Protein AF-0000000087532939 (afdb_homodimer)

Nearest PDB structures (foldseek):
  4hn3-assembly2_D  TM=9.299E-01  e=3.411E-38  Listeria monocytogenes EGD-e
  4hn3-assembly1_A  TM=9.143E-01  e=2.265E-38  Listeria monocytogenes EGD-e
  4hn3-assembly2_C  TM=9.295E-01  e=1.098E-37  Listeria monocytogenes EGD-e
  3ib5-assembly1_A-2  TM=9.154E-01  e=7.821E-36  Ligilactobacillus salivarius UCC118
  3n2q-assembly1_A-2  TM=5.661E-01  e=9.769E-23  Bacillus cereus ATCC 14579

Solvent-accessible surface area (backbone atoms only — not comparable to full-atom values): 43647 Å² total; per-residue (Å²): 137,83,70,84,78,73,74,86,64,87,72,84,77,80,85,82,80,79,78,76,78,77,78,73,79,73,79,71,76,72,69,75,69,73,69,70,73,77,78,79,47,64,45,65,48,60,88,48,82,86,50,70,91,50,61,39,29,50,18,52,68,70,15,67,59,77,30,56,42,65,70,48,58,68,72,59,42,82,36,60,52,31,54,48,46,49,56,54,46,52,53,63,60,38,42,83,79,48,43,61,90,64,29,29,32,38,49,24,72,85,61,40,47,70,52,48,57,42,31,56,29,48,27,29,75,60,49,101,88,38,82,52,33,81,64,18,65,18,54,44,79,32,70,62,93,43,72,66,45,13,45,63,66,30,55,53,41,54,56,47,77,44,50,39,30,29,28,25,80,50,89,83,44,71,43,81,56,30,35,39,37,37,39,33,25,34,34,53,31,74,46,63,48,76,41,94,85,68,48,69,53,71,82,42,76,39,80,45,57,67,68,59,44,51,54,49,48,55,53,46,49,41,54,51,49,54,58,56,34,28,58,87,43,77,70,22,70,44,32,73,24,35,38,35,36,39,35,30,36,40,42,57,74,87,49,93,48,42,40,30,50,46,31,35,33,36,15,47,55,77,48,68,65,39,82,69,41,80,43,59,45,45,58,35,49,37,83,42,70,68,29,41,72,76,37,48,70,63,39,51,38,50,51,51,47,48,51,54,59,28,53,30,72,77,44,90,49,80,54,36,32,44,35,38,26,50,77,88,39,72,52,35,38,40,34,41,37,55,45,73,87,68,53,65,66,52,51,51,45,48,50,39,44,49,53,53,47,48,62,73,58,42,66,63,66,40,23,35,38,38,38,32,29,37,92,88,40,72,46,32,41,37,39,24,50,60,70,48,76,57,47,70,44,74,107,137,91,75,84,75,76,72,83,74,82,79,79,82,75,83,77,83,79,88,78,76,87,77,76,77,78,79,75,78,77,73,78,71,76,71,73,73,77,78,81,46,65,47,65,48,60,87,47,82,86,50,72,93,52,60,37,31,49,20,52,69,70,15,65,59,77,29,55,43,65,70,48,58,68,72,58,42,82,36,62,54,32,54,47,46,48,56,54,46,52,53,62,60,39,41,82,80,47,44,60,90,63,28,29,33,39,50,23,72,85,63,42,47,70,52,48,57,43,31,54,29,49,27,28,75,60,48,100,87,37,82,51,31,80,62,18,65,18,54,44,79,33,70,62,93,44,72,67,44,13,45,62,67,29,54,53,40,55,56,46,78,46,51,40,32,30,26,25,80,51,88,85,44,71,41,79,56,28,35,38,38,38,40,33,24,34,34,52,31,74,46,63,49,77,42,95,84,68,46,69,53,70,80,42,77,39,80,45,56,67,66,59,45,50,53,50,48,54,54,46,49,40,53,50,51,54,57,56,35,28,59,89,43,77,72,21,69,43,35,74,25,36,39,34,36,38,36,30,36,40,43,57,75,87,50,93,49,40,38,30,49,48,32,34,33,37,15,47,55,76,48,68,64,37,82,69,42,80,42,58,44,46,59,35,47,36,83,42,72,67,28,40,72,74,36,47,69,63,40,51,38,49,52,51,47,47,50,53,57,29,52,30,68,81,44,88,48,81,57,37,34,42,35,38,25,50,77,89,38,72,52,36,37,40,35,40,38,54,45,77,82,72,51,66,67,53,51,51,46,50,51,39,45,49,54,53,46,49,61,74,56,43,66,61,67,41,24,36,37,37,38,32,29,33,91,88,39,73,47,32,40,38,37,24,48,60,73,47,76,57,46,71,45,72,107

Sequence (790 aa):
MWRKTGLFGISAVLLLSGCLPGMSSDEEESSEENQEEEETTVEVSPDIPGLDEYYRSILVDGQYVHGQSRGFSTQMTYNRLDLERLETGMQEIAVDEFSQDDYFFREGRFITRNELNSWLSREEEATDDEEGNPEGLNPVLGSGDDFEARESSAPRTLSNIIEHNYMVEDGSDYEPGGVMIGLSMNSTYYFREELDDGSYGPWLQENIDEETSLEDAKRIAQEITDRLRSEDRRNGVLEEVPIMFSVFREAPRDSSVPGDFIATGIAQPGNDVGNWTEINENHYLFPSTTASDAQRADSEAFDSFQSDINNFFENFTGVVGEGYYQNGEMRELHIEIPIRFYSKTEVIAFTQFVVDRMEARFPSEMEIEIEINSTQGQEALIVRESGEDPYTHIYMWRKTGLFGISAVLLLSGCLPGMSSDEEESSEENQEEEETTVEVSPDIPGLDEYYRSILVDGQYVHGQSRGFSTQMTYNRLDLERLETGMQEIAVDEFSQDDYFFREGRFITRNELNSWLSREEEATDDEEGNPEGLNPVLGSGDDFEARESSAPRTLSNIIEHNYMVEDGSDYEPGGVMIGLSMNSTYYFREELDDGSYGPWLQENIDEETSLEDAKRIAQEITDRLRSEDRRNGVLEEVPIMFSVFREAPRDSSVPGDFIATGIAQPGNDVGNWTEINENHYLFPSTTASDAQRADSEAFDSFQSDINNFFENFTGVVGEGYYQNGEMRELHIEIPIRFYSKTEVIAFTQFVVDRMEARFPSEMEIEIEINSTQGQEALIVRESGEDPYTHIY

Organism: NCBI:txid342944

Secondary structure (DSSP, 8-state):
-----------------------------------------EEE----TT-TTS--BEEETTEEPPPTTTTHHHHH-S-HHHHHHHHHHHHHHHTTTS-TTT-EEEE--SS-HHHHHHHHSBPB---SS---BTT--BPPP---SSHHHHHHHS---EEEEEEEEEEEEETTEEEEEEEEEEEEE-SEEEE-PBPTTS-B---EEEE--HHHHHHHHHHHHHHHHHHHT-TTTGGGTTTTS-EEEEEEEPPPTT-SS--EEEEEEEE-TTS-EEEEEE--EEEEEES-HHHHHH-HHHHHHHHHHHHHHHHHHTS----EEEEEEETTEEEEEEEEEE-----HHHHHHHHHHHHHHHHHHS-TTSEEEEEEEETTEEEEEEEE-TTSPPEEEE-/-----------------------------------------EEE----TT-TTS--BEEETTEEPPPTTTTHHHHH-S-HHHHHHHHHHHHHHHTTTS-TTT-EEEE--SS-HHHHHHHHSBPB---SS---BTT--BPPP---SSHHHHHHHS---EEEEEEEEEEEEETTEEEEEEEEEEEEE-SEEEE-PBPTTS-B---EEEE--HHHHHHHHHHHHHHHHHHHT-TTTGGGTTTTS-EEEEEEEPPPTT-SS--EEEEEEEE-TTS-EEEEEE--EEEEEES-HHHHHH-HHHHHHHHHHHHHHHHHHSS----EEEEEEETTEEEEEEEEEE-----HHHHHHHHHHHHHHHHHHS-TTSEEEEEEEETTEEEEEEEE-TTSPPEEEE-

Structure (mmCIF, N/CA/C/O backbone):
data_AF-0000000087532939-model_v1
#
loop_
_entity.id
_entity.type
_entity.pdbx_description
1 polymer 'Protein involved in sex pheromone biosynthesis'
#
loop_
_atom_site.group_PDB
_atom_site.id
_atom_site.type_symbol
_atom_site.label_atom_id
_atom_site.label_alt_id
_atom_site.label_comp_id
_atom_site.label_asym_id
_atom_site.label_entity_id
_atom_site.label_seq_id
_atom_site.pdbx_PDB_ins_code
_atom_site.Cartn_x
_atom_site.Cartn_y
_atom_site.Cartn_z
_atom_site.occupancy
_atom_site.B_iso_or_equiv
_atom_site.auth_seq_id
_atom_site.auth_comp_id
_atom_site.auth_asym_id
_atom_site.auth_atom_id
_atom_site.pdbx_PDB_model_num
ATOM 1 N N . MET A 1 1 ? 18.828 27.891 -78.25 1 18.42 1 MET A N 1
ATOM 2 C CA . MET A 1 1 ? 20.109 28.344 -77.75 1 18.42 1 MET A CA 1
ATOM 3 C C . MET A 1 1 ? 20.453 27.641 -76.438 1 18.42 1 MET A C 1
ATOM 5 O O . MET A 1 1 ? 19.594 27.516 -75.562 1 18.42 1 MET A O 1
ATOM 9 N N . TRP A 1 2 ? 21.625 26.797 -76.25 1 21.09 2 TRP A N 1
ATOM 10 C CA . TRP A 1 2 ? 22.25 25.609 -75.75 1 21.09 2 TRP A CA 1
ATOM 11 C C . TRP A 1 2 ? 22.781 25.859 -74.312 1 21.09 2 TRP A C 1
ATOM 13 O O . TRP A 1 2 ? 23.891 26.359 -74.125 1 21.09 2 TRP A O 1
ATOM 23 N N . ARG A 1 3 ? 21.859 26.641 -73.562 1 22.75 3 ARG A N 1
ATOM 24 C CA . ARG A 1 3 ? 22.641 27.344 -72.562 1 22.75 3 ARG A CA 1
ATOM 25 C C . ARG A 1 3 ? 23.516 26.359 -71.812 1 22.75 3 ARG A C 1
ATOM 27 O O . ARG A 1 3 ? 23.219 25.172 -71.75 1 22.75 3 ARG A O 1
ATOM 34 N N . LYS A 1 4 ? 24.312 26.828 -70.812 1 24.23 4 LYS A N 1
ATOM 35 C CA . LYS A 1 4 ? 25.688 26.719 -70.375 1 24.23 4 LYS A CA 1
ATOM 36 C C . LYS A 1 4 ? 25.828 25.578 -69.312 1 24.23 4 LYS A C 1
ATOM 38 O O . LYS A 1 4 ? 25.422 25.719 -68.188 1 24.23 4 LYS A O 1
ATOM 43 N N . THR A 1 5 ? 25.406 24.344 -69.562 1 27.36 5 THR A N 1
ATOM 44 C CA . THR A 1 5 ? 25.25 23.109 -68.812 1 27.36 5 THR A CA 1
ATOM 45 C C . THR A 1 5 ? 26.562 22.75 -68.125 1 27.36 5 THR A C 1
ATOM 47 O O . THR A 1 5 ? 27.453 22.141 -68.688 1 27.36 5 THR A O 1
ATOM 50 N N . GLY A 1 6 ? 27.156 23.891 -67.438 1 26.47 6 GLY A N 1
ATOM 51 C CA . GLY A 1 6 ? 28.562 23.734 -67.125 1 26.47 6 GLY A CA 1
ATOM 52 C C . GLY A 1 6 ? 28.859 22.469 -66.375 1 26.47 6 GLY A C 1
ATOM 53 O O . GLY A 1 6 ? 27.969 21.891 -65.75 1 26.47 6 GLY A O 1
ATOM 54 N N . LEU A 1 7 ? 30.094 21.906 -66.438 1 27.41 7 LEU A N 1
ATOM 55 C CA . LEU A 1 7 ? 30.969 20.734 -66.438 1 27.41 7 LEU A CA 1
ATOM 56 C C . LEU A 1 7 ? 31.344 20.375 -65 1 27.41 7 LEU A C 1
ATOM 58 O O . LEU A 1 7 ? 32.531 20.141 -64.688 1 27.41 7 LEU A O 1
ATOM 62 N N . PHE A 1 8 ? 30.453 20.688 -63.906 1 28.77 8 PHE A N 1
ATOM 63 C CA . PHE A 1 8 ? 31.172 20.672 -62.656 1 28.77 8 PHE A CA 1
ATOM 64 C C . PHE A 1 8 ? 31.766 19.297 -62.406 1 28.77 8 PHE A C 1
ATOM 66 O O . PHE A 1 8 ? 31.047 18.312 -62.25 1 28.77 8 PHE A O 1
ATOM 73 N N . GLY A 1 9 ? 33.062 19 -62.812 1 25.91 9 GLY A N 1
ATOM 74 C CA . GLY A 1 9 ? 33.969 17.859 -62.938 1 25.91 9 GLY A CA 1
ATOM 75 C C . GLY A 1 9 ? 34.375 17.266 -61.594 1 25.91 9 GLY A C 1
ATOM 76 O O . GLY A 1 9 ? 35.312 16.5 -61.531 1 25.91 9 GLY A O 1
ATOM 77 N N . ILE A 1 10 ? 33.812 17.578 -60.375 1 29.58 10 ILE A N 1
ATOM 78 C CA . ILE A 1 10 ? 34.75 17.375 -59.281 1 29.58 10 ILE A CA 1
ATOM 79 C C . ILE A 1 10 ? 35.094 15.898 -59.156 1 29.58 10 ILE A C 1
ATOM 81 O O . ILE A 1 10 ? 34.25 15.047 -58.906 1 29.58 10 ILE A O 1
ATOM 85 N N . SER A 1 11 ? 36.188 15.352 -59.812 1 23.58 11 SER A N 1
ATOM 86 C CA . SER A 1 11 ? 36.812 14.047 -60.031 1 23.58 11 SER A CA 1
ATOM 87 C C . SER A 1 11 ? 37.406 13.523 -58.719 1 23.58 11 SER A C 1
ATOM 89 O O . SER A 1 11 ? 38.469 13.992 -58.312 1 23.58 11 SER A O 1
ATOM 91 N N . ALA A 1 12 ? 36.719 13.547 -57.562 1 27.89 12 ALA A N 1
ATOM 92 C CA . ALA A 1 12 ? 37.406 13.117 -56.344 1 27.89 12 ALA A CA 1
ATOM 93 C C . ALA A 1 12 ? 38.156 11.812 -56.594 1 27.89 12 ALA A C 1
ATOM 95 O O . ALA A 1 12 ? 37.562 10.805 -57 1 27.89 12 ALA A O 1
ATOM 96 N N . VAL A 1 13 ? 39.562 11.844 -56.594 1 24.95 13 VAL A N 1
ATOM 97 C CA . VAL A 1 13 ? 40.719 11.039 -56.969 1 24.95 13 VAL A CA 1
ATOM 98 C C . VAL A 1 13 ? 40.781 9.781 -56.094 1 24.95 13 VAL A C 1
ATOM 100 O O . VAL A 1 13 ? 40.656 9.859 -54.875 1 24.95 13 VAL A O 1
ATOM 103 N N . LEU A 1 14 ? 40.812 8.516 -56.719 1 25.94 14 LEU A N 1
ATOM 104 C CA . LEU A 1 14 ? 40.938 7.078 -56.5 1 25.94 14 LEU A CA 1
ATOM 105 C C . LEU A 1 14 ? 42.281 6.727 -55.875 1 25.94 14 LEU A C 1
ATOM 107 O O . LEU A 1 14 ? 42.969 5.832 -56.344 1 25.94 14 LEU A O 1
ATOM 111 N N . LEU A 1 15 ? 42.906 7.668 -54.969 1 25.69 15 LEU A N 1
ATOM 112 C CA . LEU A 1 15 ? 44.312 7.305 -54.812 1 25.69 15 LEU A CA 1
ATOM 113 C C . LEU A 1 15 ? 44.438 5.816 -54.5 1 25.69 15 LEU A C 1
ATOM 115 O O . LEU A 1 15 ? 43.625 5.238 -53.812 1 25.69 15 LEU A O 1
ATOM 119 N N . LEU A 1 16 ? 45.562 5.137 -55.094 1 23.95 16 LEU A N 1
ATOM 120 C CA . LEU A 1 16 ? 46.344 3.967 -55.5 1 23.95 16 LEU A CA 1
ATOM 121 C C . LEU A 1 16 ? 46.875 3.221 -54.281 1 23.95 16 LEU A C 1
ATOM 123 O O . LEU A 1 16 ? 47.094 3.824 -53.219 1 23.95 16 LEU A O 1
ATOM 127 N N . SER A 1 17 ? 47.125 1.768 -54.312 1 27.97 17 SER A N 1
ATOM 128 C CA . SER A 1 17 ? 47.25 0.435 -53.75 1 27.97 17 SER A CA 1
ATOM 129 C C . SER A 1 17 ? 48.656 0.226 -53.188 1 27.97 17 SER A C 1
ATOM 131 O O . SER A 1 17 ? 49.031 -0.902 -52.875 1 27.97 17 SER A O 1
ATOM 133 N N . GLY A 1 18 ? 49.469 1.316 -52.75 1 26.44 18 GLY A N 1
ATOM 134 C CA . GLY A 1 18 ? 50.875 0.975 -52.75 1 26.44 18 GLY A CA 1
ATOM 135 C C . GLY A 1 18 ? 51.188 -0.229 -51.875 1 26.44 18 GLY A C 1
ATOM 136 O O . GLY A 1 18 ? 50.531 -0.461 -50.875 1 26.44 18 GLY A O 1
ATOM 137 N N . CYS A 1 19 ? 51.938 -1.264 -52.5 1 29.05 19 CYS A N 1
ATOM 138 C CA . CYS A 1 19 ? 52.438 -2.588 -52.125 1 29.05 19 CYS A CA 1
ATOM 139 C C . CYS A 1 19 ? 53.406 -2.504 -50.969 1 29.05 19 CYS A C 1
ATOM 141 O O . CYS A 1 19 ? 54.562 -2.111 -51.156 1 29.05 19 CYS A O 1
ATOM 143 N N . LEU A 1 20 ? 53.281 -1.685 -49.906 1 25.28 20 LEU A N 1
ATOM 144 C CA . LEU A 1 20 ? 54.438 -1.53 -49.031 1 25.28 20 LEU A CA 1
ATOM 145 C C . LEU A 1 20 ? 55 -2.889 -48.625 1 25.28 20 LEU A C 1
ATOM 147 O O . LEU A 1 20 ? 54.25 -3.785 -48.25 1 25.28 20 LEU A O 1
ATOM 151 N N . PRO A 1 21 ? 56.312 -3.176 -48.812 1 26.14 21 PRO A N 1
ATOM 152 C CA . PRO A 1 21 ? 57.156 -4.379 -48.812 1 26.14 21 PRO A CA 1
ATOM 153 C C . PRO A 1 21 ? 56.938 -5.262 -47.594 1 26.14 21 PRO A C 1
ATOM 155 O O . PRO A 1 21 ? 56.219 -4.879 -46.688 1 26.14 21 PRO A O 1
ATOM 158 N N . GLY A 1 22 ? 58.125 -5.664 -46.875 1 25.83 22 GLY A N 1
ATOM 159 C CA . GLY A 1 22 ? 58.75 -6.859 -46.312 1 25.83 22 GLY A CA 1
ATOM 160 C C . GLY A 1 22 ? 58.312 -7.152 -44.906 1 25.83 22 GLY A C 1
ATOM 161 O O . GLY A 1 22 ? 59.031 -7.754 -44.125 1 25.83 22 GLY A O 1
ATOM 162 N N . MET A 1 23 ? 57.312 -6.523 -44.375 1 24.91 23 MET A N 1
ATOM 163 C CA . MET A 1 23 ? 57.25 -6.508 -42.906 1 24.91 23 MET A CA 1
ATOM 164 C C . MET A 1 23 ? 57.25 -7.93 -42.344 1 24.91 23 MET A C 1
ATOM 166 O O . MET A 1 23 ? 56.344 -8.727 -42.656 1 24.91 23 MET A O 1
ATOM 170 N N . SER A 1 24 ? 58.5 -8.375 -41.969 1 26.72 24 SER A N 1
ATOM 171 C CA . SER A 1 24 ? 58.812 -9.672 -41.375 1 26.72 24 SER A CA 1
ATOM 172 C C . SER A 1 24 ? 57.75 -10.078 -40.344 1 26.72 24 SER A C 1
ATOM 174 O O . SER A 1 24 ? 57.125 -9.227 -39.719 1 26.72 24 SER A O 1
ATOM 176 N N . SER A 1 25 ? 57.219 -11.305 -40.5 1 27.98 25 SER A N 1
ATOM 177 C CA . SER A 1 25 ? 56.156 -12.047 -39.781 1 27.98 25 SER A CA 1
ATOM 178 C C . SER A 1 25 ? 56.5 -12.203 -38.312 1 27.98 25 SER A C 1
ATOM 180 O O . SER A 1 25 ? 57.344 -13.039 -37.938 1 27.98 25 SER A O 1
ATOM 182 N N . ASP A 1 26 ? 56.938 -11.109 -37.625 1 28.53 26 ASP A N 1
ATOM 183 C CA . ASP A 1 26 ? 57.219 -11.5 -36.25 1 28.53 26 ASP A CA 1
ATOM 184 C C . ASP A 1 26 ? 56.062 -12.32 -35.656 1 28.53 26 ASP A C 1
ATOM 186 O O . ASP A 1 26 ? 54.906 -12 -35.906 1 28.53 26 ASP A O 1
ATOM 190 N N . GLU A 1 27 ? 56.375 -13.625 -35.312 1 29.42 27 GLU A N 1
ATOM 191 C CA . GLU A 1 27 ? 55.562 -14.602 -34.594 1 29.42 27 GLU A CA 1
ATOM 192 C C . GLU A 1 27 ? 54.875 -13.984 -33.375 1 29.42 27 GLU A C 1
ATOM 194 O O . GLU A 1 27 ? 55.562 -13.555 -32.438 1 29.42 27 GLU A O 1
ATOM 199 N N . GLU A 1 28 ? 53.938 -13.172 -33.531 1 29.53 28 GLU A N 1
ATOM 200 C CA . GLU A 1 28 ? 53.219 -12.672 -32.375 1 29.53 28 GLU A CA 1
ATOM 201 C C . GLU A 1 28 ? 52.812 -13.812 -31.438 1 29.53 28 GLU A C 1
ATOM 203 O O . GLU A 1 28 ? 52.125 -14.75 -31.859 1 29.53 28 GLU A O 1
ATOM 208 N N . GLU A 1 29 ? 53.719 -14.094 -30.453 1 29.16 29 GLU A N 1
ATOM 209 C CA . GLU A 1 29 ? 53.312 -14.938 -29.328 1 29.16 29 GLU A CA 1
ATOM 210 C C . GLU A 1 29 ? 51.938 -14.57 -28.844 1 29.16 29 GLU A C 1
ATOM 212 O O . GLU A 1 29 ? 51.688 -13.422 -28.453 1 29.16 29 GLU A O 1
ATOM 217 N N . SER A 1 30 ? 50.969 -15.172 -29.484 1 28.84 30 SER A N 1
ATOM 218 C CA . SER A 1 30 ? 49.594 -15.117 -28.969 1 28.84 30 SER A CA 1
ATOM 219 C C . SER A 1 30 ? 49.562 -15.359 -27.453 1 28.84 30 SER A C 1
ATOM 221 O O . SER A 1 30 ? 49.969 -16.438 -26.984 1 28.84 30 SER A O 1
ATOM 223 N N . SER A 1 31 ? 50.125 -14.422 -26.719 1 30.88 31 SER A N 1
ATOM 224 C CA . SER A 1 31 ? 49.781 -14.602 -25.312 1 30.88 31 SER A CA 1
ATOM 225 C C . SER A 1 31 ? 48.312 -14.992 -25.125 1 30.88 31 SER A C 1
ATOM 227 O O . SER A 1 31 ? 47.438 -14.258 -25.562 1 30.88 31 SER A O 1
ATOM 229 N N . GLU A 1 32 ? 48.031 -16.25 -25.188 1 30.34 32 GLU A N 1
ATOM 230 C CA . GLU A 1 32 ? 46.781 -16.75 -24.609 1 30.34 32 GLU A CA 1
ATOM 231 C C . GLU A 1 32 ? 46.438 -16 -23.328 1 30.34 32 GLU A C 1
ATOM 233 O O . GLU A 1 32 ? 47.125 -16.141 -22.312 1 30.34 32 GLU A O 1
ATOM 238 N N . GLU A 1 33 ? 46.188 -14.766 -23.375 1 33.12 33 GLU A N 1
ATOM 239 C CA . GLU A 1 33 ? 45.562 -14.219 -22.172 1 33.12 33 GLU A CA 1
ATOM 240 C C . GLU A 1 33 ? 44.531 -15.188 -21.594 1 33.12 33 GLU A C 1
ATOM 242 O O . GLU A 1 33 ? 43.625 -15.617 -22.297 1 33.12 33 GLU A O 1
ATOM 247 N N . ASN A 1 34 ? 44.938 -16 -20.719 1 30.28 34 ASN A N 1
ATOM 248 C CA . ASN A 1 34 ? 44.031 -16.703 -19.828 1 30.28 34 ASN A CA 1
ATOM 249 C C . ASN A 1 34 ? 42.812 -15.844 -19.469 1 30.28 34 ASN A C 1
ATOM 251 O O . ASN A 1 34 ? 42.969 -14.859 -18.734 1 30.28 34 ASN A O 1
ATOM 255 N N . GLN A 1 35 ? 42 -15.547 -20.312 1 33.62 35 GLN A N 1
ATOM 256 C CA . GLN A 1 35 ? 40.688 -15.086 -19.828 1 33.62 35 GLN A CA 1
ATOM 257 C C . GLN A 1 35 ? 40.312 -15.797 -18.547 1 33.62 35 GLN A C 1
ATOM 259 O O . GLN A 1 35 ? 40.062 -17 -18.547 1 33.62 35 GLN A O 1
ATOM 264 N N . GLU A 1 36 ? 40.812 -15.43 -17.5 1 36.28 36 GLU A N 1
ATOM 265 C CA . GLU A 1 36 ? 40.25 -15.922 -16.25 1 36.28 36 GLU A CA 1
ATOM 266 C C . GLU A 1 36 ? 38.75 -16.172 -16.391 1 36.28 36 GLU A C 1
ATOM 268 O O . GLU A 1 36 ? 38 -15.281 -16.766 1 36.28 36 GLU A O 1
ATOM 273 N N . GLU A 1 37 ? 38.281 -17.219 -16.859 1 40.81 37 GLU A N 1
ATOM 274 C CA . GLU A 1 37 ? 36.875 -17.609 -16.703 1 40.81 37 GLU A CA 1
ATOM 275 C C . GLU A 1 37 ? 36.281 -17.016 -15.422 1 40.81 37 GLU A C 1
ATOM 277 O O . GLU A 1 37 ? 36.75 -17.328 -14.32 1 40.81 37 GLU A O 1
ATOM 282 N N . GLU A 1 38 ? 36.031 -15.852 -15.305 1 48.09 38 GLU A N 1
ATOM 283 C CA . GLU A 1 38 ? 35.375 -15.281 -14.148 1 48.09 38 GLU A CA 1
ATOM 284 C C . GLU A 1 38 ? 34.344 -16.25 -13.57 1 48.09 38 GLU A C 1
ATOM 286 O O . GLU A 1 38 ? 33.406 -16.672 -14.266 1 48.09 38 GLU A O 1
ATOM 291 N N . GLU A 1 39 ? 34.719 -17.188 -12.695 1 61.59 39 GLU A N 1
ATOM 292 C CA . GLU A 1 39 ? 33.906 -18.188 -12.008 1 61.59 39 GLU A CA 1
ATOM 293 C C . GLU A 1 39 ? 32.594 -17.609 -11.508 1 61.59 39 GLU A C 1
ATOM 295 O O . GLU A 1 39 ? 32.594 -16.594 -10.789 1 61.59 39 GLU A O 1
ATOM 300 N N . THR A 1 40 ? 31.422 -17.891 -12.172 1 78 40 THR A N 1
ATOM 301 C CA . THR A 1 40 ? 30.078 -17.562 -11.742 1 78 40 THR A CA 1
ATOM 302 C C . THR A 1 40 ? 29.797 -18.094 -10.344 1 78 40 THR A C 1
ATOM 304 O O . THR A 1 40 ? 30.141 -19.25 -10.031 1 78 40 THR A O 1
ATOM 307 N N . THR A 1 41 ? 29.594 -17.172 -9.414 1 87.44 41 THR A N 1
ATOM 308 C CA . THR A 1 41 ? 29.297 -17.578 -8.039 1 87.44 41 THR A CA 1
ATOM 309 C C . THR A 1 41 ? 27.812 -17.828 -7.863 1 87.44 41 THR A C 1
ATOM 311 O O . THR A 1 41 ? 26.984 -17.016 -8.305 1 87.44 41 THR A O 1
ATOM 314 N N . VAL A 1 42 ? 27.469 -19.031 -7.477 1 90.88 42 VAL A N 1
ATOM 315 C CA . VAL A 1 42 ? 26.094 -19.375 -7.156 1 90.88 42 VAL A CA 1
ATOM 316 C C . VAL A 1 42 ? 25.859 -19.266 -5.648 1 90.88 42 VAL A C 1
ATOM 318 O O . VAL A 1 42 ? 26.625 -19.828 -4.863 1 90.88 42 VAL A O 1
ATOM 321 N N . GLU A 1 43 ? 24.906 -18.453 -5.254 1 91.19 43 GLU A N 1
ATOM 322 C CA . GLU A 1 43 ? 24.578 -18.266 -3.846 1 91.19 43 GLU A CA 1
ATOM 323 C C . GLU A 1 43 ? 23.062 -18.234 -3.643 1 91.19 43 GLU A C 1
ATOM 325 O O . GLU A 1 43 ? 22.297 -18.391 -4.598 1 91.19 43 GLU A O 1
ATOM 330 N N . VAL A 1 44 ? 22.656 -18.219 -2.381 1 91.88 44 VAL A N 1
ATOM 331 C CA . VAL A 1 44 ? 21.234 -18.141 -2.07 1 91.88 44 VAL A CA 1
ATOM 332 C C . VAL A 1 44 ? 20.906 -16.781 -1.456 1 91.88 44 VAL A C 1
ATOM 334 O O . VAL A 1 44 ? 21.766 -16.141 -0.854 1 91.88 44 VAL A O 1
ATOM 337 N N . SER A 1 45 ? 19.719 -16.391 -1.685 1 89.5 45 SER A N 1
ATOM 338 C CA . SER A 1 45 ? 19.266 -15.125 -1.096 1 89.5 45 SER A CA 1
ATOM 339 C C . SER A 1 45 ? 19.359 -15.164 0.427 1 89.5 45 SER A C 1
ATOM 341 O O . SER A 1 45 ? 19.359 -16.25 1.024 1 89.5 45 SER A O 1
ATOM 343 N N . PRO A 1 46 ? 19.422 -14.008 1.026 1 87.94 46 PRO A N 1
ATOM 344 C CA . PRO A 1 46 ? 19.609 -13.977 2.479 1 87.94 46 PRO A CA 1
ATOM 345 C C . PRO A 1 46 ? 18.422 -14.562 3.24 1 87.94 46 PRO A C 1
ATOM 347 O O . PRO A 1 46 ? 17.297 -14.492 2.764 1 87.94 46 PRO A O 1
ATOM 350 N N . ASP A 1 47 ? 18.812 -15.086 4.371 1 86.56 47 ASP A N 1
ATOM 351 C CA . ASP A 1 47 ? 17.797 -15.539 5.312 1 86.56 47 ASP A CA 1
ATOM 352 C C . ASP A 1 47 ? 17.297 -14.383 6.176 1 86.56 47 ASP A C 1
ATOM 354 O O . ASP A 1 47 ? 18.062 -13.805 6.957 1 86.56 47 ASP A O 1
ATOM 358 N N . ILE A 1 48 ? 16.062 -14.047 6.004 1 87.81 48 ILE A N 1
ATOM 359 C CA . ILE A 1 48 ? 15.508 -12.898 6.711 1 87.81 48 ILE A CA 1
ATOM 360 C C . ILE A 1 48 ? 14.484 -13.375 7.746 1 87.81 48 ILE A C 1
ATOM 362 O O . ILE A 1 48 ? 13.477 -13.984 7.395 1 87.81 48 ILE A O 1
ATOM 366 N N . PRO A 1 49 ? 14.719 -12.969 8.953 1 81.75 49 PRO A N 1
ATOM 367 C CA . PRO A 1 49 ? 13.711 -13.305 9.953 1 81.75 49 PRO A CA 1
ATOM 368 C C . PRO A 1 49 ? 12.336 -12.711 9.633 1 81.75 49 PRO A C 1
ATOM 370 O O . PRO A 1 49 ? 12.242 -11.578 9.164 1 81.75 49 PRO A O 1
ATOM 373 N N . GLY A 1 50 ? 11.281 -13.508 9.75 1 79.75 50 GLY A N 1
ATOM 374 C CA . GLY A 1 50 ? 9.93 -13.047 9.461 1 79.75 50 GLY A CA 1
ATOM 375 C C . GLY A 1 50 ? 9.461 -13.406 8.07 1 79.75 50 GLY A C 1
ATOM 376 O O . GLY A 1 50 ? 8.289 -13.227 7.734 1 79.75 50 GLY A O 1
ATOM 377 N N . LEU A 1 51 ? 10.422 -13.812 7.277 1 85.25 51 LEU A N 1
ATOM 378 C CA . LEU A 1 51 ? 10.062 -14.234 5.93 1 85.25 51 LEU A CA 1
ATOM 379 C C . LEU A 1 51 ? 10.391 -15.711 5.719 1 85.25 51 LEU A C 1
ATOM 381 O O . LEU A 1 51 ? 10.656 -16.141 4.59 1 85.25 51 LEU A O 1
ATOM 385 N N . ASP A 1 52 ? 10.352 -16.453 6.805 1 85.19 52 ASP A N 1
ATOM 386 C CA . ASP A 1 52 ? 10.75 -17.859 6.797 1 85.19 52 ASP A CA 1
ATOM 387 C C . ASP A 1 52 ? 9.734 -18.719 6.043 1 85.19 52 ASP A C 1
ATOM 389 O O . ASP A 1 52 ? 10.031 -19.844 5.656 1 85.19 52 ASP A O 1
ATOM 393 N N . GLU A 1 53 ? 8.586 -18.188 5.855 1 86.25 53 GLU A N 1
ATOM 394 C CA . GLU A 1 53 ? 7.551 -18.938 5.152 1 86.25 53 GLU A CA 1
ATOM 395 C C . GLU A 1 53 ? 7.84 -19.016 3.656 1 86.25 53 GLU A C 1
ATOM 397 O O . GLU A 1 53 ? 7.25 -19.828 2.941 1 86.25 53 GLU A O 1
ATOM 402 N N . TYR A 1 54 ? 8.773 -18.234 3.193 1 90.88 54 TYR A N 1
ATOM 403 C CA . TYR A 1 54 ? 9.102 -18.219 1.771 1 90.88 54 TYR A CA 1
ATOM 404 C C . TYR A 1 54 ? 10.414 -18.938 1.505 1 90.88 54 TYR A C 1
ATOM 406 O O . TYR A 1 54 ? 11.297 -18.969 2.369 1 90.88 54 TYR A O 1
ATOM 414 N N . TYR A 1 55 ? 10.562 -19.469 0.347 1 94.75 55 TYR A N 1
ATOM 415 C CA . TYR A 1 55 ? 11.82 -20.078 -0.075 1 94.75 55 TYR A CA 1
ATOM 416 C C . TYR A 1 55 ? 12.883 -19.016 -0.342 1 94.75 55 TYR A C 1
ATOM 418 O O . TYR A 1 55 ? 12.578 -17.953 -0.886 1 94.75 55 TYR A O 1
ATOM 426 N N . ARG A 1 56 ? 14.102 -19.328 0.092 1 93.56 56 ARG A N 1
ATOM 427 C CA . ARG A 1 56 ? 15.227 -18.547 -0.42 1 93.56 56 ARG A CA 1
ATOM 428 C C . ARG A 1 56 ? 15.5 -18.891 -1.881 1 93.56 56 ARG A C 1
ATOM 430 O O . ARG A 1 56 ? 15.273 -20.016 -2.318 1 93.56 56 ARG A O 1
ATOM 437 N N . SER A 1 57 ? 15.984 -17.938 -2.602 1 93.25 57 SER A N 1
ATOM 438 C CA . SER A 1 57 ? 16.141 -18.125 -4.039 1 93.25 57 SER A CA 1
ATOM 439 C C . SER A 1 57 ? 17.609 -18.281 -4.422 1 93.25 57 SER A C 1
ATOM 441 O O . SER A 1 57 ? 18.484 -17.719 -3.766 1 93.25 57 SER A O 1
ATOM 443 N N . ILE A 1 58 ? 17.844 -18.984 -5.473 1 93.56 58 ILE A N 1
ATOM 444 C CA . ILE A 1 58 ? 19.172 -19.109 -6.051 1 93.56 58 ILE A CA 1
ATOM 445 C C . ILE A 1 58 ? 19.547 -17.812 -6.758 1 93.56 58 ILE A C 1
ATOM 447 O O . ILE A 1 58 ? 18.75 -17.25 -7.504 1 93.56 58 ILE A O 1
ATOM 451 N N . LEU A 1 59 ? 20.719 -17.359 -6.438 1 90.81 59 LEU A N 1
ATOM 452 C CA . LEU A 1 59 ? 21.297 -16.188 -7.102 1 90.81 59 LEU A CA 1
ATOM 453 C C . LEU A 1 59 ? 22.562 -16.578 -7.855 1 90.81 59 LEU A C 1
ATOM 455 O O . LEU A 1 59 ? 23.344 -17.406 -7.395 1 90.81 59 LEU A O 1
ATOM 459 N N . VAL A 1 60 ? 22.734 -15.977 -9 1 90.12 60 VAL A N 1
ATOM 460 C CA . VAL A 1 60 ? 23.969 -16.141 -9.773 1 90.12 60 VAL A CA 1
ATOM 461 C C . VAL A 1 60 ? 24.688 -14.805 -9.906 1 90.12 60 VAL A C 1
ATOM 463 O O . VAL A 1 60 ? 24.125 -13.844 -10.445 1 90.12 60 VAL A O 1
ATOM 466 N N . ASP A 1 61 ? 25.828 -14.734 -9.398 1 88.94 61 ASP A N 1
ATOM 467 C CA . ASP A 1 61 ? 26.609 -13.5 -9.352 1 88.94 61 ASP A CA 1
ATOM 468 C C . ASP A 1 61 ? 25.812 -12.383 -8.672 1 88.94 61 ASP A C 1
ATOM 470 O O . ASP A 1 61 ? 25.781 -11.25 -9.164 1 88.94 61 ASP A O 1
ATOM 474 N N . GLY A 1 62 ? 25.062 -12.836 -7.715 1 86.38 62 GLY A N 1
ATOM 475 C CA . GLY A 1 62 ? 24.328 -11.891 -6.891 1 86.38 62 GLY A CA 1
ATOM 476 C C . GLY A 1 62 ? 23.047 -11.422 -7.527 1 86.38 62 GLY A C 1
ATOM 477 O O . GLY A 1 62 ? 22.359 -10.539 -6.996 1 86.38 62 GLY A O 1
ATOM 478 N N . GLN A 1 63 ? 22.656 -12.016 -8.602 1 88.5 63 GLN A N 1
ATOM 479 C CA . GLN A 1 63 ? 21.484 -11.578 -9.352 1 88.5 63 GLN A CA 1
ATOM 480 C C . GLN A 1 63 ? 20.422 -12.672 -9.391 1 88.5 63 GLN A C 1
ATOM 482 O O . GLN A 1 63 ? 20.75 -13.859 -9.445 1 88.5 63 GLN A O 1
ATOM 487 N N . TYR A 1 64 ? 19.25 -12.188 -9.336 1 87.62 64 TYR A N 1
ATOM 488 C CA . TYR A 1 64 ? 18.125 -13.117 -9.5 1 87.62 64 TYR A CA 1
ATOM 489 C C . TYR A 1 64 ? 18.125 -13.711 -10.898 1 87.62 64 TYR A C 1
ATOM 491 O O . TYR A 1 64 ? 18.359 -13.008 -11.883 1 87.62 64 TYR A O 1
ATOM 499 N N . VAL A 1 65 ? 17.859 -14.977 -10.922 1 86.88 65 VAL A N 1
ATOM 500 C CA . VAL A 1 65 ? 17.844 -15.68 -12.195 1 86.88 65 VAL A CA 1
ATOM 501 C C . VAL A 1 65 ? 16.406 -15.891 -12.648 1 86.88 65 VAL A C 1
ATOM 503 O O . VAL A 1 65 ? 15.656 -16.672 -12.039 1 86.88 65 VAL A O 1
ATOM 506 N N . HIS A 1 66 ? 16.078 -15.305 -13.75 1 85.25 66 HIS A N 1
ATOM 507 C CA . HIS A 1 66 ? 14.727 -15.422 -14.281 1 85.25 66 HIS A CA 1
ATOM 508 C C . HIS A 1 66 ? 14.531 -16.75 -15 1 85.25 66 HIS A C 1
ATOM 510 O O . HIS A 1 66 ? 15.492 -17.328 -15.516 1 85.25 66 HIS A O 1
ATOM 516 N N . GLY A 1 67 ? 13.312 -17.141 -15.039 1 85.06 67 GLY A N 1
ATOM 517 C CA . GLY A 1 67 ? 12.977 -18.359 -15.773 1 85.06 67 GLY A CA 1
ATOM 518 C C . GLY A 1 67 ? 12.984 -18.156 -17.281 1 85.06 67 GLY A C 1
ATOM 519 O O . GLY A 1 67 ? 12.969 -17.031 -17.766 1 85.06 67 GLY A O 1
ATOM 520 N N . GLN A 1 68 ? 12.984 -19.266 -17.938 1 82.69 68 GLN A N 1
ATOM 521 C CA . GLN A 1 68 ? 13.031 -19.25 -19.391 1 82.69 68 GLN A CA 1
ATOM 522 C C . GLN A 1 68 ? 11.719 -18.734 -19.984 1 82.69 68 GLN A C 1
ATOM 524 O O . GLN A 1 68 ? 11.672 -18.312 -21.141 1 82.69 68 GLN A O 1
ATOM 529 N N . SER A 1 69 ? 10.773 -18.766 -19.156 1 78.75 69 SER A N 1
ATOM 530 C CA . SER A 1 69 ? 9.453 -18.359 -19.641 1 78.75 69 SER A CA 1
ATOM 531 C C . SER A 1 69 ? 9 -17.062 -18.984 1 78.75 69 SER A C 1
ATOM 533 O O . SER A 1 69 ? 7.797 -16.812 -18.844 1 78.75 69 SER A O 1
ATOM 535 N N . ARG A 1 70 ? 9.859 -16.344 -18.641 1 74.69 70 ARG A N 1
ATOM 536 C CA . ARG A 1 70 ? 9.516 -15.094 -17.953 1 74.69 70 ARG A CA 1
ATOM 537 C C . ARG A 1 70 ? 8.5 -14.289 -18.75 1 74.69 70 ARG A C 1
ATOM 539 O O . ARG A 1 70 ? 8.641 -14.125 -19.953 1 74.69 70 ARG A O 1
ATOM 546 N N . GLY A 1 71 ? 7.535 -13.789 -18.109 1 74.75 71 GLY A N 1
ATOM 547 C CA . GLY A 1 71 ? 6.555 -12.93 -18.75 1 74.75 71 GLY A CA 1
ATOM 548 C C . GLY A 1 71 ? 5.469 -13.695 -19.484 1 74.75 71 GLY A C 1
ATOM 549 O O . GLY A 1 71 ? 4.422 -13.141 -19.812 1 74.75 71 GLY A O 1
ATOM 550 N N . PHE A 1 72 ? 5.715 -14.938 -19.75 1 77.25 72 PHE A N 1
ATOM 551 C CA . PHE A 1 72 ? 4.781 -15.75 -20.531 1 77.25 72 PHE A CA 1
ATOM 552 C C . PHE A 1 72 ? 3.443 -15.867 -19.797 1 77.25 72 PHE A C 1
ATOM 554 O O . PHE A 1 72 ? 2.385 -15.758 -20.422 1 77.25 72 PHE A O 1
ATOM 561 N N . SER A 1 73 ? 3.48 -16.031 -18.609 1 73.75 73 SER A N 1
ATOM 562 C CA . SER A 1 73 ? 2.271 -16.25 -17.812 1 73.75 73 SER A CA 1
ATOM 563 C C . SER A 1 73 ? 1.368 -15.023 -17.828 1 73.75 73 SER A C 1
ATOM 565 O O . SER A 1 73 ? 0.142 -15.148 -17.812 1 73.75 73 SER A O 1
ATOM 567 N N . THR A 1 74 ? 1.973 -13.906 -17.812 1 72.25 74 THR A N 1
ATOM 568 C CA . THR A 1 74 ? 1.192 -12.672 -17.828 1 72.25 74 THR A CA 1
ATOM 569 C C . THR A 1 74 ? 0.463 -12.508 -19.156 1 72.25 74 THR A C 1
ATOM 571 O O . THR A 1 74 ? -0.581 -11.859 -19.219 1 72.25 74 THR A O 1
ATOM 574 N N . GLN A 1 75 ? 1.016 -13.141 -20.062 1 67.81 75 GLN A N 1
ATOM 575 C CA . GLN A 1 75 ? 0.404 -13.078 -21.391 1 67.81 75 GLN A CA 1
ATOM 576 C C . GLN A 1 75 ? -0.731 -14.086 -21.516 1 67.81 75 GLN A C 1
ATOM 578 O O . GLN A 1 75 ? -1.688 -13.867 -22.266 1 67.81 75 GLN A O 1
ATOM 583 N N . MET A 1 76 ? -0.584 -15.102 -20.766 1 73.75 76 MET A N 1
ATOM 584 C CA . MET A 1 76 ? -1.503 -16.219 -20.953 1 73.75 76 MET A CA 1
ATOM 585 C C . MET A 1 76 ? -2.68 -16.125 -19.984 1 73.75 76 MET A C 1
ATOM 587 O O . MET A 1 76 ? -3.797 -16.531 -20.328 1 73.75 76 MET A O 1
ATOM 591 N N . THR A 1 77 ? -2.359 -15.641 -18.875 1 75.5 77 THR A N 1
ATOM 592 C CA . THR A 1 77 ? -3.393 -15.594 -17.844 1 75.5 77 THR A CA 1
ATOM 593 C C . THR A 1 77 ? -3.953 -14.18 -17.703 1 75.5 77 THR A C 1
ATOM 595 O O . THR A 1 77 ? -3.25 -13.266 -17.266 1 75.5 77 THR A O 1
ATOM 598 N N . TYR A 1 78 ? -5.195 -14.109 -18 1 72.56 78 TYR A N 1
ATOM 599 C CA . TYR A 1 78 ? -5.855 -12.812 -18.078 1 72.56 78 TYR A CA 1
ATOM 600 C C . TYR A 1 78 ? -6.039 -12.195 -16.703 1 72.56 78 TYR A C 1
ATOM 602 O O . TYR A 1 78 ? -5.852 -10.992 -16.516 1 72.56 78 TYR A O 1
ATOM 610 N N . ASN A 1 79 ? -6.324 -13.031 -15.82 1 82.5 79 ASN A N 1
ATOM 611 C CA . ASN A 1 79 ? -6.629 -12.555 -14.469 1 82.5 79 ASN A CA 1
ATOM 612 C C . ASN A 1 79 ? -5.383 -12.539 -13.586 1 82.5 79 ASN A C 1
ATOM 614 O O . ASN A 1 79 ? -4.855 -13.594 -13.234 1 82.5 79 ASN A O 1
ATOM 618 N N . ARG A 1 80 ? -4.926 -11.422 -13.227 1 84.44 80 ARG A N 1
ATOM 619 C CA . ARG A 1 80 ? -3.732 -11.266 -12.406 1 84.44 80 ARG A CA 1
ATOM 620 C C . ARG A 1 80 ? -3.891 -11.977 -11.07 1 84.44 80 ARG A C 1
ATOM 622 O O . ARG A 1 80 ? -2.926 -12.531 -10.531 1 84.44 80 ARG A O 1
ATOM 629 N N . LEU A 1 81 ? -5.059 -11.992 -10.562 1 90.12 81 LEU A N 1
ATOM 630 C CA . LEU A 1 81 ? -5.316 -12.656 -9.289 1 90.12 81 LEU A CA 1
ATOM 631 C C . LEU A 1 81 ? -5.031 -14.148 -9.383 1 90.12 81 LEU A C 1
ATOM 633 O O . LEU A 1 81 ? -4.492 -14.75 -8.445 1 90.12 81 LEU A O 1
ATOM 637 N N . ASP A 1 82 ? -5.324 -14.695 -10.492 1 94 82 ASP A N 1
ATOM 638 C CA . ASP A 1 82 ? -5.039 -16.109 -10.727 1 94 82 ASP A CA 1
ATOM 639 C C . ASP A 1 82 ? -3.535 -16.375 -10.703 1 94 82 ASP A C 1
ATOM 641 O O . ASP A 1 82 ? -3.078 -17.328 -10.055 1 94 82 ASP A O 1
ATOM 645 N N . LEU A 1 83 ? -2.9 -15.578 -11.453 1 90.31 83 LEU A N 1
ATOM 646 C CA . LEU A 1 83 ? -1.458 -15.773 -11.555 1 90.31 83 LEU A CA 1
ATOM 647 C C . LEU A 1 83 ? -0.795 -15.656 -10.188 1 90.31 83 LEU A C 1
ATOM 649 O O . LEU A 1 83 ? 0.07 -16.469 -9.836 1 90.31 83 LEU A O 1
ATOM 653 N N . GLU A 1 84 ? -1.167 -14.727 -9.445 1 89.94 84 GLU A N 1
ATOM 654 C CA . GLU A 1 84 ? -0.6 -14.539 -8.117 1 89.94 84 GLU A CA 1
ATOM 655 C C . GLU A 1 84 ? -0.908 -15.727 -7.211 1 89.94 84 GLU A C 1
ATOM 657 O O . GLU A 1 84 ? -0.023 -16.234 -6.512 1 89.94 84 GLU A O 1
ATOM 662 N N . ARG A 1 85 ? -2.115 -16.125 -7.227 1 94.56 85 ARG A N 1
ATOM 663 C CA . ARG A 1 85 ? -2.496 -17.266 -6.422 1 94.56 85 ARG A CA 1
ATOM 664 C C . ARG A 1 85 ? -1.743 -18.516 -6.867 1 94.56 85 ARG A C 1
ATOM 666 O O . ARG A 1 85 ? -1.256 -19.297 -6.031 1 94.56 85 ARG A O 1
ATOM 673 N N . LEU A 1 86 ? -1.688 -18.656 -8.133 1 94.44 86 LEU A N 1
ATOM 674 C CA . LEU A 1 86 ? -0.993 -19.812 -8.688 1 94.44 86 LEU A CA 1
ATOM 675 C C . LEU A 1 86 ? 0.462 -19.844 -8.234 1 94.44 86 LEU A C 1
ATOM 677 O O . LEU A 1 86 ? 0.93 -20.859 -7.703 1 94.44 86 LEU A O 1
ATOM 681 N N . GLU A 1 87 ? 1.116 -18.812 -8.328 1 91.25 87 GLU A N 1
ATOM 682 C CA . GLU A 1 87 ? 2.541 -18.75 -8.016 1 91.25 87 GLU A CA 1
ATOM 683 C C . GLU A 1 87 ? 2.783 -18.969 -6.52 1 91.25 87 GLU A C 1
ATOM 685 O O . GLU A 1 87 ? 3.646 -19.766 -6.133 1 91.25 87 GLU A O 1
ATOM 690 N N . THR A 1 88 ? 2.039 -18.297 -5.695 1 92.81 88 THR A N 1
ATOM 691 C CA . THR A 1 88 ? 2.227 -18.453 -4.258 1 92.81 88 THR A CA 1
ATOM 692 C C . THR A 1 88 ? 1.717 -19.812 -3.789 1 92.81 88 THR A C 1
ATOM 694 O O . THR A 1 88 ? 2.346 -20.469 -2.951 1 92.81 88 THR A O 1
ATOM 697 N N . GLY A 1 89 ? 0.595 -20.203 -4.375 1 95.94 89 GLY A N 1
ATOM 698 C CA . GLY A 1 89 ? 0.018 -21.484 -3.994 1 95.94 89 GLY A CA 1
ATOM 699 C C . GLY A 1 89 ? 0.906 -22.656 -4.34 1 95.94 89 GLY A C 1
ATOM 700 O O . GLY A 1 89 ? 0.966 -23.641 -3.592 1 95.94 89 GLY A O 1
ATOM 701 N N . MET A 1 90 ? 1.587 -22.594 -5.465 1 96.94 90 MET A N 1
ATOM 702 C CA . MET A 1 90 ? 2.512 -23.656 -5.855 1 96.94 90 MET A CA 1
ATOM 703 C C . MET A 1 90 ? 3.613 -23.828 -4.816 1 96.94 90 MET A C 1
ATOM 705 O O . MET A 1 90 ? 3.988 -24.953 -4.484 1 96.94 90 MET A O 1
ATOM 709 N N . GLN A 1 91 ? 4.082 -22.75 -4.273 1 95.69 91 GLN A N 1
ATOM 710 C CA . GLN A 1 91 ? 5.113 -22.828 -3.246 1 95.69 91 GLN A CA 1
ATOM 711 C C . GLN A 1 91 ? 4.551 -23.406 -1.949 1 95.69 91 GLN A C 1
ATOM 713 O O . GLN A 1 91 ? 5.203 -24.219 -1.288 1 95.69 91 GLN A O 1
ATOM 718 N N . GLU A 1 92 ? 3.344 -22.984 -1.592 1 94.62 92 GLU A N 1
ATOM 719 C CA . GLU A 1 92 ? 2.693 -23.5 -0.392 1 94.62 92 GLU A CA 1
ATOM 720 C C . GLU A 1 92 ? 2.518 -25.016 -0.469 1 94.62 92 GLU A C 1
ATOM 722 O O . GLU A 1 92 ? 2.734 -25.719 0.518 1 94.62 92 GLU A O 1
ATOM 727 N N . ILE A 1 93 ? 2.127 -25.438 -1.624 1 96.69 93 ILE A N 1
ATOM 728 C CA . ILE A 1 93 ? 1.884 -26.859 -1.834 1 96.69 93 ILE A CA 1
ATOM 729 C C . ILE A 1 93 ? 3.211 -27.609 -1.835 1 96.69 93 ILE A C 1
ATOM 731 O O . ILE A 1 93 ? 3.299 -28.734 -1.316 1 96.69 93 ILE A O 1
ATOM 735 N N . ALA A 1 94 ? 4.246 -27.062 -2.336 1 97.19 94 ALA A N 1
ATOM 736 C CA . ALA A 1 94 ? 5.551 -27.703 -2.494 1 97.19 94 ALA A CA 1
ATOM 737 C C . ALA A 1 94 ? 6.184 -28 -1.139 1 97.19 94 ALA A C 1
ATOM 739 O O . ALA A 1 94 ? 6.973 -28.938 -1.009 1 97.19 94 ALA A O 1
ATOM 740 N N . VAL A 1 95 ? 5.844 -27.25 -0.132 1 95.19 95 VAL A N 1
ATOM 741 C CA . VAL A 1 95 ? 6.473 -27.344 1.182 1 95.19 95 VAL A CA 1
ATOM 742 C C . VAL A 1 95 ? 6.297 -28.75 1.74 1 95.19 95 VAL A C 1
ATOM 744 O O . VAL A 1 95 ? 7.164 -29.266 2.453 1 95.19 95 VAL A O 1
ATOM 747 N N . ASP A 1 96 ? 5.23 -29.359 1.391 1 90 96 ASP A N 1
ATOM 748 C CA . ASP A 1 96 ? 4.934 -30.688 1.895 1 90 96 ASP A CA 1
ATOM 749 C C . ASP A 1 96 ? 5.977 -31.703 1.422 1 90 96 ASP A C 1
ATOM 751 O O . ASP A 1 96 ? 6.25 -32.688 2.109 1 90 96 ASP A O 1
ATOM 755 N N . GLU A 1 97 ? 6.586 -31.469 0.29 1 94.62 97 GLU A N 1
ATOM 756 C CA . GLU A 1 97 ? 7.551 -32.375 -0.311 1 94.62 97 GLU A CA 1
ATOM 757 C C . GLU A 1 97 ? 8.961 -31.797 -0.28 1 94.62 97 GLU A C 1
ATOM 759 O O . GLU A 1 97 ? 9.945 -32.531 -0.209 1 94.62 97 GLU A O 1
ATOM 764 N N . PHE A 1 98 ? 9.039 -30.531 -0.402 1 97.06 98 PHE A N 1
ATOM 765 C CA . PHE A 1 98 ? 10.305 -29.828 -0.483 1 97.06 98 PHE A CA 1
ATOM 766 C C . PHE A 1 98 ? 10.414 -28.781 0.63 1 97.06 98 PHE A C 1
ATOM 768 O O . PHE A 1 98 ? 9.984 -27.641 0.467 1 97.06 98 PHE A O 1
ATOM 775 N N . SER A 1 99 ? 11.156 -29.125 1.634 1 95.44 99 SER A N 1
ATOM 776 C CA . SER A 1 99 ? 11.242 -28.266 2.809 1 95.44 99 SER A CA 1
ATOM 777 C C . SER A 1 99 ? 12.047 -27 2.514 1 95.44 99 SER A C 1
ATOM 779 O O . SER A 1 99 ? 13.062 -27.062 1.828 1 95.44 99 SER A O 1
ATOM 781 N N . GLN A 1 100 ? 11.656 -25.891 3.039 1 93 100 GLN A N 1
ATOM 782 C CA . GLN A 1 100 ? 12.328 -24.609 2.84 1 93 100 GLN A CA 1
ATOM 783 C C . GLN A 1 100 ? 13.695 -24.594 3.51 1 93 100 GLN A C 1
ATOM 785 O O . GLN A 1 100 ? 14.523 -23.719 3.221 1 93 100 GLN A O 1
ATOM 790 N N . ASP A 1 101 ? 13.969 -25.5 4.426 1 91.94 101 ASP A N 1
ATOM 791 C CA . ASP A 1 101 ? 15.242 -25.578 5.129 1 91.94 101 ASP A CA 1
ATOM 792 C C . ASP A 1 101 ? 16.328 -26.188 4.234 1 91.94 101 ASP A C 1
ATOM 794 O O . ASP A 1 101 ? 17.5 -25.844 4.367 1 91.94 101 ASP A O 1
ATOM 798 N N . ASP A 1 102 ? 15.859 -27.031 3.35 1 94.12 102 ASP A N 1
ATOM 799 C CA . ASP A 1 102 ? 16.844 -27.812 2.602 1 94.12 102 ASP A CA 1
ATOM 800 C C . ASP A 1 102 ? 16.797 -27.484 1.114 1 94.12 102 ASP A C 1
ATOM 802 O O . ASP A 1 102 ? 17.719 -27.797 0.372 1 94.12 102 ASP A O 1
ATOM 806 N N . TYR A 1 103 ? 15.688 -26.953 0.739 1 97.06 103 TYR A N 1
ATOM 807 C CA . TYR A 1 103 ? 15.508 -26.688 -0.683 1 97.06 103 TYR A CA 1
ATOM 808 C C . TYR A 1 103 ? 15.477 -25.188 -0.958 1 97.06 103 TYR A C 1
ATOM 810 O O . TYR A 1 103 ? 14.93 -24.406 -0.168 1 97.06 103 TYR A O 1
ATOM 818 N N . PHE A 1 104 ? 16.031 -24.797 -2.104 1 96.62 104 PHE A N 1
ATOM 819 C CA . PHE A 1 104 ? 16.078 -23.406 -2.539 1 96.62 104 PHE A CA 1
ATOM 820 C C . PHE A 1 104 ? 15.375 -23.234 -3.877 1 96.62 104 PHE A C 1
ATOM 822 O O . PHE A 1 104 ? 15.422 -24.109 -4.73 1 96.62 104 PHE A O 1
ATOM 829 N N . PHE A 1 105 ? 14.797 -22.109 -4.008 1 96.25 105 PHE A N 1
ATOM 830 C CA . PHE A 1 105 ? 13.898 -21.891 -5.133 1 96.25 105 PHE A CA 1
ATOM 831 C C . PHE A 1 105 ? 14.664 -21.391 -6.352 1 96.25 105 PHE A C 1
ATOM 833 O O . PHE A 1 105 ? 15.578 -20.578 -6.227 1 96.25 105 PHE A O 1
ATOM 840 N N . ARG A 1 106 ? 14.219 -21.859 -7.477 1 94.69 106 ARG A N 1
ATOM 841 C CA . ARG A 1 106 ? 14.656 -21.359 -8.773 1 94.69 106 ARG A CA 1
ATOM 842 C C . ARG A 1 106 ? 13.531 -21.453 -9.805 1 94.69 106 ARG A C 1
ATOM 844 O O . ARG A 1 106 ? 12.797 -22.438 -9.844 1 94.69 106 ARG A O 1
ATOM 851 N N . GLU A 1 107 ? 13.43 -20.406 -10.625 1 91.88 107 GLU A N 1
ATOM 852 C CA . GLU A 1 107 ? 12.406 -20.406 -11.672 1 91.88 107 GLU A CA 1
ATOM 853 C C . GLU A 1 107 ? 12.703 -21.469 -12.734 1 91.88 107 GLU A C 1
ATOM 855 O O . GLU A 1 107 ? 13.812 -22 -12.789 1 91.88 107 GLU A O 1
ATOM 860 N N . GLY A 1 108 ? 11.703 -21.656 -13.562 1 92.88 108 GLY A N 1
ATOM 861 C CA . GLY A 1 108 ? 11.727 -22.719 -14.547 1 92.88 108 GLY A CA 1
ATOM 862 C C . GLY A 1 108 ? 12.875 -22.594 -15.531 1 92.88 108 GLY A C 1
ATOM 863 O O . GLY A 1 108 ? 13.156 -21.5 -16.031 1 92.88 108 GLY A O 1
ATOM 864 N N . ARG A 1 109 ? 13.508 -23.734 -15.773 1 91.25 109 ARG A N 1
ATOM 865 C CA . ARG A 1 109 ? 14.633 -23.766 -16.703 1 91.25 109 ARG A CA 1
ATOM 866 C C . ARG A 1 109 ? 14.508 -24.922 -17.688 1 91.25 109 ARG A C 1
ATOM 868 O O . ARG A 1 109 ? 15.141 -24.938 -18.734 1 91.25 109 ARG A O 1
ATOM 875 N N . PHE A 1 110 ? 13.703 -25.859 -17.422 1 94.12 110 PHE A N 1
ATOM 876 C CA . PHE A 1 110 ? 13.641 -27.094 -18.188 1 94.12 110 PHE A CA 1
ATOM 877 C C . PHE A 1 110 ? 12.641 -26.969 -19.328 1 94.12 110 PHE A C 1
ATOM 879 O O . PHE A 1 110 ? 12.797 -27.609 -20.375 1 94.12 110 PHE A O 1
ATOM 886 N N . ILE A 1 111 ? 11.594 -26.266 -19.094 1 95.12 111 ILE A N 1
ATOM 887 C CA . ILE A 1 111 ? 10.617 -26.016 -20.141 1 95.12 111 ILE A CA 1
ATOM 888 C C . ILE A 1 111 ? 10.875 -24.656 -20.781 1 95.12 111 ILE A C 1
ATOM 890 O O . ILE A 1 111 ? 10.711 -23.625 -20.141 1 95.12 111 ILE A O 1
ATOM 894 N N . THR A 1 112 ? 11.172 -24.641 -22.016 1 93.06 112 THR A N 1
ATOM 895 C CA . THR A 1 112 ? 11.492 -23.391 -22.719 1 93.06 112 THR A CA 1
ATOM 896 C C . THR A 1 112 ? 10.219 -22.688 -23.188 1 93.06 112 THR A C 1
ATOM 898 O O . THR A 1 112 ? 9.148 -23.297 -23.219 1 93.06 112 THR A O 1
ATOM 90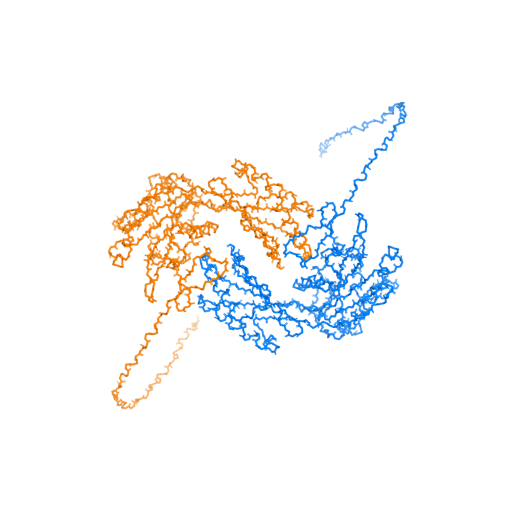1 N N . ARG A 1 113 ? 10.375 -21.438 -23.531 1 92 113 ARG A N 1
ATOM 902 C CA . ARG A 1 113 ? 9.25 -20.641 -24.031 1 92 113 ARG A CA 1
ATOM 903 C C . ARG A 1 113 ? 8.648 -21.281 -25.281 1 92 113 ARG A C 1
ATOM 905 O O . ARG A 1 113 ? 7.43 -21.359 -25.422 1 92 113 ARG A O 1
ATOM 912 N N . ASN A 1 114 ? 9.531 -21.703 -26.203 1 93.31 114 ASN A N 1
ATOM 913 C CA . ASN A 1 114 ? 9.07 -22.344 -27.438 1 93.31 114 ASN A CA 1
ATOM 914 C C . ASN A 1 114 ? 8.289 -23.625 -27.141 1 93.31 114 ASN A C 1
ATOM 916 O O . ASN A 1 114 ? 7.266 -23.891 -27.766 1 93.31 114 ASN A O 1
ATOM 920 N N . GLU A 1 115 ? 8.781 -24.406 -26.203 1 94.25 115 GLU A N 1
ATOM 921 C CA . GLU A 1 115 ? 8.062 -25.609 -25.797 1 94.25 115 GLU A CA 1
ATOM 922 C C . GLU A 1 115 ? 6.703 -25.266 -25.203 1 94.25 115 GLU A C 1
ATOM 924 O O . GLU A 1 115 ? 5.707 -25.938 -25.5 1 94.25 115 GLU A O 1
ATOM 929 N N . LEU A 1 116 ? 6.68 -24.297 -24.391 1 94.5 116 LEU A N 1
ATOM 930 C CA . LEU A 1 116 ? 5.426 -23.891 -23.766 1 94.5 116 LEU A CA 1
ATOM 931 C C . LEU A 1 116 ? 4.391 -23.516 -24.812 1 94.5 116 LEU A C 1
ATOM 933 O O . LEU A 1 116 ? 3.23 -23.922 -24.719 1 94.5 116 LEU A O 1
ATOM 937 N N . ASN A 1 117 ? 4.816 -22.719 -25.797 1 93.62 117 ASN A N 1
ATOM 938 C CA . ASN A 1 117 ? 3.912 -22.328 -26.875 1 93.62 117 ASN A CA 1
ATOM 939 C C . ASN A 1 117 ? 3.363 -23.547 -27.609 1 93.62 117 ASN A C 1
ATOM 941 O O . ASN A 1 117 ? 2.166 -23.625 -27.891 1 93.62 117 ASN A O 1
ATOM 945 N N . SER A 1 118 ? 4.258 -24.406 -27.844 1 94.94 118 SER A N 1
ATOM 946 C CA . SER A 1 118 ? 3.865 -25.625 -28.531 1 94.94 118 SER A CA 1
ATOM 947 C C . SER A 1 118 ? 2.941 -26.484 -27.672 1 94.94 118 SER A C 1
ATOM 949 O O . SER A 1 118 ? 1.896 -26.938 -28.141 1 94.94 118 SER A O 1
ATOM 951 N N . TRP A 1 119 ? 3.318 -26.703 -26.422 1 96.81 119 TRP A N 1
ATOM 952 C CA . TRP A 1 119 ? 2.58 -27.578 -25.516 1 96.81 119 TRP A CA 1
ATOM 953 C C . TRP A 1 119 ? 1.187 -27.016 -25.234 1 96.81 119 TRP A C 1
ATOM 955 O O . TRP A 1 119 ? 0.221 -27.781 -25.125 1 96.81 119 TRP A O 1
ATOM 965 N N . LEU A 1 120 ? 0.992 -25.703 -25.172 1 96.06 120 LEU A N 1
ATOM 966 C CA . LEU A 1 120 ? -0.271 -25.094 -24.781 1 96.06 120 LEU A CA 1
ATOM 967 C C . LEU A 1 120 ? -1.235 -25.047 -25.969 1 96.06 120 LEU A C 1
ATOM 969 O O . LEU A 1 120 ? -2.432 -24.797 -25.781 1 96.06 120 LEU A O 1
ATOM 973 N N . SER A 1 121 ? -0.71 -25.312 -27.125 1 94.81 121 SER A N 1
ATOM 974 C CA . SER A 1 121 ? -1.531 -25.312 -28.344 1 94.81 121 SER A CA 1
ATOM 975 C C . SER A 1 121 ? -2.248 -26.641 -28.516 1 94.81 121 SER A C 1
ATOM 977 O O . SER A 1 121 ? -2.078 -27.562 -27.703 1 94.81 121 SER A O 1
ATOM 979 N N . ARG A 1 122 ? -3.135 -26.688 -29.453 1 95.94 122 ARG A N 1
ATOM 980 C CA . ARG A 1 122 ? -3.822 -27.922 -29.797 1 95.94 122 ARG A CA 1
ATOM 981 C C . ARG A 1 122 ? -2.875 -28.906 -30.469 1 95.94 122 ARG A C 1
ATOM 983 O O . ARG A 1 122 ? -1.962 -28.516 -31.188 1 95.94 122 ARG A O 1
ATOM 990 N N . GLU A 1 123 ? -3.191 -30.125 -30.109 1 94.38 123 GLU A N 1
ATOM 991 C CA . GLU A 1 123 ? -2.537 -31.156 -30.906 1 94.38 123 GLU A CA 1
ATOM 992 C C . GLU A 1 123 ? -3.01 -31.141 -32.344 1 94.38 123 GLU A C 1
ATOM 994 O O . GLU A 1 123 ? -4.207 -31 -32.625 1 94.38 123 GLU A O 1
ATOM 999 N N . GLU A 1 124 ? -2.066 -31.156 -33.25 1 91.44 124 GLU A N 1
ATOM 1000 C CA . GLU A 1 124 ? -2.346 -31.156 -34.656 1 91.44 124 GLU A CA 1
ATOM 1001 C C . GLU A 1 124 ? -1.466 -32.188 -35.406 1 91.44 124 GLU A C 1
ATOM 1003 O O . GLU A 1 124 ? -0.245 -32.188 -35.219 1 91.44 124 GLU A O 1
ATOM 1008 N N . GLU A 1 125 ? -2.143 -33 -36.062 1 86.31 125 GLU A N 1
ATOM 1009 C CA . GLU A 1 125 ? -1.385 -33.938 -36.875 1 86.31 125 GLU A CA 1
ATOM 1010 C C . GLU A 1 125 ? -0.778 -33.25 -38.094 1 86.31 125 GLU A C 1
ATOM 1012 O O . GLU A 1 125 ? -1.37 -32.312 -38.656 1 86.31 125 GLU A O 1
ATOM 1017 N N . ALA A 1 126 ? 0.431 -33.656 -38.406 1 85.81 126 ALA A N 1
ATOM 1018 C CA . ALA A 1 126 ? 1.068 -33.094 -39.594 1 85.81 126 ALA A CA 1
ATOM 1019 C C . ALA A 1 126 ? 0.31 -33.5 -40.875 1 85.81 126 ALA A C 1
ATOM 1021 O O . ALA A 1 126 ? -0.2 -34.594 -40.969 1 85.81 126 ALA A O 1
ATOM 1022 N N . THR A 1 127 ? 0.081 -32.562 -41.656 1 83.56 127 THR A N 1
ATOM 1023 C CA . THR A 1 127 ? -0.406 -32.812 -43.031 1 83.56 127 THR A CA 1
ATOM 1024 C C . THR A 1 127 ? 0.676 -32.5 -44.031 1 83.56 127 THR A C 1
ATOM 1026 O O . THR A 1 127 ? 1.777 -32.062 -43.688 1 83.56 127 THR A O 1
ATOM 1029 N N . ASP A 1 128 ? 0.431 -32.969 -45.312 1 78.81 128 ASP A N 1
ATOM 1030 C CA . ASP A 1 128 ? 1.383 -32.75 -46.406 1 78.81 128 ASP A CA 1
ATOM 1031 C C . ASP A 1 128 ? 1.769 -31.281 -46.5 1 78.81 128 ASP A C 1
ATOM 1033 O O . ASP A 1 128 ? 2.896 -30.953 -46.875 1 78.81 128 ASP A O 1
ATOM 1037 N N . ASP A 1 129 ? 0.963 -30.438 -46.125 1 77.62 129 ASP A N 1
ATOM 1038 C CA . ASP A 1 129 ? 1.16 -29 -46.344 1 77.62 129 ASP A CA 1
ATOM 1039 C C . ASP A 1 129 ? 1.526 -28.297 -45.031 1 77.62 129 ASP A C 1
ATOM 1041 O O . ASP A 1 129 ? 2.002 -27.156 -45.062 1 77.62 129 ASP A O 1
ATOM 1045 N N . GLU A 1 130 ? 1.282 -29 -43.906 1 78.5 130 GLU A N 1
ATOM 1046 C CA . GLU A 1 130 ? 1.509 -28.312 -42.625 1 78.5 130 GLU A CA 1
ATOM 1047 C C . GLU A 1 130 ? 2.213 -29.234 -41.625 1 78.5 130 GLU A C 1
ATOM 1049 O O . GLU A 1 130 ? 1.86 -30.406 -41.5 1 78.5 130 GLU A O 1
ATOM 1054 N N . GLU A 1 131 ? 3.275 -28.797 -41.031 1 85.31 131 GLU A N 1
ATOM 1055 C CA . GLU A 1 131 ? 4.082 -29.578 -40.094 1 85.31 131 GLU A CA 1
ATOM 1056 C C . GLU A 1 131 ? 3.262 -30 -38.875 1 85.31 131 GLU A C 1
ATOM 1058 O O . GLU A 1 131 ? 3.605 -30.984 -38.219 1 85.31 131 GLU A O 1
ATOM 1063 N N . GLY A 1 132 ? 2.098 -29.484 -38.625 1 90.06 132 GLY A N 1
ATOM 1064 C CA . GLY A 1 132 ? 1.263 -29.781 -37.5 1 90.06 132 GLY A CA 1
ATOM 1065 C C . GLY A 1 132 ? 1.923 -29.438 -36.156 1 90.06 132 GLY A C 1
ATOM 1066 O O . GLY A 1 132 ? 2.85 -28.625 -36.125 1 90.06 132 GLY A O 1
ATOM 1067 N N . ASN A 1 133 ? 1.363 -29.906 -35.031 1 94.31 133 ASN A N 1
ATOM 1068 C CA . ASN A 1 133 ? 1.884 -29.734 -33.656 1 94.31 133 ASN A CA 1
ATOM 1069 C C . ASN A 1 133 ? 1.646 -30.984 -32.812 1 94.31 133 ASN A C 1
ATOM 1071 O O . ASN A 1 133 ? 0.766 -31 -31.953 1 94.31 133 ASN A O 1
ATOM 1075 N N . PRO A 1 134 ? 2.459 -31.984 -33.031 1 93.06 134 PRO A N 1
ATOM 1076 C CA . PRO A 1 134 ? 2.256 -33.25 -32.312 1 93.06 134 PRO A CA 1
ATOM 1077 C C . PRO A 1 134 ? 2.496 -33.094 -30.797 1 93.06 134 PRO A C 1
ATOM 1079 O O . PRO A 1 134 ? 2.117 -33.969 -30.016 1 93.06 134 PRO A O 1
ATOM 1082 N N . GLU A 1 135 ? 3.043 -32.031 -30.406 1 95 135 GLU A N 1
ATOM 1083 C CA . GLU A 1 135 ? 3.4 -31.844 -29 1 95 135 GLU A CA 1
ATOM 1084 C C . GLU A 1 135 ? 2.303 -31.094 -28.25 1 95 135 GLU A C 1
ATOM 1086 O O . GLU A 1 135 ? 2.418 -30.875 -27.031 1 95 135 GLU A O 1
ATOM 1091 N N . GLY A 1 136 ? 1.265 -30.703 -28.969 1 97.56 136 GLY A N 1
ATOM 1092 C CA . GLY A 1 136 ? 0.173 -30.016 -28.312 1 97.56 136 GLY A CA 1
ATOM 1093 C C . GLY A 1 136 ? -0.489 -30.828 -27.234 1 97.56 136 GLY A C 1
ATOM 1094 O O . GLY A 1 136 ? -0.724 -32.031 -27.406 1 97.56 136 GLY A O 1
ATOM 1095 N N . LEU A 1 137 ? -0.762 -30.172 -26.094 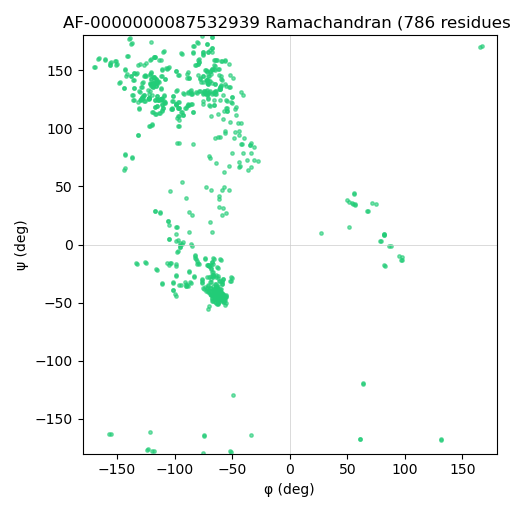1 98.06 137 LEU A N 1
ATOM 1096 C CA . LEU A 1 137 ? -1.341 -30.906 -24.969 1 98.06 137 LEU A CA 1
ATOM 1097 C C . LEU A 1 137 ? -2.852 -30.703 -24.906 1 98.06 137 LEU A C 1
ATOM 1099 O O . LEU A 1 137 ? -3.553 -31.422 -24.203 1 98.06 137 LEU A O 1
ATOM 1103 N N . ASN A 1 138 ? -3.328 -29.672 -25.609 1 97.62 138 ASN A N 1
ATOM 1104 C CA . ASN A 1 138 ? -4.773 -29.5 -25.734 1 97.62 138 ASN A CA 1
ATOM 1105 C C . ASN A 1 138 ? -5.336 -30.391 -26.859 1 97.62 138 ASN A C 1
ATOM 1107 O O . ASN A 1 138 ? -4.617 -30.75 -27.781 1 97.62 138 ASN A O 1
ATOM 1111 N N . PRO A 1 139 ? -6.578 -30.734 -26.766 1 94.19 139 PRO A N 1
ATOM 1112 C CA . PRO A 1 139 ? -7.145 -31.672 -27.734 1 94.19 139 PRO A CA 1
ATOM 1113 C C . PRO A 1 139 ? -7.191 -31.109 -29.141 1 94.19 139 PRO A C 1
ATOM 1115 O O . PRO A 1 139 ? -7.27 -29.891 -29.312 1 94.19 139 PRO A O 1
ATOM 1118 N N . VAL A 1 140 ? -7.262 -31.984 -30.031 1 93.5 140 VAL A N 1
ATOM 1119 C CA . VAL A 1 140 ? -7.473 -31.625 -31.438 1 93.5 140 VAL A CA 1
ATOM 1120 C C . VAL A 1 140 ? -8.82 -30.922 -31.578 1 93.5 140 VAL A C 1
ATOM 1122 O O . VAL A 1 140 ? -9.734 -31.141 -30.797 1 93.5 140 VAL A O 1
ATOM 1125 N N . LEU A 1 141 ? -8.781 -30.109 -32.562 1 92.5 141 LEU A N 1
ATOM 1126 C CA . LEU A 1 141 ? -10.039 -29.422 -32.812 1 92.5 141 LEU A CA 1
ATOM 1127 C C . LEU A 1 141 ? -11.172 -30.422 -33.031 1 92.5 141 LEU A C 1
ATOM 1129 O O . LEU A 1 141 ? -11 -31.422 -33.719 1 92.5 141 LEU A O 1
ATOM 1133 N N . GLY A 1 142 ? -12.289 -30.047 -32.406 1 91.38 142 GLY A N 1
ATOM 1134 C CA . GLY A 1 142 ? -13.422 -30.953 -32.438 1 91.38 142 GLY A CA 1
ATOM 1135 C C . GLY A 1 142 ? -14.148 -30.953 -33.781 1 91.38 142 GLY A C 1
ATOM 1136 O O . GLY A 1 142 ? -13.727 -30.281 -34.719 1 91.38 142 GLY A O 1
ATOM 1137 N N . SER A 1 143 ? -15.188 -31.812 -33.781 1 90.06 143 SER A N 1
ATOM 1138 C CA . SER A 1 143 ? -16.031 -31.891 -34.969 1 90.06 143 SER A CA 1
ATOM 1139 C C . SER A 1 143 ? -17.172 -30.875 -34.906 1 90.06 143 SER A C 1
ATOM 1141 O O . SER A 1 143 ? -17.578 -30.453 -33.844 1 90.06 143 SER A O 1
ATOM 1143 N N . GLY A 1 144 ? -17.562 -30.406 -36.094 1 89.44 144 GLY A N 1
ATOM 1144 C CA . GLY A 1 144 ? -18.688 -29.484 -36.156 1 89.44 144 GLY A CA 1
ATOM 1145 C C . GLY A 1 144 ? -18.781 -28.781 -37.5 1 89.44 144 GLY A C 1
ATOM 1146 O O . GLY A 1 144 ? -17.828 -28.797 -38.281 1 89.44 144 GLY A O 1
ATOM 1147 N N . ASP A 1 145 ? -20 -28.062 -37.656 1 92.31 145 ASP A N 1
ATOM 1148 C CA . ASP A 1 145 ? -20.312 -27.469 -38.969 1 92.31 145 ASP A CA 1
ATOM 1149 C C . ASP A 1 145 ? -19.719 -26.078 -39.094 1 92.31 145 ASP A C 1
ATOM 1151 O O . ASP A 1 145 ? -19.594 -25.547 -40.188 1 92.31 145 ASP A O 1
ATOM 1155 N N . ASP A 1 146 ? -19.516 -25.531 -37.969 1 92.62 146 ASP A N 1
ATOM 1156 C CA . ASP A 1 146 ? -18.938 -24.188 -38 1 92.62 146 ASP A CA 1
ATOM 1157 C C . ASP A 1 146 ? -17.875 -24.016 -36.906 1 92.62 146 ASP A C 1
ATOM 1159 O O . ASP A 1 146 ? -17.594 -24.953 -36.156 1 92.62 146 ASP A O 1
ATOM 1163 N N . PHE A 1 147 ? -17.312 -22.859 -36.938 1 93.56 147 PHE A N 1
ATOM 1164 C CA . PHE A 1 147 ? -16.203 -22.547 -36.031 1 93.56 147 PHE A CA 1
ATOM 1165 C C . PHE A 1 147 ? -16.594 -22.766 -34.594 1 93.56 147 PHE A C 1
ATOM 1167 O O . PHE A 1 147 ? -15.867 -23.422 -33.844 1 93.56 147 PHE A O 1
ATOM 1174 N N . GLU A 1 148 ? -17.719 -22.219 -34.156 1 95 148 GLU A N 1
ATOM 1175 C CA . GLU A 1 148 ? -18.172 -22.297 -32.781 1 95 148 GLU A CA 1
ATOM 1176 C C . GLU A 1 148 ? -18.391 -23.734 -32.344 1 95 148 GLU A C 1
ATOM 1178 O O . GLU A 1 148 ? -17.984 -24.125 -31.25 1 95 148 GLU A O 1
ATOM 1183 N N . ALA A 1 149 ? -18.984 -24.469 -33.219 1 95.31 149 ALA A N 1
ATOM 1184 C CA . ALA A 1 149 ? -19.281 -25.859 -32.875 1 95.31 149 ALA A CA 1
ATOM 1185 C C . ALA A 1 149 ? -18 -26.672 -32.719 1 95.31 149 ALA A C 1
ATOM 1187 O O . ALA A 1 149 ? -17.891 -27.5 -31.828 1 95.31 149 ALA A O 1
ATOM 1188 N N . ARG A 1 150 ? -17.047 -26.453 -33.531 1 95.06 150 ARG A N 1
ATOM 1189 C CA . ARG A 1 150 ? -15.789 -27.188 -33.469 1 95.06 150 ARG A CA 1
ATOM 1190 C C . ARG A 1 150 ? -15.023 -26.859 -32.188 1 95.06 150 ARG A C 1
ATOM 1192 O O . ARG A 1 150 ? -14.531 -27.766 -31.516 1 95.06 150 ARG A O 1
ATOM 1199 N N . GLU A 1 151 ? -14.977 -25.641 -31.891 1 95.81 151 GLU A N 1
ATOM 1200 C CA . GLU A 1 151 ? -14.273 -25.203 -30.688 1 95.81 151 GLU A CA 1
ATOM 1201 C C . GLU A 1 151 ? -14.992 -25.672 -29.438 1 95.81 151 GLU A C 1
ATOM 1203 O O . GLU A 1 151 ? -14.352 -26.141 -28.484 1 95.81 151 GLU A O 1
ATOM 1208 N N . SER A 1 152 ? -16.281 -25.594 -29.391 1 95.69 152 SER A N 1
ATOM 1209 C CA . SER A 1 152 ? -17.078 -25.906 -28.203 1 95.69 152 SER A CA 1
ATOM 1210 C C . SER A 1 152 ? -17.062 -27.406 -27.922 1 95.69 152 SER A C 1
ATOM 1212 O O . SER A 1 152 ? -17.172 -27.828 -26.766 1 95.69 152 SER A O 1
ATOM 1214 N N . SER A 1 153 ? -16.891 -28.188 -28.969 1 94.88 153 SER A N 1
ATOM 1215 C CA . SER A 1 153 ? -16.922 -29.641 -28.781 1 94.88 153 SER A CA 1
ATOM 1216 C C . SER A 1 153 ? -15.594 -30.172 -28.266 1 94.88 153 SER A C 1
ATOM 1218 O O . SER A 1 153 ? -15.508 -31.312 -27.812 1 94.88 153 SER A O 1
ATOM 1220 N N . ALA A 1 154 ? -14.578 -29.344 -28.344 1 95.38 154 ALA A N 1
ATOM 1221 C CA . ALA A 1 154 ? -13.266 -29.703 -27.812 1 95.38 154 ALA A CA 1
ATOM 1222 C C . ALA A 1 154 ? -12.57 -28.5 -27.203 1 95.38 154 ALA A C 1
ATOM 1224 O O . ALA A 1 154 ? -11.484 -28.109 -27.656 1 95.38 154 ALA A O 1
ATOM 1225 N N . PRO A 1 155 ? -13.125 -27.969 -26.188 1 96.69 155 PRO A N 1
ATOM 1226 C CA . PRO A 1 155 ? -12.508 -26.781 -25.578 1 96.69 155 PRO A CA 1
ATOM 1227 C C . PRO A 1 155 ? -11.094 -27.047 -25.078 1 96.69 155 PRO A C 1
ATOM 1229 O O . PRO A 1 155 ? -10.797 -28.141 -24.594 1 96.69 155 PRO A O 1
ATOM 1232 N N . ARG A 1 156 ? -10.25 -26.078 -25.188 1 96.38 156 ARG A N 1
ATOM 1233 C CA . ARG A 1 156 ? -8.93 -26.156 -24.578 1 96.38 156 ARG A CA 1
ATOM 1234 C C . ARG A 1 156 ? -9.031 -26.094 -23.047 1 96.38 156 ARG A C 1
ATOM 1236 O O . ARG A 1 156 ? -9.445 -25.078 -22.5 1 96.38 156 ARG A O 1
ATOM 1243 N N . THR A 1 157 ? -8.562 -27.141 -22.438 1 97.06 157 THR A N 1
ATOM 1244 C CA . THR A 1 157 ? -8.664 -27.188 -20.984 1 97.06 157 THR A CA 1
ATOM 1245 C C . THR A 1 157 ? -7.426 -26.594 -20.328 1 97.06 157 THR A C 1
ATOM 1247 O O . THR A 1 157 ? -7.508 -26 -19.25 1 97.06 157 THR A O 1
ATOM 1250 N N . LEU A 1 158 ? -6.297 -26.75 -20.969 1 97.56 158 LEU A N 1
ATOM 1251 C CA . LEU A 1 158 ? -5.027 -26.266 -20.438 1 97.56 158 LEU A CA 1
ATOM 1252 C C . LEU A 1 158 ? -4.77 -24.828 -20.859 1 97.56 158 LEU A C 1
ATOM 1254 O O . LEU A 1 158 ? -4.742 -24.531 -22.062 1 97.56 158 LEU A O 1
ATOM 1258 N N . SER A 1 159 ? -4.625 -23.969 -19.922 1 95.12 159 SER A N 1
ATOM 1259 C CA . SER A 1 159 ? -4.438 -22.547 -20.188 1 95.12 159 SER A CA 1
ATOM 1260 C C . SER A 1 159 ? -2.965 -22.156 -20.094 1 95.12 159 SER A C 1
ATOM 1262 O O . SER A 1 159 ? -2.471 -21.375 -20.906 1 95.12 159 SER A O 1
ATOM 1264 N N . ASN A 1 160 ? -2.285 -22.656 -19.109 1 94.75 160 ASN A N 1
ATOM 1265 C CA . ASN A 1 160 ? -0.905 -22.266 -18.844 1 94.75 160 ASN A CA 1
ATOM 1266 C C . ASN A 1 160 ? -0.164 -23.344 -18.062 1 94.75 160 ASN A C 1
ATOM 1268 O O . ASN A 1 160 ? -0.789 -24.219 -17.453 1 94.75 160 ASN A O 1
ATOM 1272 N N . ILE A 1 161 ? 1.156 -23.328 -18.203 1 96.31 161 ILE A N 1
ATOM 1273 C CA . ILE A 1 161 ? 2.051 -24.188 -17.438 1 96.31 161 ILE A CA 1
ATOM 1274 C C . ILE A 1 161 ? 3.131 -23.359 -16.766 1 96.31 161 ILE A C 1
ATOM 1276 O O . ILE A 1 161 ? 3.754 -22.5 -17.406 1 96.31 161 ILE A O 1
ATOM 1280 N N . ILE A 1 162 ? 3.264 -23.547 -15.492 1 95.31 162 ILE A N 1
ATOM 1281 C CA . ILE A 1 162 ? 4.32 -22.859 -14.766 1 95.31 162 ILE A CA 1
ATOM 1282 C C . ILE A 1 162 ? 5.27 -23.875 -14.133 1 95.31 162 ILE A C 1
ATOM 1284 O O . ILE A 1 162 ? 4.824 -24.859 -13.547 1 95.31 162 ILE A O 1
ATOM 1288 N N . GLU A 1 163 ? 6.527 -23.609 -14.258 1 96.75 163 GLU A N 1
ATOM 1289 C CA . GLU A 1 163 ? 7.562 -24.5 -13.719 1 96.75 163 GLU A CA 1
ATOM 1290 C C . GLU A 1 163 ? 8.305 -23.828 -12.562 1 96.75 163 GLU A C 1
ATOM 1292 O O . GLU A 1 163 ? 8.727 -22.672 -12.672 1 96.75 163 GLU A O 1
ATOM 1297 N N . HIS A 1 164 ? 8.328 -24.484 -11.477 1 96.44 164 HIS A N 1
ATOM 1298 C CA . HIS A 1 164 ? 9.172 -24.141 -10.344 1 96.44 164 HIS A CA 1
ATOM 129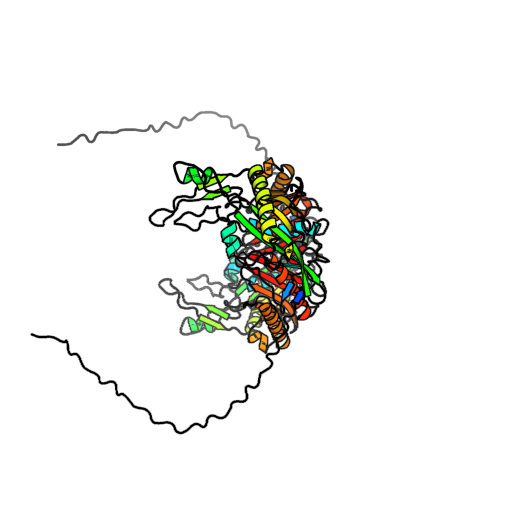9 C C . HIS A 1 164 ? 10.203 -25.219 -10.062 1 96.44 164 HIS A C 1
ATOM 1301 O O . HIS A 1 164 ? 9.883 -26.406 -10.109 1 96.44 164 HIS A O 1
ATOM 1307 N N . ASN A 1 165 ? 11.414 -24.797 -9.766 1 97.25 165 ASN A N 1
ATOM 1308 C CA . ASN A 1 165 ? 12.461 -25.75 -9.414 1 97.25 165 ASN A CA 1
ATOM 1309 C C . ASN A 1 165 ? 12.938 -25.562 -7.98 1 97.25 165 ASN A C 1
ATOM 1311 O O . ASN A 1 165 ? 13.094 -24.422 -7.52 1 97.25 165 ASN A O 1
ATOM 1315 N N . TYR A 1 166 ? 13.094 -26.625 -7.34 1 97.94 166 TYR A N 1
ATOM 1316 C CA . TYR A 1 166 ? 13.609 -26.656 -5.977 1 97.94 166 TYR A CA 1
ATOM 1317 C C . TYR A 1 166 ? 14.977 -27.328 -5.926 1 97.94 166 TYR A C 1
ATOM 1319 O O . TYR A 1 166 ? 15.078 -28.547 -6.117 1 97.94 166 TYR A O 1
ATOM 1327 N N . MET A 1 167 ? 15.977 -26.516 -5.602 1 97.56 167 MET A N 1
ATOM 1328 C CA . MET A 1 167 ? 17.375 -26.938 -5.703 1 97.56 167 MET A CA 1
ATOM 1329 C C . MET A 1 167 ? 17.906 -27.359 -4.344 1 97.56 167 MET A C 1
ATOM 1331 O O . MET A 1 167 ? 17.484 -26.844 -3.309 1 97.56 167 MET A O 1
ATOM 1335 N N . VAL A 1 168 ? 18.859 -28.312 -4.375 1 97.06 168 VAL A N 1
ATOM 1336 C CA . VAL A 1 168 ? 19.547 -28.75 -3.16 1 97.06 168 VAL A CA 1
ATOM 1337 C C . VAL A 1 168 ? 21.047 -28.516 -3.293 1 97.06 168 VAL A C 1
ATOM 1339 O O . VAL A 1 168 ? 21.594 -28.547 -4.398 1 97.06 168 VAL A O 1
ATOM 1342 N N . GLU A 1 169 ? 21.594 -28.25 -2.162 1 94.44 169 GLU A N 1
ATOM 1343 C CA . GLU A 1 169 ? 23.031 -28.016 -2.145 1 94.44 169 GLU A CA 1
ATOM 1344 C C . GLU A 1 169 ? 23.812 -29.266 -2.533 1 94.44 169 GLU A C 1
ATOM 1346 O O . GLU A 1 169 ? 23.469 -30.375 -2.09 1 94.44 169 GLU A O 1
ATOM 1351 N N . ASP A 1 170 ? 24.719 -29.109 -3.469 1 92.19 170 ASP A N 1
ATOM 1352 C CA . ASP A 1 170 ? 25.656 -30.156 -3.887 1 92.19 170 ASP A CA 1
ATOM 1353 C C . ASP A 1 170 ? 27.094 -29.609 -3.945 1 92.19 170 ASP A C 1
ATOM 1355 O O . ASP A 1 170 ? 27.547 -29.188 -5.008 1 92.19 170 ASP A O 1
ATOM 1359 N N . GLY A 1 171 ? 27.812 -29.781 -2.883 1 88.69 171 GLY A N 1
ATOM 1360 C CA . GLY A 1 171 ? 29.109 -29.141 -2.785 1 88.69 171 GLY A CA 1
ATOM 1361 C C . GLY A 1 171 ? 29.031 -27.625 -2.789 1 88.69 171 GLY A C 1
ATOM 1362 O O . GLY A 1 171 ? 28.359 -27.031 -1.945 1 88.69 171 GLY A O 1
ATOM 1363 N N . SER A 1 172 ? 29.703 -27.047 -3.826 1 85.12 172 SER A N 1
ATOM 1364 C CA . SER A 1 172 ? 29.703 -25.594 -3.939 1 85.12 172 SER A CA 1
ATOM 1365 C C . SER A 1 172 ? 28.641 -25.109 -4.922 1 85.12 172 SER A C 1
ATOM 1367 O O . SER A 1 172 ? 28.5 -23.906 -5.16 1 85.12 172 SER A O 1
ATOM 1369 N N . ASP A 1 173 ? 27.938 -26.109 -5.371 1 90.81 173 ASP A N 1
ATOM 1370 C CA . ASP A 1 173 ? 26.922 -25.797 -6.367 1 90.81 173 ASP A CA 1
ATOM 1371 C C . ASP A 1 173 ? 25.547 -26.281 -5.922 1 90.81 173 ASP A C 1
ATOM 1373 O O . ASP A 1 173 ? 25.359 -26.641 -4.758 1 90.81 173 ASP A O 1
ATOM 1377 N N . TYR A 1 174 ? 24.562 -26.109 -6.785 1 94.56 174 TYR A N 1
ATOM 1378 C CA . TYR A 1 174 ? 23.188 -26.547 -6.527 1 94.56 174 TYR A CA 1
ATOM 1379 C C . TYR A 1 174 ? 22.656 -27.391 -7.68 1 94.56 174 TYR A C 1
ATOM 1381 O O . TYR A 1 174 ? 22.938 -27.109 -8.844 1 94.56 174 TYR A O 1
ATOM 1389 N N . GLU A 1 175 ? 22.031 -28.453 -7.336 1 94.25 175 GLU A N 1
ATOM 1390 C CA . GLU A 1 175 ? 21.422 -29.328 -8.328 1 94.25 175 GLU A CA 1
ATOM 1391 C C . GLU A 1 175 ? 19.922 -29.469 -8.109 1 94.25 175 GLU A C 1
ATOM 1393 O O . GLU A 1 175 ? 19.422 -29.203 -7.008 1 94.25 175 GLU A O 1
ATOM 1398 N N . PRO A 1 176 ? 19.141 -29.891 -9.156 1 95.81 176 PRO A N 1
ATOM 1399 C CA . PRO A 1 176 ? 17.703 -30.047 -8.992 1 95.81 176 PRO A CA 1
ATOM 1400 C C . PRO A 1 176 ? 17.344 -31.172 -8.016 1 95.81 176 PRO A C 1
ATOM 1402 O O . PRO A 1 176 ? 17.75 -32.312 -8.211 1 95.81 176 PRO A O 1
ATOM 1405 N N . GLY A 1 177 ? 16.641 -30.75 -6.957 1 97.19 177 GLY A N 1
ATOM 1406 C CA . GLY A 1 177 ? 16.156 -31.719 -5.996 1 97.19 177 GLY A CA 1
ATOM 1407 C C . GLY A 1 177 ? 14.672 -32 -6.141 1 97.19 177 GLY A C 1
ATOM 1408 O O . GLY A 1 177 ? 14.164 -33 -5.617 1 97.19 177 GLY A O 1
ATOM 1409 N N . GLY A 1 178 ? 14 -31.156 -6.832 1 97.94 178 GLY A N 1
ATOM 1410 C CA . GLY A 1 178 ? 12.57 -31.281 -7.078 1 97.94 178 GLY A CA 1
ATOM 1411 C C . GLY A 1 178 ? 12.07 -30.297 -8.125 1 97.94 178 GLY A C 1
ATOM 1412 O O . GLY A 1 178 ? 12.656 -29.234 -8.32 1 97.94 178 GLY A O 1
ATOM 1413 N N . VAL A 1 179 ? 11.008 -30.734 -8.758 1 98.06 179 VAL A N 1
ATOM 1414 C CA . VAL A 1 179 ? 10.367 -29.875 -9.75 1 98.06 179 VAL A CA 1
ATOM 1415 C C . VAL A 1 179 ? 8.859 -29.812 -9.484 1 98.06 179 VAL A C 1
ATOM 1417 O O . VAL A 1 179 ? 8.234 -30.828 -9.172 1 98.06 179 VAL A O 1
ATOM 1420 N N . MET A 1 180 ? 8.352 -28.609 -9.484 1 98.12 180 MET A N 1
ATOM 1421 C CA . MET A 1 180 ? 6.91 -28.406 -9.398 1 98.12 180 MET A CA 1
ATOM 1422 C C . MET A 1 180 ? 6.363 -27.844 -10.711 1 98.12 180 MET A C 1
ATOM 1424 O O . MET A 1 180 ? 6.879 -26.859 -11.227 1 98.12 180 MET A O 1
ATOM 1428 N N . ILE A 1 181 ? 5.395 -28.531 -11.25 1 98.31 181 ILE A N 1
ATOM 1429 C CA . ILE A 1 181 ? 4.707 -28.062 -12.445 1 98.31 181 ILE A CA 1
ATOM 1430 C C . ILE A 1 181 ? 3.273 -27.656 -12.094 1 98.31 181 ILE A C 1
ATOM 1432 O O . ILE A 1 181 ? 2.475 -28.5 -11.672 1 98.31 181 ILE A O 1
ATOM 1436 N N . GLY A 1 182 ? 3.027 -26.375 -12.258 1 97.81 182 GLY A N 1
ATOM 1437 C CA . GLY A 1 182 ? 1.658 -25.906 -12.125 1 97.81 182 GLY A CA 1
ATOM 1438 C C . GLY A 1 182 ? 0.877 -25.953 -13.422 1 97.81 182 GLY A C 1
ATOM 1439 O O . GLY A 1 182 ? 1.279 -25.344 -14.414 1 97.81 182 GLY A O 1
ATOM 1440 N N . LEU A 1 183 ? -0.208 -26.719 -13.375 1 98.31 183 LEU A N 1
ATOM 1441 C CA . LEU A 1 183 ? -1.13 -26.75 -14.5 1 98.31 183 LEU A CA 1
ATOM 1442 C C . LEU A 1 183 ? -2.305 -25.797 -14.266 1 98.31 183 LEU A C 1
ATOM 1444 O O . LEU A 1 183 ? -3.117 -26.016 -13.367 1 98.31 183 LEU A O 1
ATOM 1448 N N . SER A 1 184 ? -2.322 -24.797 -15.008 1 97.06 184 SER A N 1
ATOM 1449 C CA . SER A 1 184 ? -3.439 -23.859 -14.977 1 97.06 184 SER A CA 1
ATOM 1450 C C . SER A 1 184 ? -4.516 -24.234 -15.984 1 97.06 184 SER A C 1
ATOM 1452 O O . SER A 1 184 ? -4.273 -24.219 -17.188 1 97.06 184 SER A O 1
ATOM 1454 N N . MET A 1 185 ? -5.723 -24.547 -15.461 1 97.81 185 MET A N 1
ATOM 1455 C CA . MET A 1 185 ? -6.797 -25.062 -16.297 1 97.81 185 MET A CA 1
ATOM 1456 C C . MET A 1 185 ? -7.898 -24.031 -16.484 1 97.81 185 MET A C 1
ATOM 1458 O O . MET A 1 185 ? -8.258 -23.328 -15.531 1 97.81 185 MET A O 1
ATOM 1462 N N . ASN A 1 186 ? -8.438 -24.016 -17.656 1 96.44 186 ASN A N 1
ATOM 1463 C CA . ASN A 1 186 ? -9.586 -23.141 -17.906 1 96.44 186 ASN A CA 1
ATOM 1464 C C . ASN A 1 186 ? -10.844 -23.672 -17.234 1 96.44 186 ASN A C 1
ATOM 1466 O O . ASN A 1 186 ? -11.164 -24.859 -17.344 1 96.44 186 ASN A O 1
ATOM 1470 N N . SER A 1 187 ? -11.469 -22.781 -16.516 1 96.5 187 SER A N 1
ATOM 1471 C CA . SER A 1 187 ? -12.836 -23.094 -16.125 1 96.5 187 SER A CA 1
ATOM 1472 C C . SER A 1 187 ? -13.828 -22.672 -17.203 1 96.5 187 SER A C 1
ATOM 1474 O O . SER A 1 187 ? -14.906 -23.266 -17.328 1 96.5 187 SER A O 1
ATOM 1476 N N . THR A 1 188 ? -13.469 -21.672 -17.812 1 95.88 188 THR A N 1
ATOM 1477 C CA . THR A 1 188 ? -14.188 -21.172 -18.984 1 95.88 188 THR A CA 1
ATOM 1478 C C . THR A 1 188 ? -13.234 -20.969 -20.156 1 95.88 188 THR A C 1
ATOM 1480 O O . THR A 1 188 ? -12.219 -20.281 -20.016 1 95.88 188 THR A O 1
ATOM 1483 N N . TYR A 1 189 ? -13.555 -21.547 -21.25 1 96.25 189 TYR A N 1
ATOM 1484 C CA . TYR A 1 189 ? -12.773 -21.422 -22.469 1 96.25 189 TYR A CA 1
ATOM 1485 C C . TYR A 1 189 ? -13.32 -20.297 -23.359 1 96.25 189 TYR A C 1
ATOM 1487 O O . TYR A 1 189 ? -14.453 -20.375 -23.828 1 96.25 189 TYR A O 1
ATOM 1495 N N . TYR A 1 190 ? -12.469 -19.266 -23.484 1 94.75 190 TYR A N 1
ATOM 1496 C CA . TYR A 1 190 ? -12.836 -18.141 -24.344 1 94.75 190 TYR A CA 1
ATOM 1497 C C . TYR A 1 190 ? -12.195 -18.281 -25.719 1 94.75 190 TYR A C 1
ATOM 1499 O O . TYR A 1 190 ? -11 -18.547 -25.828 1 94.75 190 TYR A O 1
ATOM 1507 N N . PHE A 1 191 ? -12.969 -18.094 -26.719 1 94.44 191 PHE A N 1
ATOM 1508 C CA . PHE A 1 191 ? -12.453 -18.234 -28.078 1 94.44 191 PHE A CA 1
ATOM 1509 C C . PHE A 1 191 ? -13.219 -17.328 -29.031 1 94.44 191 PHE A C 1
ATOM 1511 O O . PHE A 1 191 ? -14.305 -16.844 -28.703 1 94.44 191 PHE A O 1
ATOM 1518 N N . ARG A 1 192 ? -12.508 -17.016 -30.078 1 94.69 192 ARG A N 1
ATOM 1519 C CA . ARG A 1 192 ? -13.141 -16.188 -31.109 1 94.69 192 ARG A CA 1
ATOM 1520 C C . ARG A 1 192 ? -12.555 -16.484 -32.5 1 94.69 192 ARG A C 1
ATOM 1522 O O . ARG A 1 192 ? -11.43 -16.969 -32.594 1 94.69 192 ARG A O 1
ATOM 1529 N N . GLU A 1 193 ? -13.312 -16.156 -33.5 1 93.12 193 GLU A N 1
ATOM 1530 C CA . GLU A 1 193 ? -12.945 -16.484 -34.875 1 93.12 193 GLU A CA 1
ATOM 1531 C C . GLU A 1 193 ? -12.18 -15.328 -35.5 1 93.12 193 GLU A C 1
ATOM 1533 O O . GLU A 1 193 ? -12.547 -14.164 -35.344 1 93.12 193 GLU A O 1
ATOM 1538 N N . GLU A 1 194 ? -11.07 -15.781 -36.062 1 91.88 194 GLU A N 1
ATOM 1539 C CA . GLU A 1 194 ? -10.406 -14.797 -36.938 1 91.88 194 GLU A CA 1
ATOM 1540 C C . GLU A 1 194 ? -11.055 -14.742 -38.312 1 91.88 194 GLU A C 1
ATOM 1542 O O . GLU A 1 194 ? -11.148 -15.758 -39 1 91.88 194 GLU A O 1
ATOM 1547 N N . LEU A 1 195 ? -11.344 -13.547 -38.719 1 91.44 195 LEU A N 1
ATOM 1548 C CA . LEU A 1 195 ? -12.031 -13.383 -39.969 1 91.44 195 LEU A CA 1
ATOM 1549 C C . LEU A 1 195 ? -11.039 -13.164 -41.125 1 91.44 195 LEU A C 1
ATOM 1551 O O . LEU A 1 195 ? -9.859 -12.898 -40.875 1 91.44 195 LEU A O 1
ATOM 1555 N N . ASP A 1 196 ? -11.531 -13.328 -42.312 1 90.69 196 ASP A N 1
ATOM 1556 C CA . ASP A 1 196 ? -10.688 -13.281 -43.5 1 90.69 196 ASP A CA 1
ATOM 1557 C C . ASP A 1 196 ? -9.961 -11.945 -43.594 1 90.69 196 ASP A C 1
ATOM 1559 O O . ASP A 1 196 ? -8.844 -11.875 -44.125 1 90.69 196 ASP A O 1
ATOM 1563 N N . ASP A 1 197 ? -10.578 -11.031 -43.094 1 93 197 ASP A N 1
ATOM 1564 C CA . ASP A 1 197 ? -9.992 -9.703 -43.219 1 93 197 ASP A CA 1
ATOM 1565 C C . ASP A 1 197 ? -8.984 -9.422 -42.125 1 93 197 ASP A C 1
ATOM 1567 O O . ASP A 1 197 ? -8.445 -8.32 -42 1 93 197 ASP A O 1
ATOM 1571 N N . GLY A 1 198 ? -8.867 -10.367 -41.312 1 92.19 198 GLY A N 1
ATOM 1572 C CA . GLY A 1 198 ? -7.906 -10.242 -40.25 1 92.19 198 GLY A CA 1
ATOM 1573 C C . GLY A 1 198 ? -8.539 -9.781 -38.938 1 92.19 198 GLY A C 1
ATOM 1574 O O . GLY A 1 198 ? -7.895 -9.797 -37.875 1 92.19 198 GLY A O 1
ATOM 1575 N N . SER A 1 199 ? -9.727 -9.383 -39.031 1 92.25 199 SER A N 1
ATOM 1576 C CA . SER A 1 199 ? -10.43 -8.977 -37.812 1 92.25 199 SER A CA 1
ATOM 1577 C C . SER A 1 199 ? -10.938 -10.195 -37.062 1 92.25 199 SER A C 1
ATOM 1579 O O . SER A 1 199 ? -10.758 -11.328 -37.469 1 92.25 199 SER A O 1
ATOM 1581 N N . TYR A 1 200 ? -11.492 -9.859 -35.812 1 92.94 200 TYR A N 1
ATOM 1582 C CA . TYR A 1 200 ? -11.953 -10.961 -35 1 92.94 200 TYR A CA 1
ATOM 1583 C C . TYR A 1 200 ? -13.453 -10.859 -34.719 1 92.94 200 TYR A C 1
ATOM 1585 O O . TYR A 1 200 ? -13.977 -9.758 -34.531 1 92.94 200 TYR A O 1
ATOM 1593 N N . GLY A 1 201 ? -14.125 -11.969 -34.781 1 94.19 201 GLY A N 1
ATOM 1594 C CA . GLY A 1 201 ? -15.516 -12.023 -34.375 1 94.19 201 GLY A CA 1
ATOM 1595 C C . GLY A 1 201 ? -15.695 -11.82 -32.875 1 94.19 201 GLY A C 1
ATOM 1596 O O . GLY A 1 201 ? -14.727 -11.578 -32.156 1 94.19 201 GLY A O 1
ATOM 1597 N N . PRO A 1 202 ? -16.922 -11.82 -32.406 1 94.5 202 PRO A N 1
ATOM 1598 C CA . PRO A 1 202 ? -17.172 -11.672 -30.969 1 94.5 202 PRO A CA 1
ATOM 1599 C C . PRO A 1 202 ? -16.594 -12.812 -30.141 1 94.5 202 PRO A C 1
ATOM 1601 O O . PRO A 1 202 ? -16.375 -13.914 -30.656 1 94.5 202 PRO A O 1
ATOM 1604 N N . TRP A 1 203 ? -16.391 -12.57 -28.906 1 93.88 203 TRP A N 1
ATOM 1605 C CA . TRP A 1 203 ? -15.922 -13.609 -27.984 1 93.88 203 TRP A CA 1
ATOM 1606 C C . TRP A 1 203 ? -17.031 -14.617 -27.703 1 93.88 203 TRP A C 1
ATOM 1608 O O . TRP A 1 203 ? -18.172 -14.234 -27.469 1 93.88 203 TRP A O 1
ATOM 1618 N N . LEU A 1 204 ? -16.609 -15.773 -27.797 1 96.12 204 LEU A N 1
ATOM 1619 C CA . LEU A 1 204 ? -17.453 -16.906 -27.406 1 96.12 204 LEU A CA 1
ATOM 1620 C C . LEU A 1 204 ? -16.859 -17.609 -26.172 1 96.12 204 LEU A C 1
ATOM 1622 O O . LEU A 1 204 ? -15.703 -17.391 -25.828 1 96.12 204 LEU A O 1
ATOM 1626 N N . GLN A 1 205 ? -17.75 -18.344 -25.469 1 96.12 205 GLN A N 1
ATOM 1627 C CA . GLN A 1 205 ? -17.25 -19.016 -24.281 1 96.12 205 GLN A CA 1
ATOM 1628 C C . GLN A 1 205 ? -17.875 -20.406 -24.109 1 96.12 205 GLN A C 1
ATOM 1630 O O . GLN A 1 205 ? -19 -20.641 -24.578 1 96.12 205 GLN A O 1
ATOM 1635 N N . GLU A 1 206 ? -17.109 -21.328 -23.609 1 96.38 206 GLU A N 1
ATOM 1636 C CA . GLU A 1 206 ? -17.547 -22.672 -23.234 1 96.38 206 GLU A CA 1
ATOM 1637 C C . GLU A 1 206 ? -17.094 -23.031 -21.828 1 96.38 206 GLU A C 1
ATOM 1639 O O . GLU A 1 206 ? -15.898 -22.984 -21.531 1 96.38 206 GLU A O 1
ATOM 1644 N N . ASN A 1 207 ? -18.078 -23.406 -20.953 1 96.94 207 ASN A N 1
ATOM 1645 C CA . ASN A 1 207 ? -17.719 -23.812 -19.594 1 96.94 207 ASN A CA 1
ATOM 1646 C C . ASN A 1 207 ? -17.156 -25.234 -19.562 1 96.94 207 ASN A C 1
ATOM 1648 O O . ASN A 1 207 ? -17.641 -26.109 -20.281 1 96.94 207 ASN A O 1
ATOM 1652 N N . ILE A 1 208 ? -16.156 -25.422 -18.781 1 97.12 208 ILE A N 1
ATOM 1653 C CA . ILE A 1 208 ? -15.539 -26.734 -18.594 1 97.12 208 ILE A CA 1
ATOM 1654 C C . ILE A 1 208 ? -15.766 -27.203 -17.156 1 97.12 208 ILE A C 1
ATOM 1656 O O . ILE A 1 208 ? -15.383 -26.516 -16.203 1 97.12 208 ILE A O 1
ATOM 1660 N N . ASP A 1 209 ? -16.328 -28.328 -16.922 1 96.25 209 ASP A N 1
ATOM 1661 C CA . ASP A 1 209 ? -16.594 -28.781 -15.562 1 96.25 209 ASP A CA 1
ATOM 1662 C C . ASP A 1 209 ? -15.312 -29.266 -14.883 1 96.25 209 ASP A C 1
ATOM 1664 O O . ASP A 1 209 ? -14.328 -29.578 -15.547 1 96.25 209 ASP A O 1
ATOM 1668 N N . GLU A 1 210 ? -15.367 -29.375 -13.625 1 96.31 210 GLU A N 1
ATOM 1669 C CA . GLU A 1 210 ? -14.188 -29.688 -12.82 1 96.31 210 GLU A CA 1
ATOM 1670 C C . GLU A 1 210 ? -13.68 -31.094 -13.109 1 96.31 210 GLU A C 1
ATOM 1672 O O . GLU A 1 210 ? -12.469 -31.328 -13.125 1 96.31 210 GLU A O 1
ATOM 1677 N N . GLU A 1 211 ? -14.578 -31.984 -13.281 1 96.56 211 GLU A N 1
ATOM 1678 C CA . GLU A 1 211 ? -14.203 -33.375 -13.555 1 96.56 211 GLU A CA 1
ATOM 1679 C C . GLU A 1 211 ? -13.391 -33.469 -14.836 1 96.56 211 GLU A C 1
ATOM 1681 O O . GLU A 1 211 ? -12.352 -34.156 -14.867 1 96.56 211 GLU A O 1
ATOM 1686 N N . THR A 1 212 ? -13.859 -32.812 -15.875 1 96.25 212 THR A N 1
ATOM 1687 C CA . THR A 1 212 ? -13.148 -32.781 -17.141 1 96.25 212 THR A CA 1
ATOM 1688 C C . THR A 1 212 ? -11.766 -32.156 -16.984 1 96.25 212 THR A C 1
ATOM 1690 O O . THR A 1 212 ? -10.773 -32.656 -17.516 1 96.25 212 THR A O 1
ATOM 1693 N N . SER A 1 213 ? -11.742 -31.109 -16.266 1 96.75 213 SER A N 1
ATOM 1694 C CA . SER A 1 213 ? -10.477 -30.438 -15.977 1 96.75 213 SER A CA 1
ATOM 1695 C C . SER A 1 213 ? -9.492 -31.391 -15.305 1 96.75 213 SER A C 1
ATOM 1697 O O . SER A 1 213 ? -8.328 -31.453 -15.703 1 96.75 213 SER A O 1
ATOM 1699 N N . LEU A 1 214 ? -9.953 -32.094 -14.328 1 97.62 214 LEU A N 1
ATOM 1700 C CA . LEU A 1 214 ? -9.094 -33 -13.547 1 97.62 214 LEU A CA 1
ATOM 1701 C C . LEU A 1 214 ? -8.602 -34.156 -14.406 1 97.62 214 LEU A C 1
ATOM 1703 O O . LEU A 1 214 ? -7.43 -34.531 -14.328 1 97.62 214 LEU A O 1
ATOM 1707 N N . GLU A 1 215 ? -9.477 -34.688 -15.18 1 97.38 215 GLU A N 1
ATOM 1708 C CA . GLU A 1 215 ? -9.102 -35.812 -16.047 1 97.38 215 GLU A CA 1
ATOM 1709 C C . GLU A 1 215 ? -8.023 -35.375 -17.047 1 97.38 215 GLU A C 1
ATOM 1711 O O . GLU A 1 215 ? -7.027 -36.094 -17.234 1 97.38 215 GLU A O 1
ATOM 1716 N N . ASP A 1 216 ? -8.289 -34.312 -17.672 1 97.88 216 ASP A N 1
ATOM 1717 C CA . ASP A 1 216 ? -7.316 -33.812 -18.625 1 97.88 216 ASP A CA 1
ATOM 1718 C C . ASP A 1 216 ? -5.996 -33.469 -17.938 1 97.88 216 ASP A C 1
ATOM 1720 O O . ASP A 1 216 ? -4.922 -33.719 -18.484 1 97.88 216 ASP A O 1
ATOM 1724 N N . ALA A 1 217 ? -6.059 -32.844 -16.812 1 98.62 217 ALA A N 1
ATOM 1725 C CA . ALA A 1 217 ? -4.855 -32.5 -16.078 1 98.62 217 ALA A CA 1
ATOM 1726 C C . ALA A 1 217 ? -4.004 -33.719 -15.773 1 98.62 217 ALA A C 1
ATOM 1728 O O . ALA A 1 217 ? -2.777 -33.688 -15.891 1 98.62 217 ALA A O 1
ATOM 1729 N N . LYS A 1 218 ? -4.617 -34.781 -15.359 1 98.31 218 LYS A N 1
ATOM 1730 C CA . LYS A 1 218 ? -3.893 -36 -15.039 1 98.31 218 LYS A CA 1
ATOM 1731 C C . LYS A 1 218 ? -3.211 -36.594 -16.281 1 98.31 218 LYS A C 1
ATOM 1733 O O . LYS A 1 218 ? -2.049 -37 -16.219 1 98.31 218 LYS A O 1
ATOM 1738 N N . ARG A 1 219 ? -3.932 -36.562 -17.328 1 98.12 219 ARG A N 1
ATOM 1739 C CA . ARG A 1 219 ? -3.354 -37.031 -18.594 1 98.12 219 ARG A CA 1
ATOM 1740 C C . ARG A 1 219 ? -2.158 -36.156 -18.984 1 98.12 219 ARG A C 1
ATOM 1742 O O . ARG A 1 219 ? -1.098 -36.688 -19.344 1 98.12 219 ARG A O 1
ATOM 1749 N N . ILE A 1 220 ? -2.357 -34.906 -18.969 1 98.62 220 ILE A N 1
ATOM 1750 C CA . ILE A 1 220 ? -1.334 -33.938 -19.359 1 98.62 220 ILE A CA 1
ATOM 1751 C C . ILE A 1 220 ? -0.113 -34.094 -18.453 1 98.62 220 ILE A C 1
ATOM 1753 O O . ILE A 1 220 ? 1.025 -34.062 -18.922 1 98.62 220 ILE A O 1
ATOM 1757 N N . ALA A 1 221 ? -0.325 -34.25 -17.156 1 98.81 221 ALA A N 1
ATOM 1758 C CA . ALA A 1 221 ? 0.761 -34.438 -16.203 1 98.81 221 ALA A CA 1
ATOM 1759 C C . ALA A 1 221 ? 1.644 -35.625 -16.578 1 98.81 221 ALA A C 1
ATOM 1761 O O . ALA A 1 221 ? 2.873 -35.531 -16.531 1 98.81 221 ALA A O 1
ATOM 1762 N N . GLN A 1 222 ? 1.041 -36.688 -16.922 1 98.38 222 GLN A N 1
ATOM 1763 C CA . GLN A 1 222 ? 1.798 -37.875 -17.297 1 98.38 222 GLN A CA 1
ATOM 1764 C C . GLN A 1 222 ? 2.625 -37.625 -18.562 1 98.38 222 GLN A C 1
ATOM 1766 O O . GLN A 1 222 ? 3.797 -38 -18.625 1 98.38 222 GLN A O 1
ATOM 1771 N N . GLU A 1 223 ? 1.995 -36.969 -19.5 1 97.81 223 GLU A N 1
ATOM 1772 C CA . GLU A 1 223 ? 2.711 -36.656 -20.734 1 97.81 223 GLU A CA 1
ATOM 1773 C C . GLU A 1 223 ? 3.908 -35.75 -20.469 1 97.81 223 GLU A C 1
ATOM 1775 O O . GLU A 1 223 ? 4.992 -35.969 -21.016 1 97.81 223 GLU A O 1
ATOM 1780 N N . ILE A 1 224 ? 3.676 -34.75 -19.672 1 98.19 224 ILE A N 1
ATOM 1781 C CA . ILE A 1 224 ? 4.75 -33.812 -19.312 1 98.19 224 ILE A CA 1
ATOM 1782 C C . ILE A 1 224 ? 5.871 -34.562 -18.609 1 98.19 224 ILE A C 1
ATOM 1784 O O . ILE A 1 224 ? 7.051 -34.344 -18.875 1 98.19 224 ILE A O 1
ATOM 1788 N N . THR A 1 225 ? 5.547 -35.469 -17.703 1 98 225 THR A N 1
ATOM 1789 C CA . THR A 1 225 ? 6.535 -36.281 -16.984 1 98 225 THR A CA 1
ATOM 1790 C C . THR A 1 225 ? 7.391 -37.094 -17.953 1 98 225 THR A C 1
ATOM 1792 O O . THR A 1 225 ? 8.617 -37.094 -17.844 1 98 225 THR A O 1
ATOM 1795 N N . ASP A 1 226 ? 6.766 -37.719 -18.906 1 96.44 226 ASP A N 1
ATOM 1796 C CA . ASP A 1 226 ? 7.484 -38.531 -19.891 1 96.44 226 ASP A CA 1
ATOM 1797 C C . ASP A 1 226 ? 8.445 -37.656 -20.703 1 96.44 226 ASP A C 1
ATOM 1799 O O . ASP A 1 226 ? 9.586 -38.062 -20.953 1 96.44 226 ASP A O 1
ATOM 1803 N N . ARG A 1 227 ? 7.953 -36.5 -21.047 1 96.31 227 ARG A N 1
ATOM 1804 C CA . ARG A 1 227 ? 8.773 -35.594 -21.844 1 96.31 227 ARG A CA 1
ATOM 1805 C C . ARG A 1 227 ? 9.961 -35.062 -21.047 1 96.31 227 ARG A C 1
ATOM 1807 O O . ARG A 1 227 ? 11.094 -35.062 -21.531 1 96.31 227 ARG A O 1
ATOM 1814 N N . LEU A 1 228 ? 9.75 -34.688 -19.828 1 96.88 228 LEU A N 1
ATOM 1815 C CA . LEU A 1 228 ? 10.789 -34.062 -19 1 96.88 228 LEU A CA 1
ATOM 1816 C C . LEU A 1 228 ? 11.844 -35.125 -18.609 1 96.88 228 LEU A C 1
ATOM 1818 O O . LEU A 1 228 ? 13.008 -34.781 -18.422 1 96.88 228 LEU A O 1
ATOM 1822 N N . ARG A 1 229 ? 11.484 -36.375 -18.516 1 95.94 229 ARG A N 1
ATOM 1823 C CA . ARG A 1 229 ? 12.398 -37.438 -18.078 1 95.94 229 ARG A CA 1
ATOM 1824 C C . ARG A 1 229 ? 13.07 -38.094 -19.281 1 95.94 229 ARG A C 1
ATOM 1826 O O . ARG A 1 229 ? 13.852 -39.031 -19.125 1 95.94 229 ARG A O 1
ATOM 1833 N N . SER A 1 230 ? 12.75 -37.625 -20.422 1 92.81 230 SER A N 1
ATOM 1834 C CA . SER A 1 230 ? 13.344 -38.219 -21.625 1 92.81 230 SER A CA 1
ATOM 1835 C C . SER A 1 230 ? 14.859 -38.125 -21.594 1 92.81 230 SER A C 1
ATOM 1837 O O . SER A 1 230 ? 15.422 -37.125 -21.156 1 92.81 230 SER A O 1
ATOM 1839 N N . GLU A 1 231 ? 15.586 -39.125 -22.047 1 88.06 231 GLU A N 1
ATOM 1840 C CA . GLU A 1 231 ? 17.047 -39.156 -22.109 1 88.06 231 GLU A CA 1
ATOM 1841 C C . GLU A 1 231 ? 17.594 -38.062 -23.031 1 88.06 231 GLU A C 1
ATOM 1843 O O . GLU A 1 231 ? 18.688 -37.562 -22.812 1 88.06 231 GLU A O 1
ATOM 1848 N N . ASP A 1 232 ? 16.844 -37.688 -23.953 1 86.44 232 ASP A N 1
ATOM 1849 C CA . ASP A 1 232 ? 17.25 -36.688 -24.953 1 86.44 232 ASP A CA 1
ATOM 1850 C C . ASP A 1 232 ? 17.328 -35.312 -24.344 1 86.44 232 ASP A C 1
ATOM 1852 O O . ASP A 1 232 ? 17.922 -34.406 -24.922 1 86.44 232 ASP A O 1
ATOM 1856 N N . ARG A 1 233 ? 16.656 -35.219 -23.156 1 88.25 233 ARG A N 1
ATOM 1857 C CA . ARG A 1 233 ? 16.641 -33.938 -22.484 1 88.25 233 ARG A CA 1
ATOM 1858 C C . ARG A 1 233 ? 17.719 -33.875 -21.406 1 88.25 233 ARG A C 1
ATOM 1860 O O . ARG A 1 233 ? 17.531 -34.406 -20.312 1 88.25 233 ARG A O 1
ATOM 1867 N N . ARG A 1 234 ? 18.781 -33.219 -21.719 1 85.44 234 ARG A N 1
ATOM 1868 C CA . ARG A 1 234 ? 19.875 -32.969 -20.797 1 85.44 234 ARG A CA 1
ATOM 1869 C C . ARG A 1 234 ? 20.312 -34.25 -20.109 1 85.44 234 ARG A C 1
ATOM 1871 O O . ARG A 1 234 ? 20.438 -34.312 -18.891 1 85.44 234 ARG A O 1
ATOM 1878 N N . ASN A 1 235 ? 20.328 -35.312 -20.766 1 81.94 235 ASN A N 1
ATOM 1879 C CA . ASN A 1 235 ? 20.828 -36.594 -20.312 1 81.94 235 ASN A CA 1
ATOM 1880 C C . ASN A 1 235 ? 19.953 -37.188 -19.203 1 81.94 235 ASN A C 1
ATOM 1882 O O . ASN A 1 235 ? 20.453 -37.812 -18.266 1 81.94 235 ASN A O 1
ATOM 1886 N N . GLY A 1 236 ? 18.734 -36.875 -19.219 1 85.06 236 GLY A N 1
ATOM 1887 C CA . GLY A 1 236 ? 17.781 -37.438 -18.281 1 85.06 236 GLY A CA 1
ATOM 1888 C C . GLY A 1 236 ? 17.953 -36.906 -16.859 1 85.06 236 GLY A C 1
ATOM 1889 O O . GLY A 1 236 ? 17.766 -37.625 -15.891 1 85.06 236 GLY A O 1
ATOM 1890 N N . VAL A 1 237 ? 18.297 -35.719 -16.719 1 88 237 VAL A N 1
ATOM 1891 C CA . VAL A 1 237 ? 18.672 -35.125 -15.43 1 88 237 VAL A CA 1
ATOM 1892 C C . VAL A 1 237 ? 17.484 -35.156 -14.469 1 88 237 VAL A C 1
ATOM 1894 O O . VAL A 1 237 ? 17.672 -35.219 -13.25 1 88 237 VAL A O 1
ATOM 1897 N N . LEU A 1 238 ? 16.234 -35.312 -15.016 1 95.25 238 LEU A N 1
ATOM 1898 C CA . LEU A 1 238 ? 15.062 -35.25 -14.148 1 95.25 238 LEU A CA 1
ATOM 1899 C C . LEU A 1 238 ? 14.492 -36.656 -13.914 1 95.25 238 LEU A C 1
ATOM 1901 O O . LEU A 1 238 ? 13.445 -36.781 -13.273 1 95.25 238 LEU A O 1
ATOM 1905 N N . GLU A 1 239 ? 15.18 -37.688 -14.422 1 93.75 239 GLU A N 1
ATOM 1906 C CA . GLU A 1 239 ? 14.688 -39.062 -14.25 1 93.75 239 GLU A CA 1
ATOM 1907 C C . GLU A 1 239 ? 14.578 -39.438 -12.773 1 93.75 239 GLU A C 1
ATOM 1909 O O . GLU A 1 239 ? 13.625 -40.094 -12.367 1 93.75 239 GLU A O 1
ATOM 1914 N N . GLU A 1 240 ? 15.562 -39 -11.992 1 93.88 240 GLU A N 1
ATOM 1915 C CA . GLU A 1 240 ? 15.594 -39.375 -10.586 1 93.88 240 GLU A CA 1
ATOM 1916 C C . GLU A 1 240 ? 15.188 -38.219 -9.688 1 93.88 240 GLU A C 1
ATOM 1918 O O . GLU A 1 240 ? 15.547 -38.156 -8.516 1 93.88 240 GLU A O 1
ATOM 1923 N N . VAL A 1 241 ? 14.539 -37.281 -10.195 1 96.81 241 VAL A N 1
ATOM 1924 C CA . VAL A 1 241 ? 14.07 -36.125 -9.461 1 96.81 241 VAL A CA 1
ATOM 1925 C C . VAL A 1 241 ? 12.555 -36.188 -9.305 1 96.81 241 VAL A C 1
ATOM 1927 O O . VAL A 1 241 ? 11.836 -36.438 -10.266 1 96.81 241 VAL A O 1
ATOM 1930 N N . PRO A 1 242 ? 12.062 -36.031 -8.062 1 98.06 242 PRO A N 1
ATOM 1931 C CA . PRO A 1 242 ? 10.609 -35.969 -7.926 1 98.06 242 PRO A CA 1
ATOM 1932 C C . PRO A 1 242 ? 9.984 -34.812 -8.688 1 98.06 242 PRO A C 1
ATOM 1934 O O . PRO A 1 242 ? 10.523 -33.688 -8.656 1 98.06 242 PRO A O 1
ATOM 1937 N N . ILE A 1 243 ? 8.938 -35.094 -9.391 1 98.38 243 ILE A N 1
ATOM 1938 C CA . ILE A 1 243 ? 8.188 -34.062 -10.109 1 98.38 243 ILE A CA 1
ATOM 1939 C C . ILE A 1 243 ? 6.77 -33.969 -9.547 1 98.38 243 ILE A C 1
ATOM 1941 O O . ILE A 1 243 ? 5.977 -34.906 -9.695 1 98.38 243 ILE A O 1
ATOM 1945 N N . MET A 1 244 ? 6.504 -32.844 -8.906 1 98.38 244 MET A N 1
ATOM 1946 C CA . MET A 1 244 ? 5.184 -32.625 -8.328 1 98.38 244 MET A CA 1
ATOM 1947 C C . MET A 1 244 ? 4.32 -31.781 -9.281 1 98.38 244 MET A C 1
ATOM 1949 O O . MET A 1 244 ? 4.836 -30.969 -10.039 1 98.38 244 MET A O 1
ATOM 1953 N N . PHE A 1 245 ? 3.039 -32.094 -9.25 1 98.69 245 PHE A N 1
ATOM 1954 C CA . PHE A 1 245 ? 2.084 -31.344 -10.062 1 98.69 245 PHE A CA 1
ATOM 1955 C C . PHE A 1 245 ? 1.011 -30.719 -9.195 1 98.69 245 PHE A C 1
ATOM 1957 O O . PHE A 1 245 ? 0.55 -31.312 -8.227 1 98.69 245 PHE A O 1
ATOM 1964 N N . SER A 1 246 ? 0.641 -29.531 -9.469 1 98.56 246 SER A N 1
ATOM 1965 C CA . SER A 1 246 ? -0.553 -28.891 -8.93 1 98.56 246 SER A CA 1
ATOM 1966 C C . SER A 1 246 ? -1.523 -28.5 -10.039 1 98.56 246 SER A C 1
ATOM 1968 O O . SER A 1 246 ? -1.104 -28.094 -11.125 1 98.56 246 SER A O 1
ATOM 1970 N N . VAL A 1 247 ? -2.791 -28.719 -9.758 1 98.81 247 VAL A N 1
ATOM 1971 C CA . VAL A 1 247 ? -3.836 -28.391 -10.719 1 98.81 247 VAL A CA 1
ATOM 1972 C C . VAL A 1 247 ? -4.648 -27.203 -10.219 1 98.81 247 VAL A C 1
ATOM 1974 O O . VAL A 1 247 ? -5.27 -27.266 -9.156 1 98.81 247 VAL A O 1
ATOM 1977 N N . PHE A 1 248 ? -4.602 -26.156 -10.945 1 98.19 248 PHE A N 1
ATOM 1978 C CA . PHE A 1 248 ? -5.277 -24.906 -10.625 1 98.19 248 PHE A CA 1
ATOM 1979 C C . PHE A 1 248 ? -6.375 -24.594 -11.641 1 98.19 248 PHE A C 1
ATOM 1981 O O . PHE A 1 248 ? -6.141 -24.656 -12.844 1 98.19 248 PHE A O 1
ATOM 1988 N N . ARG A 1 249 ? -7.551 -24.406 -11.195 1 97.5 249 ARG A N 1
ATOM 1989 C CA . ARG A 1 249 ? -8.648 -24.016 -12.07 1 97.5 249 ARG A CA 1
ATOM 1990 C C . ARG A 1 249 ? -8.852 -22.5 -12.047 1 97.5 249 ARG A C 1
ATOM 1992 O O . ARG A 1 249 ? -9.227 -21.938 -11.016 1 97.5 249 ARG A O 1
ATOM 1999 N N . GLU A 1 250 ? -8.672 -21.875 -13.148 1 96.5 250 GLU A N 1
ATOM 2000 C CA . GLU A 1 250 ? -8.734 -20.422 -13.25 1 96.5 250 GLU A CA 1
ATOM 2001 C C . GLU A 1 250 ? -10.148 -19.906 -13.016 1 96.5 250 GLU A C 1
ATOM 2003 O O . GLU A 1 250 ? -11.125 -20.609 -13.32 1 96.5 250 GLU A O 1
ATOM 2008 N N . ALA A 1 251 ? -10.234 -18.672 -12.492 1 95.81 251 ALA A N 1
ATOM 2009 C CA . ALA A 1 251 ? -11.516 -17.984 -12.43 1 95.81 251 ALA A CA 1
ATOM 2010 C C . ALA A 1 251 ? -11.875 -17.375 -13.781 1 95.81 251 ALA A C 1
ATOM 2012 O O . ALA A 1 251 ? -11.008 -17.188 -14.641 1 95.81 251 ALA A O 1
ATOM 2013 N N . PRO A 1 252 ? -13.164 -17.141 -13.906 1 92.81 252 PRO A N 1
ATOM 2014 C CA . PRO A 1 252 ? -13.516 -16.406 -15.117 1 92.81 252 PRO A CA 1
ATOM 2015 C C . PRO A 1 252 ? -12.781 -15.07 -15.227 1 92.81 252 PRO A C 1
ATOM 2017 O O . PRO A 1 252 ? -12.336 -14.516 -14.219 1 92.81 252 PRO A O 1
ATOM 2020 N N . ARG A 1 253 ? -12.68 -14.547 -16.406 1 89.12 253 ARG A N 1
ATOM 2021 C CA . ARG A 1 253 ? -11.852 -13.383 -16.703 1 89.12 253 ARG A CA 1
ATOM 2022 C C . ARG A 1 253 ? -12.312 -12.164 -15.906 1 89.12 253 ARG A C 1
ATOM 2024 O O . ARG A 1 253 ? -11.508 -11.32 -15.523 1 89.12 253 ARG A O 1
ATOM 2031 N N . ASP A 1 254 ? -13.555 -12.023 -15.609 1 88.44 254 ASP A N 1
ATOM 2032 C CA . ASP A 1 254 ? -14.109 -10.852 -14.945 1 88.44 254 ASP A CA 1
ATOM 2033 C C . ASP A 1 254 ? -14.273 -11.094 -13.445 1 88.44 254 ASP A C 1
ATOM 2035 O O . ASP A 1 254 ? -14.898 -10.297 -12.75 1 88.44 254 ASP A O 1
ATOM 2039 N N . SER A 1 255 ? -13.609 -12.125 -13.047 1 91.94 255 SER A N 1
ATOM 2040 C CA . SER A 1 255 ? -13.758 -12.461 -11.633 1 91.94 255 SER A CA 1
ATOM 2041 C C . SER A 1 255 ? -12.961 -11.5 -10.75 1 91.94 255 SER A C 1
ATOM 2043 O O . SER A 1 255 ? -11.859 -11.094 -11.109 1 91.94 255 SER A O 1
ATOM 2045 N N . SER A 1 256 ? -13.57 -11.234 -9.547 1 92.44 256 SER A N 1
ATOM 2046 C CA . SER A 1 256 ? -12.914 -10.375 -8.57 1 92.44 256 SER A CA 1
ATOM 2047 C C . SER A 1 256 ? -12.133 -11.188 -7.543 1 92.44 256 SER A C 1
ATOM 2049 O O . SER A 1 256 ? -11.555 -10.633 -6.605 1 92.44 256 SER A O 1
ATOM 2051 N N . VAL A 1 257 ? -12.156 -12.453 -7.648 1 96 257 VAL A N 1
ATOM 2052 C CA . VAL A 1 257 ? -11.359 -13.352 -6.824 1 96 257 VAL A CA 1
ATOM 2053 C C . VAL A 1 257 ? -10.625 -14.352 -7.711 1 96 257 VAL A C 1
ATOM 2055 O O . VAL A 1 257 ? -11.031 -14.594 -8.852 1 96 257 VAL A O 1
ATOM 2058 N N . PRO A 1 258 ? -9.531 -14.891 -7.27 1 96.5 258 PRO A N 1
ATOM 2059 C CA . PRO A 1 258 ? -8.797 -15.875 -8.078 1 96.5 258 PRO A CA 1
ATOM 2060 C C . PRO A 1 258 ? -9.508 -17.219 -8.156 1 96.5 258 PRO A C 1
ATOM 2062 O O . PRO A 1 258 ? -10.523 -17.422 -7.484 1 96.5 258 PRO A O 1
ATOM 2065 N N . GLY A 1 259 ? -8.961 -18.109 -9.016 1 97 259 GLY A N 1
ATOM 2066 C CA . GLY A 1 259 ? -9.383 -19.5 -9.062 1 97 259 GLY A CA 1
ATOM 2067 C C . GLY A 1 259 ? -8.875 -20.312 -7.891 1 97 259 GLY A C 1
ATOM 2068 O O . GLY A 1 259 ? -8.469 -19.75 -6.867 1 97 259 GLY A O 1
ATOM 2069 N N . ASP A 1 260 ? -8.961 -21.656 -8.055 1 97.75 260 ASP A N 1
ATOM 2070 C CA . ASP A 1 260 ? -8.695 -22.547 -6.93 1 97.75 260 ASP A CA 1
ATOM 2071 C C . ASP A 1 260 ? -7.816 -23.719 -7.352 1 97.75 260 ASP A C 1
ATOM 2073 O O . ASP A 1 260 ? -7.965 -24.234 -8.461 1 97.75 260 ASP A O 1
ATOM 2077 N N . PHE A 1 261 ? -6.941 -24.047 -6.445 1 98.44 261 PHE A N 1
ATOM 2078 C CA . PHE A 1 261 ? -6.297 -25.344 -6.613 1 98.44 261 PHE A CA 1
ATOM 2079 C C . PHE A 1 261 ? -7.285 -26.484 -6.379 1 98.44 261 PHE A C 1
ATOM 2081 O O . PHE A 1 261 ? -8.109 -26.422 -5.457 1 98.44 261 PHE A O 1
ATOM 2088 N N . ILE A 1 262 ? -7.188 -27.594 -7.227 1 98.25 262 ILE A N 1
ATOM 2089 C CA . ILE A 1 262 ? -8.203 -28.625 -7.07 1 98.25 262 ILE A CA 1
ATOM 2090 C C . ILE A 1 262 ? -7.527 -29.969 -6.836 1 98.25 262 ILE A C 1
ATOM 2092 O O . ILE A 1 262 ? -8.172 -30.922 -6.383 1 98.25 262 ILE A O 1
ATOM 2096 N N . ALA A 1 263 ? -6.199 -30.062 -7.121 1 98.5 263 ALA A N 1
ATOM 2097 C CA . ALA A 1 263 ? -5.539 -31.344 -6.895 1 98.5 263 ALA A CA 1
ATOM 2098 C C . ALA A 1 263 ? -4.023 -31.188 -6.938 1 98.5 263 ALA A C 1
ATOM 2100 O O . ALA A 1 263 ? -3.504 -30.203 -7.453 1 98.5 263 ALA A O 1
ATOM 2101 N N . THR A 1 264 ? -3.367 -32.125 -6.367 1 98.31 264 THR A N 1
ATOM 2102 C CA . THR A 1 264 ? -1.925 -32.312 -6.5 1 98.31 264 THR A CA 1
ATOM 2103 C C . THR A 1 264 ? -1.574 -33.75 -6.793 1 98.31 264 THR A C 1
ATOM 2105 O O . THR A 1 264 ? -2.326 -34.656 -6.438 1 98.31 264 THR A O 1
ATOM 2108 N N . GLY A 1 265 ? -0.536 -33.969 -7.539 1 98.25 265 GLY A N 1
ATOM 2109 C CA . GLY A 1 265 ? 0.042 -35.281 -7.832 1 98.25 265 GLY A CA 1
ATOM 2110 C C . GLY A 1 265 ? 1.559 -35.25 -7.859 1 98.25 265 GLY A C 1
ATOM 2111 O O . GLY A 1 265 ? 2.176 -34.188 -7.91 1 98.25 265 GLY A O 1
ATOM 2112 N N . ILE A 1 266 ? 2.105 -36.469 -7.738 1 98.31 266 ILE A N 1
ATOM 2113 C CA . ILE A 1 266 ? 3.564 -36.469 -7.719 1 98.31 266 ILE A CA 1
ATOM 2114 C C . ILE A 1 266 ? 4.078 -37.719 -8.461 1 98.31 266 ILE A C 1
ATOM 2116 O O . ILE A 1 266 ? 3.502 -38.812 -8.352 1 98.31 266 ILE A O 1
ATOM 2120 N N . ALA A 1 267 ? 5.066 -37.5 -9.305 1 98.19 267 ALA A N 1
ATOM 2121 C CA . ALA A 1 267 ? 5.879 -38.594 -9.875 1 98.19 267 ALA A CA 1
ATOM 2122 C C . ALA A 1 267 ? 7.176 -38.75 -9.094 1 98.19 267 ALA A C 1
ATOM 2124 O O . ALA A 1 267 ? 8.109 -37.969 -9.227 1 98.19 267 ALA A O 1
ATOM 2125 N N . GLN A 1 268 ? 7.238 -39.844 -8.344 1 96.75 268 GLN A N 1
ATOM 2126 C CA . GLN A 1 268 ? 8.477 -40.125 -7.629 1 96.75 268 GLN A CA 1
ATOM 2127 C C . GLN A 1 268 ? 9.594 -40.5 -8.602 1 96.75 268 GLN A C 1
ATOM 2129 O O . GLN A 1 268 ? 9.336 -40.812 -9.766 1 96.75 268 GLN A O 1
ATOM 2134 N N . PRO A 1 269 ? 10.797 -40.5 -8.031 1 95.44 269 PRO A N 1
ATOM 2135 C CA . PRO A 1 269 ? 11.906 -40.844 -8.914 1 95.44 269 PRO A CA 1
ATOM 2136 C C . PRO A 1 269 ? 11.672 -42.125 -9.688 1 95.44 269 PRO A C 1
ATOM 2138 O O . PRO A 1 269 ? 11.391 -43.156 -9.094 1 95.44 269 PRO A O 1
ATOM 2141 N N . GLY A 1 270 ? 11.734 -42 -10.914 1 92.94 270 GLY A N 1
ATOM 2142 C CA . GLY A 1 270 ? 11.641 -43.188 -11.773 1 92.94 270 GLY A CA 1
ATOM 2143 C C . GLY A 1 270 ? 10.219 -43.688 -11.938 1 92.94 270 GLY A C 1
ATOM 2144 O O . GLY A 1 270 ? 9.984 -44.719 -12.586 1 92.94 270 GLY A O 1
ATOM 2145 N N . ASN A 1 271 ? 9.25 -43.031 -11.391 1 95.06 271 ASN A N 1
ATOM 2146 C CA . ASN A 1 271 ? 7.875 -43.531 -11.406 1 95.06 271 ASN A CA 1
ATOM 2147 C C . ASN A 1 271 ? 6.957 -42.562 -12.172 1 95.06 271 ASN A C 1
ATOM 2149 O O . ASN A 1 271 ? 7.324 -41.438 -12.453 1 95.06 271 ASN A O 1
ATOM 2153 N N . ASP A 1 272 ? 5.809 -43.125 -12.555 1 96.31 272 ASP A N 1
ATOM 2154 C CA . ASP A 1 272 ? 4.754 -42.344 -13.172 1 96.31 272 ASP A CA 1
ATOM 2155 C C . ASP A 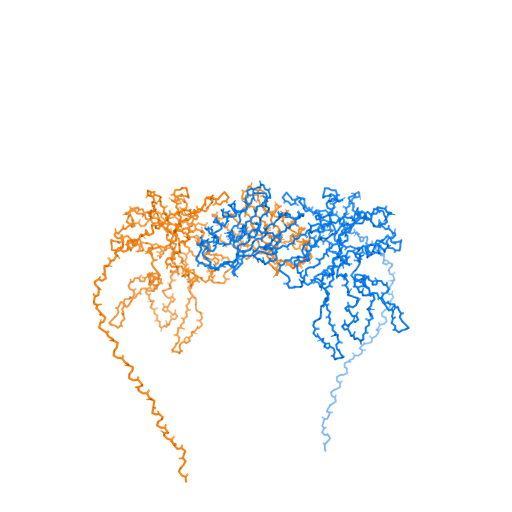1 272 ? 4.09 -41.406 -12.148 1 96.31 272 ASP A C 1
ATOM 2157 O O . ASP A 1 272 ? 4.297 -41.562 -10.938 1 96.31 272 ASP A O 1
ATOM 2161 N N . VAL A 1 273 ? 3.35 -40.469 -12.75 1 97.62 273 VAL A N 1
ATOM 2162 C CA . VAL A 1 273 ? 2.633 -39.562 -11.852 1 97.62 273 VAL A CA 1
ATOM 2163 C C . VAL A 1 273 ? 1.51 -40.312 -11.148 1 97.62 273 VAL A C 1
ATOM 2165 O O . VAL A 1 273 ? 0.776 -41.062 -11.773 1 97.62 273 VAL A O 1
ATOM 2168 N N . GLY A 1 274 ? 1.418 -40.188 -9.891 1 96.31 274 GLY A N 1
ATOM 2169 C CA . GLY A 1 274 ? 0.377 -40.781 -9.07 1 96.31 274 GLY A CA 1
ATOM 2170 C C . GLY A 1 274 ? 0.151 -40.031 -7.766 1 96.31 274 GLY A C 1
ATOM 2171 O O . GLY A 1 274 ? 0.29 -38.812 -7.703 1 96.31 274 GLY A O 1
ATOM 2172 N N . ASN A 1 275 ? -0.558 -40.719 -6.734 1 94.94 275 ASN A N 1
ATOM 2173 C CA . ASN A 1 275 ? -0.833 -40.188 -5.406 1 94.94 275 ASN A CA 1
ATOM 2174 C C . ASN A 1 275 ? -1.573 -38.844 -5.488 1 94.94 275 ASN A C 1
ATOM 2176 O O . ASN A 1 275 ? -1.178 -37.875 -4.844 1 94.94 275 ASN A O 1
ATOM 2180 N N . TRP A 1 276 ? -2.516 -38.875 -6.352 1 97.56 276 TRP A N 1
ATOM 2181 C CA . TRP A 1 276 ? -3.318 -37.656 -6.523 1 97.56 276 TRP A CA 1
ATOM 2182 C C . TRP A 1 276 ? -4.148 -37.375 -5.273 1 97.56 276 TRP A C 1
ATOM 2184 O O . TRP A 1 276 ? -4.789 -38.281 -4.73 1 97.56 276 TRP A O 1
ATOM 2194 N N . THR A 1 277 ? -4.07 -36.219 -4.797 1 96.81 277 THR A N 1
ATOM 2195 C CA . THR A 1 277 ? -4.859 -35.719 -3.674 1 96.81 277 THR A CA 1
ATOM 2196 C C . THR A 1 277 ? -5.707 -34.531 -4.086 1 96.81 277 THR A C 1
ATOM 2198 O O . THR A 1 277 ? -5.195 -33.562 -4.672 1 96.81 277 THR A O 1
ATOM 2201 N N . GLU A 1 278 ? -6.953 -34.625 -3.783 1 96.31 278 GLU A N 1
ATOM 2202 C CA . GLU A 1 278 ? -7.828 -33.5 -4.09 1 96.31 278 GLU A CA 1
ATOM 2203 C C . GLU A 1 278 ? -7.664 -32.375 -3.068 1 96.31 278 GLU A C 1
ATOM 2205 O O . GLU A 1 278 ? -7.41 -32.625 -1.891 1 96.31 278 GLU A O 1
ATOM 2210 N N . ILE A 1 279 ? -7.73 -31.188 -3.531 1 96.94 279 ILE A N 1
ATOM 2211 C CA . ILE A 1 279 ? -7.652 -30 -2.684 1 96.94 279 ILE A CA 1
ATOM 2212 C C . ILE A 1 279 ? -9.008 -29.297 -2.662 1 96.94 279 ILE A C 1
ATOM 2214 O O . ILE A 1 279 ? -9.594 -29.031 -3.715 1 96.94 279 ILE A O 1
ATOM 2218 N N . ASN A 1 280 ? -9.547 -29.062 -1.474 1 96.62 280 ASN A N 1
ATOM 2219 C CA . ASN A 1 280 ? -10.766 -28.281 -1.295 1 96.62 280 ASN A CA 1
ATOM 2220 C C . ASN A 1 280 ? -10.453 -26.844 -0.925 1 96.62 280 ASN A C 1
ATOM 2222 O O . ASN A 1 280 ? -10.375 -26.5 0.257 1 96.62 280 ASN A O 1
ATOM 2226 N N . GLU A 1 281 ? -10.281 -26.078 -1.921 1 96.88 281 GLU A N 1
ATOM 2227 C CA . GLU A 1 281 ? -9.977 -24.656 -1.798 1 96.88 281 GLU A CA 1
ATOM 2228 C C . GLU A 1 281 ? -11.039 -23.797 -2.482 1 96.88 281 GLU A C 1
ATOM 2230 O O . GLU A 1 281 ? -11.547 -24.172 -3.549 1 96.88 281 GLU A O 1
ATOM 2235 N N . ASN A 1 282 ? -11.414 -22.703 -1.82 1 97.31 282 ASN A N 1
ATOM 2236 C CA . ASN A 1 282 ? -12.367 -21.766 -2.412 1 97.31 282 ASN A CA 1
ATOM 2237 C C . ASN A 1 282 ? -12.016 -20.328 -2.059 1 97.31 282 ASN A C 1
ATOM 2239 O O . ASN A 1 282 ? -11.43 -20.062 -1.01 1 97.31 282 ASN A O 1
ATOM 2243 N N . HIS A 1 283 ? -12.391 -19.484 -2.959 1 98.06 283 HIS A N 1
ATOM 2244 C CA . HIS A 1 283 ? -12.328 -18.047 -2.729 1 98.06 283 HIS A CA 1
ATOM 2245 C C . HIS A 1 283 ? -13.703 -17.406 -2.912 1 98.06 283 HIS A C 1
ATOM 2247 O O . HIS A 1 283 ? -14.391 -17.672 -3.896 1 98.06 283 HIS A O 1
ATOM 2253 N N . TYR A 1 284 ? -14.047 -16.578 -1.962 1 98 284 TYR A N 1
ATOM 2254 C CA . TYR A 1 284 ? -15.336 -15.898 -2.064 1 98 284 TYR A CA 1
ATOM 2255 C C . TYR A 1 284 ? -15.172 -14.391 -1.898 1 98 284 TYR A C 1
ATOM 2257 O O . TYR A 1 284 ? -14.375 -13.938 -1.071 1 98 284 TYR A O 1
ATOM 2265 N N . LEU A 1 285 ? -15.898 -13.672 -2.709 1 97.81 285 LEU A N 1
ATOM 2266 C CA . LEU A 1 285 ? -15.992 -12.227 -2.578 1 97.81 285 LEU A CA 1
ATOM 2267 C C . LEU A 1 285 ? -17.078 -11.836 -1.585 1 97.81 285 LEU A C 1
ATOM 2269 O O . LEU A 1 285 ? -18.172 -12.406 -1.603 1 97.81 285 LEU A O 1
ATOM 2273 N N . PHE A 1 286 ? -16.75 -10.93 -0.681 1 97.75 286 PHE A N 1
ATOM 2274 C CA . PHE A 1 286 ? -17.734 -10.367 0.241 1 97.75 286 PHE A CA 1
ATOM 2275 C C . PHE A 1 286 ? -17.938 -8.883 -0.024 1 97.75 286 PHE A C 1
ATOM 2277 O O . PHE A 1 286 ? -16.969 -8.141 -0.187 1 97.75 286 PHE A O 1
ATOM 2284 N N . PRO A 1 287 ? -19.094 -8.422 0.051 1 96.44 287 PRO A N 1
ATOM 2285 C CA . PRO A 1 287 ? -20.312 -9.234 0.023 1 96.44 287 PRO A CA 1
ATOM 2286 C C . PRO A 1 287 ? -20.609 -9.789 -1.366 1 96.44 287 PRO A C 1
ATOM 2288 O O . PRO A 1 287 ? -20.203 -9.219 -2.373 1 96.44 287 PRO A O 1
ATOM 2291 N N . SER A 1 288 ? -21.219 -10.891 -1.471 1 96.06 288 SER A N 1
ATOM 2292 C CA . SER A 1 288 ? -21.719 -11.469 -2.709 1 96.06 288 SER A CA 1
ATOM 2293 C C . SER A 1 288 ? -22.797 -12.523 -2.43 1 96.06 288 SER A C 1
ATOM 2295 O O . SER A 1 288 ? -22.859 -13.07 -1.329 1 96.06 288 SER A O 1
ATOM 2297 N N . THR A 1 289 ? -23.594 -12.805 -3.441 1 96.12 289 THR A N 1
ATOM 2298 C CA . THR A 1 289 ? -24.609 -13.836 -3.316 1 96.12 289 THR A CA 1
ATOM 2299 C C . THR A 1 289 ? -23.969 -15.211 -3.137 1 96.12 289 THR A C 1
ATOM 2301 O O . THR A 1 289 ? -24.422 -16.016 -2.328 1 96.12 289 THR A O 1
ATOM 2304 N N . THR A 1 290 ? -22.891 -15.438 -3.865 1 95.56 290 THR A N 1
ATOM 2305 C CA . THR A 1 290 ? -22.188 -16.703 -3.771 1 95.56 290 THR A CA 1
ATOM 2306 C C . THR A 1 290 ? -21.672 -16.938 -2.355 1 95.56 290 THR A C 1
ATOM 2308 O O . THR A 1 290 ? -21.828 -18.031 -1.803 1 95.56 290 THR A O 1
ATOM 2311 N N . ALA A 1 291 ? -21.094 -15.93 -1.79 1 97.25 291 ALA A N 1
ATOM 2312 C CA . ALA A 1 291 ? -20.578 -16.047 -0.428 1 97.25 291 ALA A CA 1
ATOM 2313 C C . ALA A 1 291 ? -21.703 -16.25 0.572 1 97.25 291 ALA A C 1
ATOM 2315 O O . ALA A 1 291 ? -21.578 -17.062 1.498 1 97.25 291 ALA A O 1
ATOM 2316 N N . SER A 1 292 ? -22.812 -15.539 0.413 1 97.25 292 SER A N 1
ATOM 2317 C CA . SER A 1 292 ? -23.953 -15.648 1.326 1 97.25 292 SER A CA 1
ATOM 2318 C C . SER A 1 292 ? -24.547 -17.047 1.291 1 97.25 292 SER A C 1
ATOM 2320 O O . SER A 1 292 ? -24.969 -17.578 2.326 1 97.25 292 SER A O 1
ATOM 2322 N N . ASP A 1 293 ? -24.609 -17.688 0.171 1 97.19 293 ASP A N 1
ATOM 2323 C CA . ASP A 1 293 ? -25.172 -19.016 0.005 1 97.19 293 ASP A CA 1
ATOM 2324 C C . ASP A 1 293 ? -24.234 -20.078 0.554 1 97.19 293 ASP A C 1
ATOM 2326 O O . ASP A 1 293 ? -24.672 -21.031 1.206 1 97.19 293 ASP A O 1
ATOM 2330 N N . ALA A 1 294 ? -23 -19.906 0.366 1 96.62 294 ALA A N 1
ATOM 2331 C CA . ALA A 1 294 ? -22.016 -20.938 0.7 1 96.62 294 ALA A CA 1
ATOM 2332 C C . ALA A 1 294 ? -21.547 -20.797 2.148 1 96.62 294 ALA A C 1
ATOM 2334 O O . ALA A 1 294 ? -21.219 -21.797 2.791 1 96.62 294 ALA A O 1
ATOM 2335 N N . GLN A 1 295 ? -21.453 -19.594 2.584 1 97.12 295 GLN A N 1
ATOM 2336 C CA . GLN A 1 295 ? -20.875 -19.281 3.887 1 97.12 295 GLN A CA 1
ATOM 2337 C C . GLN A 1 295 ? -21.703 -18.219 4.617 1 97.12 295 GLN A C 1
ATOM 2339 O O . GLN A 1 295 ? -21.234 -17.109 4.848 1 97.12 295 GLN A O 1
ATOM 2344 N N . ARG A 1 296 ? -22.844 -18.578 5.152 1 96.69 296 ARG A N 1
ATOM 2345 C CA . ARG A 1 296 ? -23.828 -17.656 5.695 1 96.69 296 ARG A CA 1
ATOM 2346 C C . ARG A 1 296 ? -23.281 -16.922 6.914 1 96.69 296 ARG A C 1
ATOM 2348 O O . ARG A 1 296 ? -23.391 -15.688 7.004 1 96.69 296 ARG A O 1
ATOM 2355 N N . ALA A 1 297 ? -22.672 -17.656 7.832 1 96.38 297 ALA A N 1
ATOM 2356 C CA . ALA A 1 297 ? -22.188 -17.047 9.07 1 96.38 297 ALA A CA 1
ATOM 2357 C C . ALA A 1 297 ? -21.094 -16.016 8.789 1 96.38 297 ALA A C 1
ATOM 2359 O O . ALA A 1 297 ? -21.109 -14.93 9.359 1 96.38 297 ALA A O 1
ATOM 2360 N N . ASP A 1 298 ? -20.156 -16.391 7.918 1 97.12 298 ASP A N 1
ATOM 2361 C CA . ASP A 1 298 ? -19.078 -15.477 7.562 1 97.12 298 ASP A CA 1
ATOM 2362 C C . ASP A 1 298 ? -19.609 -14.242 6.844 1 97.12 298 ASP A C 1
ATOM 2364 O O . ASP A 1 298 ? -19.125 -13.133 7.055 1 97.12 298 ASP A O 1
ATOM 2368 N N . SER A 1 299 ? -20.641 -14.43 6.008 1 97.81 299 SER A N 1
ATOM 2369 C CA . SER A 1 299 ? -21.25 -13.32 5.297 1 97.81 299 SER A CA 1
ATOM 2370 C C . SER A 1 299 ? -21.922 -12.352 6.262 1 97.81 299 SER A C 1
ATOM 2372 O O . SER A 1 299 ? -21.812 -11.133 6.102 1 97.81 299 SER A O 1
ATOM 2374 N N . GLU A 1 300 ? -22.562 -12.867 7.238 1 97.31 300 GLU A N 1
ATOM 2375 C CA . GLU A 1 300 ? -23.219 -12.031 8.234 1 97.31 300 GLU A CA 1
ATOM 2376 C C . GLU A 1 300 ? -22.203 -11.242 9.055 1 97.31 300 GLU A C 1
ATOM 2378 O O . GLU A 1 300 ? -22.406 -10.062 9.344 1 97.31 300 GLU A O 1
ATOM 2383 N N . ALA A 1 301 ? -21.156 -11.898 9.406 1 96.94 301 ALA A N 1
ATOM 2384 C CA . ALA A 1 301 ? -20.094 -11.219 10.141 1 96.94 301 ALA A CA 1
ATOM 2385 C C . ALA A 1 301 ? -19.516 -10.078 9.32 1 96.94 301 ALA A C 1
ATOM 2387 O O . ALA A 1 301 ? -19.281 -8.984 9.844 1 96.94 301 ALA A O 1
ATOM 2388 N N . PHE A 1 302 ? -19.266 -10.312 8.078 1 97.75 302 PHE A N 1
ATOM 2389 C CA . PHE A 1 302 ? -18.719 -9.297 7.191 1 97.75 302 PHE A CA 1
ATOM 2390 C C . PHE A 1 302 ? -19.688 -8.133 7.031 1 97.75 302 PHE A C 1
ATOM 2392 O O . PHE A 1 302 ? -19.281 -6.973 7.055 1 97.75 302 PHE A O 1
ATOM 2399 N N . ASP A 1 303 ? -20.938 -8.406 6.863 1 96.31 303 ASP A N 1
ATOM 2400 C CA . ASP A 1 303 ? -21.953 -7.363 6.742 1 96.31 303 ASP A CA 1
ATOM 2401 C C . ASP A 1 303 ? -22 -6.48 7.984 1 96.31 303 ASP A C 1
ATOM 2403 O O . ASP A 1 303 ? -22.125 -5.262 7.883 1 96.31 303 ASP A O 1
ATOM 2407 N N . SER A 1 304 ? -21.875 -7.125 9.086 1 96.12 304 SER A N 1
ATOM 2408 C CA . SER A 1 304 ? -21.844 -6.379 10.344 1 96.12 304 SER A CA 1
ATOM 2409 C C . SER A 1 304 ? -20.609 -5.469 10.406 1 96.12 304 SER A C 1
ATOM 2411 O O . SER A 1 304 ? -20.719 -4.316 10.836 1 96.12 304 SER A O 1
ATOM 2413 N N . PHE A 1 305 ? -19.484 -6.004 10.047 1 96.81 305 PHE A N 1
ATOM 2414 C CA . PHE A 1 305 ? -18.266 -5.215 9.992 1 96.81 305 PHE A CA 1
ATOM 2415 C C . PHE A 1 305 ? -18.422 -4.027 9.055 1 96.81 305 PHE A C 1
ATOM 2417 O O . PHE A 1 305 ? -18.078 -2.898 9.406 1 96.81 305 PHE A O 1
ATOM 2424 N N . GLN A 1 306 ? -18.906 -4.262 7.879 1 94.44 306 GLN A N 1
ATOM 2425 C CA . GLN A 1 306 ? -19.141 -3.201 6.906 1 94.44 306 GLN A CA 1
ATOM 2426 C C . GLN A 1 306 ? -20.047 -2.125 7.477 1 94.44 306 GLN A C 1
ATOM 2428 O O . GLN A 1 306 ? -19.812 -0.931 7.289 1 94.44 306 GLN A O 1
ATOM 2433 N N . SER A 1 307 ? -21.109 -2.541 8.117 1 92.62 307 SER A N 1
ATOM 2434 C CA . SER A 1 307 ? -22.047 -1.609 8.742 1 92.62 307 SER A CA 1
ATOM 2435 C C . SER A 1 307 ? -21.359 -0.749 9.789 1 92.62 307 SER A C 1
ATOM 2437 O O . SER A 1 307 ? -21.594 0.46 9.867 1 92.62 307 SER A O 1
ATOM 2439 N N . ASP A 1 308 ? -20.547 -1.421 10.602 1 91.88 308 ASP A N 1
ATOM 2440 C CA . ASP A 1 308 ? -19.781 -0.68 11.602 1 91.88 308 ASP A CA 1
ATOM 2441 C C . ASP A 1 308 ? -18.922 0.409 10.945 1 91.88 308 ASP A C 1
ATOM 2443 O O . ASP A 1 308 ? -18.938 1.56 11.391 1 91.88 308 ASP A O 1
ATOM 2447 N N . ILE A 1 309 ? -18.203 0.071 9.914 1 91.88 309 ILE A N 1
ATOM 2448 C CA . ILE A 1 309 ? -17.312 0.979 9.211 1 91.88 309 ILE A CA 1
ATOM 2449 C C . ILE A 1 309 ? -18.109 2.141 8.617 1 91.88 309 ILE A C 1
ATOM 2451 O O . ILE A 1 309 ? -17.703 3.301 8.742 1 91.88 309 ILE A O 1
ATOM 2455 N N . ASN A 1 310 ? -19.219 1.838 8.047 1 89.94 310 ASN A N 1
ATOM 2456 C CA . ASN A 1 310 ? -20.047 2.859 7.406 1 89.94 310 ASN A CA 1
ATOM 2457 C C . ASN A 1 310 ? -20.609 3.84 8.43 1 89.94 310 ASN A C 1
ATOM 2459 O O . ASN A 1 310 ? -20.844 5.008 8.109 1 89.94 310 ASN A O 1
ATOM 2463 N N . ASN A 1 311 ? -20.781 3.391 9.594 1 87.75 311 ASN A N 1
ATOM 2464 C CA . ASN A 1 311 ? -21.359 4.23 10.641 1 87.75 311 ASN A CA 1
ATOM 2465 C C . ASN A 1 311 ? -20.328 5.199 11.219 1 87.75 311 ASN A C 1
ATOM 2467 O O . ASN A 1 311 ? -20.688 6.195 11.844 1 87.75 311 ASN A O 1
ATOM 2471 N N . PHE A 1 312 ? -19.094 4.969 11.008 1 87.62 312 PHE A N 1
ATOM 2472 C CA . PHE A 1 312 ? -18.047 5.801 11.602 1 87.62 312 PHE A CA 1
ATOM 2473 C C . PHE A 1 312 ? -18.031 7.184 10.961 1 87.62 312 PHE A C 1
ATOM 2475 O O . PHE A 1 312 ? -17.875 8.188 11.656 1 87.62 312 PHE A O 1
ATOM 2482 N N . PHE A 1 313 ? -17.953 7.406 9.562 1 77.88 313 PHE A N 1
ATOM 2483 C CA . PHE A 1 313 ? -17.875 8.711 8.898 1 77.88 313 PHE A CA 1
ATOM 2484 C C . PHE A 1 313 ? -19.219 9.07 8.266 1 77.88 313 PHE A C 1
ATOM 2486 O O . PHE A 1 313 ? -19.359 10.141 7.68 1 77.88 313 PHE A O 1
ATOM 2493 N N . GLU A 1 314 ? -20.234 8.602 8.492 1 68.31 314 GLU A N 1
ATOM 2494 C CA . GLU A 1 314 ? -21.531 8.859 7.859 1 68.31 314 GLU A CA 1
ATOM 2495 C C . GLU A 1 314 ? -21.438 8.75 6.344 1 68.31 314 GLU A C 1
ATOM 2497 O O . GLU A 1 314 ? -22.094 9.508 5.617 1 68.31 314 GLU A O 1
ATOM 2502 N N . ASN A 1 315 ? -20.484 8.234 5.832 1 65.38 315 ASN A N 1
ATOM 2503 C CA . ASN A 1 315 ? -20.359 8.031 4.395 1 65.38 315 ASN A CA 1
ATOM 2504 C C . ASN A 1 315 ? -20.281 6.547 4.043 1 65.38 315 ASN A C 1
ATOM 2506 O O . ASN A 1 315 ? -19.719 5.754 4.809 1 65.38 315 ASN A O 1
ATOM 2510 N N . PHE A 1 316 ? -20.953 6.336 2.934 1 67.56 316 PHE A N 1
ATOM 2511 C CA . PHE A 1 316 ? -20.953 4.953 2.475 1 67.56 316 PHE A CA 1
ATOM 2512 C C . PHE A 1 316 ? -19.609 4.598 1.842 1 67.56 316 PHE A C 1
ATOM 2514 O O . PHE A 1 316 ? -19.094 5.34 1.004 1 67.56 316 PHE A O 1
ATOM 2521 N N . THR A 1 317 ? -19.016 3.578 2.453 1 73.56 317 THR A N 1
ATOM 2522 C CA . THR A 1 317 ? -17.781 3.035 1.907 1 73.56 317 THR A CA 1
ATOM 2523 C C . THR A 1 317 ? -18 1.633 1.348 1 73.56 317 THR A C 1
ATOM 2525 O O . THR A 1 317 ? -18.672 0.809 1.977 1 73.56 317 THR A O 1
ATOM 2528 N N . GLY A 1 318 ? -17.766 1.414 0.128 1 88.12 318 GLY A N 1
ATOM 2529 C CA . GLY A 1 318 ? -17.828 0.099 -0.49 1 88.12 318 GLY A CA 1
ATOM 2530 C C . GLY A 1 318 ? -16.719 -0.827 -0.045 1 88.12 318 GLY A C 1
ATOM 2531 O O . GLY A 1 318 ? -15.789 -1.103 -0.81 1 88.12 318 GLY A O 1
ATOM 2532 N N . VAL A 1 319 ? -16.891 -1.332 1.248 1 94.12 319 VAL A N 1
ATOM 2533 C CA . VAL A 1 319 ? -15.906 -2.279 1.772 1 94.12 319 VAL A CA 1
ATOM 2534 C C . VAL A 1 319 ? -16.047 -3.615 1.042 1 94.12 319 VAL A C 1
ATOM 2536 O O . VAL A 1 319 ? -17.141 -4.141 0.89 1 94.12 319 VAL A O 1
ATOM 2539 N N . VAL A 1 320 ? -14.914 -4.109 0.574 1 96.06 320 VAL A N 1
ATOM 2540 C CA . VAL A 1 320 ? -14.914 -5.395 -0.114 1 96.06 320 VAL A CA 1
ATOM 2541 C C . VAL A 1 320 ? -13.906 -6.336 0.55 1 96.06 320 VAL A C 1
ATOM 2543 O O . VAL A 1 320 ? -12.875 -5.895 1.06 1 96.06 320 VAL A O 1
ATOM 2546 N N . GLY A 1 321 ? -14.266 -7.602 0.56 1 97.5 321 GLY A N 1
ATOM 2547 C CA . GLY A 1 321 ? -13.391 -8.609 1.142 1 97.5 321 GLY A CA 1
ATOM 2548 C C . GLY A 1 321 ? -13.258 -9.852 0.279 1 97.5 321 GLY A C 1
ATOM 2549 O O . GLY A 1 321 ? -14.188 -10.219 -0.444 1 97.5 321 GLY A O 1
ATOM 2550 N N . GLU A 1 322 ? -12.094 -10.445 0.343 1 97.69 322 GLU A N 1
ATOM 2551 C CA . GLU A 1 322 ? -11.828 -11.742 -0.27 1 97.69 322 GLU A CA 1
ATOM 2552 C C . GLU A 1 322 ? -11.516 -12.797 0.788 1 97.69 322 GLU A C 1
ATOM 2554 O O . GLU A 1 322 ? -10.555 -12.656 1.548 1 97.69 322 GLU A O 1
ATOM 2559 N N . GLY A 1 323 ? -12.352 -13.836 0.815 1 98 323 GLY A N 1
ATOM 2560 C CA . GLY A 1 323 ? -12.117 -14.93 1.746 1 98 323 GLY A CA 1
ATOM 2561 C C . GLY A 1 323 ? -11.484 -16.141 1.094 1 98 323 GLY A C 1
ATOM 2562 O O . GLY A 1 323 ? -11.938 -16.609 0.046 1 98 323 GLY A O 1
ATOM 2563 N N . TYR A 1 324 ? -10.391 -16.609 1.681 1 97.19 324 TYR A N 1
ATOM 2564 C CA . TYR A 1 324 ? -9.719 -17.844 1.278 1 97.19 324 TYR A CA 1
ATOM 2565 C C . TYR A 1 324 ? -10.125 -19 2.182 1 97.19 324 TYR A C 1
ATOM 2567 O O . TYR A 1 324 ? -9.953 -18.938 3.4 1 97.19 324 TYR A O 1
ATOM 2575 N N . TYR A 1 325 ? -10.695 -20.016 1.597 1 97.31 325 TYR A N 1
ATOM 2576 C CA . TYR A 1 325 ? -11.211 -21.156 2.354 1 97.31 325 TYR A CA 1
ATOM 2577 C C . TYR A 1 325 ? -10.438 -22.422 2.027 1 97.31 325 TYR A C 1
ATOM 2579 O O . TYR A 1 325 ? -10.094 -22.672 0.87 1 97.31 325 TYR A O 1
ATOM 2587 N N . GLN A 1 326 ? -10.188 -23.203 3.037 1 95.31 326 GLN A N 1
ATOM 2588 C CA . GLN A 1 326 ? -9.711 -24.578 2.924 1 95.31 326 GLN A CA 1
ATOM 2589 C C . GLN A 1 326 ? -10.609 -25.531 3.703 1 95.31 326 GLN A C 1
ATOM 2591 O O . GLN A 1 326 ? -10.859 -25.328 4.895 1 95.31 326 GLN A O 1
ATOM 2596 N N . ASN A 1 327 ? -11.125 -26.5 3.037 1 95.56 327 ASN A N 1
ATOM 2597 C CA . ASN A 1 327 ? -12.008 -27.484 3.643 1 95.56 327 ASN A CA 1
ATOM 2598 C C . ASN A 1 327 ? -13.219 -26.844 4.305 1 95.56 327 ASN A C 1
ATOM 2600 O O . ASN A 1 327 ? -13.586 -27.188 5.426 1 95.56 327 ASN A O 1
ATOM 2604 N N . GLY A 1 328 ? -13.648 -25.781 3.664 1 94.12 328 GLY A N 1
ATOM 2605 C CA . GLY A 1 328 ? -14.891 -25.141 4.082 1 94.12 328 GLY A CA 1
ATOM 2606 C C . GLY A 1 328 ? -14.695 -24.125 5.188 1 94.12 328 GLY A C 1
ATOM 2607 O O . GLY A 1 328 ? -15.648 -23.469 5.609 1 94.12 328 GLY A O 1
ATOM 2608 N N . GLU A 1 329 ? -13.453 -24.016 5.598 1 94.56 329 GLU A N 1
ATOM 2609 C CA . GLU A 1 329 ? -13.156 -23.062 6.672 1 94.56 329 GLU A CA 1
ATOM 2610 C C . GLU A 1 329 ? -12.328 -21.891 6.164 1 94.56 329 GLU A C 1
ATOM 2612 O O . GLU A 1 329 ? -11.359 -22.078 5.426 1 94.56 329 GLU A O 1
ATOM 2617 N N . MET A 1 330 ? -12.727 -20.719 6.562 1 95.94 330 MET A N 1
ATOM 2618 C CA . MET A 1 330 ? -11.992 -19.531 6.133 1 95.94 330 MET A CA 1
ATOM 2619 C C . MET A 1 330 ? -10.633 -19.469 6.816 1 95.94 330 MET A C 1
ATOM 2621 O O . MET A 1 330 ? -10.547 -19.5 8.047 1 95.94 330 MET A O 1
ATOM 2625 N N . ARG A 1 331 ? -9.641 -19.359 6.074 1 94.25 331 ARG A N 1
ATOM 2626 C CA . ARG A 1 331 ? -8.273 -19.281 6.598 1 94.25 331 ARG A CA 1
ATOM 2627 C C . ARG A 1 331 ? -7.762 -17.844 6.594 1 94.25 331 ARG A C 1
ATOM 2629 O O . ARG A 1 331 ? -7.043 -17.438 7.508 1 94.25 331 ARG A O 1
ATOM 2636 N N . GLU A 1 332 ? -8.102 -17.156 5.578 1 96.19 332 GLU A N 1
ATOM 2637 C CA . GLU A 1 332 ? -7.633 -15.781 5.41 1 96.19 332 GLU A CA 1
ATOM 2638 C C . GLU A 1 332 ? -8.75 -14.875 4.91 1 96.19 332 GLU A C 1
ATOM 2640 O O . GLU A 1 332 ? -9.594 -15.297 4.121 1 96.19 332 GLU A O 1
ATOM 2645 N N . LEU A 1 333 ? -8.75 -13.641 5.355 1 98 333 LEU A N 1
ATOM 2646 C CA . LEU A 1 333 ? -9.664 -12.609 4.895 1 98 333 LEU A CA 1
ATOM 2647 C C . LEU A 1 333 ? -8.906 -11.328 4.535 1 98 333 LEU A C 1
ATOM 2649 O O . LEU A 1 333 ? -8.195 -10.773 5.367 1 98 333 LEU A O 1
ATOM 2653 N N . HIS A 1 334 ? -8.977 -10.969 3.311 1 97.56 334 HIS A N 1
ATOM 2654 C CA . HIS A 1 334 ? -8.406 -9.719 2.834 1 97.56 334 HIS A CA 1
ATOM 2655 C C . HIS A 1 334 ? -9.492 -8.664 2.627 1 97.56 334 HIS A C 1
ATOM 2657 O O . HIS A 1 334 ? -10.422 -8.875 1.851 1 97.56 334 HIS A O 1
ATOM 2663 N N . ILE A 1 335 ? -9.383 -7.527 3.256 1 97.75 335 ILE A N 1
ATOM 2664 C CA . ILE A 1 335 ? -10.414 -6.492 3.191 1 97.75 335 ILE A CA 1
ATOM 2665 C C . ILE A 1 335 ? -9.82 -5.211 2.607 1 97.75 335 ILE A C 1
ATOM 2667 O O . ILE A 1 335 ? -8.711 -4.809 2.975 1 97.75 335 ILE A O 1
ATOM 2671 N N . GLU A 1 336 ? -10.508 -4.605 1.752 1 96.06 336 GLU A N 1
ATOM 2672 C CA . GLU A 1 336 ? -10.18 -3.287 1.216 1 96.06 336 GLU A CA 1
ATOM 2673 C C . GLU A 1 336 ? -11.234 -2.256 1.602 1 96.06 336 GLU A C 1
ATOM 2675 O O . GLU A 1 336 ? -12.43 -2.455 1.353 1 96.06 336 GLU A O 1
ATOM 2680 N N . ILE A 1 337 ? -10.773 -1.219 2.139 1 95.31 337 ILE A N 1
ATOM 2681 C CA . ILE A 1 337 ? -11.656 -0.134 2.545 1 95.31 337 ILE A CA 1
ATOM 2682 C C . ILE A 1 337 ? -11.281 1.146 1.805 1 95.31 337 ILE A C 1
ATOM 2684 O O . ILE A 1 337 ? -10.289 1.794 2.137 1 95.31 337 ILE A O 1
ATOM 2688 N N . PRO A 1 338 ? -11.992 1.523 0.843 1 93.12 338 PRO A N 1
ATOM 2689 C CA . PRO A 1 338 ? -11.758 2.814 0.193 1 93.12 338 PRO A CA 1
ATOM 2690 C C . PRO A 1 338 ? -12.32 3.99 0.989 1 93.12 338 PRO A C 1
ATOM 2692 O O . PRO A 1 338 ? -13.453 3.924 1.479 1 93.12 338 PRO A O 1
ATOM 2695 N N . ILE A 1 339 ? -11.516 4.949 1.137 1 89 339 ILE A N 1
ATOM 2696 C CA . ILE A 1 339 ? -11.984 6.137 1.839 1 89 339 ILE A CA 1
ATOM 2697 C C . ILE A 1 339 ? -11.773 7.371 0.968 1 89 339 ILE A C 1
ATOM 2699 O O . ILE A 1 339 ? -11.008 7.332 0.002 1 89 339 ILE A O 1
ATOM 2703 N N . ARG A 1 340 ? -12.508 8.305 1.241 1 82.44 340 ARG A N 1
ATOM 2704 C CA . ARG A 1 340 ? -12.266 9.609 0.619 1 82.44 340 ARG A CA 1
ATOM 2705 C C . ARG A 1 340 ? -11.312 10.453 1.462 1 82.44 340 ARG A C 1
ATOM 2707 O O . ARG A 1 340 ? -11.297 10.336 2.689 1 82.44 340 ARG A O 1
ATOM 2714 N N . PHE A 1 341 ? -10.508 11.172 0.65 1 64.31 341 PHE A N 1
ATOM 2715 C CA . PHE A 1 341 ? -9.383 11.922 1.201 1 64.31 341 PHE A CA 1
ATOM 2716 C C . PHE A 1 341 ? -9.805 12.711 2.432 1 64.31 341 PHE A C 1
ATOM 2718 O O . PHE A 1 341 ? -10.703 13.547 2.357 1 64.31 341 PHE A O 1
ATOM 2725 N N . TYR A 1 342 ? -9.086 12.266 3.5 1 71.69 342 TYR A N 1
ATOM 2726 C CA . TYR A 1 342 ? -9.281 12.836 4.828 1 71.69 342 TYR A CA 1
ATOM 2727 C C . TYR A 1 342 ? -7.984 13.445 5.352 1 71.69 342 TYR A C 1
ATOM 2729 O O . TYR A 1 342 ? -6.961 13.43 4.664 1 71.69 342 TYR A O 1
ATOM 2737 N N . SER A 1 343 ? -7.996 14.109 6.477 1 81.75 343 SER A N 1
ATOM 2738 C CA . SER A 1 343 ? -6.816 14.508 7.242 1 81.75 343 SER A CA 1
ATOM 2739 C C . SER A 1 343 ? -6.113 13.289 7.836 1 81.75 343 SER A C 1
ATOM 2741 O O . SER A 1 343 ? -6.727 12.234 8.016 1 81.75 343 SER A O 1
ATOM 2743 N N . LYS A 1 344 ? -4.859 13.391 7.926 1 87.06 344 LYS A N 1
ATOM 2744 C CA . LYS A 1 344 ? -4.102 12.305 8.531 1 87.06 344 LYS A CA 1
ATOM 2745 C C . LYS A 1 344 ? -4.676 11.93 9.898 1 87.06 344 LYS A C 1
ATOM 2747 O O . LYS A 1 344 ? -4.68 10.75 10.273 1 87.06 344 LYS A O 1
ATOM 2752 N N . THR A 1 345 ? -5.215 12.875 10.57 1 88.12 345 THR A N 1
ATOM 2753 C CA . THR A 1 345 ? -5.797 12.609 11.883 1 88.12 345 THR A CA 1
ATOM 2754 C C . THR A 1 345 ? -7.055 11.75 11.758 1 88.12 345 THR A C 1
ATOM 2756 O O . THR A 1 345 ? -7.301 10.875 12.586 1 88.12 345 THR A O 1
ATOM 2759 N N . GLU A 1 346 ? -7.797 12.016 10.734 1 87.75 346 GLU A N 1
ATOM 2760 C CA . GLU A 1 346 ? -8.977 11.195 10.477 1 87.75 346 GLU A CA 1
ATOM 2761 C C . GLU A 1 346 ? -8.578 9.758 10.148 1 87.75 346 GLU A C 1
ATOM 2763 O O . GLU A 1 346 ? -9.227 8.812 10.609 1 87.75 346 GLU A O 1
ATOM 2768 N N . VAL A 1 347 ? -7.555 9.656 9.344 1 90.06 347 VAL A N 1
ATOM 2769 C CA . VAL A 1 347 ? -7.074 8.336 8.938 1 90.06 347 VAL A CA 1
ATOM 2770 C C . VAL A 1 347 ? -6.637 7.547 10.172 1 90.06 347 VAL A C 1
ATOM 2772 O O . VAL A 1 347 ? -6.938 6.359 10.289 1 90.06 347 VAL A O 1
ATOM 2775 N N . ILE A 1 348 ? -5.965 8.211 11.078 1 90.5 348 ILE A N 1
ATOM 2776 C CA . ILE A 1 348 ? -5.488 7.574 12.305 1 90.5 348 ILE A CA 1
ATOM 2777 C C . ILE A 1 348 ? -6.676 7.082 13.125 1 90.5 348 ILE A C 1
ATOM 2779 O O . ILE A 1 348 ? -6.73 5.91 13.508 1 90.5 348 ILE A O 1
ATOM 2783 N N . ALA A 1 349 ? -7.625 7.965 13.352 1 90.5 349 ALA A N 1
ATOM 2784 C CA . ALA A 1 349 ? -8.805 7.609 14.133 1 90.5 349 ALA A CA 1
ATOM 2785 C C . ALA A 1 349 ? -9.578 6.469 13.477 1 90.5 349 ALA A C 1
ATOM 2787 O O . ALA A 1 349 ? -10.023 5.543 14.164 1 90.5 349 ALA A O 1
ATOM 2788 N N . PHE A 1 350 ? -9.734 6.605 12.211 1 92.5 350 PHE A N 1
ATOM 2789 C CA . PHE A 1 350 ? -10.453 5.582 11.461 1 92.5 350 PHE A CA 1
ATOM 2790 C C . PHE A 1 350 ? -9.742 4.238 11.555 1 92.5 350 PHE A C 1
ATOM 2792 O O . PHE A 1 350 ? -10.383 3.203 11.742 1 92.5 350 PHE A O 1
ATOM 2799 N N . THR A 1 351 ? -8.43 4.23 11.367 1 94.12 351 THR A N 1
ATOM 2800 C CA . THR A 1 351 ? -7.633 3.012 11.438 1 94.12 351 THR A CA 1
ATOM 2801 C C . THR A 1 351 ? -7.785 2.35 12.805 1 94.12 351 THR A C 1
ATOM 2803 O O . THR A 1 351 ? -7.953 1.131 12.891 1 94.12 351 THR A O 1
ATOM 2806 N N . GLN A 1 352 ? -7.777 3.141 13.898 1 92.62 352 GLN A N 1
ATOM 2807 C CA . GLN A 1 352 ? -8 2.623 15.242 1 92.62 352 GLN A CA 1
ATOM 2808 C C . GLN A 1 352 ? -9.367 1.952 15.352 1 92.62 352 GLN A C 1
ATOM 2810 O O . GLN A 1 352 ? -9.492 0.862 15.914 1 92.62 352 GLN A O 1
ATOM 2815 N N . PHE A 1 353 ? -10.305 2.619 14.812 1 93.06 353 PHE A N 1
ATOM 2816 C CA . PHE A 1 353 ? -11.664 2.104 14.844 1 93.06 353 PHE A CA 1
ATOM 2817 C C . PHE A 1 353 ? -11.766 0.787 14.078 1 93.06 353 PHE A C 1
ATOM 2819 O O . PHE A 1 353 ? -12.398 -0.161 14.547 1 93.06 353 PHE A O 1
ATOM 2826 N N . VAL A 1 354 ? -11.125 0.718 12.922 1 95.25 354 VAL A N 1
ATOM 2827 C CA . VAL A 1 354 ? -11.164 -0.472 12.078 1 95.25 354 VAL A CA 1
ATOM 2828 C C . VAL A 1 354 ? -10.562 -1.656 12.828 1 95.25 354 VAL A C 1
ATOM 2830 O O . VAL A 1 354 ? -11.109 -2.76 12.805 1 95.25 354 VAL A O 1
ATOM 2833 N N . VAL A 1 355 ? -9.43 -1.483 13.461 1 96.19 355 VAL A N 1
ATOM 2834 C CA . VAL A 1 355 ? -8.789 -2.543 14.234 1 96.19 355 VAL A CA 1
ATOM 2835 C C . VAL A 1 355 ? -9.742 -3.053 15.312 1 96.19 355 VAL A C 1
ATOM 2837 O O . VAL A 1 355 ? -9.906 -4.262 15.484 1 96.19 355 VAL A O 1
ATOM 2840 N N . ASP A 1 356 ? -10.352 -2.135 16 1 95.06 356 ASP A N 1
ATOM 2841 C CA . ASP A 1 356 ? -11.281 -2.477 17.078 1 95.06 356 ASP A CA 1
ATOM 2842 C C . ASP A 1 356 ? -12.438 -3.324 16.562 1 95.06 356 ASP A C 1
ATOM 2844 O O . ASP A 1 356 ? -12.789 -4.34 17.156 1 95.06 356 ASP A O 1
ATOM 2848 N N . ARG A 1 357 ? -13.008 -2.895 15.43 1 95 357 ARG A N 1
ATOM 2849 C CA . ARG A 1 357 ? -14.148 -3.611 14.875 1 95 357 ARG A CA 1
ATOM 2850 C C . ARG A 1 357 ? -13.719 -4.965 14.32 1 95 357 ARG A C 1
ATOM 2852 O O . ARG A 1 357 ? -14.469 -5.941 14.406 1 95 357 ARG A O 1
ATOM 2859 N N . MET A 1 358 ? -12.57 -5.031 13.68 1 96.44 358 MET A N 1
ATOM 2860 C CA . MET A 1 358 ? -12.047 -6.305 13.195 1 96.44 358 MET A CA 1
ATOM 2861 C C . MET A 1 358 ? -11.945 -7.32 14.336 1 96.44 358 MET A C 1
ATOM 2863 O O . MET A 1 358 ? -12.391 -8.461 14.188 1 96.44 358 MET A O 1
ATOM 2867 N N . GLU A 1 359 ? -11.438 -6.898 15.492 1 94.44 359 GLU A N 1
ATOM 2868 C CA . GLU A 1 359 ? -11.266 -7.793 16.641 1 94.44 359 GLU A CA 1
ATOM 2869 C C . GLU A 1 359 ? -12.617 -8.211 17.219 1 94.44 359 GLU A C 1
ATOM 2871 O O . GLU A 1 359 ? -12.758 -9.328 17.719 1 94.44 359 GLU A O 1
ATOM 2876 N N . ALA A 1 360 ? -13.57 -7.375 17.141 1 93.31 360 ALA A N 1
ATOM 2877 C CA . ALA A 1 360 ? -14.891 -7.652 17.688 1 93.31 360 ALA A CA 1
ATOM 2878 C C . ALA A 1 360 ? -15.672 -8.609 16.797 1 93.31 360 ALA A C 1
ATOM 2880 O O . ALA A 1 360 ? -16.484 -9.398 17.281 1 93.31 360 ALA A O 1
ATOM 2881 N N . ARG A 1 361 ? -15.43 -8.508 15.5 1 94.69 361 ARG A N 1
ATOM 2882 C CA . ARG A 1 361 ? -16.312 -9.18 14.562 1 94.69 361 ARG A CA 1
ATOM 2883 C C . ARG A 1 361 ? -15.719 -10.5 14.094 1 94.69 361 ARG A C 1
ATOM 2885 O O . ARG A 1 361 ? -16.453 -11.406 13.672 1 94.69 361 ARG A O 1
ATOM 2892 N N . PHE A 1 362 ? -14.391 -10.68 14.094 1 94.88 362 PHE A N 1
ATOM 2893 C CA . PHE A 1 362 ? -13.742 -11.859 13.539 1 94.88 362 PHE A CA 1
ATOM 2894 C C . PHE A 1 362 ? -12.93 -12.586 14.602 1 94.88 362 PHE A C 1
ATOM 2896 O O . PHE A 1 362 ? -12.281 -11.945 15.438 1 94.88 362 PHE A O 1
ATOM 2903 N N . PRO A 1 363 ? -12.945 -13.867 14.547 1 92.69 363 PRO A N 1
ATOM 2904 C CA . PRO A 1 363 ? -12.211 -14.625 15.555 1 92.69 363 PRO A CA 1
ATOM 2905 C C . PRO A 1 363 ? -10.695 -14.414 15.469 1 92.69 363 PRO A C 1
ATOM 2907 O O . PRO A 1 363 ? -10.172 -14.141 14.383 1 92.69 363 PRO A O 1
ATOM 2910 N N . SER A 1 364 ? -9.945 -14.578 16.547 1 90.94 364 SER A N 1
ATOM 2911 C CA . SER A 1 364 ? -8.523 -14.273 16.672 1 90.94 364 SER A CA 1
ATOM 2912 C C . SER A 1 364 ? -7.688 -15.234 15.828 1 90.94 364 SER A C 1
ATOM 2914 O O . SER A 1 364 ? -6.555 -14.922 15.461 1 90.94 364 SER A O 1
ATOM 2916 N N . GLU A 1 365 ? -8.258 -16.391 15.492 1 90.44 365 GLU A N 1
ATOM 2917 C CA . GLU A 1 365 ? -7.516 -17.406 14.75 1 90.44 365 GLU A CA 1
ATOM 2918 C C . GLU A 1 365 ? -7.508 -17.109 13.258 1 90.44 365 GLU A C 1
ATOM 2920 O O . GLU A 1 365 ? -6.738 -17.719 12.5 1 90.44 365 GLU A O 1
ATOM 2925 N N . MET A 1 366 ? -8.266 -16.203 12.867 1 92.75 366 MET A N 1
ATOM 2926 C CA . MET A 1 366 ? -8.367 -15.883 11.445 1 92.75 366 MET A CA 1
ATOM 2927 C C . MET A 1 366 ? -7.277 -14.898 11.039 1 92.75 366 MET A C 1
ATOM 2929 O O . MET A 1 366 ? -7.051 -13.898 11.719 1 92.75 366 MET A O 1
ATOM 2933 N N . GLU A 1 367 ? -6.598 -15.281 9.977 1 96 367 GLU A N 1
ATOM 2934 C CA . GLU A 1 367 ? -5.668 -14.32 9.406 1 96 367 GLU A CA 1
ATOM 2935 C C . GLU A 1 367 ? -6.406 -13.227 8.633 1 96 367 GLU A C 1
ATOM 2937 O O . GLU A 1 367 ? -7.27 -13.523 7.805 1 96 367 GLU A O 1
ATOM 2942 N N . ILE A 1 368 ? -6.082 -11.953 8.922 1 97.62 368 ILE A N 1
ATOM 2943 C CA . ILE A 1 368 ? -6.805 -10.859 8.281 1 97.62 368 ILE A CA 1
ATOM 2944 C C . ILE A 1 368 ? -5.812 -9.797 7.801 1 97.62 368 ILE A C 1
ATOM 2946 O O . ILE A 1 368 ? -4.852 -9.477 8.5 1 97.62 368 ILE A O 1
ATOM 2950 N N . GLU A 1 369 ? -6.027 -9.383 6.629 1 97.75 369 GLU A N 1
ATOM 2951 C CA . GLU A 1 369 ? -5.328 -8.227 6.074 1 97.75 369 GLU A CA 1
ATOM 2952 C C . GLU A 1 369 ? -6.312 -7.145 5.629 1 97.75 369 GLU A C 1
ATOM 2954 O O . GLU A 1 369 ? -7.223 -7.41 4.84 1 97.75 369 GLU A O 1
ATOM 2959 N N . ILE A 1 370 ? -6.141 -5.922 6.117 1 97.94 370 ILE A N 1
ATOM 2960 C CA . ILE A 1 370 ? -7.023 -4.816 5.754 1 97.94 370 ILE A CA 1
ATOM 2961 C C . ILE A 1 370 ? -6.203 -3.68 5.148 1 97.94 370 ILE A C 1
ATOM 2963 O O . ILE A 1 370 ? -5.23 -3.221 5.75 1 97.94 370 ILE A O 1
ATOM 2967 N N . GLU A 1 371 ? -6.566 -3.316 4.039 1 96.88 371 GLU A N 1
ATOM 2968 C CA . GLU A 1 371 ? -5.977 -2.15 3.387 1 96.88 371 GLU A CA 1
ATOM 2969 C C . GLU A 1 371 ? -6.957 -0.982 3.352 1 96.88 371 GLU A C 1
ATOM 2971 O O . GLU A 1 371 ? -8.07 -1.111 2.83 1 96.88 371 GLU A O 1
ATOM 2976 N N . ILE A 1 372 ? -6.562 0.088 3.906 1 95.38 372 ILE A N 1
ATOM 2977 C CA . ILE A 1 372 ? -7.312 1.334 3.799 1 95.38 372 ILE A CA 1
ATOM 2978 C C . ILE A 1 372 ? -6.699 2.213 2.711 1 95.38 372 ILE A C 1
ATOM 2980 O O . ILE A 1 372 ? -5.535 2.605 2.805 1 95.38 372 ILE A O 1
ATOM 2984 N N . ASN A 1 373 ? -7.523 2.514 1.743 1 93.12 373 ASN A N 1
ATOM 2985 C CA . ASN A 1 373 ? -7 3.211 0.573 1 93.12 373 ASN A CA 1
ATOM 2986 C C . ASN A 1 373 ? -7.785 4.484 0.282 1 93.12 373 ASN A C 1
ATOM 2988 O O . ASN A 1 373 ? -9 4.527 0.474 1 93.12 373 ASN A O 1
ATOM 2992 N N . SER A 1 374 ? -7.047 5.473 -0.184 1 89.31 374 SER A N 1
ATOM 2993 C CA . SER A 1 374 ? -7.652 6.668 -0.758 1 89.31 374 SER A CA 1
ATOM 2994 C C . SER A 1 374 ? -7.262 6.84 -2.223 1 89.31 374 SER A C 1
ATOM 2996 O O . SER A 1 374 ? -6.594 5.977 -2.797 1 89.31 374 SER A O 1
ATOM 2998 N N . THR A 1 375 ? -7.707 7.891 -2.797 1 84 375 THR A N 1
ATOM 2999 C CA . THR A 1 375 ? -7.359 8.164 -4.188 1 84 375 THR A CA 1
ATOM 3000 C C . THR A 1 375 ? -5.875 8.477 -4.32 1 84 375 THR A C 1
ATOM 3002 O O . THR A 1 375 ? -5.32 8.43 -5.422 1 84 375 THR A O 1
ATOM 3005 N N . GLN A 1 376 ? -5.227 8.75 -3.246 1 79.81 376 GLN A N 1
ATOM 3006 C CA . GLN A 1 376 ? -3.816 9.117 -3.27 1 79.81 376 GLN A CA 1
ATOM 3007 C C . GLN A 1 376 ? -2.928 7.918 -2.967 1 79.81 376 GLN A C 1
ATOM 3009 O O . GLN A 1 376 ? -1.699 8.023 -3.006 1 79.81 376 GLN A O 1
ATOM 3014 N N . GLY A 1 377 ? -3.584 6.797 -2.617 1 85.94 377 GLY A N 1
ATOM 3015 C CA . GLY A 1 377 ? -2.832 5.59 -2.311 1 85.94 377 GLY A CA 1
ATOM 3016 C C . GLY A 1 377 ? -3.264 4.934 -1.014 1 85.94 377 GLY A C 1
ATOM 3017 O O . GLY A 1 377 ? -4.328 5.246 -0.477 1 85.94 377 GLY A O 1
ATOM 3018 N N . GLN A 1 378 ? -2.434 4.012 -0.622 1 92.19 378 GLN A N 1
ATOM 3019 C CA . GLN A 1 378 ? -2.742 3.312 0.621 1 92.19 378 GLN A CA 1
ATOM 3020 C C . GLN A 1 378 ? -2.471 4.199 1.833 1 92.19 378 GLN A C 1
ATOM 3022 O O . GLN A 1 378 ? -1.422 4.84 1.918 1 92.19 378 GLN A O 1
ATOM 3027 N N . GLU A 1 379 ? -3.41 4.242 2.725 1 92.81 379 GLU A N 1
ATOM 3028 C CA . GLU A 1 379 ? -3.318 5.102 3.9 1 92.81 379 GLU A CA 1
ATOM 3029 C C . GLU A 1 379 ? -2.906 4.309 5.137 1 92.81 379 GLU A C 1
ATOM 3031 O O . GLU A 1 379 ? -2.256 4.84 6.035 1 92.81 379 GLU A O 1
ATOM 3036 N N . ALA A 1 380 ? -3.363 3.076 5.117 1 95.25 380 ALA A N 1
ATOM 3037 C CA . ALA A 1 380 ? -3.027 2.238 6.262 1 95.25 380 ALA A CA 1
ATOM 3038 C C . ALA A 1 380 ? -3.07 0.758 5.895 1 95.25 380 ALA A C 1
ATOM 3040 O O . ALA A 1 380 ? -3.713 0.375 4.914 1 95.25 380 ALA A O 1
ATOM 3041 N N . LEU A 1 381 ? -2.33 -0.026 6.605 1 97.12 381 LEU A N 1
ATOM 3042 C CA . LEU A 1 381 ? -2.297 -1.481 6.508 1 97.12 381 LEU A CA 1
ATOM 3043 C C . LEU A 1 381 ? -2.469 -2.123 7.883 1 97.12 381 LEU A C 1
ATOM 3045 O O . LEU A 1 381 ? -1.798 -1.735 8.844 1 97.12 381 LEU A O 1
ATOM 3049 N N . ILE A 1 382 ? -3.408 -2.967 8.016 1 97.12 382 ILE A N 1
ATOM 3050 C CA . ILE A 1 382 ? -3.617 -3.764 9.219 1 97.12 382 ILE A CA 1
ATOM 3051 C C . ILE A 1 382 ? -3.455 -5.246 8.891 1 97.12 382 ILE A C 1
ATOM 3053 O O . ILE A 1 382 ? -4.113 -5.766 7.988 1 97.12 382 ILE A O 1
ATOM 3057 N N . VAL A 1 383 ? -2.564 -5.941 9.594 1 96.62 383 VAL A N 1
ATOM 3058 C CA . VAL A 1 383 ? -2.346 -7.367 9.383 1 96.62 383 VAL A CA 1
ATOM 3059 C C . VAL A 1 383 ? -2.441 -8.109 10.711 1 96.62 383 VAL A C 1
ATOM 3061 O O . VAL A 1 383 ? -1.796 -7.727 11.688 1 96.62 383 VAL A O 1
ATOM 3064 N N . ARG A 1 384 ? -3.207 -9.039 10.766 1 95.38 384 ARG A N 1
ATOM 3065 C CA . ARG A 1 384 ? -3.273 -9.938 11.914 1 95.38 384 ARG A CA 1
ATOM 3066 C C . ARG A 1 384 ? -2.957 -11.375 11.508 1 95.38 384 ARG A C 1
ATOM 3068 O O . ARG A 1 384 ? -3.676 -11.969 10.703 1 95.38 384 ARG A O 1
ATOM 3075 N N . GLU A 1 385 ? -1.901 -11.875 11.977 1 91.56 385 GLU A N 1
ATOM 3076 C CA . GLU A 1 385 ? -1.586 -13.289 11.812 1 91.56 385 GLU A CA 1
ATOM 3077 C C . GLU A 1 385 ? -2.371 -14.148 12.797 1 91.56 385 GLU A C 1
ATOM 3079 O O . GLU A 1 385 ? -2.812 -13.656 13.844 1 91.56 385 GLU A O 1
ATOM 3084 N N . SER A 1 386 ? -2.525 -15.359 12.453 1 90.25 386 SER A N 1
ATOM 3085 C CA . SER A 1 386 ? -3.303 -16.266 13.281 1 90.25 386 SER A CA 1
ATOM 3086 C C . SER A 1 386 ? -2.771 -16.297 14.711 1 90.25 386 SER A C 1
ATOM 3088 O O . SER A 1 386 ? -1.596 -16.609 14.938 1 90.25 386 SER A O 1
ATOM 3090 N N . GLY A 1 387 ? -3.582 -15.891 15.625 1 89.12 387 GLY A N 1
ATOM 3091 C CA . GLY A 1 387 ? -3.262 -15.992 17.047 1 89.12 387 GLY A CA 1
ATOM 3092 C C . GLY A 1 387 ? -2.385 -14.852 17.531 1 89.12 387 GLY A C 1
ATOM 3093 O O . GLY A 1 387 ? -1.901 -14.883 18.672 1 89.12 387 GLY A O 1
ATOM 3094 N N . GLU A 1 388 ? -2.146 -13.875 16.75 1 89.69 388 GLU A N 1
ATOM 3095 C CA . GLU A 1 388 ? -1.274 -12.766 17.125 1 89.69 388 GLU A CA 1
ATOM 3096 C C . GLU A 1 388 ? -2.043 -11.453 17.172 1 89.69 388 GLU A C 1
ATOM 3098 O O . GLU A 1 388 ? -3.156 -11.359 16.641 1 89.69 388 GLU A O 1
ATOM 3103 N N . ASP A 1 389 ? -1.462 -10.523 17.844 1 90.44 389 ASP A N 1
ATOM 3104 C CA . ASP A 1 389 ? -1.999 -9.164 17.812 1 90.44 389 ASP A CA 1
ATOM 3105 C C . ASP A 1 389 ? -1.799 -8.531 16.438 1 90.44 389 ASP A C 1
ATOM 3107 O O . ASP A 1 389 ? -0.812 -8.812 15.758 1 90.44 389 ASP A O 1
ATOM 3111 N N . PRO A 1 390 ? -2.689 -7.676 16.062 1 93.5 390 PRO A N 1
ATOM 3112 C CA . PRO A 1 390 ? -2.566 -7.074 14.734 1 93.5 390 PRO A CA 1
ATOM 3113 C C . PRO A 1 390 ? -1.405 -6.09 14.641 1 93.5 390 PRO A C 1
ATOM 3115 O O . PRO A 1 390 ? -1.11 -5.379 15.609 1 93.5 390 PRO A O 1
ATOM 3118 N N . TYR A 1 391 ? -0.721 -6.164 13.578 1 92.88 391 TYR A N 1
ATOM 3119 C CA . TYR A 1 391 ? 0.228 -5.125 13.188 1 92.88 391 TYR A CA 1
ATOM 3120 C C . TYR A 1 391 ? -0.456 -4.043 12.359 1 92.88 391 TYR A C 1
ATOM 3122 O O . TYR A 1 391 ? -1.216 -4.348 11.438 1 92.88 391 TYR A O 1
ATOM 3130 N N . THR A 1 392 ? -0.226 -2.797 12.75 1 94.44 392 THR A N 1
ATOM 3131 C CA . THR A 1 392 ? -0.849 -1.682 12.047 1 94.44 392 THR A CA 1
ATOM 3132 C C . THR A 1 392 ? 0.202 -0.67 11.602 1 94.44 392 THR A C 1
ATOM 3134 O O . THR A 1 392 ? 1.07 -0.281 12.383 1 94.44 392 THR A O 1
ATOM 3137 N N . HIS A 1 393 ? 0.123 -0.366 10.359 1 93.62 393 HIS A N 1
ATOM 3138 C CA . HIS A 1 393 ? 0.99 0.662 9.797 1 93.62 393 HIS A CA 1
ATOM 3139 C C . HIS A 1 393 ? 0.174 1.782 9.156 1 93.62 393 HIS A C 1
ATOM 3141 O O . HIS A 1 393 ? -0.689 1.526 8.32 1 93.62 393 HIS A O 1
ATOM 3147 N N . ILE A 1 394 ? 0.421 2.93 9.539 1 92.19 394 ILE A N 1
ATOM 3148 C CA . ILE A 1 394 ? -0.193 4.105 8.922 1 92.19 394 ILE A CA 1
ATOM 3149 C C . ILE A 1 394 ? 0.85 4.871 8.117 1 92.19 394 ILE A C 1
ATOM 3151 O O . ILE A 1 394 ? 1.884 5.277 8.656 1 92.19 394 ILE A O 1
ATOM 3155 N N . TYR A 1 395 ? 0.598 5.047 6.934 1 90.12 395 TYR A N 1
ATOM 3156 C CA . TYR A 1 395 ? 1.543 5.676 6.02 1 90.12 395 TYR A CA 1
ATOM 3157 C C . TYR A 1 395 ? 1.608 7.18 6.254 1 90.12 395 TYR A C 1
ATOM 3159 O O . TYR A 1 395 ? 0.614 7.797 6.645 1 90.12 395 TYR A O 1
ATOM 3167 N N . MET B 1 1 ? -51.719 35.781 -49.719 1 21.08 1 MET B N 1
ATOM 3168 C CA . MET B 1 1 ? -52.875 34.938 -49.406 1 21.08 1 MET B CA 1
ATOM 3169 C C . MET B 1 1 ? -52.688 34.281 -48.031 1 21.08 1 MET B C 1
ATOM 3171 O O . MET B 1 1 ? -51.656 33.688 -47.75 1 21.08 1 MET B O 1
ATOM 3175 N N . TRP B 1 2 ? -53.375 34.688 -46.906 1 23.14 2 TRP B N 1
ATOM 3176 C CA . TRP B 1 2 ? -53.25 35 -45.469 1 23.14 2 TRP B CA 1
ATOM 3177 C C . TRP B 1 2 ? -53.344 33.75 -44.625 1 23.14 2 TRP B C 1
ATOM 3179 O O . TRP B 1 2 ? -54.344 33.031 -44.656 1 23.14 2 TRP B O 1
ATOM 3189 N N . ARG B 1 3 ? -52.125 33.062 -44.438 1 22.08 3 ARG B N 1
ATOM 3190 C CA . ARG B 1 3 ? -51.531 31.953 -43.688 1 22.08 3 ARG B CA 1
ATOM 3191 C C . ARG B 1 3 ? -52.156 31.812 -42.312 1 22.08 3 ARG B C 1
ATOM 3193 O O . ARG B 1 3 ? -52.719 32.75 -41.781 1 22.08 3 ARG B O 1
ATOM 3200 N N . LYS B 1 4 ? -51.531 31.094 -41.438 1 24.78 4 LYS B N 1
ATOM 3201 C CA . LYS B 1 4 ? -51.75 29.891 -40.656 1 24.78 4 LYS B CA 1
ATOM 3202 C C . LYS B 1 4 ? -52.188 30.25 -39.219 1 24.78 4 LYS B C 1
ATOM 3204 O O . LYS B 1 4 ? -52.156 29.391 -38.344 1 24.78 4 LYS B O 1
ATOM 3209 N N . THR B 1 5 ? -52.5 31.5 -38.844 1 25.48 5 THR B N 1
ATOM 3210 C CA . THR B 1 5 ? -52.312 31.953 -37.469 1 25.48 5 THR B CA 1
ATOM 3211 C C . THR B 1 5 ? -53.312 31.266 -36.562 1 25.48 5 THR B C 1
ATOM 3213 O O . THR B 1 5 ? -53.438 31.656 -35.375 1 25.48 5 THR B O 1
ATOM 3216 N N . GLY B 1 6 ? -53.906 30.141 -36.969 1 26.33 6 GLY B N 1
ATOM 3217 C CA . GLY B 1 6 ? -55.219 29.984 -36.312 1 26.33 6 GLY B CA 1
ATOM 3218 C C . GLY B 1 6 ? -55.094 29.719 -34.844 1 26.33 6 GLY B C 1
ATOM 3219 O O . GLY B 1 6 ? -54.25 28.922 -34.406 1 26.33 6 GLY B O 1
ATOM 3220 N N . LEU B 1 7 ? -55.469 30.625 -33.875 1 28.78 7 LEU B N 1
ATOM 3221 C CA . LEU B 1 7 ? -55.562 30.984 -32.469 1 28.78 7 LEU B CA 1
ATOM 3222 C C . LEU B 1 7 ? -56.312 29.922 -31.672 1 28.78 7 LEU B C 1
ATOM 3224 O O . LEU B 1 7 ? -56.75 30.172 -30.531 1 28.78 7 LEU B O 1
ATOM 3228 N N . PHE B 1 8 ? -56.312 28.594 -32.094 1 27.44 8 PHE B N 1
ATOM 3229 C CA . PHE B 1 8 ? -57.438 27.891 -31.547 1 27.44 8 PHE B CA 1
ATOM 3230 C C . PHE B 1 8 ? -57.406 27.875 -30.031 1 27.44 8 PHE B C 1
ATOM 3232 O O . PHE B 1 8 ? -56.312 27.719 -29.438 1 27.44 8 PHE B O 1
ATOM 3239 N N . GLY B 1 9 ? -58.5 28.359 -29.219 1 26.53 9 GLY B N 1
ATOM 3240 C CA . GLY B 1 9 ? -59.156 28.703 -27.984 1 26.53 9 GLY B CA 1
ATOM 3241 C C . GLY B 1 9 ? -59.281 27.531 -27.016 1 26.53 9 GLY B C 1
ATOM 3242 O O . GLY B 1 9 ? -60.344 26.906 -26.922 1 26.53 9 GLY B O 1
ATOM 3243 N N . ILE B 1 10 ? -58.469 26.484 -27.016 1 28.59 10 ILE B N 1
ATOM 3244 C CA . ILE B 1 10 ? -59.094 25.328 -26.391 1 28.59 10 ILE B CA 1
ATOM 3245 C C . ILE B 1 10 ? -59.406 25.656 -24.922 1 28.59 10 ILE B C 1
ATOM 3247 O O . ILE B 1 10 ? -58.531 26.109 -24.188 1 28.59 10 ILE B O 1
ATOM 3251 N N . SER B 1 11 ? -60.688 25.781 -24.469 1 23.69 11 SER B N 1
ATOM 3252 C CA . SER B 1 11 ? -61.625 26.047 -23.375 1 23.69 11 SER B CA 1
ATOM 3253 C C . SER B 1 11 ? -61.406 25.078 -22.219 1 23.69 11 SER B C 1
ATOM 3255 O O . SER B 1 11 ? -61.688 23.875 -22.328 1 23.69 11 SER B O 1
ATOM 3257 N N . ALA B 1 12 ? -60.25 25.109 -21.625 1 27.02 12 ALA B N 1
ATOM 3258 C CA . ALA B 1 12 ? -59.938 24.219 -20.5 1 27.02 12 ALA B CA 1
ATOM 3259 C C . ALA B 1 12 ? -61.031 24.312 -19.422 1 27.02 12 ALA B C 1
ATOM 3261 O O . ALA B 1 12 ? -61.312 25.406 -18.938 1 27.02 12 ALA B O 1
ATOM 3262 N N . VAL B 1 13 ? -61.906 23.312 -19.297 1 25.27 13 VAL B N 1
ATOM 3263 C CA . VAL B 1 13 ? -63.125 23.031 -18.5 1 25.27 13 VAL B CA 1
ATOM 3264 C C . VAL B 1 13 ? -62.781 23.141 -17.016 1 25.27 13 VAL B C 1
ATOM 3266 O O . VAL B 1 13 ? -61.844 22.516 -16.531 1 25.27 13 VAL B O 1
ATOM 3269 N N . LEU B 1 14 ? -63.344 24.125 -16.234 1 26.33 14 LEU B N 1
ATOM 3270 C CA . LEU B 1 14 ? -63.5 24.703 -14.914 1 26.33 14 LEU B CA 1
ATOM 3271 C C . LEU B 1 14 ? -64.062 23.688 -13.938 1 26.33 14 LEU B C 1
ATOM 3273 O O . LEU B 1 14 ? -65.125 23.906 -13.328 1 26.33 14 LEU B O 1
ATOM 3277 N N . LEU B 1 15 ? -63.812 22.344 -14.016 1 25.75 15 LEU B N 1
ATOM 3278 C CA . LEU B 1 15 ? -64.75 21.594 -13.195 1 25.75 15 LEU B CA 1
ATOM 3279 C C . LEU B 1 15 ? -64.688 22.031 -11.742 1 25.75 15 LEU B C 1
ATOM 3281 O O . LEU B 1 15 ? -63.625 22.062 -11.141 1 25.75 15 LEU B O 1
ATOM 3285 N N . LEU B 1 16 ? -65.688 22.766 -11.109 1 27.25 16 LEU B N 1
ATOM 3286 C CA . LEU B 1 16 ? -66.25 23.391 -9.898 1 27.25 16 LEU B CA 1
ATOM 3287 C C . LEU B 1 16 ? -66.438 22.375 -8.789 1 27.25 16 LEU B C 1
ATOM 3289 O O . LEU B 1 16 ? -67.375 21.562 -8.836 1 27.25 16 LEU B O 1
ATOM 3293 N N . SER B 1 17 ? -65.438 21.516 -8.406 1 27.25 17 SER B N 1
ATOM 3294 C CA . SER B 1 17 ? -65.75 20.453 -7.449 1 27.25 17 SER B CA 1
ATOM 3295 C C . SER B 1 17 ? -66.438 21.016 -6.211 1 27.25 17 SER B C 1
ATOM 3297 O O . SER B 1 17 ? -66.25 22.188 -5.883 1 27.25 17 SER B O 1
ATOM 3299 N N . GLY B 1 18 ? -67.375 20.25 -5.598 1 27.48 18 GLY B N 1
ATOM 3300 C CA . GLY B 1 18 ? -68.5 20.078 -4.719 1 27.48 18 GLY B CA 1
ATOM 3301 C C . GLY B 1 18 ? -68.188 20.344 -3.262 1 27.48 18 GLY B C 1
ATOM 3302 O O . GLY B 1 18 ? -67.062 20.281 -2.852 1 27.48 18 GLY B O 1
ATOM 3303 N N . CYS B 1 19 ? -69.062 21 -2.52 1 29.58 19 CYS B N 1
ATOM 3304 C CA . CYS B 1 19 ? -69.312 21.656 -1.246 1 29.58 19 CYS B CA 1
ATOM 3305 C C . CYS B 1 19 ? -69.25 20.672 -0.087 1 29.58 19 CYS B C 1
ATOM 3307 O O . CYS B 1 19 ? -70.062 19.781 0.053 1 29.58 19 CYS B O 1
ATOM 3309 N N . LEU B 1 20 ? -68 20.125 0.29 1 25 20 LEU B N 1
ATOM 3310 C CA . LEU B 1 20 ? -67.812 19.141 1.35 1 25 20 LEU B CA 1
ATOM 3311 C C . LEU B 1 20 ? -68.375 19.625 2.666 1 25 20 LEU B C 1
ATOM 3313 O O . LEU B 1 20 ? -68.188 20.781 3.055 1 25 20 LEU B O 1
ATOM 3317 N N . PRO B 1 21 ? -69.25 18.938 3.311 1 27.27 21 PRO B N 1
ATOM 3318 C CA . PRO B 1 21 ? -70.062 19.172 4.496 1 27.27 21 PRO B CA 1
ATOM 3319 C C . PRO B 1 21 ? -69.25 19.625 5.703 1 27.27 21 PRO B C 1
ATOM 3321 O O . PRO B 1 21 ? -68.062 19.5 5.703 1 27.27 21 PRO B O 1
ATOM 3324 N N . GLY B 1 22 ? -69.875 19.844 6.938 1 27.48 22 GLY B N 1
ATOM 3325 C CA . GLY B 1 22 ? -69.812 20.547 8.203 1 27.48 22 GLY B CA 1
AT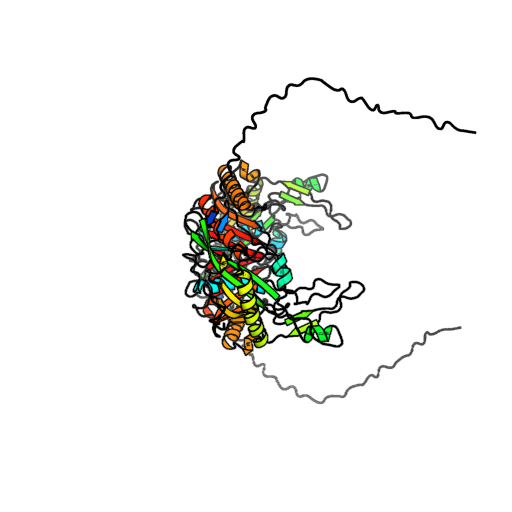OM 3326 C C . GLY B 1 22 ? -68.75 20.016 9.148 1 27.48 22 GLY B C 1
ATOM 3327 O O . GLY B 1 22 ? -69 19.094 9.922 1 27.48 22 GLY B O 1
ATOM 3328 N N . MET B 1 23 ? -67.5 19.797 8.805 1 25.14 23 MET B N 1
ATOM 3329 C CA . MET B 1 23 ? -66.562 19.062 9.602 1 25.14 23 MET B CA 1
ATOM 3330 C C . MET B 1 23 ? -66.312 19.75 10.945 1 25.14 23 MET B C 1
ATOM 3332 O O . MET B 1 23 ? -65.875 20.891 10.992 1 25.14 23 MET B O 1
ATOM 3336 N N . SER B 1 24 ? -67.125 19.328 11.984 1 27.27 24 SER B N 1
ATOM 3337 C CA . SER B 1 24 ? -67.062 19.734 13.383 1 27.27 24 SER B CA 1
ATOM 3338 C C . SER B 1 24 ? -65.625 19.797 13.906 1 27.27 24 SER B C 1
ATOM 3340 O O . SER B 1 24 ? -64.75 19.047 13.445 1 27.27 24 SER B O 1
ATOM 3342 N N . SER B 1 25 ? -65.188 20.891 14.586 1 29.14 25 SER B N 1
ATOM 3343 C CA . SER B 1 25 ? -63.969 21.422 15.188 1 29.14 25 SER B CA 1
ATOM 3344 C C . SER B 1 25 ? -63.438 20.516 16.312 1 29.14 25 SER B C 1
ATOM 3346 O O . SER B 1 25 ? -62.812 20.984 17.25 1 29.14 25 SER B O 1
ATOM 3348 N N . ASP B 1 26 ? -63.438 19.203 16.172 1 29.44 26 ASP B N 1
ATOM 3349 C CA . ASP B 1 26 ? -63 18.516 17.391 1 29.44 26 ASP B CA 1
ATOM 3350 C C . ASP B 1 26 ? -61.625 19.031 17.844 1 29.44 26 ASP B C 1
ATOM 3352 O O . ASP B 1 26 ? -60.75 19.297 17.031 1 29.44 26 ASP B O 1
ATOM 3356 N N . GLU B 1 27 ? -61.531 19.531 19.125 1 30.16 27 GLU B N 1
ATOM 3357 C CA . GLU B 1 27 ? -60.406 20.016 19.953 1 30.16 27 GLU B CA 1
ATOM 3358 C C . GLU B 1 27 ? -59.25 19.031 19.984 1 30.16 27 GLU B C 1
ATOM 3360 O O . GLU B 1 27 ? -59.406 17.891 20.438 1 30.16 27 GLU B O 1
ATOM 3365 N N . GLU B 1 28 ? -58.438 18.938 19.031 1 29.84 28 GLU B N 1
ATOM 3366 C CA . GLU B 1 28 ? -57.312 18.016 19 1 29.84 28 GLU B CA 1
ATOM 3367 C C . GLU B 1 28 ? -56.406 18.234 20.219 1 29.84 28 GLU B C 1
ATOM 3369 O O . GLU B 1 28 ? -55.938 19.344 20.469 1 29.84 28 GLU B O 1
ATOM 3374 N N . GLU B 1 29 ? -56.594 17.391 21.281 1 30.69 29 GLU B N 1
ATOM 3375 C CA . GLU B 1 29 ? -55.656 17.234 22.391 1 30.69 29 GLU B CA 1
ATOM 3376 C C . GLU B 1 29 ? -54.219 17.141 21.875 1 30.69 29 GLU B C 1
ATOM 3378 O O . GLU B 1 29 ? -53.875 16.266 21.062 1 30.69 29 GLU B O 1
ATOM 3383 N N . SER B 1 30 ? -53.469 18.219 21.875 1 28.36 30 SER B N 1
ATOM 3384 C CA . SER B 1 30 ? -52.031 18.328 21.594 1 28.36 30 SER B CA 1
ATOM 3385 C C . SER B 1 30 ? -51.219 17.359 22.453 1 28.36 30 SER B C 1
ATOM 3387 O O . SER B 1 30 ? -51.219 17.484 23.688 1 28.36 30 SER B O 1
ATOM 3389 N N . SER B 1 31 ? -51.312 16.078 22.281 1 31.8 31 SER B N 1
ATOM 3390 C CA . SER B 1 31 ? -50.344 15.242 22.969 1 31.8 31 SER B CA 1
ATOM 3391 C C . SER B 1 31 ? -48.938 15.773 22.766 1 31.8 31 SER B C 1
ATOM 3393 O O . SER B 1 31 ? -48.469 15.93 21.641 1 31.8 31 SER B O 1
ATOM 3395 N N . GLU B 1 32 ? -48.375 16.547 23.688 1 31.17 32 GLU B N 1
ATOM 3396 C CA . GLU B 1 32 ? -46.938 16.828 23.844 1 31.17 32 GLU B CA 1
ATOM 3397 C C . GLU B 1 32 ? -46.125 15.57 23.688 1 31.17 32 GLU B C 1
ATOM 3399 O O . GLU B 1 32 ? -46.156 14.68 24.547 1 31.17 32 GLU B O 1
ATOM 3404 N N . GLU B 1 33 ? -46 14.953 22.656 1 33.78 33 GLU B N 1
ATOM 3405 C CA . GLU B 1 33 ? -44.969 13.914 22.5 1 33.78 33 GLU B CA 1
ATOM 3406 C C . GLU B 1 33 ? -43.656 14.375 23.062 1 33.78 33 GLU B C 1
ATOM 3408 O O . GLU B 1 33 ? -43.125 15.414 22.672 1 33.78 33 GLU B O 1
ATOM 3413 N N . ASN B 1 34 ? -43.344 14.078 24.266 1 33.19 34 ASN B N 1
ATOM 3414 C CA . ASN B 1 34 ? -42 14.133 24.844 1 33.19 34 ASN B CA 1
ATOM 3415 C C . ASN B 1 34 ? -40.938 13.688 23.828 1 33.19 34 ASN B C 1
ATOM 3417 O O . ASN B 1 34 ? -40.875 12.516 23.469 1 33.19 34 ASN B O 1
ATOM 3421 N N . GLN B 1 35 ? -40.625 14.422 22.875 1 35.16 35 GLN B N 1
ATOM 3422 C CA . GLN B 1 35 ? -39.406 14.156 22.141 1 35.16 35 GLN B CA 1
ATOM 3423 C C . GLN B 1 35 ? -38.281 13.758 23.094 1 35.16 35 GLN B C 1
ATOM 3425 O O . GLN B 1 35 ? -37.812 14.57 23.891 1 35.16 35 GLN B O 1
ATOM 3430 N N . GLU B 1 36 ? -38.188 12.609 23.578 1 36.44 36 GLU B N 1
ATOM 3431 C CA . GLU B 1 36 ? -36.969 12.148 24.25 1 36.44 36 GLU B CA 1
ATOM 3432 C C . GLU B 1 36 ? -35.719 12.734 23.594 1 36.44 36 GLU B C 1
ATOM 3434 O O . GLU B 1 36 ? -35.531 12.57 22.375 1 36.44 36 GLU B O 1
ATOM 3439 N N . GLU B 1 37 ? -35.219 13.867 23.875 1 40.31 37 GLU B N 1
ATOM 3440 C CA . GLU B 1 37 ? -33.906 14.359 23.5 1 40.31 37 GLU B CA 1
ATOM 3441 C C . GLU B 1 37 ? -32.906 13.219 23.406 1 40.31 37 GLU B C 1
ATOM 3443 O O . GLU B 1 37 ? -32.594 12.555 24.406 1 40.31 37 GLU B O 1
ATOM 3448 N N . GLU B 1 38 ? -32.844 12.391 22.562 1 48.03 38 GLU B N 1
ATOM 3449 C CA . GLU B 1 38 ? -31.812 11.352 22.375 1 48.03 38 GLU B CA 1
ATOM 3450 C C . GLU B 1 38 ? -30.438 11.852 22.812 1 48.03 38 GLU B C 1
ATOM 3452 O O . GLU B 1 38 ? -29.938 12.836 22.266 1 48.03 38 GLU B O 1
ATOM 3457 N N . GLU B 1 39 ? -30.031 11.734 24.078 1 62 39 GLU B N 1
ATOM 3458 C CA . GLU B 1 39 ? -28.766 12.109 24.703 1 62 39 GLU B CA 1
ATOM 3459 C C . GLU B 1 39 ? -27.578 11.68 23.844 1 62 39 GLU B C 1
ATOM 3461 O O . GLU B 1 39 ? -27.453 10.508 23.484 1 62 39 GLU B O 1
ATOM 3466 N N . THR B 1 40 ? -26.891 12.625 23.125 1 78.38 40 THR B N 1
ATOM 3467 C CA . THR B 1 40 ? -25.641 12.422 22.391 1 78.38 40 THR B CA 1
ATOM 3468 C C . THR B 1 40 ? -24.562 11.836 23.297 1 78.38 40 THR B C 1
ATOM 3470 O O . THR B 1 40 ? -24.406 12.281 24.438 1 78.38 40 THR B O 1
ATOM 3473 N N . THR B 1 41 ? -24.156 10.602 22.984 1 87.56 41 THR B N 1
ATOM 3474 C CA . THR B 1 41 ? -23.109 9.953 23.766 1 87.56 41 THR B CA 1
ATOM 3475 C C . THR B 1 41 ? -21.734 10.367 23.25 1 87.56 41 THR B C 1
ATOM 3477 O O . THR B 1 41 ? -21.484 10.367 22.047 1 87.56 41 THR B O 1
ATOM 3480 N N . VAL B 1 42 ? -20.938 10.961 24.109 1 90.94 42 VAL B N 1
ATOM 3481 C CA . VAL B 1 42 ? -19.562 11.305 23.797 1 90.94 42 VAL B CA 1
ATOM 3482 C C . VAL B 1 42 ? -18.625 10.219 24.328 1 90.94 42 VAL B C 1
ATOM 3484 O O . VAL B 1 42 ? -18.703 9.836 25.5 1 90.94 42 VAL B O 1
ATOM 3487 N N . GLU B 1 43 ? -17.844 9.641 23.438 1 91.31 43 GLU B N 1
ATOM 3488 C CA . GLU B 1 43 ? -16.875 8.609 23.797 1 91.31 43 GLU B CA 1
ATOM 3489 C C . GLU B 1 43 ? -15.547 8.828 23.078 1 91.31 43 GLU B C 1
ATOM 3491 O O . GLU B 1 43 ? -15.375 9.812 22.359 1 91.31 43 GLU B O 1
ATOM 3496 N N . VAL B 1 44 ? -14.578 8.016 23.453 1 91.94 44 VAL B N 1
ATOM 3497 C CA . VAL B 1 44 ? -13.266 8.109 22.812 1 91.94 44 VAL B CA 1
ATOM 3498 C C . VAL B 1 44 ? -13.016 6.867 21.969 1 91.94 44 VAL B C 1
ATOM 3500 O O . VAL B 1 44 ? -13.57 5.797 22.234 1 91.94 44 VAL B O 1
ATOM 3503 N N . SER B 1 45 ? -12.266 7.059 20.953 1 89.56 45 SER B N 1
ATOM 3504 C CA . SER B 1 45 ? -11.906 5.926 20.109 1 89.56 45 SER B CA 1
ATOM 3505 C C . SER B 1 45 ? -11.18 4.848 20.891 1 89.56 45 SER B C 1
ATOM 3507 O O . SER B 1 45 ? -10.602 5.125 21.953 1 89.56 45 SER B O 1
ATOM 3509 N N . PRO B 1 46 ? -11.203 3.648 20.391 1 88.06 46 PRO B N 1
ATOM 3510 C CA . PRO B 1 46 ? -10.617 2.539 21.141 1 88.06 46 PRO B CA 1
ATOM 3511 C C . PRO B 1 46 ? -9.102 2.678 21.312 1 88.06 46 PRO B C 1
ATOM 3513 O O . PRO B 1 46 ? -8.438 3.26 20.453 1 88.06 46 PRO B O 1
ATOM 3516 N N . ASP B 1 47 ? -8.711 2.117 22.422 1 86.56 47 ASP B N 1
ATOM 3517 C CA . ASP B 1 47 ? -7.273 1.995 22.656 1 86.56 47 ASP B CA 1
ATOM 3518 C C . ASP B 1 47 ? -6.707 0.751 21.984 1 86.56 47 ASP B C 1
ATOM 3520 O O . ASP B 1 47 ? -7.059 -0.374 22.344 1 86.56 47 ASP B O 1
ATOM 3524 N N . ILE B 1 48 ? -5.875 0.961 21.016 1 87.94 48 ILE B N 1
ATOM 3525 C CA . ILE B 1 48 ? -5.344 -0.154 20.234 1 87.94 48 ILE B CA 1
ATOM 3526 C C . ILE B 1 48 ? -3.855 -0.328 20.531 1 87.94 48 ILE B C 1
ATOM 3528 O O . ILE B 1 48 ? -3.057 0.577 20.297 1 87.94 48 ILE B O 1
ATOM 3532 N N . PRO B 1 49 ? -3.52 -1.508 20.922 1 81.75 49 PRO B N 1
ATOM 3533 C CA . PRO B 1 49 ? -2.088 -1.755 21.109 1 81.75 49 PRO B CA 1
ATOM 3534 C C . PRO B 1 49 ? -1.282 -1.56 19.828 1 81.75 49 PRO B C 1
ATOM 3536 O O . PRO B 1 49 ? -1.735 -1.939 18.75 1 81.75 49 PRO B O 1
ATOM 3539 N N . GLY B 1 50 ? -0.154 -0.862 19.906 1 79.75 50 GLY B N 1
ATOM 3540 C CA . GLY B 1 50 ? 0.688 -0.612 18.75 1 79.75 50 GLY B CA 1
ATOM 3541 C C . GLY B 1 50 ? 0.439 0.742 18.109 1 79.75 50 GLY B C 1
ATOM 3542 O O . GLY B 1 50 ? 1.179 1.158 17.219 1 79.75 50 GLY B O 1
ATOM 3543 N N . LEU B 1 51 ? -0.655 1.335 18.516 1 85.56 51 LEU B N 1
ATOM 3544 C CA . LEU B 1 51 ? -0.955 2.666 18 1 85.56 51 LEU B CA 1
ATOM 3545 C C . LEU B 1 51 ? -0.962 3.695 19.125 1 85.56 51 LEU B C 1
ATOM 3547 O O . LEU B 1 51 ? -1.656 4.711 19.047 1 85.56 51 LEU B O 1
ATOM 3551 N N . ASP B 1 52 ? -0.17 3.408 20.156 1 85.44 52 ASP B N 1
ATOM 3552 C CA . ASP B 1 52 ? -0.14 4.23 21.359 1 85.44 52 ASP B CA 1
ATOM 3553 C C . ASP B 1 52 ? 0.507 5.586 21.078 1 85.44 52 ASP B C 1
ATOM 3555 O O . ASP B 1 52 ? 0.349 6.523 21.859 1 85.44 52 ASP B O 1
ATOM 3559 N N . GLU B 1 53 ? 1.215 5.668 20.031 1 86.31 53 GLU B N 1
ATOM 3560 C CA . GLU B 1 53 ? 1.886 6.926 19.703 1 86.31 53 GLU B CA 1
ATOM 3561 C C . GLU B 1 53 ? 0.892 7.965 19.203 1 86.31 53 GLU B C 1
ATOM 3563 O O . GLU B 1 53 ? 1.208 9.156 19.141 1 86.31 53 GLU B O 1
ATOM 3568 N N . TYR B 1 54 ? -0.324 7.543 18.906 1 90.94 54 TYR B N 1
ATOM 3569 C CA . TYR B 1 54 ? -1.329 8.469 18.391 1 90.94 54 TYR B CA 1
ATOM 3570 C C . TYR B 1 54 ? -2.365 8.797 19.469 1 90.94 54 TYR B C 1
ATOM 3572 O O . TYR B 1 54 ? -2.627 7.984 20.359 1 90.94 54 TYR B O 1
ATOM 3580 N N . TYR B 1 55 ? -2.953 9.945 19.391 1 94.88 55 TYR B N 1
ATOM 3581 C CA . TYR B 1 55 ? -4.047 10.328 20.266 1 94.88 55 TYR B CA 1
ATOM 3582 C C . TYR B 1 55 ? -5.316 9.555 19.938 1 94.88 55 TYR B C 1
ATOM 3584 O O . TYR B 1 55 ? -5.617 9.328 18.75 1 94.88 55 TYR B O 1
ATOM 3592 N N . ARG B 1 56 ? -6.016 9.141 20.984 1 93.62 56 ARG B N 1
ATOM 3593 C CA . ARG B 1 56 ? -7.395 8.711 20.766 1 93.62 56 ARG B CA 1
ATOM 3594 C C . ARG B 1 56 ? -8.297 9.898 20.469 1 93.62 56 ARG B C 1
ATOM 3596 O O . ARG B 1 56 ? -8.047 11.008 20.938 1 93.62 56 ARG B O 1
ATOM 3603 N N . SER B 1 57 ? -9.297 9.68 19.688 1 93.38 57 SER B N 1
ATOM 3604 C CA . SER B 1 57 ? -10.133 10.789 19.219 1 93.38 57 SER B CA 1
ATOM 3605 C C . SER B 1 57 ? -11.484 10.789 19.922 1 93.38 57 SER B C 1
ATOM 3607 O O . SER B 1 57 ? -12.008 9.734 20.281 1 93.38 57 SER B O 1
ATOM 3609 N N . ILE B 1 58 ? -12.039 11.938 20.047 1 93.62 58 ILE B N 1
ATOM 3610 C CA . ILE B 1 58 ? -13.391 12.094 20.547 1 93.62 58 ILE B CA 1
ATOM 3611 C C . ILE B 1 58 ? -14.398 11.656 19.484 1 93.62 58 ILE B C 1
ATOM 3613 O O . ILE B 1 58 ? -14.273 12.023 18.312 1 93.62 58 ILE B O 1
ATOM 3617 N N . LEU B 1 59 ? -15.312 10.828 19.906 1 91.06 59 LEU B N 1
ATOM 3618 C CA . LEU B 1 59 ? -16.422 10.391 19.062 1 91.06 59 LEU B CA 1
ATOM 3619 C C . LEU B 1 59 ? -17.75 10.859 19.641 1 91.06 59 LEU B C 1
ATOM 3621 O O . LEU B 1 59 ? -17.938 10.891 20.859 1 91.06 59 LEU B O 1
ATOM 3625 N N . VAL B 1 60 ? -18.641 11.234 18.766 1 90.31 60 VAL B N 1
ATOM 3626 C CA . VAL B 1 60 ? -20 11.586 19.156 1 90.31 60 VAL B CA 1
ATOM 3627 C C . VAL B 1 60 ? -20.984 10.625 18.516 1 90.31 60 VAL B C 1
ATOM 3629 O O . VAL B 1 60 ? -21.062 10.523 17.281 1 90.31 60 VAL B O 1
ATOM 3632 N N . ASP B 1 61 ? -21.688 9.93 19.297 1 89.19 61 ASP B N 1
ATOM 3633 C CA . ASP B 1 61 ? -22.609 8.891 18.844 1 89.19 61 ASP B CA 1
ATOM 3634 C C . ASP B 1 61 ? -21.891 7.879 17.953 1 89.19 61 ASP B C 1
ATOM 3636 O O . ASP B 1 61 ? -22.406 7.5 16.906 1 89.19 61 ASP B O 1
ATOM 3640 N N . GLY B 1 62 ? -20.672 7.68 18.344 1 86.56 62 GLY B N 1
ATOM 3641 C CA . GLY B 1 62 ? -19.891 6.656 17.672 1 86.56 62 GLY B CA 1
ATOM 3642 C C . GLY B 1 62 ? -19.281 7.133 16.375 1 86.56 62 GLY B C 1
ATOM 3643 O O . GLY B 1 62 ? -18.656 6.352 15.648 1 86.56 62 GLY B O 1
ATOM 3644 N N . GLN B 1 63 ? -19.375 8.398 16.094 1 88.88 63 GLN B N 1
ATOM 3645 C CA . GLN B 1 63 ? -18.906 8.945 14.828 1 88.88 63 GLN B CA 1
ATOM 3646 C C . GLN B 1 63 ? -17.781 9.953 15.039 1 88.88 63 GLN B C 1
ATOM 3648 O O . GLN B 1 63 ? -17.781 10.688 16.031 1 88.88 63 GLN B O 1
ATOM 3653 N N . TYR B 1 64 ? -16.906 9.891 14.117 1 87.88 64 TYR B N 1
ATOM 3654 C CA . TYR B 1 64 ? -15.844 10.891 14.133 1 87.88 64 TYR B CA 1
ATOM 3655 C C . TYR B 1 64 ? -16.406 12.289 13.891 1 87.88 64 TYR B C 1
ATOM 3657 O O . TYR B 1 64 ? -17.297 12.469 13.047 1 87.88 64 TYR B O 1
ATOM 3665 N N . VAL B 1 65 ? -15.898 13.188 14.641 1 87.19 65 VAL B N 1
ATOM 3666 C CA . VAL B 1 65 ? -16.375 14.57 14.531 1 87.19 65 VAL B CA 1
ATOM 3667 C C . VAL B 1 65 ? -15.367 15.391 13.727 1 87.19 65 VAL B C 1
ATOM 3669 O O . VAL B 1 65 ? -14.25 15.641 14.18 1 87.19 65 VAL B O 1
ATOM 3672 N N . HIS B 1 66 ? -15.82 15.867 12.617 1 85.75 66 HIS B N 1
ATOM 3673 C CA . HIS B 1 66 ? -14.953 16.672 11.75 1 85.75 66 HIS B CA 1
ATOM 3674 C C . HIS B 1 66 ? -14.844 18.094 12.258 1 85.75 66 HIS B C 1
ATOM 3676 O O . HIS B 1 66 ? -15.75 18.594 12.93 1 85.75 66 HIS B O 1
ATOM 3682 N N . GLY B 1 67 ? -13.758 18.688 11.883 1 85.38 67 GLY B N 1
ATOM 3683 C CA . GLY B 1 67 ? -13.562 20.094 12.234 1 85.38 67 GLY B CA 1
ATOM 3684 C C . GLY B 1 67 ? -14.398 21.031 11.391 1 85.38 67 GLY B C 1
ATOM 3685 O O . GLY B 1 67 ? -14.922 20.641 10.344 1 85.38 67 GLY B O 1
ATOM 3686 N N . GLN B 1 68 ? -14.461 22.219 11.859 1 83 68 GLN B N 1
ATOM 3687 C CA . GLN B 1 68 ? -15.25 23.25 11.188 1 83 68 GLN B CA 1
ATOM 3688 C C . GLN B 1 68 ? -14.609 23.656 9.867 1 83 68 GLN B C 1
ATOM 3690 O O . GLN B 1 68 ? -15.273 24.219 8.992 1 83 68 GLN B O 1
ATOM 3695 N N . SER B 1 69 ? -13.406 23.328 9.789 1 78.94 69 SER B N 1
ATOM 3696 C CA . SER B 1 69 ? -12.68 23.75 8.594 1 78.94 69 SER B CA 1
ATOM 3697 C C . SER B 1 69 ? -12.289 22.547 7.734 1 78.94 69 SER B C 1
ATOM 3699 O O . SER B 1 69 ? -11.297 22.594 7.004 1 78.94 69 SER B O 1
ATOM 3701 N N . ARG B 1 70 ? -13 21.594 7.836 1 75.19 70 ARG B N 1
ATOM 3702 C CA . ARG B 1 70 ? -12.672 20.375 7.094 1 75.19 70 ARG B CA 1
ATOM 3703 C C . ARG B 1 70 ? -12.461 20.688 5.613 1 75.19 70 ARG B C 1
ATOM 3705 O O . ARG B 1 70 ? -13.25 21.406 5.004 1 75.19 70 ARG B O 1
ATOM 3712 N N . GLY B 1 71 ? -11.461 20.156 5.055 1 74.94 71 GLY B N 1
ATOM 3713 C CA . GLY B 1 71 ? -11.211 20.297 3.627 1 74.94 71 GLY B CA 1
ATOM 3714 C C . GLY B 1 71 ? -10.508 21.594 3.275 1 74.94 71 GLY B C 1
ATOM 3715 O O . GLY B 1 71 ? -9.961 21.734 2.18 1 74.94 71 GLY B O 1
ATOM 3716 N N . PHE B 1 72 ? -10.539 22.547 4.152 1 77.38 72 PHE B N 1
ATOM 3717 C CA . PHE B 1 72 ? -9.977 23.859 3.889 1 77.38 72 PHE B CA 1
ATOM 3718 C C . PHE B 1 72 ? -8.477 23.766 3.623 1 77.38 72 PHE B C 1
ATOM 3720 O O . PHE B 1 72 ? -7.965 24.406 2.701 1 77.38 72 PHE B O 1
ATOM 3727 N N . SER B 1 73 ? -7.844 23 4.32 1 73.81 73 SER B N 1
ATOM 3728 C CA . SER B 1 73 ? -6.391 22.906 4.23 1 73.81 73 SER B CA 1
ATOM 3729 C C . SER B 1 73 ? -5.957 22.344 2.881 1 73.81 73 SER B C 1
ATOM 3731 O O . SER B 1 73 ? -4.922 22.734 2.344 1 73.81 73 SER B O 1
ATOM 3733 N N . THR B 1 74 ? -6.73 21.438 2.391 1 72.38 74 THR B N 1
ATOM 3734 C CA . THR B 1 74 ? -6.402 20.844 1.098 1 72.38 74 THR B CA 1
ATOM 3735 C C . THR B 1 74 ? -6.535 21.875 -0.018 1 72.38 74 THR B C 1
ATOM 3737 O O . THR B 1 74 ? -5.871 21.781 -1.052 1 72.38 74 THR B O 1
ATOM 3740 N N . GLN B 1 75 ? -7.309 22.797 0.287 1 67.94 75 GLN B N 1
ATOM 3741 C CA . GLN B 1 75 ? -7.512 23.859 -0.692 1 67.94 75 GLN B CA 1
ATOM 3742 C C . GLN B 1 75 ? -6.398 24.906 -0.612 1 67.94 75 GLN B C 1
ATOM 3744 O O . GLN B 1 75 ? -6.062 25.547 -1.612 1 67.94 75 GLN B O 1
ATOM 3749 N N . MET B 1 76 ? -5.863 24.984 0.539 1 74 76 MET B N 1
ATOM 3750 C CA . MET B 1 76 ? -4.934 26.078 0.779 1 74 76 MET B CA 1
ATOM 3751 C C . MET B 1 76 ? -3.492 25.625 0.563 1 74 76 MET B C 1
ATOM 3753 O O . MET B 1 76 ? -2.652 26.406 0.115 1 74 76 MET B O 1
ATOM 3757 N N . THR B 1 77 ? -3.303 24.438 0.903 1 75.5 77 THR B N 1
ATOM 3758 C CA . THR B 1 77 ? -1.938 23.922 0.817 1 75.5 77 THR B CA 1
ATOM 3759 C C . THR B 1 77 ? -1.77 23.047 -0.413 1 75.5 77 THR B C 1
ATOM 3761 O O . THR B 1 77 ? -2.35 21.953 -0.488 1 75.5 77 THR B O 1
ATOM 3764 N N . TYR B 1 78 ? -0.921 23.5 -1.236 1 72.69 78 TYR B N 1
ATOM 3765 C CA . TYR B 1 78 ? -0.762 22.875 -2.545 1 72.69 78 TYR B CA 1
ATOM 3766 C C . TYR B 1 78 ? -0.05 21.531 -2.428 1 72.69 78 TYR B C 1
ATOM 3768 O O . TYR B 1 78 ? -0.411 20.562 -3.107 1 72.69 78 TYR B O 1
ATOM 3776 N N . ASN B 1 79 ? 0.845 21.516 -1.56 1 82.38 79 ASN B N 1
ATOM 3777 C CA . ASN B 1 79 ? 1.67 20.328 -1.428 1 82.38 79 ASN B CA 1
ATOM 3778 C C . ASN B 1 79 ? 1.107 19.359 -0.38 1 82.38 79 ASN B C 1
ATOM 3780 O O . ASN B 1 79 ? 1.115 19.672 0.814 1 82.38 79 ASN B O 1
ATOM 3784 N N . ARG B 1 80 ? 0.647 18.266 -0.778 1 84.5 80 ARG B N 1
ATOM 3785 C CA . ARG B 1 80 ? 0.06 17.266 0.114 1 84.5 80 ARG B CA 1
ATOM 3786 C C . ARG B 1 80 ? 1.063 16.828 1.171 1 84.5 80 ARG B C 1
ATOM 3788 O O . ARG B 1 80 ? 0.69 16.562 2.316 1 84.5 80 ARG B O 1
ATOM 3795 N N . LEU B 1 81 ? 2.295 16.781 0.808 1 90.19 81 LEU B N 1
ATOM 3796 C CA . LEU B 1 81 ? 3.33 16.359 1.748 1 90.19 81 LEU B CA 1
ATOM 3797 C C . LEU B 1 81 ? 3.424 17.344 2.918 1 90.19 81 LEU B C 1
ATOM 3799 O O . LEU B 1 81 ? 3.619 16.922 4.062 1 90.19 81 LEU B O 1
ATOM 3803 N N . ASP B 1 82 ? 3.225 18.562 2.643 1 94.06 82 ASP B N 1
ATOM 3804 C CA . ASP B 1 82 ? 3.227 19.578 3.691 1 94.06 82 ASP B CA 1
ATOM 3805 C C . ASP B 1 82 ? 2.074 19.359 4.668 1 94.06 82 ASP B C 1
ATOM 3807 O O . ASP B 1 82 ? 2.27 19.406 5.887 1 94.06 82 ASP B O 1
ATOM 3811 N N . LEU B 1 83 ? 0.965 19.203 4.074 1 90.44 83 LEU B N 1
ATOM 3812 C CA . LEU B 1 83 ? -0.22 19.047 4.91 1 90.44 83 LEU B CA 1
ATOM 3813 C C . LEU B 1 83 ? -0.086 17.828 5.816 1 90.44 83 LEU B C 1
ATOM 3815 O O . LEU B 1 83 ? -0.417 17.891 7 1 90.44 83 LEU B O 1
ATOM 3819 N N . GLU B 1 84 ? 0.373 16.781 5.309 1 90.06 84 GLU B N 1
ATOM 3820 C CA . GLU B 1 84 ? 0.55 15.562 6.098 1 90.06 84 GLU B CA 1
ATOM 3821 C C . GLU B 1 84 ? 1.567 15.773 7.215 1 90.06 84 GLU B C 1
ATOM 3823 O O . GLU B 1 84 ? 1.33 15.383 8.359 1 90.06 84 GLU B O 1
ATOM 3828 N N . ARG B 1 85 ? 2.65 16.344 6.859 1 94.69 85 ARG B N 1
ATOM 3829 C CA . ARG B 1 85 ? 3.668 16.625 7.871 1 94.69 85 ARG B CA 1
ATOM 3830 C C . ARG B 1 85 ? 3.135 17.562 8.938 1 94.69 85 ARG B C 1
ATOM 3832 O O . ARG B 1 85 ? 3.361 17.359 10.133 1 94.69 85 ARG B O 1
ATOM 3839 N N . LEU B 1 86 ? 2.457 18.547 8.469 1 94.56 86 LEU B N 1
ATOM 3840 C CA . LEU B 1 86 ? 1.889 19.516 9.391 1 94.56 86 LEU B CA 1
ATOM 3841 C C . LEU B 1 86 ? 0.942 18.844 10.375 1 94.56 86 LEU B C 1
ATOM 3843 O O . LEU B 1 86 ? 1.086 19.016 11.594 1 94.56 86 LEU B O 1
ATOM 3847 N N . GLU B 1 87 ? 0.098 18.078 9.93 1 91.5 87 GLU B N 1
ATOM 3848 C CA . GLU B 1 87 ? -0.917 17.469 10.773 1 91.5 87 GLU B CA 1
ATOM 3849 C C . GLU B 1 87 ? -0.291 16.469 11.758 1 91.5 87 GLU B C 1
ATOM 3851 O O . GLU B 1 87 ? -0.597 16.5 12.945 1 91.5 87 GLU B O 1
ATOM 3856 N N . THR B 1 88 ? 0.577 15.641 11.281 1 92.81 88 THR B N 1
ATOM 3857 C CA . THR B 1 88 ? 1.207 14.672 12.172 1 92.81 88 THR B CA 1
ATOM 3858 C C . THR B 1 88 ? 2.207 15.352 13.102 1 92.81 88 THR B C 1
ATOM 3860 O O . THR B 1 88 ? 2.293 15.016 14.281 1 92.81 88 THR B O 1
ATOM 3863 N N . GLY B 1 89 ? 2.924 16.297 12.523 1 96 89 GLY B N 1
ATOM 3864 C CA . GLY B 1 89 ? 3.912 17.016 13.312 1 96 89 GLY B CA 1
ATOM 3865 C C . GLY B 1 89 ? 3.303 17.812 14.453 1 96 89 GLY B C 1
ATOM 3866 O O . GLY B 1 89 ? 3.887 17.891 15.539 1 96 89 GLY B O 1
ATOM 3867 N N . MET B 1 90 ? 2.145 18.391 14.227 1 97 90 MET B N 1
ATOM 3868 C CA . MET B 1 90 ? 1.452 19.141 15.273 1 97 90 MET B CA 1
ATOM 3869 C C . MET B 1 90 ? 1.134 18.234 16.453 1 97 90 MET B C 1
ATOM 3871 O O . MET B 1 90 ? 1.281 18.625 17.609 1 97 90 MET B O 1
ATOM 3875 N N . GLN B 1 91 ? 0.769 17.016 16.188 1 95.69 91 GLN B N 1
ATOM 3876 C CA . GLN B 1 91 ? 0.479 16.078 17.266 1 95.69 91 GLN B CA 1
ATOM 3877 C C . GLN B 1 91 ? 1.756 15.664 18 1 95.69 91 GLN B C 1
ATOM 3879 O O . GLN B 1 91 ? 1.767 15.555 19.219 1 95.69 91 GLN B O 1
ATOM 3884 N N . GLU B 1 92 ? 2.818 15.438 17.234 1 94.62 92 GLU B N 1
ATOM 3885 C CA . GLU B 1 92 ? 4.102 15.078 17.828 1 94.62 92 GLU B CA 1
ATOM 3886 C C . GLU B 1 92 ? 4.586 16.172 18.781 1 94.62 92 GLU B C 1
ATOM 3888 O O . GLU B 1 92 ? 5.102 15.867 19.875 1 94.62 92 GLU B O 1
ATOM 3893 N N . ILE B 1 93 ? 4.41 17.375 18.344 1 96.75 93 ILE B N 1
ATOM 3894 C CA . ILE B 1 93 ? 4.859 18.516 19.141 1 96.75 93 ILE B CA 1
ATOM 3895 C C . ILE B 1 93 ? 3.965 18.672 20.359 1 96.75 93 ILE B C 1
ATOM 3897 O O . ILE B 1 93 ? 4.441 19.016 21.453 1 96.75 93 ILE B O 1
ATOM 3901 N N . ALA B 1 94 ? 2.723 18.406 20.281 1 97.25 94 ALA B N 1
ATOM 3902 C CA . ALA B 1 94 ? 1.733 18.609 21.328 1 97.25 94 ALA B CA 1
ATOM 3903 C C . ALA B 1 94 ? 1.991 17.672 22.516 1 97.25 94 ALA B C 1
ATOM 3905 O O . ALA B 1 94 ? 1.645 18 23.656 1 97.25 94 ALA B O 1
ATOM 3906 N N . VAL B 1 95 ? 2.604 16.547 22.281 1 95.25 95 VAL B N 1
ATOM 3907 C CA . VAL B 1 95 ? 2.787 15.516 23.297 1 95.25 95 VAL B CA 1
ATOM 3908 C C . VAL B 1 95 ? 3.568 16.094 24.484 1 95.25 95 VAL B C 1
ATOM 3910 O O . VAL B 1 95 ? 3.346 15.688 25.625 1 95.25 95 VAL B O 1
ATOM 3913 N N . ASP B 1 96 ? 4.41 16.984 24.188 1 90.06 96 ASP B N 1
ATOM 3914 C CA . ASP B 1 96 ? 5.246 17.578 25.234 1 90.06 96 ASP B CA 1
ATOM 3915 C C . ASP B 1 96 ? 4.398 18.312 26.266 1 90.06 96 ASP B C 1
ATOM 3917 O O . ASP B 1 96 ? 4.77 18.406 27.438 1 90.06 96 ASP B O 1
ATOM 3921 N N . GLU B 1 97 ? 3.262 18.828 25.875 1 94.69 97 GLU B N 1
ATOM 3922 C CA . GLU B 1 97 ? 2.389 19.609 26.75 1 94.69 97 GLU B CA 1
ATOM 3923 C C . GLU B 1 97 ? 1.104 18.844 27.062 1 94.69 97 GLU B C 1
ATOM 3925 O O . GLU B 1 97 ? 0.518 19.031 28.141 1 94.69 97 GLU B O 1
ATOM 3930 N N . PHE B 1 98 ? 0.659 18.094 26.141 1 97.19 98 PHE B N 1
ATOM 3931 C CA . PHE B 1 98 ? -0.599 17.359 26.25 1 97.19 98 PHE B CA 1
ATOM 3932 C C . PHE B 1 98 ? -0.369 15.867 26.094 1 97.19 98 PHE B C 1
ATOM 3934 O O . PHE B 1 98 ? -0.383 15.344 24.969 1 97.19 98 PHE B O 1
ATOM 3941 N N . SER B 1 99 ? -0.368 15.18 27.188 1 95.56 99 SER B N 1
ATOM 3942 C CA . SER B 1 99 ? -0.041 13.758 27.172 1 95.56 99 SER B CA 1
ATOM 3943 C C . SER B 1 99 ? -1.166 12.938 26.547 1 95.56 99 SER B C 1
ATOM 3945 O O . SER B 1 99 ? -2.344 13.203 26.797 1 95.56 99 SER B O 1
ATOM 3947 N N . GLN B 1 100 ? -0.853 11.938 25.781 1 93.19 100 GLN B N 1
ATOM 3948 C CA . GLN B 1 100 ? -1.823 11.07 25.125 1 93.19 100 GLN B CA 1
ATOM 3949 C C . GLN B 1 100 ? -2.6 10.234 26.141 1 93.19 100 GLN B C 1
ATOM 3951 O O . GLN B 1 100 ? -3.646 9.672 25.812 1 93.19 100 GLN B O 1
ATOM 3956 N N . ASP B 1 101 ? -2.117 10.109 27.375 1 92.06 101 ASP B N 1
ATOM 3957 C CA . ASP B 1 101 ? -2.777 9.336 28.422 1 92.06 101 ASP B CA 1
ATOM 3958 C C . ASP B 1 101 ? -3.979 10.094 28.984 1 92.06 101 ASP B C 1
ATOM 3960 O O . ASP B 1 101 ? -4.957 9.477 29.406 1 92.06 101 ASP B O 1
ATOM 3964 N N . ASP B 1 102 ? -3.842 11.406 28.938 1 94.25 102 ASP B N 1
ATOM 3965 C CA . ASP B 1 102 ? -4.832 12.203 29.656 1 94.25 102 ASP B CA 1
ATOM 3966 C C . ASP B 1 102 ? -5.652 13.055 28.688 1 94.25 102 ASP B C 1
ATOM 3968 O O . ASP B 1 102 ? -6.719 13.555 29.047 1 94.25 102 ASP B O 1
ATOM 3972 N N . TYR B 1 103 ? -5.074 13.258 27.562 1 97.12 103 TYR B N 1
ATOM 3973 C CA . TYR B 1 103 ? -5.73 14.141 26.594 1 97.12 103 TYR B CA 1
ATOM 3974 C C . TYR B 1 103 ? -6.223 13.367 25.391 1 97.12 103 TYR B C 1
ATOM 3976 O O . TYR B 1 103 ? -5.555 12.438 24.922 1 97.12 103 TYR B O 1
ATOM 3984 N N . PHE B 1 104 ? -7.363 13.789 24.844 1 96.69 104 PHE B N 1
ATOM 3985 C CA . PHE B 1 104 ? -7.984 13.172 23.688 1 96.69 104 PHE B CA 1
ATOM 3986 C C . PHE B 1 104 ? -8.148 14.188 22.562 1 96.69 104 PHE B C 1
ATOM 3988 O O . PHE B 1 104 ? -8.398 15.367 22.812 1 96.69 104 PHE B O 1
ATOM 3995 N N . PHE B 1 105 ? -8.016 13.711 21.406 1 96.31 105 PHE B N 1
ATOM 3996 C CA . PHE B 1 105 ? -7.914 14.602 20.25 1 96.31 105 PHE B CA 1
ATOM 3997 C C . PHE B 1 105 ? -9.297 14.953 19.719 1 96.31 105 PHE B C 1
ATOM 3999 O O . PHE B 1 105 ? -10.188 14.094 19.672 1 96.31 105 PHE B O 1
ATOM 4006 N N . ARG B 1 106 ? -9.398 16.172 19.297 1 94.88 106 ARG B N 1
ATOM 4007 C CA . ARG B 1 106 ? -10.555 16.656 18.547 1 94.88 106 ARG B CA 1
ATOM 4008 C C . ARG B 1 106 ? -10.148 17.734 17.547 1 94.88 106 ARG B C 1
ATOM 4010 O O . ARG B 1 106 ? -9.32 18.594 17.844 1 94.88 106 ARG B O 1
ATOM 4017 N N . GLU B 1 107 ? -10.75 17.672 16.344 1 92.06 107 GLU B N 1
ATOM 4018 C CA . GLU B 1 107 ? -10.461 18.672 15.328 1 92.06 107 GLU B CA 1
ATOM 4019 C C . GLU B 1 107 ? -10.984 20.047 15.734 1 92.06 107 GLU B C 1
ATOM 4021 O O . GLU B 1 107 ? -11.781 20.156 16.672 1 92.06 107 GLU B O 1
ATOM 4026 N N . GLY B 1 108 ? -10.547 21 14.961 1 92.88 108 GLY B N 1
ATOM 4027 C CA . GLY B 1 108 ? -10.812 22.406 15.273 1 92.88 108 GLY B CA 1
ATOM 4028 C C . GLY B 1 108 ? -12.297 22.734 15.312 1 92.88 108 GLY B C 1
ATOM 4029 O O . GLY B 1 108 ? -13.055 22.328 14.438 1 92.88 108 GLY B O 1
ATOM 4030 N N . ARG B 1 109 ? -12.656 23.484 16.344 1 91.31 109 ARG B N 1
ATOM 4031 C CA . ARG B 1 109 ? -14.055 23.875 16.5 1 91.31 109 ARG B CA 1
ATOM 4032 C C . ARG B 1 109 ? -14.164 25.375 16.812 1 91.31 109 ARG B C 1
ATOM 4034 O O . ARG B 1 109 ? -15.227 25.969 16.641 1 91.31 109 ARG B O 1
ATOM 4041 N N . PHE B 1 110 ? -13.141 26 17.188 1 94.25 110 PHE B N 1
ATOM 4042 C CA . PHE B 1 110 ? -13.18 27.375 17.672 1 94.25 110 PHE B CA 1
ATOM 4043 C C . PHE B 1 110 ? -12.984 28.359 16.531 1 94.25 110 PHE B C 1
ATOM 4045 O O . PHE B 1 110 ? -13.492 29.484 16.578 1 94.25 110 PHE B O 1
ATOM 4052 N N . ILE B 1 111 ? -12.172 27.984 15.602 1 95.12 111 ILE B N 1
ATOM 4053 C CA . ILE B 1 111 ? -11.977 28.828 14.422 1 95.12 111 ILE B CA 1
ATOM 4054 C C . ILE B 1 111 ? -12.859 28.328 13.281 1 95.12 111 ILE B C 1
ATOM 4056 O O . ILE B 1 111 ? -12.656 27.234 12.758 1 95.12 111 ILE B O 1
ATOM 4060 N N . THR B 1 112 ? -13.758 29.125 12.836 1 93.12 112 THR B N 1
ATOM 4061 C CA . THR B 1 112 ? -14.695 28.719 11.789 1 93.12 112 THR B CA 1
ATOM 4062 C C . THR B 1 112 ? -14.07 28.906 10.414 1 93.12 112 THR B C 1
ATOM 4064 O O . THR B 1 112 ? -13.062 29.609 10.273 1 93.12 112 THR B O 1
ATOM 4067 N N . ARG B 1 113 ? -14.688 28.312 9.422 1 92 113 ARG B N 1
ATOM 4068 C CA . ARG B 1 113 ? -14.227 28.438 8.047 1 92 113 ARG B CA 1
ATOM 4069 C C . ARG B 1 113 ? -14.227 29.891 7.602 1 92 113 ARG B C 1
ATOM 4071 O O . ARG B 1 113 ? -13.281 30.344 6.949 1 92 113 ARG B O 1
ATOM 4078 N N . ASN B 1 114 ? -15.305 30.625 7.926 1 93.31 114 ASN B N 1
ATOM 4079 C CA . ASN B 1 114 ? -15.406 32.031 7.574 1 93.31 114 ASN B CA 1
ATOM 4080 C C . ASN B 1 114 ? -14.289 32.844 8.219 1 93.31 114 ASN B C 1
ATOM 4082 O O . ASN B 1 114 ? -13.719 33.75 7.586 1 93.31 114 ASN B O 1
ATOM 4086 N N . GLU B 1 115 ? -14.016 32.562 9.469 1 94.25 115 GLU B N 1
ATOM 4087 C CA . GLU B 1 115 ? -12.922 33.25 10.148 1 94.25 115 GLU B CA 1
ATOM 4088 C C . GLU B 1 115 ? -11.578 32.938 9.484 1 94.25 115 GLU B C 1
ATOM 4090 O O . GLU B 1 115 ? -10.758 33.844 9.297 1 94.25 115 GLU B O 1
ATOM 4095 N N . LEU B 1 116 ? -11.383 31.719 9.156 1 94.44 116 LEU B N 1
ATOM 4096 C CA . LEU B 1 116 ? -10.141 31.328 8.508 1 94.44 116 LEU B CA 1
ATOM 4097 C C . LEU B 1 116 ? -9.93 32.094 7.207 1 94.44 116 LEU B C 1
ATOM 4099 O O . LEU B 1 116 ? -8.828 32.594 6.941 1 94.44 116 LEU B O 1
ATOM 4103 N N . ASN B 1 117 ? -10.984 32.156 6.398 1 93.62 117 ASN B N 1
ATOM 4104 C CA . ASN B 1 117 ? -10.906 32.906 5.148 1 93.62 117 ASN B CA 1
ATOM 4105 C C . ASN B 1 117 ? -10.531 34.375 5.391 1 93.62 117 ASN B C 1
ATOM 4107 O O . ASN B 1 117 ? -9.688 34.938 4.684 1 93.62 117 ASN B O 1
ATOM 4111 N N . SER B 1 118 ? -11.156 34.875 6.359 1 94.94 118 SER B N 1
ATOM 4112 C CA . SER B 1 118 ? -10.891 36.281 6.703 1 94.94 118 SER B CA 1
ATOM 4113 C C . SER B 1 118 ? -9.477 36.438 7.242 1 94.94 118 SER B C 1
ATOM 4115 O O . SER B 1 118 ? -8.75 37.344 6.812 1 94.94 118 SER B O 1
ATOM 4117 N N . TRP B 1 119 ? -9.078 35.594 8.18 1 96.81 119 TRP B N 1
ATOM 4118 C CA . TRP B 1 119 ? -7.785 35.688 8.844 1 96.81 119 TRP B CA 1
ATOM 4119 C C . TRP B 1 119 ? -6.645 35.469 7.855 1 96.81 119 TRP B C 1
ATOM 4121 O O . TRP B 1 119 ? -5.605 36.125 7.953 1 96.81 119 TRP B O 1
ATOM 4131 N N . LEU B 1 120 ? -6.789 34.625 6.844 1 96.06 120 LEU B N 1
ATOM 4132 C CA . LEU B 1 120 ? -5.719 34.281 5.922 1 96.06 120 LEU B CA 1
ATOM 4133 C C . LEU B 1 120 ? -5.551 35.344 4.84 1 96.06 120 LEU B C 1
ATOM 4135 O O . LEU B 1 120 ? -4.539 35.344 4.133 1 96.06 120 LEU B O 1
ATOM 4139 N N . SER B 1 121 ? -6.512 36.219 4.754 1 94.81 121 SER B N 1
ATOM 4140 C CA . SER B 1 121 ? -6.465 37.281 3.77 1 94.81 121 SER B CA 1
ATOM 4141 C C . SER B 1 121 ? -5.633 38.469 4.273 1 94.81 121 SER B C 1
ATOM 4143 O O . SER B 1 121 ? -5.125 38.438 5.395 1 94.81 121 SER B O 1
ATOM 4145 N N . ARG B 1 122 ? -5.395 39.375 3.396 1 95.88 122 ARG B N 1
ATOM 4146 C CA . ARG B 1 122 ? -4.695 40.594 3.771 1 95.88 122 ARG B CA 1
ATOM 4147 C C . ARG B 1 122 ? -5.574 41.5 4.648 1 95.88 122 ARG B C 1
ATOM 4149 O O . ARG B 1 122 ? -6.793 41.531 4.484 1 95.88 122 ARG B O 1
ATOM 4156 N N . GLU B 1 123 ? -4.832 42.094 5.512 1 94.38 123 GLU B N 1
ATOM 4157 C CA . GLU B 1 123 ? -5.516 43.188 6.219 1 94.38 123 GLU B CA 1
ATOM 4158 C C . GLU B 1 123 ? -5.887 44.312 5.27 1 94.38 123 GLU B C 1
ATOM 4160 O O . GLU B 1 123 ? -5.082 44.719 4.43 1 94.38 123 GLU B O 1
ATOM 4165 N N . GLU B 1 124 ? -7.105 44.719 5.363 1 91.38 124 GLU B N 1
ATOM 4166 C CA . GLU B 1 124 ? -7.613 45.812 4.551 1 91.38 124 GLU B CA 1
ATOM 4167 C C . GLU B 1 124 ? -8.461 46.781 5.383 1 91.38 124 GLU B C 1
ATOM 4169 O O . GLU B 1 124 ? -9.375 46.344 6.09 1 91.38 124 GLU B O 1
ATOM 4174 N N . GLU B 1 125 ? -8.039 47.969 5.316 1 86.31 125 GLU B N 1
ATOM 4175 C CA . GLU B 1 125 ? -8.852 48.969 5.984 1 86.31 125 GLU B CA 1
ATOM 4176 C C . GLU B 1 125 ? -10.156 49.219 5.223 1 86.31 125 GLU B C 1
ATOM 4178 O O . GLU B 1 125 ? -10.18 49.156 3.994 1 86.31 125 GLU B O 1
ATOM 4183 N N . ALA B 1 126 ? -11.203 49.406 5.996 1 86.19 126 ALA B N 1
ATOM 4184 C CA . ALA B 1 126 ? -12.477 49.75 5.367 1 86.19 126 ALA B CA 1
ATOM 4185 C C . ALA B 1 126 ? -12.422 51.094 4.664 1 86.19 126 ALA B C 1
ATOM 4187 O O . ALA B 1 126 ? -11.781 52.031 5.156 1 86.19 126 ALA B O 1
ATOM 4188 N N . THR B 1 127 ? -12.883 51.125 3.506 1 83.62 127 THR B N 1
ATOM 4189 C CA . THR B 1 127 ? -13.125 52.375 2.795 1 83.62 127 THR B CA 1
ATOM 4190 C C . THR B 1 127 ? -14.625 52.625 2.646 1 83.62 127 THR B C 1
ATOM 4192 O O . THR B 1 127 ? -15.445 51.812 3.086 1 83.62 127 THR B O 1
ATOM 4195 N N . ASP B 1 128 ? -14.961 53.906 2.27 1 78.81 128 ASP B N 1
ATOM 4196 C CA . ASP B 1 128 ? -16.359 54.281 2.088 1 78.81 128 ASP B CA 1
ATOM 4197 C C . ASP B 1 128 ? -17.078 53.281 1.188 1 78.81 128 ASP B C 1
ATOM 4199 O O . ASP B 1 128 ? -18.281 53.062 1.36 1 78.81 128 ASP B O 1
ATOM 4203 N N . ASP B 1 129 ? -16.438 52.688 0.344 1 77.56 129 ASP B N 1
ATOM 4204 C CA . ASP B 1 129 ? -17.062 51.844 -0.683 1 77.56 129 ASP B CA 1
ATOM 4205 C C . ASP B 1 129 ? -16.875 50.375 -0.391 1 77.56 129 ASP B C 1
ATOM 4207 O O . ASP B 1 129 ? -17.562 49.531 -0.961 1 77.56 129 ASP B O 1
ATOM 4211 N N . GLU B 1 130 ? -15.891 50.062 0.506 1 78.75 130 GLU B N 1
ATOM 4212 C CA . GLU B 1 130 ? -15.586 48.656 0.741 1 78.75 130 GLU B CA 1
ATOM 4213 C C . GLU B 1 130 ? -15.422 48.375 2.23 1 78.75 130 GLU B C 1
ATOM 4215 O O . GLU B 1 130 ? -14.773 49.125 2.947 1 78.75 130 GLU B O 1
ATOM 4220 N N . GLU B 1 131 ? -16.094 47.406 2.748 1 85.31 131 GLU B N 1
ATOM 4221 C CA . GLU B 1 131 ? -16.078 47.031 4.16 1 85.31 131 GLU B CA 1
ATOM 4222 C C . GLU B 1 131 ? -14.672 46.656 4.621 1 85.31 131 GLU B C 1
ATOM 4224 O O . GLU B 1 131 ? -14.367 46.719 5.812 1 85.31 131 GLU B O 1
ATOM 4229 N N . GLY B 1 132 ? -13.719 46.438 3.766 1 90.12 132 GLY B N 1
ATOM 4230 C CA . GLY B 1 132 ? -12.367 46.031 4.098 1 90.12 132 GLY B CA 1
ATOM 4231 C C . GLY B 1 132 ? -12.305 44.688 4.816 1 90.12 132 GLY B C 1
ATOM 4232 O O . GLY B 1 132 ? -13.242 43.875 4.727 1 90.12 132 GLY B O 1
ATOM 4233 N N . ASN B 1 133 ? -11.148 44.312 5.406 1 94.31 133 ASN B N 1
ATOM 4234 C CA . ASN B 1 133 ? -10.906 43.094 6.191 1 94.31 133 ASN B CA 1
ATOM 4235 C C . ASN B 1 133 ? -9.961 43.375 7.359 1 94.31 133 ASN B C 1
ATOM 4237 O O . ASN B 1 133 ? -8.797 42.969 7.32 1 94.31 133 ASN B O 1
ATOM 4241 N N . PRO B 1 134 ? -10.484 43.969 8.398 1 93.06 134 PRO B N 1
ATOM 4242 C CA . PRO B 1 134 ? -9.625 44.312 9.531 1 93.06 134 PRO B CA 1
ATOM 4243 C C . PRO B 1 134 ? -9.086 43.094 10.25 1 93.06 134 PRO B C 1
ATOM 4245 O O . PRO B 1 134 ? -8.148 43.219 11.047 1 93.06 134 PRO B O 1
ATOM 4248 N N . GLU B 1 135 ? -9.602 41.969 9.961 1 95 135 GLU B N 1
ATOM 4249 C CA . GLU B 1 135 ? -9.211 40.781 10.68 1 95 135 GLU B CA 1
ATOM 4250 C C . GLU B 1 135 ? -8.109 40.031 9.938 1 95 135 GLU B C 1
ATOM 4252 O O . GLU B 1 135 ? -7.633 38.969 10.406 1 95 135 GLU B O 1
ATOM 4257 N N . GLY B 1 136 ? -7.734 40.562 8.773 1 97.56 136 GLY B N 1
ATOM 4258 C CA . GLY B 1 136 ? -6.672 39.906 8.016 1 97.56 136 GLY B CA 1
ATOM 4259 C C . GLY B 1 136 ? -5.359 39.812 8.781 1 97.56 136 GLY B C 1
ATOM 4260 O O . GLY B 1 136 ? -4.961 40.781 9.43 1 97.56 136 GLY B O 1
ATOM 4261 N N . LEU B 1 137 ? -4.707 38.656 8.703 1 98.06 137 LEU B N 1
ATOM 4262 C CA . LEU B 1 137 ? -3.471 38.469 9.453 1 98.06 137 LEU B CA 1
ATOM 4263 C C . LEU B 1 137 ? -2.256 38.688 8.555 1 98.06 137 LEU B C 1
ATOM 4265 O O . LEU B 1 137 ? -1.135 38.812 9.039 1 98.06 137 LEU B O 1
ATOM 4269 N N . ASN B 1 138 ? -2.484 38.625 7.246 1 97.62 138 ASN B N 1
ATOM 4270 C CA . ASN B 1 138 ? -1.414 38.969 6.316 1 97.62 138 ASN B CA 1
ATOM 4271 C C . ASN B 1 138 ? -1.308 40.5 6.125 1 97.62 138 ASN B C 1
ATOM 4273 O O . ASN B 1 138 ? -2.285 41.219 6.32 1 97.62 138 ASN B O 1
ATOM 4277 N N . PRO B 1 139 ? -0.153 40.969 5.777 1 94.25 139 PRO B N 1
ATOM 4278 C CA . PRO B 1 139 ? 0.042 42.406 5.695 1 94.25 139 PRO B CA 1
ATOM 4279 C C . PRO B 1 139 ? -0.796 43.062 4.598 1 94.25 139 PRO B C 1
ATOM 4281 O O . PRO B 1 139 ? -1.13 42.406 3.604 1 94.25 139 PRO B O 1
ATOM 4284 N N . VAL B 1 140 ? -0.983 44.312 4.773 1 93.5 140 VAL B N 1
ATOM 4285 C CA . VAL B 1 140 ? -1.625 45.125 3.742 1 93.5 140 VAL B CA 1
ATOM 4286 C C . VAL B 1 140 ? -0.774 45.094 2.473 1 93.5 140 VAL B C 1
ATOM 4288 O O . VAL B 1 140 ? 0.442 44.906 2.535 1 93.5 140 VAL B O 1
ATOM 4291 N N . LEU B 1 141 ? -1.521 45.25 1.458 1 92.5 141 LEU B N 1
ATOM 4292 C CA . LEU B 1 141 ? -0.794 45.312 0.194 1 92.5 141 LEU B CA 1
ATOM 4293 C C . LEU B 1 141 ? 0.273 46.406 0.221 1 92.5 141 LEU B C 1
ATOM 4295 O O . LEU B 1 141 ? 0.028 47.5 0.717 1 92.5 141 LEU B O 1
ATOM 4299 N N . GLY B 1 142 ? 1.415 45.969 -0.324 1 91.38 142 GLY B N 1
ATOM 4300 C CA . GLY B 1 142 ? 2.549 46.875 -0.269 1 91.38 142 GLY B CA 1
ATOM 4301 C C . GLY B 1 142 ? 2.455 48.031 -1.272 1 91.38 142 GLY B C 1
ATOM 4302 O O . GLY B 1 142 ? 1.449 48.156 -1.975 1 91.38 142 GLY B O 1
ATOM 4303 N N . SER B 1 143 ? 3.52 48.844 -1.207 1 89.94 143 SER B N 1
ATOM 4304 C CA . SER B 1 143 ? 3.617 49.969 -2.135 1 89.94 143 SER B CA 1
ATOM 4305 C C . SER B 1 143 ? 4.316 49.562 -3.426 1 89.94 143 SER B C 1
ATOM 4307 O O . SER B 1 143 ? 5.109 48.594 -3.436 1 89.94 143 SER B O 1
ATOM 4309 N N . GLY B 1 144 ? 3.918 50.156 -4.531 1 89.31 144 GLY B N 1
ATOM 4310 C CA . GLY B 1 144 ? 4.566 49.906 -5.809 1 89.31 144 GLY B CA 1
ATOM 4311 C C . GLY B 1 144 ? 3.777 50.438 -6.992 1 89.31 144 GLY B C 1
ATOM 4312 O O . GLY B 1 144 ? 2.596 50.75 -6.863 1 89.31 144 GLY B O 1
ATOM 4313 N N . ASP B 1 145 ? 4.52 50.375 -8.219 1 92.31 145 ASP B N 1
ATOM 4314 C CA . ASP B 1 145 ? 3.957 51 -9.414 1 92.31 145 ASP B CA 1
ATOM 4315 C C . ASP B 1 145 ? 3.051 50.031 -10.164 1 92.31 145 ASP B C 1
ATOM 4317 O O . ASP B 1 145 ? 2.244 50.438 -11 1 92.31 145 ASP B O 1
ATOM 4321 N N . ASP B 1 146 ? 3.332 48.812 -9.898 1 92.62 146 ASP B N 1
ATOM 4322 C CA . ASP B 1 146 ? 2.516 47.812 -10.586 1 92.62 146 ASP B CA 1
ATOM 4323 C C . ASP B 1 146 ? 2.164 46.656 -9.648 1 92.62 146 ASP B C 1
ATOM 4325 O O . ASP B 1 146 ? 2.555 46.656 -8.477 1 92.62 146 ASP B O 1
ATOM 4329 N N . PHE B 1 147 ? 1.401 45.781 -10.195 1 93.56 147 PHE B N 1
ATOM 4330 C CA . PHE B 1 147 ? 0.877 44.656 -9.422 1 93.56 147 PHE B CA 1
ATOM 4331 C C . PHE B 1 147 ? 2.01 43.875 -8.789 1 93.56 147 PHE B C 1
ATOM 4333 O O . PHE B 1 147 ? 1.967 43.562 -7.59 1 93.56 147 PHE B O 1
ATOM 4340 N N . GLU B 1 148 ? 3.012 43.469 -9.562 1 95 148 GLU B N 1
ATOM 4341 C CA . GLU B 1 148 ? 4.121 42.656 -9.094 1 95 148 GLU B CA 1
ATOM 4342 C C . GLU B 1 148 ? 4.883 43.344 -7.965 1 95 148 GLU B C 1
ATOM 4344 O O . GLU B 1 148 ? 5.219 42.719 -6.957 1 95 148 GLU B O 1
ATOM 4349 N N . ALA B 1 149 ? 5.098 44.594 -8.164 1 95.31 149 ALA B N 1
ATOM 4350 C CA . ALA B 1 149 ? 5.859 45.344 -7.168 1 95.31 149 ALA B CA 1
ATOM 4351 C C . ALA B 1 149 ? 5.098 45.438 -5.848 1 95.31 149 ALA B C 1
ATOM 4353 O O . ALA B 1 149 ? 5.691 45.344 -4.773 1 95.31 149 ALA B O 1
ATOM 4354 N N . ARG B 1 150 ? 3.838 45.656 -5.887 1 95.06 150 ARG B N 1
ATOM 4355 C CA . ARG B 1 150 ? 3.023 45.75 -4.684 1 95.06 150 ARG B CA 1
ATOM 4356 C C . ARG B 1 150 ? 2.98 44.438 -3.922 1 95.06 150 ARG B C 1
ATOM 4358 O O . ARG B 1 150 ? 3.162 44.406 -2.701 1 95.06 150 ARG B O 1
ATOM 4365 N N . GLU B 1 151 ? 2.801 43.406 -4.621 1 95.75 151 GLU B N 1
ATOM 4366 C CA . GLU B 1 151 ? 2.736 42.094 -4 1 95.75 151 GLU B CA 1
ATOM 4367 C C . GLU B 1 151 ? 4.094 41.688 -3.441 1 95.75 151 GLU B C 1
ATOM 4369 O O . GLU B 1 151 ? 4.176 41.125 -2.34 1 95.75 151 GLU B O 1
ATOM 4374 N N . SER B 1 152 ? 5.152 41.906 -4.16 1 95.75 152 SER B N 1
ATOM 4375 C CA . SER B 1 152 ? 6.492 41.469 -3.777 1 95.75 152 SER B CA 1
ATOM 4376 C C . SER B 1 152 ? 7 42.25 -2.564 1 95.75 152 SER B C 1
ATOM 4378 O O . SER B 1 152 ? 7.801 41.75 -1.783 1 95.75 152 SER B O 1
ATOM 4380 N N . SER B 1 153 ? 6.508 43.469 -2.41 1 94.81 153 SER B N 1
ATOM 4381 C CA . SER B 1 153 ? 6.984 44.312 -1.311 1 94.81 153 SER B CA 1
ATOM 4382 C C . SER B 1 153 ? 6.301 43.938 0.001 1 94.81 153 SER B C 1
ATOM 4384 O O . SER B 1 153 ? 6.754 44.344 1.077 1 94.81 153 SER B O 1
ATOM 4386 N N . ALA B 1 154 ? 5.223 43.219 -0.106 1 95.31 154 ALA B N 1
ATOM 4387 C CA . ALA B 1 154 ? 4.516 42.719 1.082 1 95.31 154 ALA B CA 1
ATOM 4388 C C . ALA B 1 154 ? 3.955 41.344 0.868 1 95.31 154 ALA B C 1
ATOM 4390 O O . ALA B 1 154 ? 2.74 41.125 0.938 1 95.31 154 ALA B O 1
ATOM 4391 N N . PRO B 1 155 ? 4.801 40.406 0.701 1 96.56 155 PRO B N 1
ATOM 4392 C CA . PRO B 1 155 ? 4.312 39.031 0.451 1 96.56 155 PRO B CA 1
ATOM 4393 C C . PRO B 1 155 ? 3.482 38.5 1.61 1 96.56 155 PRO B C 1
ATOM 4395 O O . PRO B 1 155 ? 3.768 38.781 2.773 1 96.56 155 PRO B O 1
ATOM 4398 N N . ARG B 1 156 ? 2.496 37.719 1.293 1 96.38 156 ARG B N 1
ATOM 4399 C CA . ARG B 1 156 ? 1.755 37 2.326 1 96.38 156 ARG B CA 1
ATOM 4400 C C . ARG B 1 156 ? 2.605 35.906 2.949 1 96.38 156 ARG B C 1
ATOM 4402 O O . ARG B 1 156 ? 2.992 34.938 2.27 1 96.38 156 ARG B O 1
ATOM 4409 N N . THR B 1 157 ? 2.803 36.031 4.223 1 97 157 THR B N 1
ATOM 4410 C CA . THR B 1 157 ? 3.654 35.062 4.895 1 97 157 THR B CA 1
ATOM 4411 C C . THR B 1 157 ? 2.828 33.875 5.41 1 97 157 THR B C 1
ATOM 4413 O O . THR B 1 157 ? 3.311 32.75 5.457 1 97 157 THR B O 1
ATOM 4416 N N . LEU B 1 158 ? 1.618 34.156 5.809 1 97.56 158 LEU B N 1
ATOM 4417 C CA . LEU B 1 158 ? 0.736 33.156 6.371 1 97.56 158 LEU B CA 1
ATOM 4418 C C . LEU B 1 158 ? -0.057 32.438 5.273 1 97.56 158 LEU B C 1
ATOM 4420 O O . LEU B 1 158 ? -0.772 33.094 4.508 1 97.56 158 LEU B O 1
ATOM 4424 N N . SER B 1 159 ? 0.098 31.172 5.18 1 95.19 159 SER B N 1
ATOM 4425 C CA . SER B 1 159 ? -0.548 30.375 4.137 1 95.19 159 SER B CA 1
ATOM 4426 C C . SER B 1 159 ? -1.806 29.703 4.66 1 95.19 159 SER B C 1
ATOM 4428 O O . SER B 1 159 ? -2.828 29.656 3.975 1 95.19 159 SER B O 1
ATOM 4430 N N . ASN B 1 160 ? -1.728 29.141 5.824 1 94.69 160 ASN B N 1
ATOM 4431 C CA . ASN B 1 160 ? -2.814 28.359 6.391 1 94.69 160 ASN B CA 1
ATOM 4432 C C . ASN B 1 160 ? -2.748 28.328 7.914 1 94.69 160 ASN B C 1
ATOM 4434 O O . ASN B 1 160 ? -1.703 28.609 8.5 1 94.69 160 ASN B O 1
ATOM 4438 N N . ILE B 1 161 ? -3.91 28.062 8.523 1 96.31 161 ILE B N 1
ATOM 4439 C CA . ILE B 1 161 ? -4.031 27.859 9.961 1 96.31 161 ILE B CA 1
ATOM 4440 C C . ILE B 1 161 ? -4.777 26.562 10.242 1 96.31 161 ILE B C 1
ATOM 4442 O O . ILE B 1 161 ? -5.832 26.312 9.656 1 96.31 161 ILE B O 1
ATOM 4446 N N . ILE B 1 162 ? -4.18 25.734 11.047 1 95.31 162 ILE B N 1
ATOM 4447 C CA . ILE B 1 162 ? -4.836 24.5 11.438 1 95.31 162 ILE B CA 1
ATOM 4448 C C . ILE B 1 162 ? -5.031 24.484 12.953 1 95.31 162 ILE B C 1
ATOM 4450 O O . ILE B 1 162 ? -4.117 24.812 13.711 1 95.31 162 ILE B O 1
ATOM 4454 N N . GLU B 1 163 ? -6.191 24.094 13.367 1 96.75 163 GLU B N 1
ATOM 4455 C CA . GLU B 1 163 ? -6.535 24.016 14.781 1 96.75 163 GLU B CA 1
ATOM 4456 C C . GLU B 1 163 ? -6.711 22.578 15.234 1 96.75 163 GLU B C 1
ATOM 4458 O O . GLU B 1 163 ? -7.398 21.781 14.578 1 96.75 163 GLU B O 1
ATOM 4463 N N . HIS B 1 164 ? -6.004 22.219 16.234 1 96.44 164 HIS B N 1
ATOM 4464 C CA . HIS B 1 164 ? -6.195 20.953 16.953 1 96.44 164 HIS B CA 1
ATOM 4465 C C . HIS B 1 164 ? -6.625 21.219 18.391 1 96.44 164 HIS B C 1
ATOM 4467 O O . HIS B 1 164 ? -6.102 22.109 19.047 1 96.44 164 HIS B O 1
ATOM 4473 N N . ASN B 1 165 ? -7.562 20.422 18.844 1 97.31 165 ASN B N 1
ATOM 4474 C CA . ASN B 1 165 ? -8 20.531 20.234 1 97.31 165 ASN B CA 1
ATOM 4475 C C . ASN B 1 165 ? -7.699 1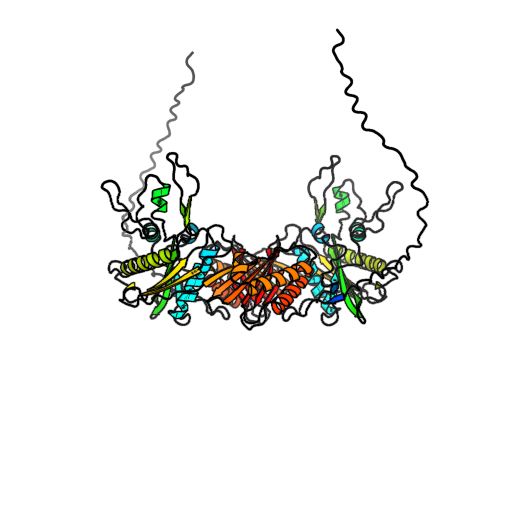9.266 21.031 1 97.31 165 ASN B C 1
ATOM 4477 O O . ASN B 1 165 ? -7.867 18.156 20.516 1 97.31 165 ASN B O 1
ATOM 4481 N N . TYR B 1 166 ? -7.23 19.453 22.172 1 97.94 166 TYR B N 1
ATOM 4482 C CA . TYR B 1 166 ? -6.938 18.375 23.109 1 97.94 166 TYR B CA 1
ATOM 4483 C C . TYR B 1 166 ? -7.859 18.438 24.312 1 97.94 166 TYR B C 1
ATOM 4485 O O . TYR B 1 166 ? -7.738 19.344 25.156 1 97.94 166 TYR B O 1
ATOM 4493 N N . MET B 1 167 ? -8.703 17.422 24.406 1 97.56 167 MET B N 1
ATOM 4494 C CA . MET B 1 167 ? -9.797 17.406 25.375 1 97.56 167 MET B CA 1
ATOM 4495 C C . MET B 1 167 ? -9.422 16.578 26.609 1 97.56 167 MET B C 1
ATOM 4497 O O . MET B 1 167 ? -8.672 15.617 26.5 1 97.56 167 MET B O 1
ATOM 4501 N N . VAL B 1 168 ? -9.984 16.984 27.766 1 97.12 168 VAL B N 1
ATOM 4502 C CA . VAL B 1 168 ? -9.797 16.234 29 1 97.12 168 VAL B CA 1
ATOM 4503 C C . VAL B 1 168 ? -11.148 15.789 29.547 1 97.12 168 VAL B C 1
ATOM 4505 O O . VAL B 1 168 ? -12.164 16.469 29.344 1 97.12 168 VAL B O 1
ATOM 4508 N N . GLU B 1 169 ? -11.094 14.664 30.172 1 94.5 169 GLU B N 1
ATOM 4509 C CA . GLU B 1 169 ? -12.32 14.133 30.766 1 94.5 169 GLU B CA 1
ATOM 4510 C C . GLU B 1 169 ? -12.836 15.039 31.875 1 94.5 169 GLU B C 1
ATOM 4512 O O . GLU B 1 169 ? -12.055 15.531 32.688 1 94.5 169 GLU B O 1
ATOM 4517 N N . ASP B 1 170 ? -14.102 15.375 31.797 1 92.31 170 ASP B N 1
ATOM 4518 C CA . ASP B 1 170 ? -14.828 16.109 32.844 1 92.31 170 ASP B CA 1
ATOM 4519 C C . ASP B 1 170 ? -16.156 15.438 33.156 1 92.31 170 ASP B C 1
ATOM 4521 O O . ASP B 1 170 ? -17.203 15.812 32.594 1 92.31 170 ASP B O 1
ATOM 4525 N N . GLY B 1 171 ? -16.156 14.617 34.125 1 88.81 171 GLY B N 1
ATOM 4526 C CA . GLY B 1 171 ? -17.328 13.797 34.406 1 88.81 171 GLY B CA 1
ATOM 4527 C C . GLY B 1 171 ? -17.641 12.828 33.281 1 88.81 171 GLY B C 1
ATOM 4528 O O . GLY B 1 171 ? -16.797 12.008 32.906 1 88.81 171 GLY B O 1
ATOM 4529 N N . SER B 1 172 ? -18.859 13.023 32.719 1 85.12 172 SER B N 1
ATOM 4530 C CA . SER B 1 172 ? -19.281 12.148 31.641 1 85.12 172 SER B CA 1
ATOM 4531 C C . SER B 1 172 ? -19.047 12.805 30.281 1 85.12 172 SER B C 1
ATOM 4533 O O . SER B 1 172 ? -19.359 12.219 29.25 1 85.12 172 SER B O 1
ATOM 4535 N N . ASP B 1 173 ? -18.469 13.961 30.422 1 90.88 173 ASP B N 1
ATOM 4536 C CA . ASP B 1 173 ? -18.234 14.727 29.203 1 90.88 173 ASP B CA 1
ATOM 4537 C C . ASP B 1 173 ? -16.75 15.07 29.047 1 90.88 173 ASP B C 1
ATOM 4539 O O . ASP B 1 173 ? -15.906 14.523 29.75 1 90.88 173 ASP B O 1
ATOM 4543 N N . TYR B 1 174 ? -16.438 15.836 28.016 1 94.62 174 TYR B N 1
ATOM 4544 C CA . TYR B 1 174 ? -15.078 16.281 27.734 1 94.62 174 TYR B CA 1
ATOM 4545 C C . TYR B 1 174 ? -15.031 17.781 27.516 1 94.62 174 TYR B C 1
ATOM 4547 O O . TYR B 1 174 ? -15.938 18.359 26.906 1 94.62 174 TYR B O 1
ATOM 4555 N N . GLU B 1 175 ? -14.062 18.391 28.109 1 94.25 175 GLU B N 1
ATOM 4556 C CA . GLU B 1 175 ? -13.867 19.828 27.953 1 94.25 175 GLU B CA 1
ATOM 4557 C C . GLU B 1 175 ? -12.492 20.141 27.375 1 94.25 175 GLU B C 1
ATOM 4559 O O . GLU B 1 175 ? -11.578 19.312 27.453 1 94.25 175 GLU B O 1
ATOM 4564 N N . PRO B 1 176 ? -12.305 21.359 26.766 1 95.81 176 PRO B N 1
ATOM 4565 C CA . PRO B 1 176 ? -10.992 21.703 26.219 1 95.81 176 PRO B CA 1
ATOM 4566 C C . PRO B 1 176 ? -9.914 21.844 27.297 1 95.81 176 PRO B C 1
ATOM 4568 O O . PRO B 1 176 ? -10.062 22.641 28.219 1 95.81 176 PRO B O 1
ATOM 4571 N N . GLY B 1 177 ? -8.906 21 27.141 1 97.19 177 GLY B N 1
ATOM 4572 C CA . GLY B 1 177 ? -7.758 21.078 28.031 1 97.19 177 GLY B CA 1
ATOM 4573 C C . GLY B 1 177 ? -6.551 21.734 27.391 1 97.19 177 GLY B C 1
ATOM 4574 O O . GLY B 1 177 ? -5.621 22.141 28.094 1 97.19 177 GLY B O 1
ATOM 4575 N N . GLY B 1 178 ? -6.578 21.828 26.125 1 97.94 178 GLY B N 1
ATOM 4576 C CA . GLY B 1 178 ? -5.508 22.453 25.344 1 97.94 178 GLY B CA 1
ATOM 4577 C C . GLY B 1 178 ? -5.883 22.688 23.891 1 97.94 178 GLY B C 1
ATOM 4578 O O . GLY B 1 178 ? -6.734 21.984 23.344 1 97.94 178 GLY B O 1
ATOM 4579 N N . VAL B 1 179 ? -5.242 23.688 23.359 1 98.06 179 VAL B N 1
ATOM 4580 C CA . VAL B 1 179 ? -5.441 24 21.953 1 98.06 179 VAL B CA 1
ATOM 4581 C C . VAL B 1 179 ? -4.09 24.156 21.25 1 98.06 179 VAL B C 1
ATOM 4583 O O . VAL B 1 179 ? -3.164 24.75 21.797 1 98.06 179 VAL B O 1
ATOM 4586 N N . MET B 1 180 ? -3.969 23.5 20.125 1 98.12 180 MET B N 1
ATOM 4587 C CA . MET B 1 180 ? -2.793 23.656 19.281 1 98.12 180 MET B CA 1
ATOM 4588 C C . MET B 1 180 ? -3.162 24.359 17.984 1 98.12 180 MET B C 1
ATOM 4590 O O . MET B 1 180 ? -4.102 23.953 17.297 1 98.12 180 MET B O 1
ATOM 4594 N N . ILE B 1 181 ? -2.477 25.438 17.719 1 98.38 181 ILE B N 1
ATOM 4595 C CA . ILE B 1 181 ? -2.648 26.156 16.453 1 98.38 181 ILE B CA 1
ATOM 4596 C C . ILE B 1 181 ? -1.396 26 15.594 1 98.38 181 ILE B C 1
ATOM 4598 O O . ILE B 1 181 ? -0.313 26.453 15.984 1 98.38 181 ILE B O 1
ATOM 4602 N N . GLY B 1 182 ? -1.598 25.344 14.469 1 97.81 182 GLY B N 1
ATOM 4603 C CA . GLY B 1 182 ? -0.524 25.281 13.484 1 97.81 182 GLY B CA 1
ATOM 4604 C C . GLY B 1 182 ? -0.547 26.422 12.5 1 97.81 182 GLY B C 1
ATOM 4605 O O . GLY B 1 182 ? -1.542 26.641 11.805 1 97.81 182 GLY B O 1
ATOM 4606 N N . LEU B 1 183 ? 0.555 27.188 12.516 1 98.38 183 LEU B N 1
ATOM 4607 C CA . LEU B 1 183 ? 0.731 28.234 11.523 1 98.38 183 LEU B CA 1
ATOM 4608 C C . LEU B 1 183 ? 1.576 27.75 10.352 1 98.38 183 LEU B C 1
ATOM 4610 O O . LEU B 1 183 ? 2.764 27.453 10.516 1 98.38 183 LEU B O 1
ATOM 4614 N N . SER B 1 184 ? 0.958 27.609 9.273 1 97.06 184 SER B N 1
ATOM 4615 C CA . SER B 1 184 ? 1.654 27.266 8.039 1 97.06 184 SER B CA 1
ATOM 4616 C C . SER B 1 184 ? 2.107 28.516 7.285 1 97.06 184 SER B C 1
ATOM 4618 O O . SER B 1 184 ? 1.281 29.297 6.836 1 97.06 184 SER B O 1
ATOM 4620 N N . MET B 1 185 ? 3.447 28.641 7.137 1 97.81 185 MET B N 1
ATOM 4621 C CA . MET B 1 185 ? 4.02 29.859 6.551 1 97.81 185 MET B CA 1
ATOM 4622 C C . MET B 1 185 ? 4.566 29.578 5.156 1 97.81 185 MET B C 1
ATOM 4624 O O . MET B 1 185 ? 5.176 28.531 4.918 1 97.81 185 MET B O 1
ATOM 4628 N N . ASN B 1 186 ? 4.391 30.531 4.305 1 96.44 186 ASN B N 1
ATOM 4629 C CA . ASN B 1 186 ? 4.98 30.438 2.975 1 96.44 186 ASN B CA 1
ATOM 4630 C C . ASN B 1 186 ? 6.492 30.625 3.018 1 96.44 186 ASN B C 1
ATOM 4632 O O . ASN B 1 186 ? 6.996 31.562 3.637 1 96.44 186 ASN B O 1
ATOM 4636 N N . SER B 1 187 ? 7.148 29.688 2.4 1 96.56 187 SER B N 1
ATOM 4637 C CA . SER B 1 187 ? 8.555 29.938 2.102 1 96.56 187 SER B CA 1
ATOM 4638 C C . SER B 1 187 ? 8.703 30.688 0.781 1 96.56 187 SER B C 1
ATOM 4640 O O . SER B 1 187 ? 9.672 31.438 0.591 1 96.56 187 SER B O 1
ATOM 4642 N N . THR B 1 188 ? 7.84 30.391 -0.036 1 95.88 188 THR B N 1
ATOM 4643 C CA . THR B 1 188 ? 7.699 31.078 -1.315 1 95.88 188 THR B CA 1
ATOM 4644 C C . THR B 1 188 ? 6.262 31.531 -1.525 1 95.88 188 THR B C 1
ATOM 4646 O O . THR B 1 188 ? 5.328 30.734 -1.439 1 95.88 188 THR B O 1
ATOM 4649 N N . TYR B 1 189 ? 6.105 32.781 -1.778 1 96.31 189 TYR B N 1
ATOM 4650 C CA . TYR B 1 189 ? 4.797 33.375 -2.049 1 96.31 189 TYR B CA 1
ATOM 4651 C C . TYR B 1 189 ? 4.516 33.406 -3.545 1 96.31 189 TYR B C 1
ATOM 4653 O O . TYR B 1 189 ? 5.215 34.094 -4.301 1 96.31 189 TYR B O 1
ATOM 4661 N N . TYR B 1 190 ? 3.498 32.625 -3.914 1 94.81 190 TYR B N 1
ATOM 4662 C CA . TYR B 1 190 ? 3.078 32.594 -5.309 1 94.81 190 TYR B CA 1
ATOM 4663 C C . TYR B 1 190 ? 1.873 33.5 -5.535 1 94.81 190 TYR B C 1
ATOM 4665 O O . TYR B 1 190 ? 0.901 33.438 -4.777 1 94.81 190 TYR B O 1
ATOM 4673 N N . PHE B 1 191 ? 1.95 34.281 -6.531 1 94.44 191 PHE B N 1
ATOM 4674 C CA . PHE B 1 191 ? 0.86 35.219 -6.812 1 94.44 191 PHE B CA 1
ATOM 4675 C C . PHE B 1 191 ? 0.764 35.5 -8.305 1 94.44 191 PHE B C 1
ATOM 4677 O O . PHE B 1 191 ? 1.7 35.219 -9.062 1 94.44 191 PHE B O 1
ATOM 4684 N N . ARG B 1 192 ? -0.446 35.875 -8.656 1 94.75 192 ARG B N 1
ATOM 4685 C CA . ARG B 1 192 ? -0.66 36.219 -10.062 1 94.75 192 ARG B CA 1
ATOM 4686 C C . ARG B 1 192 ? -1.783 37.25 -10.203 1 94.75 192 ARG B C 1
ATOM 4688 O O . ARG B 1 192 ? -2.643 37.344 -9.328 1 94.75 192 ARG B O 1
ATOM 4695 N N . GLU B 1 193 ? -1.75 37.938 -11.289 1 93.12 193 GLU B N 1
ATOM 4696 C CA . GLU B 1 193 ? -2.686 39.031 -11.523 1 93.12 193 GLU B CA 1
ATOM 4697 C C . GLU B 1 193 ? -3.934 38.562 -12.25 1 93.12 193 GLU B C 1
ATOM 4699 O O . GLU B 1 193 ? -3.84 37.75 -13.195 1 93.12 193 GLU B O 1
ATOM 4704 N N . GLU B 1 194 ? -5.023 38.969 -11.625 1 91.81 194 GLU B N 1
ATOM 4705 C CA . GLU B 1 194 ? -6.254 38.75 -12.383 1 91.81 194 GLU B CA 1
ATOM 4706 C C . GLU B 1 194 ? -6.453 39.875 -13.414 1 91.81 194 GLU B C 1
ATOM 4708 O O . GLU B 1 194 ? -6.477 41.062 -13.062 1 91.81 194 GLU B O 1
ATOM 4713 N N . LEU B 1 195 ? -6.734 39.469 -14.594 1 91.62 195 LEU B N 1
ATOM 4714 C CA . LEU B 1 195 ? -6.867 40.438 -15.672 1 91.62 195 LEU B CA 1
ATOM 4715 C C . LEU B 1 195 ? -8.32 40.844 -15.844 1 91.62 195 LEU B C 1
ATOM 4717 O O . LEU B 1 195 ? -9.227 40.219 -15.312 1 91.62 195 LEU B O 1
ATOM 4721 N N . ASP B 1 196 ? -8.484 41.938 -16.562 1 90.69 196 ASP B N 1
ATOM 4722 C CA . ASP B 1 196 ? -9.797 42.531 -16.734 1 90.69 196 ASP B CA 1
ATOM 4723 C C . ASP B 1 196 ? -10.781 41.562 -17.359 1 90.69 196 ASP B C 1
ATOM 4725 O O . ASP B 1 196 ? -11.984 41.625 -17.094 1 90.69 196 ASP B O 1
ATOM 4729 N N . ASP B 1 197 ? -10.242 40.75 -18.094 1 93.12 197 ASP B N 1
ATOM 4730 C CA . ASP B 1 197 ? -11.117 39.812 -18.797 1 93.12 197 ASP B CA 1
ATOM 4731 C C . ASP B 1 197 ? -11.43 38.594 -17.953 1 93.12 197 ASP B C 1
ATOM 4733 O O . ASP B 1 197 ? -12.094 37.656 -18.422 1 93.12 197 ASP B O 1
ATOM 4737 N N . GLY B 1 198 ? -10.898 38.625 -16.844 1 92.25 198 GLY B N 1
ATOM 4738 C CA . GLY B 1 198 ? -11.148 37.5 -15.922 1 92.25 198 GLY B CA 1
ATOM 4739 C C . GLY B 1 198 ? -10.078 36.438 -15.969 1 92.25 198 GLY B C 1
ATOM 4740 O O . GLY B 1 198 ? -10.055 35.531 -15.125 1 92.25 198 GLY B O 1
ATOM 4741 N N . SER B 1 199 ? -9.25 36.562 -16.906 1 92.44 199 SER B N 1
ATOM 4742 C CA . SER B 1 199 ? -8.148 35.594 -16.984 1 92.44 199 SER B CA 1
ATOM 4743 C C . SER B 1 199 ? -7.027 35.969 -16.016 1 92.44 199 SER B C 1
ATOM 4745 O O . SER B 1 199 ? -7.117 36.969 -15.312 1 92.44 199 SER B O 1
ATOM 4747 N N . TYR B 1 200 ? -6.023 35.031 -15.953 1 92.88 200 TYR B N 1
ATOM 4748 C CA . TYR B 1 200 ? -4.938 35.25 -15.016 1 92.88 200 TYR B CA 1
ATOM 4749 C C . TYR B 1 200 ? -3.602 35.375 -15.742 1 92.88 200 TYR B C 1
ATOM 4751 O O . TYR B 1 200 ? -3.346 34.656 -16.703 1 92.88 200 TYR B O 1
ATOM 4759 N N . GLY B 1 201 ? -2.801 36.312 -15.32 1 94.25 201 GLY B N 1
ATOM 4760 C CA . GLY B 1 201 ? -1.43 36.406 -15.797 1 94.25 201 GLY B CA 1
ATOM 4761 C C . GLY B 1 201 ? -0.563 35.25 -15.328 1 94.25 201 GLY B C 1
ATOM 4762 O O . GLY B 1 201 ? -1.045 34.344 -14.648 1 94.25 201 GLY B O 1
ATOM 4763 N N . PRO B 1 202 ? 0.676 35.219 -15.727 1 94.62 202 PRO B N 1
ATOM 4764 C CA . PRO B 1 202 ? 1.585 34.156 -15.289 1 94.62 202 PRO B CA 1
ATOM 4765 C C . PRO B 1 202 ? 1.823 34.188 -13.781 1 94.62 202 PRO B C 1
ATOM 4767 O O . PRO B 1 202 ? 1.658 35.219 -13.141 1 94.62 202 PRO B O 1
ATOM 4770 N N . TRP B 1 203 ? 2.232 33.094 -13.273 1 93.88 203 TRP B N 1
ATOM 4771 C CA . TRP B 1 203 ? 2.584 33 -11.867 1 93.88 203 TRP B CA 1
ATOM 4772 C C . TRP B 1 203 ? 3.893 33.719 -11.578 1 93.88 203 TRP B C 1
ATOM 4774 O O . TRP B 1 203 ? 4.855 33.625 -12.344 1 93.88 203 TRP B O 1
ATOM 4784 N N . LEU B 1 204 ? 3.795 34.469 -10.586 1 96.12 204 LEU B N 1
ATOM 4785 C CA . LEU B 1 204 ? 4.969 35.125 -10.016 1 96.12 204 LEU B CA 1
ATOM 4786 C C . LEU B 1 204 ? 5.297 34.562 -8.641 1 96.12 204 LEU B C 1
ATOM 4788 O O . LEU B 1 204 ? 4.473 33.875 -8.031 1 96.12 204 LEU B O 1
ATOM 4792 N N . GLN B 1 205 ? 6.57 34.75 -8.227 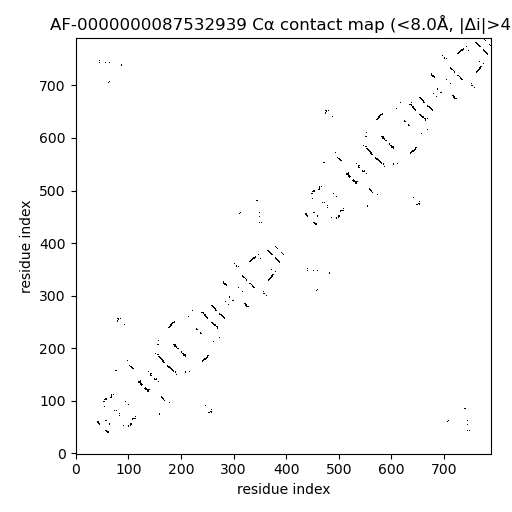1 96.19 205 GLN B N 1
ATOM 4793 C CA . GLN B 1 205 ? 6.938 34.219 -6.922 1 96.19 205 GLN B CA 1
ATOM 4794 C C . GLN B 1 205 ? 7.875 35.188 -6.18 1 96.19 205 GLN B C 1
ATOM 4796 O O . GLN B 1 205 ? 8.609 35.938 -6.809 1 96.19 205 GLN B O 1
ATOM 4801 N N . GLU B 1 206 ? 7.746 35.219 -4.883 1 96.38 206 GLU B N 1
ATOM 4802 C CA . GLU B 1 206 ? 8.633 35.938 -3.973 1 96.38 206 GLU B CA 1
ATOM 4803 C C . GLU B 1 206 ? 9.07 35.062 -2.811 1 96.38 206 GLU B C 1
ATOM 4805 O O . GLU B 1 206 ? 8.234 34.531 -2.076 1 96.38 206 GLU B O 1
ATOM 4810 N N . ASN B 1 207 ? 10.422 34.906 -2.65 1 97 207 ASN B N 1
ATOM 4811 C CA . ASN B 1 207 ? 10.93 34.125 -1.535 1 97 207 ASN B CA 1
ATOM 4812 C C . ASN B 1 207 ? 10.844 34.875 -0.219 1 97 207 ASN B C 1
ATOM 4814 O O . ASN B 1 207 ? 11.07 36.094 -0.185 1 97 207 ASN B O 1
ATOM 4818 N N . ILE B 1 208 ? 10.477 34.188 0.806 1 97.19 208 ILE B N 1
ATOM 4819 C CA . ILE B 1 208 ? 10.406 34.781 2.148 1 97.19 208 ILE B CA 1
ATOM 4820 C C . ILE B 1 208 ? 11.445 34.094 3.045 1 97.19 208 ILE B C 1
ATOM 4822 O O . ILE B 1 208 ? 11.445 32.875 3.201 1 97.19 208 ILE B O 1
ATOM 4826 N N . ASP B 1 209 ? 12.305 34.812 3.664 1 96.25 209 ASP B N 1
ATOM 4827 C CA . ASP B 1 209 ? 13.344 34.219 4.488 1 96.25 209 ASP B CA 1
ATOM 4828 C C . ASP B 1 209 ? 12.773 33.719 5.816 1 96.25 209 ASP B C 1
ATOM 4830 O O . ASP B 1 209 ? 11.703 34.156 6.238 1 96.25 209 ASP B O 1
ATOM 4834 N N . GLU B 1 210 ? 13.484 32.906 6.465 1 96.38 210 GLU B N 1
ATOM 4835 C CA . GLU B 1 210 ? 13.016 32.219 7.68 1 96.38 210 GLU B CA 1
ATOM 4836 C C . GLU B 1 210 ? 12.805 33.219 8.812 1 96.38 210 GLU B C 1
ATOM 4838 O O . GLU B 1 210 ? 11.859 33.094 9.594 1 96.38 210 GLU B O 1
ATOM 4843 N N . GLU B 1 211 ? 13.672 34.156 8.898 1 96.62 211 GLU B N 1
ATOM 4844 C CA . GLU B 1 211 ? 13.57 35.156 9.953 1 96.62 211 GLU B CA 1
ATOM 4845 C C . GLU B 1 211 ? 12.266 35.938 9.844 1 96.62 211 GLU B C 1
ATOM 4847 O O . GLU B 1 211 ? 11.57 36.156 10.844 1 96.62 211 GLU B O 1
ATOM 4852 N N . THR B 1 212 ? 11.945 36.375 8.633 1 96.25 212 THR B N 1
ATOM 4853 C CA . THR B 1 212 ? 10.695 37.094 8.391 1 96.25 212 THR B CA 1
ATOM 4854 C C . THR B 1 212 ? 9.492 36.219 8.727 1 96.25 212 THR B C 1
ATOM 4856 O O . THR B 1 212 ? 8.531 36.688 9.344 1 96.25 212 THR B O 1
ATOM 4859 N N . SER B 1 213 ? 9.578 35 8.328 1 96.81 213 SER B N 1
ATOM 4860 C CA . SER B 1 213 ? 8.523 34.031 8.641 1 96.81 213 SER B CA 1
ATOM 4861 C C . SER B 1 213 ? 8.305 33.938 10.148 1 96.81 213 SER B C 1
ATOM 4863 O O . SER B 1 213 ? 7.16 33.969 10.609 1 96.81 213 SER B O 1
ATOM 4865 N N . LEU B 1 214 ? 9.367 33.844 10.883 1 97.62 214 LEU B N 1
ATOM 4866 C CA . LEU B 1 214 ? 9.297 33.625 12.32 1 97.62 214 LEU B CA 1
ATOM 4867 C C . LEU B 1 214 ? 8.734 34.875 13.008 1 97.62 214 LEU B C 1
ATOM 4869 O O . LEU B 1 214 ? 7.918 34.781 13.922 1 97.62 214 LEU B O 1
ATOM 4873 N N . GLU B 1 215 ? 9.188 36 12.578 1 97.38 215 GLU B N 1
ATOM 4874 C CA . GLU B 1 215 ? 8.703 37.25 13.156 1 97.38 215 GLU B CA 1
ATOM 4875 C C . GLU B 1 215 ? 7.203 37.438 12.938 1 97.38 215 GLU B C 1
ATOM 4877 O O . GLU B 1 215 ? 6.469 37.781 13.867 1 97.38 215 GLU B O 1
ATOM 4882 N N . ASP B 1 216 ? 6.836 37.25 11.75 1 97.88 216 ASP B N 1
ATOM 4883 C CA . ASP B 1 216 ? 5.414 37.375 11.445 1 97.88 216 ASP B CA 1
ATOM 4884 C C . ASP B 1 216 ? 4.602 36.312 12.203 1 97.88 216 ASP B C 1
ATOM 4886 O O . ASP B 1 216 ? 3.5 36.594 12.672 1 97.88 216 ASP B O 1
ATOM 4890 N N . ALA B 1 217 ? 5.086 35.125 12.25 1 98.62 217 ALA B N 1
ATOM 4891 C CA . ALA B 1 217 ? 4.395 34.031 12.961 1 98.62 217 ALA B CA 1
ATOM 4892 C C . ALA B 1 217 ? 4.16 34.406 14.422 1 98.62 217 ALA B C 1
ATOM 4894 O O . ALA B 1 217 ? 3.086 34.156 14.969 1 98.62 217 ALA B O 1
ATOM 4895 N N . LYS B 1 218 ? 5.148 34.969 15.062 1 98.31 218 LYS B N 1
ATOM 4896 C CA . LYS B 1 218 ? 5.023 35.375 16.469 1 98.31 218 LYS B CA 1
ATOM 4897 C C . LYS B 1 218 ? 3.967 36.469 16.641 1 98.31 218 LYS B C 1
ATOM 4899 O O . LYS B 1 218 ? 3.146 36.406 17.562 1 98.31 218 LYS B O 1
ATOM 4904 N N . ARG B 1 219 ? 3.998 37.375 15.75 1 98.12 219 ARG B N 1
ATOM 4905 C CA . ARG B 1 219 ? 2.986 38.438 15.781 1 98.12 219 ARG B CA 1
ATOM 4906 C C . ARG B 1 219 ? 1.587 37.875 15.602 1 98.12 219 ARG B C 1
ATOM 4908 O O . ARG B 1 219 ? 0.67 38.188 16.359 1 98.12 219 ARG B O 1
ATOM 4915 N N . ILE B 1 220 ? 1.453 37.062 14.625 1 98.62 220 ILE B N 1
ATOM 4916 C CA . ILE B 1 220 ? 0.173 36.469 14.281 1 98.62 220 ILE B CA 1
ATOM 4917 C C . ILE B 1 220 ? -0.319 35.594 15.445 1 98.62 220 ILE B C 1
ATOM 4919 O O . ILE B 1 220 ? -1.505 35.625 15.789 1 98.62 220 ILE B O 1
ATOM 4923 N N . ALA B 1 221 ? 0.567 34.844 16.062 1 98.81 221 ALA B N 1
ATOM 4924 C CA . ALA B 1 221 ? 0.22 34 17.203 1 98.81 221 ALA B CA 1
ATOM 4925 C C . ALA B 1 221 ? -0.397 34.812 18.328 1 98.81 221 ALA B C 1
ATOM 4927 O O . ALA B 1 221 ? -1.401 34.406 18.922 1 98.81 221 ALA B O 1
ATOM 4928 N N . GLN B 1 222 ? 0.187 35.938 18.625 1 98.31 222 GLN B N 1
ATOM 4929 C CA . GLN B 1 222 ? -0.333 36.781 19.688 1 98.31 222 GLN B CA 1
ATOM 4930 C C . GLN B 1 222 ? -1.726 37.312 19.344 1 98.31 222 GLN B C 1
ATOM 4932 O O . GLN B 1 222 ? -2.621 37.312 20.188 1 98.31 222 GLN B O 1
ATOM 4937 N N . GLU B 1 223 ? -1.872 37.719 18.094 1 97.81 223 GLU B N 1
ATOM 4938 C CA . GLU B 1 223 ? -3.176 38.219 17.656 1 97.81 223 GLU B CA 1
ATOM 4939 C C . GLU B 1 223 ? -4.238 37.125 17.75 1 97.81 223 GLU B C 1
ATOM 4941 O O . GLU B 1 223 ? -5.355 37.375 18.203 1 97.81 223 GLU B O 1
ATOM 4946 N N . ILE B 1 224 ? -3.893 35.938 17.281 1 98.19 224 ILE B N 1
ATOM 4947 C CA . ILE B 1 224 ? -4.816 34.812 17.344 1 98.19 224 ILE B CA 1
ATOM 4948 C C . ILE B 1 224 ? -5.18 34.5 18.797 1 98.19 224 ILE B C 1
ATOM 4950 O O . ILE B 1 224 ? -6.344 34.25 19.109 1 98.19 224 ILE B O 1
ATOM 4954 N N . THR B 1 225 ? -4.215 34.531 19.703 1 98 225 THR B N 1
ATOM 4955 C CA . THR B 1 225 ? -4.445 34.281 21.125 1 98 225 THR B CA 1
ATOM 4956 C C . THR B 1 225 ? -5.453 35.281 21.688 1 98 225 THR B C 1
ATOM 4958 O O . THR B 1 225 ? -6.402 34.906 22.375 1 98 225 THR B O 1
ATOM 4961 N N . ASP B 1 226 ? -5.277 36.562 21.375 1 96.44 226 ASP B N 1
ATOM 4962 C CA . ASP B 1 226 ? -6.18 37.625 21.844 1 96.44 226 ASP B CA 1
ATOM 4963 C C . ASP B 1 226 ? -7.602 37.375 21.344 1 96.44 226 ASP B C 1
ATOM 4965 O O . ASP B 1 226 ? -8.562 37.531 22.094 1 96.44 226 ASP B O 1
ATOM 4969 N N . ARG B 1 227 ? -7.668 37 20.094 1 96.31 227 ARG B N 1
ATOM 4970 C CA . ARG B 1 227 ? -8.977 36.75 19.5 1 96.31 227 ARG B CA 1
ATOM 4971 C C . ARG B 1 227 ? -9.664 35.562 20.125 1 96.31 227 ARG B C 1
ATOM 4973 O O . ARG B 1 227 ? -10.852 35.594 20.438 1 96.31 227 ARG B O 1
ATOM 4980 N N . LEU B 1 228 ? -8.953 34.469 20.297 1 96.88 228 LEU B N 1
ATOM 4981 C CA . LEU B 1 228 ? -9.523 33.219 20.797 1 96.88 228 LEU B CA 1
ATOM 4982 C C . LEU B 1 228 ? -9.93 33.375 22.266 1 96.88 228 LEU B C 1
ATOM 4984 O O . LEU B 1 228 ? -10.867 32.719 22.719 1 96.88 228 LEU B O 1
ATOM 4988 N N . ARG B 1 229 ? -9.266 34.219 23.031 1 95.88 229 ARG B N 1
ATOM 4989 C CA . ARG B 1 229 ? -9.531 34.375 24.453 1 95.88 229 ARG B CA 1
ATOM 4990 C C . ARG B 1 229 ? -10.531 35.5 24.719 1 95.88 229 ARG B C 1
ATOM 4992 O O . ARG B 1 229 ? -10.859 35.781 25.875 1 95.88 229 ARG B O 1
ATOM 4999 N N . SER B 1 230 ? -10.984 36.062 23.688 1 92.81 230 SER B N 1
ATOM 5000 C CA . SER B 1 230 ? -11.945 37.156 23.844 1 92.81 230 SER B CA 1
ATOM 5001 C C . SER B 1 230 ? -13.195 36.688 24.578 1 92.81 230 SER B C 1
ATOM 5003 O O . SER B 1 230 ? -13.68 35.562 24.344 1 92.81 230 SER B O 1
ATOM 5005 N N . GLU B 1 231 ? -13.781 37.5 25.438 1 87.81 231 GLU B N 1
ATOM 5006 C CA . GLU B 1 231 ? -14.992 37.188 26.188 1 87.81 231 GLU B CA 1
ATOM 5007 C C . GLU B 1 231 ? -16.188 37 25.266 1 87.81 231 GLU B C 1
ATOM 5009 O O . GLU B 1 231 ? -17.109 36.219 25.562 1 87.81 231 GLU B O 1
ATOM 5014 N N . ASP B 1 232 ? -16.141 37.594 24.172 1 86.5 232 ASP B N 1
ATOM 5015 C CA . ASP B 1 232 ? -17.234 37.562 23.203 1 86.5 232 ASP B CA 1
ATOM 5016 C C . ASP B 1 232 ? -17.328 36.188 22.531 1 86.5 232 ASP B C 1
ATOM 5018 O O . ASP B 1 232 ? -18.344 35.844 21.922 1 86.5 232 ASP B O 1
ATOM 5022 N N . ARG B 1 233 ? -16.203 35.469 22.672 1 88.44 233 ARG B N 1
ATOM 5023 C CA . ARG B 1 233 ? -16.156 34.125 22.062 1 88.44 233 ARG B CA 1
ATOM 5024 C C . ARG B 1 233 ? -16.5 33.062 23.078 1 88.44 233 ARG B C 1
ATOM 5026 O O . ARG B 1 233 ? -15.641 32.656 23.875 1 88.44 233 ARG B O 1
ATOM 5033 N N . ARG B 1 234 ? -17.703 32.594 23 1 85 234 ARG B N 1
ATOM 5034 C CA . ARG B 1 234 ? -18.172 31.484 23.828 1 85 234 ARG B CA 1
ATOM 5035 C C . ARG B 1 234 ? -17.875 31.734 25.297 1 85 234 ARG B C 1
ATOM 5037 O O . ARG B 1 234 ? -17.312 30.859 25.984 1 85 234 ARG B O 1
ATOM 5044 N N . ASN B 1 235 ? -17.953 32.875 25.781 1 82.31 235 ASN B N 1
ATOM 5045 C CA . ASN B 1 235 ? -17.797 33.312 27.172 1 82.31 235 ASN B CA 1
ATOM 5046 C C . ASN B 1 235 ? -16.359 33.125 27.656 1 82.31 235 ASN B C 1
ATOM 5048 O O . ASN B 1 235 ? -16.125 32.75 28.797 1 82.31 235 ASN B O 1
ATOM 5052 N N . GLY B 1 236 ? -15.453 33.188 26.781 1 85.12 236 GLY B N 1
ATOM 5053 C CA . GLY B 1 236 ? -14.047 33.125 27.141 1 85.12 236 GLY B CA 1
ATOM 5054 C C . GLY B 1 236 ? -13.586 31.734 27.516 1 85.12 236 GLY B C 1
ATOM 5055 O O . GLY B 1 236 ? -12.734 31.578 28.391 1 85.12 236 GLY B O 1
ATOM 5056 N N . VAL B 1 237 ? -14.078 30.766 26.922 1 87.94 237 VAL B N 1
ATOM 5057 C CA . VAL B 1 237 ? -13.867 29.375 27.297 1 87.94 237 VAL B CA 1
ATOM 5058 C C . VAL B 1 237 ? -12.391 29.016 27.172 1 87.94 237 VAL B C 1
ATOM 5060 O O . VAL B 1 237 ? -11.891 28.141 27.875 1 87.94 237 VAL B O 1
ATOM 5063 N N . LEU B 1 238 ? -11.609 29.812 26.375 1 95.19 238 LEU B N 1
ATOM 5064 C CA . LEU B 1 238 ? -10.219 29.453 26.141 1 95.19 238 LEU B CA 1
ATOM 5065 C C . LEU B 1 238 ? -9.281 30.344 26.953 1 95.19 238 LEU B C 1
ATOM 5067 O O . LEU B 1 238 ? -8.055 30.25 26.812 1 95.19 238 LEU B O 1
ATOM 5071 N N . GLU B 1 239 ? -9.844 31.219 27.812 1 93.69 239 GLU B N 1
ATOM 5072 C CA . GLU B 1 239 ? -9.016 32.125 28.609 1 93.69 239 GLU B CA 1
ATOM 5073 C C . GLU B 1 239 ? -8.062 31.328 29.516 1 93.69 239 GLU B C 1
ATOM 5075 O O . GLU B 1 239 ? -6.906 31.719 29.688 1 93.69 239 GLU B O 1
ATOM 5080 N N . GLU B 1 240 ? -8.562 30.234 30.094 1 93.81 240 GLU B N 1
ATOM 5081 C CA . GLU B 1 240 ? -7.766 29.469 31.047 1 93.81 240 GLU B CA 1
ATOM 5082 C C . GLU B 1 240 ? -7.262 28.172 30.422 1 93.81 240 GLU B C 1
ATOM 5084 O O . GLU B 1 240 ? -6.957 27.219 31.125 1 93.81 240 GLU B O 1
ATOM 5089 N N . VAL B 1 241 ? -7.234 28.094 29.188 1 96.88 241 VAL B N 1
ATOM 5090 C CA . VAL B 1 241 ? -6.762 26.922 28.453 1 96.88 241 VAL B CA 1
ATOM 5091 C C . VAL B 1 241 ? -5.422 27.234 27.781 1 96.88 241 VAL B C 1
ATOM 5093 O O . VAL B 1 241 ? -5.262 28.281 27.141 1 96.88 241 VAL B O 1
ATOM 5096 N N . PRO B 1 242 ? -4.418 26.391 28 1 98.06 242 PRO B N 1
ATOM 5097 C CA . PRO B 1 242 ? -3.166 26.625 27.281 1 98.06 242 PRO B CA 1
ATOM 5098 C C . PRO B 1 242 ? -3.34 26.547 25.766 1 98.06 242 PRO B C 1
ATOM 5100 O O . PRO B 1 242 ? -4.043 25.672 25.266 1 98.06 242 PRO B O 1
ATOM 5103 N N . ILE B 1 243 ? -2.773 27.516 25.109 1 98.38 243 ILE B N 1
ATOM 5104 C CA . ILE B 1 243 ? -2.785 27.547 23.641 1 98.38 243 ILE B CA 1
ATOM 5105 C C . ILE B 1 243 ? -1.356 27.438 23.125 1 98.38 243 ILE B C 1
ATOM 5107 O O . ILE B 1 243 ? -0.551 28.359 23.312 1 98.38 243 ILE B O 1
ATOM 5111 N N . MET B 1 244 ? -1.088 26.312 22.484 1 98.38 244 MET B N 1
ATOM 5112 C CA . MET B 1 244 ? 0.229 26.078 21.906 1 98.38 244 MET B CA 1
ATOM 5113 C C . MET B 1 244 ? 0.238 26.438 20.422 1 98.38 244 MET B C 1
ATOM 5115 O O . MET B 1 244 ? -0.782 26.297 19.734 1 98.38 244 MET B O 1
ATOM 5119 N N . PHE B 1 245 ? 1.378 26.938 19.984 1 98.69 245 PHE B N 1
ATOM 5120 C CA . PHE B 1 245 ? 1.551 27.266 18.578 1 98.69 245 PHE B CA 1
ATOM 5121 C C . PHE B 1 245 ? 2.723 26.5 17.969 1 98.69 245 PHE B C 1
ATOM 5123 O O . PHE B 1 245 ? 3.752 26.328 18.625 1 98.69 245 PHE B O 1
ATOM 5130 N N . SER B 1 246 ? 2.58 26.016 16.812 1 98.56 246 SER B N 1
ATOM 5131 C CA . SER B 1 246 ? 3.678 25.516 15.992 1 98.56 246 SER B CA 1
ATOM 5132 C C . SER B 1 246 ? 3.801 26.297 14.688 1 98.56 246 SER B C 1
ATOM 5134 O O . SER B 1 246 ? 2.793 26.703 14.102 1 98.56 246 SER B O 1
ATOM 5136 N N . VAL B 1 247 ? 5.039 26.562 14.32 1 98.81 247 VAL B N 1
ATOM 5137 C CA . VAL B 1 247 ? 5.316 27.297 13.086 1 98.81 247 VAL B CA 1
ATOM 5138 C C . VAL B 1 247 ? 5.941 26.359 12.055 1 98.81 247 VAL B C 1
ATOM 5140 O O . VAL B 1 247 ? 7.016 25.797 12.289 1 98.81 247 VAL B O 1
ATOM 5143 N N . PHE B 1 248 ? 5.258 26.188 10.984 1 98.25 248 PHE B N 1
ATOM 5144 C CA . PHE B 1 248 ? 5.664 25.312 9.898 1 98.25 248 PHE B CA 1
ATOM 5145 C C . PHE B 1 248 ? 5.965 26.109 8.633 1 98.25 248 PHE B C 1
ATOM 5147 O O . PHE B 1 248 ? 5.164 26.953 8.227 1 98.25 248 PHE B O 1
ATOM 5154 N N . ARG B 1 249 ? 7.109 25.969 8.094 1 97.56 249 ARG B N 1
ATOM 5155 C CA . ARG B 1 249 ? 7.449 26.609 6.832 1 97.56 249 ARG B CA 1
ATOM 5156 C C . ARG B 1 249 ? 7.25 25.656 5.66 1 97.56 249 ARG B C 1
ATOM 5158 O O . ARG B 1 249 ? 7.949 24.641 5.551 1 97.56 249 ARG B O 1
ATOM 5165 N N . GLU B 1 250 ? 6.383 25.984 4.781 1 96.56 250 GLU B N 1
ATOM 5166 C CA . GLU B 1 250 ? 6.02 25.125 3.662 1 96.56 250 GLU B CA 1
ATOM 5167 C C . GLU B 1 250 ? 7.176 24.969 2.678 1 96.56 250 GLU B C 1
ATOM 5169 O O . GLU B 1 250 ? 7.988 25.891 2.525 1 96.56 250 GLU B O 1
ATOM 5174 N N . ALA B 1 251 ? 7.207 23.812 2.01 1 95.88 251 ALA B N 1
ATOM 5175 C CA . ALA B 1 251 ? 8.117 23.641 0.879 1 95.88 251 ALA B CA 1
ATOM 5176 C C . ALA B 1 251 ? 7.559 24.312 -0.378 1 95.88 251 ALA B C 1
ATOM 5178 O O . ALA B 1 251 ? 6.359 24.578 -0.462 1 95.88 251 ALA B O 1
ATOM 5179 N N . PRO B 1 252 ? 8.5 24.562 -1.265 1 92.88 252 PRO B N 1
ATOM 5180 C CA . PRO B 1 252 ? 7.98 25.031 -2.551 1 92.88 252 PRO B CA 1
ATOM 5181 C C . PRO B 1 252 ? 6.984 24.062 -3.178 1 92.88 252 PRO B C 1
ATOM 5183 O O . PRO B 1 252 ? 7.008 22.859 -2.867 1 92.88 252 PRO B O 1
ATOM 5186 N N . ARG B 1 253 ? 6.148 24.531 -4.051 1 89.31 253 ARG B N 1
ATOM 5187 C CA . ARG B 1 253 ? 5.027 23.781 -4.59 1 89.31 253 ARG B CA 1
ATOM 5188 C C . ARG B 1 253 ? 5.512 22.531 -5.324 1 89.31 253 ARG B C 1
ATOM 5190 O O . ARG B 1 253 ? 4.832 21.5 -5.336 1 89.31 253 ARG B O 1
ATOM 5197 N N . ASP B 1 254 ? 6.656 22.547 -5.918 1 88.56 254 ASP B N 1
ATOM 5198 C CA . ASP B 1 254 ? 7.156 21.438 -6.73 1 88.56 254 ASP B CA 1
ATOM 5199 C C . ASP B 1 254 ? 8.125 20.562 -5.938 1 88.56 254 ASP B C 1
ATOM 5201 O O . ASP B 1 254 ? 8.797 19.703 -6.504 1 88.56 254 ASP B O 1
ATOM 5205 N N . SER B 1 255 ? 8.055 20.781 -4.66 1 92 255 SER B N 1
ATOM 5206 C CA . SER B 1 255 ? 8.992 20.031 -3.83 1 92 255 SER B CA 1
ATOM 5207 C C . SER B 1 255 ? 8.562 18.578 -3.691 1 92 255 SER B C 1
ATOM 5209 O O . SER B 1 255 ? 7.367 18.281 -3.568 1 92 255 SER B O 1
ATOM 5211 N N . SER B 1 256 ? 9.617 17.688 -3.635 1 92.5 256 SER B N 1
ATOM 5212 C CA . SER B 1 256 ? 9.367 16.266 -3.449 1 92.5 256 SER B CA 1
ATOM 5213 C C . SER B 1 256 ? 9.477 15.875 -1.98 1 92.5 256 SER B C 1
ATOM 5215 O O . SER B 1 256 ? 9.359 14.695 -1.639 1 92.5 256 SER B O 1
ATOM 5217 N N . VAL B 1 257 ? 9.734 16.781 -1.144 1 96.19 257 VAL B N 1
ATOM 5218 C CA . VAL B 1 257 ? 9.734 16.578 0.302 1 96.19 257 VAL B CA 1
ATOM 5219 C C . VAL B 1 257 ? 8.93 17.688 0.978 1 96.19 257 VAL B C 1
ATOM 5221 O O . VAL B 1 257 ? 8.734 18.75 0.405 1 96.19 257 VAL B O 1
ATOM 5224 N N . PRO B 1 258 ? 8.391 17.438 2.135 1 96.56 258 PRO B N 1
ATOM 5225 C CA . PRO B 1 258 ? 7.621 18.469 2.83 1 96.56 258 PRO B CA 1
ATOM 5226 C C . PRO B 1 258 ? 8.5 19.594 3.391 1 96.56 258 PRO B C 1
ATOM 5228 O O . PRO B 1 258 ? 9.727 19.5 3.328 1 96.56 258 PRO B O 1
ATOM 5231 N N . GLY B 1 259 ? 7.82 20.641 3.91 1 97.06 259 GLY B N 1
ATOM 5232 C CA . GLY B 1 259 ? 8.492 21.688 4.664 1 97.06 259 GLY B CA 1
ATOM 5233 C C . GLY B 1 259 ? 8.891 21.266 6.062 1 97.06 259 GLY B C 1
ATOM 5234 O O . GLY B 1 259 ? 8.945 20.062 6.355 1 97.06 259 GLY B O 1
ATOM 5235 N N . ASP B 1 260 ? 9.203 22.266 6.891 1 97.81 260 ASP B N 1
ATOM 5236 C CA . ASP B 1 260 ? 9.789 21.984 8.195 1 97.81 260 ASP B CA 1
ATOM 5237 C C . ASP B 1 260 ? 9.148 22.844 9.289 1 97.81 260 ASP B C 1
ATOM 5239 O O . ASP B 1 260 ? 8.828 24.016 9.062 1 97.81 260 ASP B O 1
ATOM 5243 N N . PHE B 1 261 ? 8.992 22.188 10.398 1 98.5 261 PHE B N 1
ATOM 5244 C CA . PHE B 1 261 ? 8.703 23 11.578 1 98.5 261 PHE B CA 1
ATOM 5245 C C . PHE B 1 261 ? 9.922 23.812 11.992 1 98.5 261 PHE B C 1
ATOM 5247 O O . PHE B 1 261 ? 11.047 23.328 11.945 1 98.5 261 PHE B O 1
ATOM 5254 N N . ILE B 1 262 ? 9.672 25.125 12.43 1 98.31 262 ILE B N 1
ATOM 5255 C CA . ILE B 1 262 ? 10.844 25.938 12.719 1 98.31 262 ILE B CA 1
ATOM 5256 C C . ILE B 1 262 ? 10.75 26.484 14.148 1 98.31 262 ILE B C 1
ATOM 5258 O O . ILE B 1 262 ? 11.75 26.953 14.703 1 98.31 262 ILE B O 1
ATOM 5262 N N . ALA B 1 263 ? 9.531 26.422 14.758 1 98.5 263 ALA B N 1
ATOM 5263 C CA . ALA B 1 263 ? 9.43 26.922 16.125 1 98.5 263 ALA B CA 1
ATOM 5264 C C . ALA B 1 263 ? 8.125 26.469 16.781 1 98.5 263 ALA B C 1
ATOM 5266 O O . ALA B 1 263 ? 7.191 26.062 16.094 1 98.5 263 ALA B O 1
ATOM 5267 N N . THR B 1 264 ? 8.117 26.516 18.062 1 98.31 264 THR B N 1
ATOM 5268 C CA . THR B 1 264 ? 6.914 26.344 18.859 1 98.31 264 THR B CA 1
ATOM 5269 C C . THR B 1 264 ? 6.836 27.422 19.938 1 98.31 264 THR B C 1
ATOM 5271 O O . THR B 1 264 ? 7.863 27.953 20.359 1 98.31 264 THR B O 1
ATOM 5274 N N . GLY B 1 265 ? 5.652 27.844 20.281 1 98.25 265 GLY B N 1
ATOM 5275 C CA . GLY B 1 265 ? 5.355 28.75 21.375 1 98.25 265 GLY B CA 1
ATOM 5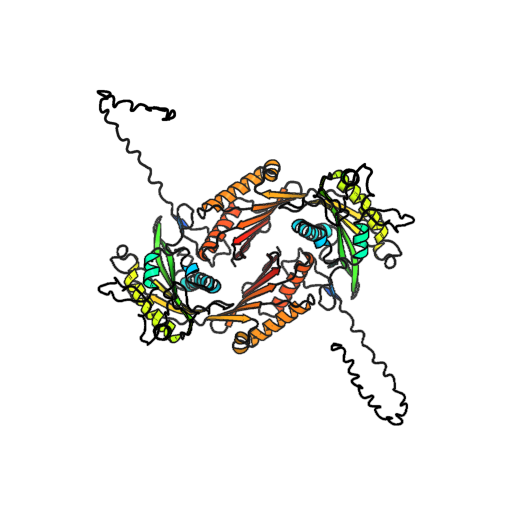276 C C . GLY B 1 265 ? 4.098 28.391 22.141 1 98.25 265 GLY B C 1
ATOM 5277 O O . GLY B 1 265 ? 3.299 27.562 21.672 1 98.25 265 GLY B O 1
ATOM 5278 N N . ILE B 1 266 ? 4.012 28.953 23.328 1 98.31 266 ILE B N 1
ATOM 5279 C CA . ILE B 1 266 ? 2.832 28.578 24.094 1 98.31 266 ILE B CA 1
ATOM 5280 C C . ILE B 1 266 ? 2.336 29.781 24.891 1 98.31 266 ILE B C 1
ATOM 5282 O O . ILE B 1 266 ? 3.137 30.562 25.422 1 98.31 266 ILE B O 1
ATOM 5286 N N . ALA B 1 267 ? 1.036 30.016 24.875 1 98.12 267 ALA B N 1
ATOM 5287 C CA . ALA B 1 267 ? 0.344 30.906 25.797 1 98.12 267 ALA B CA 1
ATOM 5288 C C . ALA B 1 267 ? -0.268 30.141 26.969 1 98.12 267 ALA B C 1
ATOM 5290 O O . ALA B 1 267 ? -1.299 29.469 26.812 1 98.12 267 ALA B O 1
ATOM 5291 N N . GLN B 1 268 ? 0.333 30.281 28.109 1 96.69 268 GLN B N 1
ATOM 5292 C CA . GLN B 1 268 ? -0.231 29.656 29.297 1 96.69 268 GLN B CA 1
ATOM 5293 C C . GLN B 1 268 ? -1.553 30.312 29.688 1 96.69 268 GLN B C 1
ATOM 5295 O O . GLN B 1 268 ? -1.874 31.406 29.219 1 96.69 268 GLN B O 1
ATOM 5300 N N . PRO B 1 269 ? -2.248 29.594 30.578 1 95.31 269 PRO B N 1
ATOM 5301 C CA . PRO B 1 269 ? -3.533 30.172 30.984 1 95.31 269 PRO B CA 1
ATOM 5302 C C . PRO B 1 269 ? -3.416 31.641 31.422 1 95.31 269 PRO B C 1
ATOM 5304 O O . PRO B 1 269 ? -2.615 31.953 32.312 1 95.31 269 PRO B O 1
ATOM 5307 N N . GLY B 1 270 ? -4.117 32.406 30.766 1 92.81 270 GLY B N 1
ATOM 5308 C CA . GLY B 1 270 ? -4.195 33.812 31.156 1 92.81 270 GLY B CA 1
ATOM 5309 C C . GLY B 1 270 ? -2.988 34.625 30.703 1 92.81 270 GLY B C 1
ATOM 5310 O O . GLY B 1 270 ? -2.883 35.812 31 1 92.81 270 GLY B O 1
ATOM 5311 N N . ASN B 1 271 ? -2.08 34.031 30 1 94.88 271 ASN B N 1
ATOM 5312 C CA . ASN B 1 271 ? -0.84 34.719 29.625 1 94.88 271 ASN B CA 1
ATOM 5313 C C . ASN B 1 271 ? -0.722 34.875 28.109 1 94.88 271 ASN B C 1
ATOM 5315 O O . ASN B 1 271 ? -1.443 34.219 27.359 1 94.88 271 ASN B O 1
ATOM 5319 N N . ASP B 1 272 ? 0.158 35.812 27.734 1 96.19 272 ASP B N 1
ATOM 5320 C CA . ASP B 1 272 ? 0.502 36 26.328 1 96.19 272 ASP B CA 1
ATOM 5321 C C . ASP B 1 272 ? 1.346 34.812 25.812 1 96.19 272 ASP B C 1
ATOM 5323 O O . ASP B 1 272 ? 1.844 34.031 26.609 1 96.19 272 ASP B O 1
ATOM 5327 N N . VAL B 1 273 ? 1.397 34.812 24.469 1 97.62 273 VAL B N 1
ATOM 5328 C CA . VAL B 1 273 ? 2.221 33.75 23.875 1 97.62 273 VAL B CA 1
ATOM 5329 C C . VAL B 1 273 ? 3.693 34.031 24.172 1 97.62 273 VAL B C 1
ATOM 5331 O O . VAL B 1 273 ? 4.16 35.156 24.047 1 97.62 273 VAL B O 1
ATOM 5334 N N . GLY B 1 274 ? 4.391 33.094 24.609 1 96.31 274 GLY B N 1
ATOM 5335 C CA . GLY B 1 274 ? 5.816 33.156 24.891 1 96.31 274 GLY B CA 1
ATOM 5336 C C . GLY B 1 274 ? 6.492 31.797 24.875 1 96.31 274 GLY B C 1
ATOM 5337 O O . GLY B 1 274 ? 6.109 30.922 24.094 1 96.31 274 GLY B O 1
ATOM 5338 N N . ASN B 1 275 ? 7.766 31.672 25.484 1 95 275 ASN B N 1
ATOM 5339 C CA . ASN B 1 275 ? 8.539 30.438 25.578 1 95 275 ASN B CA 1
ATOM 5340 C C . ASN B 1 275 ? 8.773 29.812 24.203 1 95 275 ASN B C 1
ATOM 5342 O O . ASN B 1 275 ? 8.523 28.625 24.016 1 95 275 ASN B O 1
ATOM 5346 N N . TRP B 1 276 ? 9.109 30.672 23.312 1 97.56 276 TRP B N 1
ATOM 5347 C CA . TRP B 1 276 ? 9.383 30.203 21.953 1 97.56 276 TRP B CA 1
ATOM 5348 C C . TRP B 1 276 ? 10.633 29.344 21.922 1 97.56 276 TRP B C 1
ATOM 5350 O O . TRP B 1 276 ? 11.656 29.688 22.5 1 97.56 276 TRP B O 1
ATOM 5360 N N . THR B 1 277 ? 10.516 28.234 21.328 1 96.81 277 THR B N 1
ATOM 5361 C CA . THR B 1 277 ? 11.625 27.312 21.109 1 96.81 277 THR B CA 1
ATOM 5362 C C . THR B 1 277 ? 11.805 27.031 19.625 1 96.81 277 THR B C 1
ATOM 5364 O O . THR B 1 277 ? 10.844 26.703 18.922 1 96.81 277 THR B O 1
ATOM 5367 N N . GLU B 1 278 ? 13.016 27.188 19.203 1 96.38 278 GLU B N 1
ATOM 5368 C CA . GLU B 1 278 ? 13.297 26.906 17.797 1 96.38 278 GLU B CA 1
ATOM 5369 C C . GLU B 1 278 ? 13.406 25.391 17.562 1 96.38 278 GLU B C 1
ATOM 5371 O O . GLU B 1 278 ? 13.867 24.656 18.438 1 96.38 278 GLU B O 1
ATOM 5376 N N . ILE B 1 279 ? 12.93 24.969 16.453 1 97 279 ILE B N 1
ATOM 5377 C CA . ILE B 1 279 ? 13.008 23.578 16.047 1 97 279 ILE B CA 1
ATOM 5378 C C . ILE B 1 279 ? 13.945 23.438 14.852 1 97 279 ILE B C 1
ATOM 5380 O O . ILE B 1 279 ? 13.82 24.172 13.867 1 97 279 ILE B O 1
ATOM 5384 N N . ASN B 1 280 ? 14.953 22.578 14.984 1 96.69 280 ASN B N 1
ATOM 5385 C CA . ASN B 1 280 ? 15.844 22.234 13.875 1 96.69 280 ASN B CA 1
ATOM 5386 C C . ASN B 1 280 ? 15.414 20.953 13.18 1 96.69 280 ASN B C 1
ATOM 5388 O O . ASN B 1 280 ? 15.883 19.859 13.531 1 96.69 280 ASN B O 1
ATOM 5392 N N . GLU B 1 281 ? 14.57 21.109 12.258 1 96.94 281 GLU B N 1
ATOM 5393 C CA . GLU B 1 281 ? 14.023 20.016 11.453 1 96.94 281 GLU B CA 1
ATOM 5394 C C . GLU B 1 281 ? 14.328 20.219 9.977 1 96.94 281 GLU B C 1
ATOM 5396 O O . GLU B 1 281 ? 14.273 21.344 9.469 1 96.94 281 GLU B O 1
ATOM 5401 N N . ASN B 1 282 ? 14.703 19.125 9.305 1 97.38 282 ASN B N 1
ATOM 5402 C CA . ASN B 1 282 ? 14.938 19.188 7.867 1 97.38 282 ASN B CA 1
ATOM 5403 C C . ASN B 1 282 ? 14.469 17.891 7.18 1 97.38 282 ASN B C 1
ATOM 5405 O O . ASN B 1 282 ? 14.469 16.828 7.789 1 97.38 282 ASN B O 1
ATOM 5409 N N . HIS B 1 283 ? 14.086 18.078 5.969 1 98.12 283 HIS B N 1
ATOM 5410 C CA . HIS B 1 283 ? 13.797 16.969 5.078 1 98.12 283 HIS B CA 1
ATOM 5411 C C . HIS B 1 283 ? 14.664 17.016 3.824 1 98.12 283 HIS B C 1
ATOM 5413 O O . HIS B 1 283 ? 14.789 18.078 3.201 1 98.12 283 HIS B O 1
ATOM 5419 N N . TYR B 1 284 ? 15.242 15.898 3.504 1 98 284 TYR B N 1
ATOM 5420 C CA . TYR B 1 284 ? 16.062 15.852 2.305 1 98 284 TYR B CA 1
ATOM 5421 C C . TYR B 1 284 ? 15.641 14.711 1.391 1 98 284 TYR B C 1
ATOM 5423 O O . TYR B 1 284 ? 15.297 13.625 1.864 1 98 284 TYR B O 1
ATOM 5431 N N . LEU B 1 285 ? 15.641 14.992 0.112 1 97.81 285 LEU B N 1
ATOM 5432 C CA . LEU B 1 285 ? 15.422 13.977 -0.912 1 97.81 285 LEU B CA 1
ATOM 5433 C C . LEU B 1 285 ? 16.734 13.289 -1.279 1 97.81 285 LEU B C 1
ATOM 5435 O O . LEU B 1 285 ? 17.766 13.953 -1.449 1 97.81 285 LEU B O 1
ATOM 5439 N N . PHE B 1 286 ? 16.703 11.984 -1.316 1 97.75 286 PHE B N 1
ATOM 5440 C CA . PHE B 1 286 ? 17.828 11.203 -1.787 1 97.75 286 PHE B CA 1
ATOM 5441 C C . PHE B 1 286 ? 17.5 10.477 -3.078 1 97.75 286 PHE B C 1
ATOM 5443 O O . PHE B 1 286 ? 16.438 9.859 -3.188 1 97.75 286 PHE B O 1
ATOM 5450 N N . PRO B 1 287 ? 18.375 10.414 -3.98 1 96.44 287 PRO B N 1
ATOM 5451 C CA . PRO B 1 287 ? 19.562 11.273 -4.039 1 96.44 287 PRO B CA 1
ATOM 5452 C C . PRO B 1 287 ? 19.234 12.703 -4.453 1 96.44 287 PRO B C 1
ATOM 5454 O O . PRO B 1 287 ? 18.219 12.945 -5.113 1 96.44 287 PRO B O 1
ATOM 5457 N N . SER B 1 288 ? 19.953 13.648 -4.027 1 96.06 288 SER B N 1
ATOM 5458 C CA . SER B 1 288 ? 19.859 15.039 -4.453 1 96.06 288 SER B CA 1
ATOM 5459 C C . SER B 1 288 ? 21.141 15.797 -4.121 1 96.06 288 SER B C 1
ATOM 5461 O O . SER B 1 288 ? 21.906 15.391 -3.24 1 96.06 288 SER B O 1
ATOM 5463 N N . THR B 1 289 ? 21.344 16.891 -4.812 1 96.19 289 THR B N 1
ATOM 5464 C CA . THR B 1 289 ? 22.5 17.734 -4.539 1 96.19 289 THR B CA 1
ATOM 5465 C C . THR B 1 289 ? 22.422 18.344 -3.141 1 96.19 289 THR B C 1
ATOM 5467 O O . THR B 1 289 ? 23.406 18.406 -2.422 1 96.19 289 THR B O 1
ATOM 5470 N N . THR B 1 290 ? 21.219 18.734 -2.771 1 95.5 290 THR B N 1
ATOM 5471 C CA . THR B 1 290 ? 21 19.312 -1.453 1 95.5 290 THR B CA 1
ATOM 5472 C C . THR B 1 290 ? 21.375 18.328 -0.353 1 95.5 290 THR B C 1
ATOM 5474 O O . THR B 1 290 ? 22.047 18.688 0.609 1 95.5 290 THR B O 1
ATOM 5477 N N . ALA B 1 291 ? 20.938 17.125 -0.509 1 97.25 291 ALA B N 1
ATOM 5478 C CA . ALA B 1 291 ? 21.25 16.094 0.479 1 97.25 291 ALA B CA 1
ATOM 5479 C C . ALA B 1 291 ? 22.75 15.797 0.52 1 97.25 291 ALA B C 1
ATOM 5481 O O . ALA B 1 291 ? 23.328 15.633 1.597 1 97.25 291 ALA B O 1
ATOM 5482 N N . SER B 1 292 ? 23.391 15.727 -0.636 1 97.25 292 SER B N 1
ATOM 5483 C CA . SER B 1 292 ? 24.812 15.438 -0.71 1 97.25 292 SER B CA 1
ATOM 5484 C C . SER B 1 292 ? 25.641 16.531 -0.035 1 97.25 292 SER B C 1
ATOM 5486 O O . SER B 1 292 ? 26.641 16.234 0.625 1 97.25 292 SER B O 1
ATOM 5488 N N . ASP B 1 293 ? 25.266 17.75 -0.135 1 97.19 293 ASP B N 1
ATOM 5489 C CA . ASP B 1 293 ? 25.969 18.875 0.447 1 97.19 293 ASP B CA 1
ATOM 5490 C C . ASP B 1 293 ? 25.75 18.953 1.956 1 97.19 293 ASP B C 1
ATOM 5492 O O . ASP B 1 293 ? 26.688 19.219 2.713 1 97.19 293 ASP B O 1
ATOM 5496 N N . ALA B 1 294 ? 24.609 18.656 2.377 1 96.62 294 ALA B N 1
ATOM 5497 C CA . ALA B 1 294 ? 24.234 18.844 3.775 1 96.62 294 ALA B CA 1
ATOM 5498 C C . ALA B 1 294 ? 24.562 17.609 4.605 1 96.62 294 ALA B C 1
ATOM 5500 O O . ALA B 1 294 ? 24.859 17.719 5.797 1 96.62 294 ALA B O 1
ATOM 5501 N N . GLN B 1 295 ? 24.406 16.484 3.979 1 97.06 295 GLN B N 1
ATOM 5502 C CA . GLN B 1 295 ? 24.531 15.195 4.668 1 97.06 295 GLN B CA 1
ATOM 5503 C C . GLN B 1 295 ? 25.328 14.195 3.832 1 97.06 295 GLN B C 1
ATOM 5505 O O . GLN B 1 295 ? 24.781 13.188 3.387 1 97.06 295 GLN B O 1
ATOM 5510 N N . ARG B 1 296 ? 26.625 14.336 3.746 1 96.62 296 ARG B N 1
ATOM 5511 C CA . ARG B 1 296 ? 27.484 13.594 2.828 1 96.62 296 ARG B CA 1
ATOM 5512 C C . ARG B 1 296 ? 27.484 12.109 3.156 1 96.62 296 ARG B C 1
ATOM 5514 O O . ARG B 1 296 ? 27.312 11.273 2.27 1 96.62 296 ARG B O 1
ATOM 5521 N N . ALA B 1 297 ? 27.641 11.773 4.434 1 96.38 297 ALA B N 1
ATOM 5522 C CA . ALA B 1 297 ? 27.734 10.375 4.84 1 96.38 297 ALA B CA 1
ATOM 5523 C C . ALA B 1 297 ? 26.438 9.625 4.535 1 96.38 297 ALA B C 1
ATOM 5525 O O . ALA B 1 297 ? 26.469 8.508 4.016 1 96.38 297 ALA B O 1
ATOM 5526 N N . ASP B 1 298 ? 25.312 10.25 4.871 1 97.06 298 ASP B N 1
ATOM 5527 C CA . ASP B 1 298 ? 24.016 9.633 4.609 1 97.06 298 ASP B CA 1
ATOM 5528 C C . ASP B 1 298 ? 23.781 9.477 3.107 1 97.06 298 ASP B C 1
ATOM 5530 O O . ASP B 1 298 ? 23.203 8.477 2.668 1 97.06 298 ASP B O 1
ATOM 5534 N N . SER B 1 299 ? 24.219 10.453 2.328 1 97.81 299 SER B N 1
ATOM 5535 C CA . SER B 1 299 ? 24.078 10.391 0.876 1 97.81 299 SER B CA 1
ATOM 5536 C C . SER B 1 299 ? 24.891 9.242 0.288 1 97.81 299 SER B C 1
ATOM 5538 O O . SER B 1 299 ? 24.406 8.531 -0.6 1 97.81 299 SER B O 1
ATOM 5540 N N . GLU B 1 300 ? 26.047 9.047 0.797 1 97.25 300 GLU B N 1
ATOM 5541 C CA . GLU B 1 300 ? 26.891 7.961 0.322 1 97.25 300 GLU B CA 1
ATOM 5542 C C . GLU B 1 300 ? 26.281 6.602 0.669 1 97.25 300 GLU B C 1
ATOM 5544 O O . GLU B 1 300 ? 26.312 5.68 -0.148 1 97.25 300 GLU B O 1
ATOM 5549 N N . ALA B 1 301 ? 25.781 6.508 1.842 1 96.88 301 ALA B N 1
ATOM 5550 C CA . ALA B 1 301 ? 25.125 5.27 2.246 1 96.88 301 ALA B CA 1
ATOM 5551 C C . ALA B 1 301 ? 23.938 4.965 1.349 1 96.88 301 ALA B C 1
ATOM 5553 O O . ALA B 1 301 ? 23.734 3.818 0.933 1 96.88 301 ALA B O 1
ATOM 5554 N N . PHE B 1 302 ? 23.141 5.945 1.061 1 97.69 302 PHE B N 1
ATOM 5555 C CA . PHE B 1 302 ? 21.984 5.773 0.2 1 97.69 302 PHE B CA 1
ATOM 5556 C C . PHE B 1 302 ? 22.406 5.371 -1.209 1 97.69 302 PHE B C 1
ATOM 5558 O O . PHE B 1 302 ? 21.797 4.492 -1.819 1 97.69 302 PHE B O 1
ATOM 5565 N N . ASP B 1 303 ? 23.422 5.984 -1.731 1 96.25 303 ASP B N 1
ATOM 5566 C CA . ASP B 1 303 ? 23.922 5.648 -3.059 1 96.25 303 ASP B CA 1
ATOM 5567 C C . ASP B 1 303 ? 24.375 4.191 -3.121 1 96.25 303 ASP B C 1
ATOM 5569 O O . ASP B 1 303 ? 24.125 3.502 -4.113 1 96.25 303 ASP B O 1
ATOM 5573 N N . SER B 1 304 ? 25.016 3.801 -2.09 1 96 304 SER B N 1
ATOM 5574 C CA . SER B 1 304 ? 25.438 2.408 -2.016 1 96 304 SER B CA 1
ATOM 5575 C C . SER B 1 304 ? 24.25 1.458 -2.002 1 96 304 SER B C 1
ATOM 5577 O O . SER B 1 304 ? 24.266 0.428 -2.678 1 96 304 SER B O 1
ATOM 5579 N N . PHE B 1 305 ? 23.281 1.769 -1.212 1 96.69 305 PHE B N 1
ATOM 5580 C CA . PHE B 1 305 ? 22.047 0.982 -1.164 1 96.69 305 PHE B CA 1
ATOM 5581 C C . PHE B 1 305 ? 21.391 0.915 -2.539 1 96.69 305 PHE B C 1
ATOM 5583 O O . PHE B 1 305 ? 21.016 -0.163 -2.996 1 96.69 305 PHE B O 1
ATOM 5590 N N . GLN B 1 306 ? 21.234 2.043 -3.162 1 94.31 306 GLN B N 1
ATOM 5591 C CA . GLN B 1 306 ? 20.656 2.102 -4.5 1 94.31 306 GLN B CA 1
ATOM 5592 C C . GLN B 1 306 ? 21.438 1.224 -5.477 1 94.31 306 GLN B C 1
ATOM 5594 O O . GLN B 1 306 ? 20.844 0.518 -6.293 1 94.31 306 GLN B O 1
ATOM 5599 N N . SER B 1 307 ? 22.734 1.305 -5.422 1 92.31 307 SER B N 1
ATOM 5600 C CA . SER B 1 307 ? 23.594 0.49 -6.281 1 92.31 307 SER B CA 1
ATOM 5601 C C . SER B 1 307 ? 23.359 -0.998 -6.043 1 92.31 307 SER B C 1
ATOM 5603 O O . SER B 1 307 ? 23.281 -1.779 -6.996 1 92.31 307 SER B O 1
ATOM 5605 N N . ASP B 1 308 ? 23.266 -1.351 -4.758 1 91.56 308 ASP B N 1
ATOM 5606 C CA . ASP B 1 308 ? 22.969 -2.74 -4.426 1 91.56 308 ASP B CA 1
ATOM 5607 C C . ASP B 1 308 ? 21.672 -3.193 -5.07 1 91.56 308 ASP B C 1
ATOM 5609 O O . ASP B 1 308 ? 21.609 -4.258 -5.691 1 91.56 308 ASP B O 1
ATOM 5613 N N . ILE B 1 309 ? 20.625 -2.412 -4.949 1 91.56 309 ILE B N 1
ATOM 5614 C CA . ILE B 1 309 ? 19.297 -2.73 -5.465 1 91.56 309 ILE B CA 1
ATOM 5615 C C . ILE B 1 309 ? 19.359 -2.869 -6.984 1 91.56 309 ILE B C 1
ATOM 5617 O O . ILE B 1 309 ? 18.797 -3.811 -7.547 1 91.56 309 ILE B O 1
ATOM 5621 N N . ASN B 1 310 ? 20.062 -1.969 -7.613 1 89.56 310 ASN B N 1
ATOM 5622 C CA . ASN B 1 310 ? 20.141 -1.977 -9.07 1 89.56 310 ASN B CA 1
ATOM 5623 C C . ASN B 1 310 ? 20.891 -3.205 -9.578 1 89.56 310 ASN B C 1
ATOM 5625 O O . ASN B 1 310 ? 20.641 -3.678 -10.688 1 89.56 310 ASN B O 1
ATOM 5629 N N . ASN B 1 311 ? 21.734 -3.713 -8.789 1 87.19 311 ASN B N 1
ATOM 5630 C CA . ASN B 1 311 ? 22.547 -4.863 -9.188 1 87.19 311 ASN B CA 1
ATOM 5631 C C . ASN B 1 311 ? 21.75 -6.164 -9.078 1 87.19 311 ASN B C 1
ATOM 5633 O O . ASN B 1 311 ? 22.125 -7.18 -9.656 1 87.19 311 ASN B O 1
ATOM 5637 N N . PHE B 1 312 ? 20.672 -6.152 -8.391 1 87.38 312 PHE B N 1
ATOM 5638 C CA . PHE B 1 312 ? 19.906 -7.375 -8.172 1 87.38 312 PHE B CA 1
ATOM 5639 C C . PHE B 1 312 ? 19.219 -7.809 -9.461 1 87.38 312 PHE B C 1
ATOM 5641 O O . PHE B 1 312 ? 19.172 -9 -9.781 1 87.38 312 PHE B O 1
ATOM 5648 N N . PHE B 1 313 ? 18.312 -6.902 -10.227 1 77.31 313 PHE B N 1
ATOM 5649 C CA . PHE B 1 313 ? 17.578 -7.258 -11.43 1 77.31 313 PHE B CA 1
ATOM 5650 C C . PHE B 1 313 ? 18.234 -6.664 -12.672 1 77.31 313 PHE B C 1
ATOM 5652 O O . PHE B 1 313 ? 17.766 -6.875 -13.789 1 77.31 313 PHE B O 1
ATOM 5659 N N . GLU B 1 314 ? 19.297 -6.629 -13 1 67.44 314 GLU B N 1
ATOM 5660 C CA . GLU B 1 314 ? 19.969 -6.039 -14.156 1 67.44 314 GLU B CA 1
ATOM 5661 C C . GLU B 1 314 ? 19.203 -4.832 -14.688 1 67.44 314 GLU B C 1
ATOM 5663 O O . GLU B 1 314 ? 19.297 -4.504 -15.867 1 67.44 314 GLU B O 1
ATOM 5668 N N . ASN B 1 315 ? 18.234 -4.316 -14.055 1 64.62 315 ASN B N 1
ATOM 5669 C CA . ASN B 1 315 ? 17.5 -3.139 -14.516 1 64.62 315 ASN B CA 1
ATOM 5670 C C . ASN B 1 315 ? 17.625 -1.985 -13.516 1 64.62 315 ASN B C 1
ATOM 5672 O O . ASN B 1 315 ? 17.719 -2.209 -12.312 1 64.62 315 ASN B O 1
ATOM 5676 N N . PHE B 1 316 ? 17.672 -0.854 -14.18 1 67.38 316 PHE B N 1
ATOM 5677 C CA . PHE B 1 316 ? 17.781 0.35 -13.367 1 67.38 316 PHE B CA 1
ATOM 5678 C C . PHE B 1 316 ? 16.453 0.695 -12.711 1 67.38 316 PHE B C 1
ATOM 5680 O O . PHE B 1 316 ? 15.414 0.667 -13.367 1 67.38 316 PHE B O 1
ATOM 5687 N N . THR B 1 317 ? 16.547 0.774 -11.398 1 73.25 317 THR B N 1
ATOM 5688 C CA . THR B 1 317 ? 15.391 1.216 -10.625 1 73.25 317 THR B CA 1
ATOM 5689 C C . THR B 1 317 ? 15.648 2.586 -10.008 1 73.25 317 THR B C 1
ATOM 5691 O O . THR B 1 317 ? 16.734 2.84 -9.469 1 73.25 317 THR B O 1
ATOM 5694 N N . GLY B 1 318 ? 14.875 3.557 -10.297 1 87.88 318 GLY B N 1
ATOM 5695 C CA . GLY B 1 318 ? 14.945 4.875 -9.68 1 87.88 318 GLY B CA 1
ATOM 5696 C C . GLY B 1 318 ? 14.492 4.887 -8.234 1 87.88 318 GLY B C 1
ATOM 5697 O O . GLY B 1 318 ? 13.398 5.363 -7.922 1 87.88 318 GLY B O 1
ATOM 5698 N N . VAL B 1 319 ? 15.422 4.363 -7.344 1 94 319 VAL B N 1
ATOM 5699 C CA . VAL B 1 319 ? 15.133 4.363 -5.914 1 94 319 VAL B CA 1
ATOM 5700 C C . VAL B 1 319 ? 15.195 5.789 -5.375 1 94 319 VAL B C 1
ATOM 5702 O O . VAL B 1 319 ? 16.141 6.523 -5.648 1 94 319 VAL B O 1
ATOM 5705 N N . VAL B 1 320 ? 14.141 6.164 -4.656 1 96 320 VAL B N 1
ATOM 5706 C CA . VAL B 1 320 ? 14.102 7.496 -4.062 1 96 320 VAL B CA 1
ATOM 5707 C C . VAL B 1 320 ? 13.859 7.383 -2.559 1 96 320 VAL B C 1
ATOM 5709 O O . VAL B 1 320 ? 13.172 6.469 -2.1 1 96 320 VAL B O 1
ATOM 5712 N N . GLY B 1 321 ? 14.477 8.297 -1.837 1 97.5 321 GLY B N 1
ATOM 5713 C CA . GLY B 1 321 ? 14.312 8.312 -0.392 1 97.5 321 GLY B CA 1
ATOM 5714 C C . GLY B 1 321 ? 14.07 9.711 0.162 1 97.5 321 GLY B C 1
ATOM 5715 O O . GLY B 1 321 ? 14.547 10.695 -0.398 1 97.5 321 GLY B O 1
ATOM 5716 N N . GLU B 1 322 ? 13.297 9.758 1.219 1 97.69 322 GLU B N 1
ATOM 5717 C CA . GLU B 1 322 ? 13.086 10.969 1.998 1 97.69 322 GLU B CA 1
ATOM 5718 C C . GLU B 1 322 ? 13.641 10.82 3.412 1 97.69 322 GLU B C 1
ATOM 5720 O O . GLU B 1 322 ? 13.211 9.945 4.164 1 97.69 322 GLU B O 1
ATOM 5725 N N . GLY B 1 323 ? 14.602 11.695 3.729 1 98 323 GLY B N 1
ATOM 5726 C CA . GLY B 1 323 ? 15.172 11.688 5.07 1 98 323 GLY B CA 1
ATOM 5727 C C . GLY B 1 323 ? 14.617 12.789 5.957 1 98 323 GLY B C 1
ATOM 5728 O O . GLY B 1 323 ? 14.562 13.953 5.551 1 98 323 GLY B O 1
ATOM 5729 N N . TYR B 1 324 ? 14.148 12.391 7.133 1 97.25 324 TYR B N 1
ATOM 5730 C CA . TYR B 1 324 ? 13.703 13.32 8.172 1 97.25 324 TYR B CA 1
ATOM 5731 C C . TYR B 1 324 ? 14.789 13.531 9.211 1 97.25 324 TYR B C 1
ATOM 5733 O O . TYR B 1 324 ? 15.266 12.578 9.836 1 97.25 324 TYR B O 1
ATOM 5741 N N . TYR B 1 325 ? 15.211 14.758 9.375 1 97.38 325 TYR B N 1
ATOM 5742 C CA . TYR B 1 325 ? 16.312 15.086 10.273 1 97.38 325 TYR B CA 1
ATOM 5743 C C . TYR B 1 325 ? 15.828 15.953 11.438 1 97.38 325 TYR B C 1
ATOM 5745 O O . TYR B 1 325 ? 15 16.859 11.242 1 97.38 325 TYR B O 1
ATOM 5753 N N . GLN B 1 326 ? 16.328 15.672 12.594 1 95.38 326 GLN B N 1
ATOM 5754 C CA . GLN B 1 326 ? 16.234 16.531 13.766 1 95.38 326 GLN B CA 1
ATOM 5755 C C . GLN B 1 326 ? 17.609 16.828 14.352 1 95.38 326 GLN B C 1
ATOM 5757 O O . GLN B 1 326 ? 18.375 15.898 14.641 1 95.38 326 GLN B O 1
ATOM 5762 N N . ASN B 1 327 ? 17.938 18.062 14.469 1 95.56 327 ASN B N 1
ATOM 5763 C CA . ASN B 1 327 ? 19.219 18.5 15.008 1 95.56 327 ASN B CA 1
ATOM 5764 C C . ASN B 1 327 ? 20.391 17.906 14.227 1 95.56 327 ASN B C 1
ATOM 5766 O O . ASN B 1 327 ? 21.344 17.422 14.82 1 95.56 327 ASN B O 1
ATOM 5770 N N . GLY B 1 328 ? 20.141 17.766 12.938 1 94.06 328 GLY B N 1
ATOM 5771 C CA . GLY B 1 328 ? 21.219 17.375 12.047 1 94.06 328 GLY B CA 1
ATOM 5772 C C . GLY B 1 328 ? 21.375 15.867 11.938 1 94.06 328 GLY B C 1
ATOM 5773 O O . GLY B 1 328 ? 22.203 15.375 11.18 1 94.06 328 GLY B O 1
ATOM 5774 N N . GLU B 1 329 ? 20.531 15.188 12.688 1 94.5 329 GLU B N 1
ATOM 5775 C CA . GLU B 1 329 ? 20.609 13.734 12.68 1 94.5 329 GLU B CA 1
ATOM 5776 C C . GLU B 1 329 ? 19.375 13.117 12.023 1 94.5 329 GLU B C 1
ATOM 5778 O O . GLU B 1 329 ? 18.25 13.531 12.305 1 94.5 329 GLU B O 1
ATOM 5783 N N . MET B 1 330 ? 19.625 12.172 11.172 1 95.94 330 MET B N 1
ATOM 5784 C CA . MET B 1 330 ? 18.5 11.516 10.492 1 95.94 330 MET B CA 1
ATOM 5785 C C . MET B 1 330 ? 17.719 10.641 11.469 1 95.94 330 MET B C 1
ATOM 5787 O O . MET B 1 330 ? 18.281 9.766 12.117 1 95.94 330 MET B O 1
ATOM 5791 N N . ARG B 1 331 ? 16.5 10.852 11.555 1 94.25 331 ARG B N 1
ATOM 5792 C CA . ARG B 1 331 ? 15.633 10.094 12.453 1 94.25 331 ARG B CA 1
ATOM 5793 C C . ARG B 1 331 ? 14.852 9.023 11.695 1 94.25 331 ARG B C 1
ATOM 5795 O O . ARG B 1 331 ? 14.617 7.93 12.211 1 94.25 331 ARG B O 1
ATOM 5802 N N . GLU B 1 332 ? 14.43 9.383 10.547 1 96.19 332 GLU B N 1
ATOM 5803 C CA . GLU B 1 332 ? 13.617 8.492 9.727 1 96.19 332 GLU B CA 1
ATOM 5804 C C . GLU B 1 332 ? 14.047 8.539 8.266 1 96.19 332 GLU B C 1
ATOM 5806 O O . GLU B 1 332 ? 14.43 9.594 7.762 1 96.19 332 GLU B O 1
ATOM 5811 N N . LEU B 1 333 ? 13.969 7.414 7.586 1 98 333 LEU B N 1
ATOM 5812 C CA . LEU B 1 333 ? 14.219 7.301 6.156 1 98 333 LEU B CA 1
ATOM 5813 C C . LEU B 1 333 ? 13.094 6.531 5.465 1 98 333 LEU B C 1
ATOM 5815 O O . LEU B 1 333 ? 12.812 5.387 5.82 1 98 333 LEU B O 1
ATOM 5819 N N . HIS B 1 334 ? 12.422 7.188 4.609 1 97.56 334 HIS B N 1
ATOM 5820 C CA . HIS B 1 334 ? 11.398 6.562 3.779 1 97.56 334 HIS B CA 1
ATOM 5821 C C . HIS B 1 334 ? 11.914 6.297 2.369 1 97.56 334 HIS B C 1
ATOM 5823 O O . HIS B 1 334 ? 12.336 7.227 1.671 1 97.56 334 HIS B O 1
ATOM 5829 N N . ILE B 1 335 ? 11.875 5.086 1.909 1 97.75 335 ILE B N 1
ATOM 5830 C CA . ILE B 1 335 ? 12.422 4.715 0.609 1 97.75 335 ILE B CA 1
ATOM 5831 C C . ILE B 1 335 ? 11.312 4.148 -0.275 1 97.75 335 ILE B C 1
ATOM 5833 O O . ILE B 1 335 ? 10.492 3.344 0.182 1 97.75 335 ILE B O 1
ATOM 5837 N N . GLU B 1 336 ? 11.273 4.531 -1.47 1 96.06 336 GLU B N 1
ATOM 5838 C CA . GLU B 1 336 ? 10.398 3.971 -2.494 1 96.06 336 GLU B CA 1
ATOM 5839 C C . GLU B 1 336 ? 11.203 3.289 -3.596 1 96.06 336 GLU B C 1
ATOM 5841 O O . GLU B 1 336 ? 12.094 3.898 -4.188 1 96.06 336 GLU B O 1
ATOM 5846 N N . ILE B 1 337 ? 10.844 2.113 -3.842 1 95.25 337 ILE B N 1
ATOM 5847 C CA . ILE B 1 337 ? 11.508 1.338 -4.887 1 95.25 337 ILE B CA 1
ATOM 5848 C C . ILE B 1 337 ? 10.492 0.938 -5.953 1 95.25 337 ILE B C 1
ATOM 5850 O O . ILE B 1 337 ? 9.688 0.031 -5.742 1 95.25 337 ILE B O 1
ATOM 5854 N N . PRO B 1 338 ? 10.492 1.56 -7.043 1 93 338 PRO B N 1
ATOM 5855 C CA . PRO B 1 338 ? 9.641 1.122 -8.148 1 93 338 PRO B CA 1
ATOM 5856 C C . PRO B 1 338 ? 10.219 -0.07 -8.906 1 93 338 PRO B C 1
ATOM 5858 O O . PRO B 1 338 ? 11.414 -0.087 -9.219 1 93 338 PRO B O 1
ATOM 5861 N N . ILE B 1 339 ? 9.398 -1.017 -9.109 1 88.69 339 ILE B N 1
ATOM 5862 C CA . ILE B 1 339 ? 9.852 -2.172 -9.875 1 88.69 339 ILE B CA 1
ATOM 5863 C C . ILE B 1 339 ? 8.898 -2.426 -11.039 1 88.69 339 ILE B C 1
ATOM 5865 O O . ILE B 1 339 ? 7.766 -1.935 -11.047 1 88.69 339 ILE B O 1
ATOM 5869 N N . ARG B 1 340 ? 9.406 -3.018 -12 1 81.56 340 ARG B N 1
ATOM 5870 C CA . ARG B 1 340 ? 8.547 -3.535 -13.062 1 81.56 340 ARG B CA 1
ATOM 5871 C C . ARG B 1 340 ? 8 -4.91 -12.695 1 81.56 340 ARG B C 1
ATOM 5873 O O . ARG B 1 340 ? 8.695 -5.715 -12.07 1 81.56 340 ARG B O 1
ATOM 5880 N N . PHE B 1 341 ? 6.676 -4.98 -12.875 1 63.44 341 PHE B N 1
ATOM 5881 C CA . PHE B 1 341 ? 5.934 -6.156 -12.43 1 63.44 341 PHE B CA 1
ATOM 5882 C C . PHE B 1 341 ? 6.59 -7.434 -12.945 1 63.44 341 PHE B C 1
ATOM 5884 O O . PHE B 1 341 ? 6.773 -7.602 -14.148 1 63.44 341 PHE B O 1
ATOM 5891 N N . TYR B 1 342 ? 6.766 -8.18 -11.883 1 70.88 342 TYR B N 1
ATOM 5892 C CA . TYR B 1 342 ? 7.363 -9.492 -12.062 1 70.88 342 TYR B CA 1
ATOM 5893 C C . TYR B 1 342 ? 6.43 -10.586 -11.555 1 70.88 342 TYR B C 1
ATOM 5895 O O . TYR B 1 342 ? 5.223 -10.375 -11.422 1 70.88 342 TYR B O 1
ATOM 5903 N N . SER B 1 343 ? 6.922 -11.742 -11.305 1 81.38 343 SER B N 1
ATOM 5904 C CA . SER B 1 343 ? 6.285 -12.852 -10.609 1 81.38 343 SER B CA 1
ATOM 5905 C C . SER B 1 343 ? 6.328 -12.656 -9.094 1 81.38 343 SER B C 1
ATOM 5907 O O . SER B 1 343 ? 7.191 -11.938 -8.586 1 81.38 343 SER B O 1
ATOM 5909 N N . LYS B 1 344 ? 5.316 -13.102 -8.492 1 87 344 LYS B N 1
ATOM 5910 C CA . LYS B 1 344 ? 5.297 -13.008 -7.035 1 87 344 LYS B CA 1
ATOM 5911 C C . LYS B 1 344 ? 6.574 -13.586 -6.43 1 87 344 LYS B C 1
ATOM 5913 O O . LYS B 1 344 ? 7.066 -13.094 -5.418 1 87 344 LYS B O 1
ATOM 5918 N N . THR B 1 345 ? 7.129 -14.547 -7.07 1 88.06 345 THR B N 1
ATOM 5919 C CA . THR B 1 345 ? 8.352 -15.164 -6.57 1 88.06 345 THR B CA 1
ATOM 5920 C C . THR B 1 345 ? 9.531 -14.195 -6.676 1 88.06 345 THR B C 1
ATOM 5922 O O . THR B 1 345 ? 10.383 -14.156 -5.789 1 88.06 345 THR B O 1
ATOM 5925 N N . GLU B 1 346 ? 9.531 -13.453 -7.727 1 87.62 346 GLU B N 1
ATOM 5926 C CA . GLU B 1 346 ? 10.562 -12.43 -7.875 1 87.62 346 GLU B CA 1
ATOM 5927 C C . GLU B 1 346 ? 10.43 -11.352 -6.797 1 87.62 346 GLU B C 1
ATOM 5929 O O . GLU B 1 346 ? 11.43 -10.898 -6.242 1 87.62 346 GLU B O 1
ATOM 5934 N N . VAL B 1 347 ? 9.203 -10.969 -6.566 1 89.81 347 VAL B N 1
ATOM 5935 C CA . VAL B 1 347 ? 8.93 -9.945 -5.566 1 89.81 347 VAL B CA 1
ATOM 5936 C C . VAL B 1 347 ? 9.406 -10.414 -4.199 1 89.81 347 VAL B C 1
ATOM 5938 O O . VAL B 1 347 ? 10.016 -9.648 -3.445 1 89.81 347 VAL B O 1
ATOM 5941 N N . ILE B 1 348 ? 9.18 -11.672 -3.889 1 90.44 348 ILE B N 1
ATOM 5942 C CA . ILE B 1 348 ? 9.586 -12.25 -2.613 1 90.44 348 ILE B CA 1
ATOM 5943 C C . ILE B 1 348 ? 11.109 -12.211 -2.488 1 90.44 348 ILE B C 1
ATOM 5945 O O . ILE B 1 348 ? 11.641 -11.703 -1.496 1 90.44 348 ILE B O 1
ATOM 5949 N N . ALA B 1 349 ? 11.781 -12.703 -3.504 1 90.38 349 ALA B N 1
ATOM 5950 C CA . ALA B 1 349 ? 13.234 -12.734 -3.492 1 90.38 349 ALA B CA 1
ATOM 5951 C C . ALA B 1 349 ? 13.812 -11.328 -3.389 1 90.38 349 ALA B C 1
ATOM 5953 O O . ALA B 1 349 ? 14.773 -11.094 -2.643 1 90.38 349 ALA B O 1
ATOM 5954 N N . PHE B 1 350 ? 13.242 -10.477 -4.164 1 92.19 350 PHE B N 1
ATOM 5955 C CA . PHE B 1 350 ? 13.703 -9.086 -4.16 1 92.19 350 PHE B CA 1
ATOM 5956 C C . PHE B 1 350 ? 13.508 -8.461 -2.787 1 92.19 350 PHE B C 1
ATOM 5958 O O . PHE B 1 350 ? 14.391 -7.75 -2.295 1 92.19 350 PHE B O 1
ATOM 5965 N N . THR B 1 351 ? 12.328 -8.656 -2.189 1 94.06 351 THR B N 1
ATOM 5966 C CA . THR B 1 351 ? 12.023 -8.117 -0.871 1 94.06 351 THR B CA 1
ATOM 5967 C C . THR B 1 351 ? 13.023 -8.617 0.167 1 94.06 351 THR B C 1
ATOM 5969 O O . THR B 1 351 ? 13.516 -7.844 0.99 1 94.06 351 THR B O 1
ATOM 5972 N N . GLN B 1 352 ? 13.383 -9.914 0.117 1 92.5 352 GLN B N 1
ATOM 5973 C CA . GLN B 1 352 ? 14.398 -10.484 1.001 1 92.5 352 GLN B CA 1
ATOM 5974 C C . GLN B 1 352 ? 15.742 -9.781 0.822 1 92.5 352 GLN B C 1
ATOM 5976 O O . GLN B 1 352 ? 16.406 -9.445 1.804 1 92.5 352 GLN B O 1
ATOM 5981 N N . PHE B 1 353 ? 16.062 -9.586 -0.377 1 92.81 353 PHE B N 1
ATOM 5982 C CA . PHE B 1 353 ? 17.328 -8.93 -0.7 1 92.81 353 PHE B CA 1
ATOM 5983 C C . PHE B 1 353 ? 17.344 -7.496 -0.172 1 92.81 353 PHE B C 1
ATOM 5985 O O . PHE B 1 353 ? 18.344 -7.051 0.398 1 92.81 353 PHE B O 1
ATOM 5992 N N . VAL B 1 354 ? 16.234 -6.777 -0.35 1 95.06 354 VAL B N 1
ATOM 5993 C CA . VAL B 1 354 ? 16.125 -5.391 0.082 1 95.06 354 VAL B CA 1
ATOM 5994 C C . VAL B 1 354 ? 16.312 -5.301 1.595 1 95.06 354 VAL B C 1
ATOM 5996 O O . VAL B 1 354 ? 17.031 -4.426 2.088 1 95.06 354 VAL B O 1
ATOM 5999 N N . VAL B 1 355 ? 15.688 -6.156 2.355 1 96.19 355 VAL B N 1
ATOM 6000 C CA . VAL B 1 355 ? 15.82 -6.176 3.809 1 96.19 355 VAL B CA 1
ATOM 6001 C C . VAL B 1 355 ? 17.297 -6.371 4.184 1 96.19 355 VAL B C 1
ATOM 6003 O O . VAL B 1 355 ? 17.812 -5.668 5.047 1 96.19 355 VAL B O 1
ATOM 6006 N N . ASP B 1 356 ? 17.922 -7.309 3.539 1 94.94 356 ASP B N 1
ATOM 6007 C CA . ASP B 1 356 ? 19.312 -7.625 3.811 1 94.94 356 ASP B CA 1
ATOM 6008 C C . ASP B 1 356 ? 20.203 -6.406 3.572 1 94.94 356 ASP B C 1
ATOM 6010 O O . ASP B 1 356 ? 21.062 -6.09 4.398 1 94.94 356 ASP B O 1
ATOM 6014 N N . ARG B 1 357 ? 19.984 -5.734 2.451 1 94.94 357 ARG B N 1
ATOM 6015 C CA . ARG B 1 357 ? 20.797 -4.578 2.109 1 94.94 357 ARG B CA 1
ATOM 6016 C C . ARG B 1 357 ? 20.516 -3.404 3.035 1 94.94 357 ARG B C 1
ATOM 6018 O O . ARG B 1 357 ? 21.422 -2.639 3.383 1 94.94 357 ARG B O 1
ATOM 6025 N N . MET B 1 358 ? 19.266 -3.205 3.375 1 96.38 358 MET B N 1
ATOM 6026 C CA . MET B 1 358 ? 18.906 -2.162 4.332 1 96.38 358 MET B CA 1
ATOM 6027 C C . MET B 1 358 ? 19.656 -2.334 5.641 1 96.38 358 MET B C 1
ATOM 6029 O O . MET B 1 358 ? 20.234 -1.376 6.16 1 96.38 358 MET B O 1
ATOM 6033 N N . GLU B 1 359 ? 19.75 -3.561 6.145 1 94.38 359 GLU B N 1
ATOM 6034 C CA . GLU B 1 359 ? 20.422 -3.842 7.41 1 94.38 359 GLU B CA 1
ATOM 6035 C C . GLU B 1 359 ? 21.922 -3.639 7.285 1 94.38 359 GLU B C 1
ATOM 6037 O O . GLU B 1 359 ? 22.578 -3.232 8.25 1 94.38 359 GLU B O 1
ATOM 6042 N N . ALA B 1 360 ? 22.453 -3.893 6.156 1 93.19 360 ALA B N 1
ATOM 6043 C CA . ALA B 1 360 ? 23.891 -3.771 5.93 1 93.19 360 ALA B CA 1
ATOM 6044 C C . ALA B 1 360 ? 24.312 -2.309 5.785 1 93.19 360 ALA B C 1
ATOM 6046 O O . ALA B 1 360 ? 25.422 -1.932 6.16 1 93.19 360 ALA B O 1
ATOM 6047 N N . ARG B 1 361 ? 23.406 -1.508 5.23 1 94.62 361 ARG B N 1
ATOM 6048 C CA . ARG B 1 361 ? 23.812 -0.172 4.809 1 94.62 361 ARG B CA 1
ATOM 6049 C C . ARG B 1 361 ? 23.422 0.875 5.848 1 94.62 361 ARG B C 1
ATOM 6051 O O . ARG B 1 361 ? 24.031 1.946 5.918 1 94.62 361 ARG B O 1
ATOM 6058 N N . PHE B 1 362 ? 22.375 0.652 6.66 1 94.81 362 PHE B N 1
ATOM 6059 C CA . PHE B 1 362 ? 21.859 1.657 7.578 1 94.81 362 PHE B CA 1
ATOM 6060 C C . PHE B 1 362 ? 21.922 1.163 9.016 1 94.81 362 PHE B C 1
ATOM 6062 O O . PHE B 1 362 ? 21.672 -0.012 9.289 1 94.81 362 PHE B O 1
ATOM 6069 N N . PRO B 1 363 ? 22.234 2.047 9.898 1 92.5 363 PRO B N 1
ATOM 6070 C CA . PRO B 1 363 ? 22.344 1.641 11.297 1 92.5 363 PRO B CA 1
ATOM 6071 C C . PRO B 1 363 ? 21 1.186 11.883 1 92.5 363 PRO B C 1
ATOM 6073 O O . PRO B 1 363 ? 19.953 1.646 11.445 1 92.5 363 PRO B O 1
ATOM 6076 N N . SER B 1 364 ? 21 0.316 12.906 1 90.94 364 SER B N 1
ATOM 6077 C CA . SER B 1 364 ? 19.812 -0.321 13.477 1 90.94 364 SER B CA 1
ATOM 6078 C C . SER B 1 364 ? 18.938 0.693 14.203 1 90.94 364 SER B C 1
ATOM 6080 O O . SER B 1 364 ? 17.75 0.462 14.398 1 90.94 364 SER B O 1
ATOM 6082 N N . GLU B 1 365 ? 19.531 1.836 14.586 1 90.31 365 GLU B N 1
ATOM 6083 C CA . GLU B 1 365 ? 18.781 2.836 15.352 1 90.31 365 GLU B CA 1
ATOM 6084 C C . GLU B 1 365 ? 17.938 3.711 14.438 1 90.31 365 GLU B C 1
ATOM 6086 O O . GLU B 1 365 ? 17.062 4.441 14.914 1 90.31 365 GLU B O 1
ATOM 6091 N N . MET B 1 366 ? 18.125 3.6 13.211 1 92.69 366 MET B N 1
ATOM 6092 C CA . MET B 1 366 ? 17.375 4.426 12.258 1 92.69 366 MET B CA 1
ATOM 6093 C C . MET B 1 366 ? 16.031 3.799 11.93 1 92.69 366 MET B C 1
ATOM 6095 O O . MET B 1 366 ? 15.953 2.602 11.648 1 92.69 366 MET B O 1
ATOM 6099 N N . GLU B 1 367 ? 15.023 4.637 12.055 1 96 367 GLU B N 1
ATOM 6100 C CA . GLU B 1 367 ? 13.727 4.176 11.578 1 96 367 GLU B CA 1
ATOM 6101 C C . GLU B 1 367 ? 13.656 4.203 10.055 1 96 367 GLU B C 1
ATOM 6103 O O . GLU B 1 367 ? 14.008 5.203 9.422 1 96 367 GLU B O 1
ATOM 6108 N N . ILE B 1 368 ? 13.219 3.082 9.445 1 97.62 368 ILE B N 1
ATOM 6109 C CA . ILE B 1 368 ? 13.203 3.008 7.988 1 97.62 368 ILE B CA 1
ATOM 6110 C C . ILE B 1 368 ? 11.875 2.41 7.516 1 97.62 368 ILE B C 1
ATOM 6112 O O . ILE B 1 368 ? 11.367 1.463 8.117 1 97.62 368 ILE B O 1
ATOM 6116 N N . GLU B 1 369 ? 11.344 3.031 6.547 1 97.75 369 GLU B N 1
ATOM 6117 C CA . GLU B 1 369 ? 10.195 2.498 5.82 1 97.75 369 GLU B CA 1
ATOM 6118 C C . GLU B 1 369 ? 10.5 2.359 4.332 1 97.75 369 GLU B C 1
ATOM 6120 O O . GLU B 1 369 ? 10.898 3.328 3.682 1 97.75 369 GLU B O 1
ATOM 6125 N N . ILE B 1 370 ? 10.297 1.168 3.781 1 97.94 370 ILE B N 1
ATOM 6126 C CA . ILE B 1 370 ? 10.547 0.93 2.365 1 97.94 370 ILE B CA 1
ATOM 6127 C C . ILE B 1 370 ? 9.281 0.415 1.69 1 97.94 370 ILE B C 1
ATOM 6129 O O . ILE B 1 370 ? 8.672 -0.555 2.15 1 97.94 370 ILE B O 1
ATOM 6133 N N . GLU B 1 371 ? 8.922 1.06 0.718 1 96.88 371 GLU B N 1
ATOM 6134 C CA . GLU B 1 371 ? 7.809 0.617 -0.116 1 96.88 371 GLU B CA 1
ATOM 6135 C C . GLU B 1 371 ? 8.297 0.127 -1.477 1 96.88 371 GLU B C 1
ATOM 6137 O O . GLU B 1 371 ? 8.969 0.865 -2.203 1 96.88 371 GLU B O 1
ATOM 6142 N N . ILE B 1 372 ? 7.992 -1.067 -1.774 1 95.19 372 ILE B N 1
ATOM 6143 C CA . ILE B 1 372 ? 8.234 -1.614 -3.105 1 95.19 372 ILE B CA 1
ATOM 6144 C C . ILE B 1 372 ? 6.953 -1.567 -3.928 1 95.19 372 ILE B C 1
ATOM 6146 O O . ILE B 1 372 ? 5.953 -2.189 -3.562 1 95.19 372 ILE B O 1
ATOM 6150 N N . ASN B 1 373 ? 7.059 -0.867 -5.016 1 93.06 373 ASN B N 1
ATOM 6151 C CA . ASN B 1 373 ? 5.852 -0.621 -5.797 1 93.06 373 ASN B CA 1
ATOM 6152 C C . ASN B 1 373 ? 6.027 -1.048 -7.25 1 93.06 373 ASN B C 1
ATOM 6154 O O . ASN B 1 373 ? 7.117 -0.923 -7.809 1 93.06 373 ASN B O 1
ATOM 6158 N N . SER B 1 374 ? 4.918 -1.528 -7.797 1 89.25 374 SER B N 1
ATOM 6159 C CA . SER B 1 374 ? 4.824 -1.75 -9.234 1 89.25 374 SER B CA 1
ATOM 6160 C C . SER B 1 374 ? 3.701 -0.921 -9.852 1 89.25 374 SER B C 1
ATOM 6162 O O . SER B 1 374 ? 3.068 -0.119 -9.164 1 89.25 374 SER B O 1
ATOM 6164 N N . THR B 1 375 ? 3.516 -1.083 -11.109 1 84.38 375 THR B N 1
ATOM 6165 C CA . THR B 1 375 ? 2.439 -0.369 -11.789 1 84.38 375 THR B CA 1
ATOM 6166 C C . THR B 1 375 ? 1.077 -0.867 -11.312 1 84.38 375 THR B C 1
ATOM 6168 O O . THR B 1 375 ? 0.06 -0.201 -11.516 1 84.38 375 THR B O 1
ATOM 6171 N N . GLN B 1 376 ? 1.05 -1.975 -10.656 1 80 376 GLN B N 1
ATOM 6172 C CA . GLN B 1 376 ? -0.205 -2.566 -10.203 1 80 376 GLN B CA 1
ATOM 6173 C C . GLN B 1 376 ? -0.481 -2.215 -8.742 1 80 376 GLN B C 1
ATOM 6175 O O . GLN B 1 376 ? -1.527 -2.576 -8.203 1 80 376 GLN B O 1
ATOM 6180 N N . GLY B 1 377 ? 0.51 -1.558 -8.117 1 86 377 GLY B N 1
ATOM 6181 C CA . GLY B 1 377 ? 0.349 -1.171 -6.727 1 86 377 GLY B CA 1
ATOM 6182 C C . GLY B 1 377 ? 1.536 -1.549 -5.863 1 86 377 GLY B C 1
ATOM 6183 O O . GLY B 1 377 ? 2.611 -1.861 -6.379 1 86 377 GLY B O 1
ATOM 6184 N N . GLN B 1 378 ? 1.286 -1.444 -4.59 1 92.06 378 GLN B N 1
ATOM 6185 C CA . GLN B 1 378 ? 2.354 -1.794 -3.66 1 92.06 378 GLN B CA 1
ATOM 6186 C C . GLN B 1 378 ? 2.539 -3.307 -3.58 1 92.06 378 GLN B C 1
ATOM 6188 O O . GLN B 1 378 ? 1.565 -4.051 -3.455 1 92.06 378 GLN B O 1
ATOM 6193 N N . GLU B 1 379 ? 3.76 -3.729 -3.674 1 92.75 379 GLU B N 1
ATOM 6194 C CA . GLU B 1 379 ? 4.078 -5.152 -3.689 1 92.75 379 GLU B CA 1
ATOM 6195 C C . GLU B 1 379 ? 4.578 -5.621 -2.326 1 92.75 379 GLU B C 1
ATOM 6197 O O . GLU B 1 379 ? 4.383 -6.777 -1.949 1 92.75 379 GLU B O 1
ATOM 6202 N N . ALA B 1 380 ? 5.254 -4.684 -1.691 1 95.12 380 ALA B N 1
ATOM 6203 C CA . ALA B 1 380 ? 5.781 -5.043 -0.378 1 95.12 380 ALA B CA 1
ATOM 6204 C C . ALA B 1 380 ? 5.996 -3.805 0.485 1 95.12 380 ALA B C 1
ATOM 6206 O O . ALA B 1 380 ? 6.113 -2.691 -0.034 1 95.12 380 ALA B O 1
ATOM 6207 N N . LEU B 1 381 ? 5.953 -3.988 1.768 1 97.19 381 LEU B N 1
ATOM 6208 C CA . LEU B 1 381 ? 6.238 -2.977 2.779 1 97.19 381 LEU B CA 1
ATOM 6209 C C . LEU B 1 381 ? 7.25 -3.498 3.797 1 97.19 381 LEU B C 1
ATOM 6211 O O . LEU B 1 381 ? 7.098 -4.605 4.316 1 97.19 381 LEU B O 1
ATOM 6215 N N . ILE B 1 382 ? 8.305 -2.803 3.975 1 97.19 382 ILE B N 1
ATOM 6216 C CA . ILE B 1 382 ? 9.297 -3.092 5.004 1 97.19 382 ILE B CA 1
ATOM 6217 C C . ILE B 1 382 ? 9.367 -1.933 5.996 1 97.19 382 ILE B C 1
ATOM 6219 O O . ILE B 1 382 ? 9.562 -0.782 5.602 1 97.19 382 ILE B O 1
ATOM 6223 N N . VAL B 1 383 ? 9.172 -2.205 7.281 1 96.69 383 VAL B N 1
ATOM 6224 C CA . VAL B 1 383 ? 9.242 -1.176 8.312 1 96.69 383 VAL B CA 1
ATOM 6225 C C . VAL B 1 383 ? 10.188 -1.621 9.422 1 96.69 383 VAL B C 1
ATOM 6227 O O . VAL B 1 383 ? 10.07 -2.73 9.945 1 96.69 383 VAL B O 1
ATOM 6230 N N . ARG B 1 384 ? 11.094 -0.862 9.711 1 95.38 384 ARG B N 1
ATOM 6231 C CA . ARG B 1 384 ? 11.961 -1.08 10.859 1 95.38 384 ARG B CA 1
ATOM 6232 C C . ARG B 1 384 ? 11.852 0.066 11.859 1 95.38 384 ARG B C 1
ATOM 6234 O O . ARG B 1 384 ? 12.172 1.212 11.539 1 95.38 384 ARG B O 1
ATOM 6241 N N . GLU B 1 385 ? 11.359 -0.219 12.984 1 91.56 385 GLU B N 1
ATOM 6242 C CA . GLU B 1 385 ? 11.367 0.744 14.078 1 91.56 385 GLU B CA 1
ATOM 6243 C C . GLU B 1 385 ? 12.734 0.798 14.758 1 91.56 385 GLU B C 1
ATOM 6245 O O . GLU B 1 385 ? 13.516 -0.152 14.672 1 91.56 385 GLU B O 1
ATOM 6250 N N . SER B 1 386 ? 12.977 1.878 15.375 1 90.12 386 SER B N 1
ATOM 6251 C CA . SER B 1 386 ? 14.266 2.072 16.016 1 90.12 386 SER B CA 1
ATOM 6252 C C . SER B 1 386 ? 14.578 0.941 16.984 1 90.12 386 SER B C 1
ATOM 6254 O O . SER B 1 386 ? 13.805 0.681 17.922 1 90.12 386 SER B O 1
ATOM 6256 N N . GLY B 1 387 ? 15.617 0.22 16.719 1 88.88 387 GLY B N 1
ATOM 6257 C CA . GLY B 1 387 ? 16.109 -0.808 17.609 1 88.88 387 GLY B CA 1
ATOM 6258 C C . GLY B 1 387 ? 15.359 -2.123 17.484 1 88.88 387 GLY B C 1
ATOM 6259 O O . GLY B 1 387 ? 15.555 -3.035 18.297 1 88.88 387 GLY B O 1
ATOM 6260 N N . GLU B 1 388 ? 14.523 -2.252 16.531 1 89.62 388 GLU B N 1
ATOM 6261 C CA . GLU B 1 388 ? 13.727 -3.465 16.375 1 89.62 388 GLU B CA 1
ATOM 6262 C C . GLU B 1 388 ? 14.047 -4.16 15.047 1 89.62 388 GLU B C 1
ATOM 6264 O O . GLU B 1 388 ? 14.664 -3.564 14.164 1 89.62 388 GLU B O 1
ATOM 6269 N N . ASP B 1 389 ? 13.688 -5.395 15.016 1 90.5 389 ASP B N 1
ATOM 6270 C CA . ASP B 1 389 ? 13.773 -6.117 13.75 1 90.5 389 ASP B CA 1
ATOM 6271 C C . ASP B 1 389 ? 12.742 -5.602 12.75 1 90.5 389 ASP B C 1
ATOM 6273 O O . ASP B 1 389 ? 11.648 -5.176 13.141 1 90.5 389 ASP B O 1
ATOM 6277 N N . PRO B 1 390 ? 13.07 -5.66 11.508 1 93.56 390 PRO B N 1
ATOM 6278 C CA . PRO B 1 390 ? 12.133 -5.133 10.516 1 93.56 390 PRO B CA 1
ATOM 6279 C C . PRO B 1 390 ? 10.883 -6.004 10.359 1 93.56 390 PRO B C 1
ATOM 6281 O O . PRO B 1 390 ? 10.969 -7.23 10.461 1 93.56 390 PRO B O 1
ATOM 6284 N N . TYR B 1 391 ? 9.797 -5.375 10.266 1 92.94 391 TYR B N 1
ATOM 6285 C CA . TYR B 1 391 ? 8.555 -6.016 9.828 1 92.94 391 TYR B CA 1
ATOM 6286 C C . TYR B 1 391 ? 8.414 -5.957 8.312 1 92.94 391 TYR B C 1
ATOM 6288 O O . TYR B 1 391 ? 8.641 -4.91 7.703 1 92.94 391 TYR B O 1
ATOM 6296 N N . THR B 1 392 ? 8.109 -7.105 7.723 1 94.5 392 THR B N 1
ATOM 6297 C CA . THR B 1 392 ? 7.973 -7.168 6.27 1 94.5 392 THR B CA 1
ATOM 6298 C C . THR B 1 392 ? 6.629 -7.77 5.879 1 94.5 392 THR B C 1
ATOM 6300 O O . THR B 1 392 ? 6.227 -8.805 6.414 1 94.5 392 THR B O 1
ATOM 6303 N N . HIS B 1 393 ? 5.977 -7.059 5.043 1 93.75 393 HIS B N 1
ATOM 6304 C CA . HIS B 1 393 ? 4.719 -7.547 4.488 1 93.75 393 HIS B CA 1
ATOM 6305 C C . HIS B 1 393 ? 4.777 -7.617 2.967 1 93.75 393 HIS B C 1
ATOM 6307 O O . HIS B 1 393 ? 5.113 -6.633 2.305 1 93.75 393 HIS B O 1
ATOM 6313 N N . ILE B 1 394 ? 4.488 -8.703 2.453 1 92.31 394 ILE B N 1
ATOM 6314 C CA . ILE B 1 394 ? 4.383 -8.883 1.01 1 92.31 394 ILE B CA 1
ATOM 6315 C C . ILE B 1 394 ? 2.918 -9.062 0.617 1 92.31 394 ILE B C 1
ATOM 6317 O O . ILE B 1 394 ? 2.244 -9.969 1.114 1 92.31 394 ILE B O 1
ATOM 6321 N N . TYR B 1 395 ? 2.477 -8.258 -0.195 1 90.19 395 TYR B N 1
ATOM 6322 C CA . TYR B 1 395 ? 1.073 -8.258 -0.591 1 90.19 395 TYR B CA 1
ATOM 6323 C C . TYR B 1 395 ? 0.768 -9.422 -1.526 1 90.19 395 TYR B C 1
ATOM 6325 O O . TYR B 1 395 ? 1.639 -9.867 -2.279 1 90.19 395 TYR B O 1
#

Radius of gyration: 36.35 Å; Cα contacts (8 Å, |Δi|>4): 1467; chains: 2; bounding box: 129×98×112 Å

InterPro domains:
  IPR011426 CamS sex pheromone cAM373 [PF07537] (64-389)
  IPR011426 CamS sex pheromone cAM373 [PIRSF012509] (6-395)

Foldseek 3Di:
DPPDPDDPPPPPDPDDDPPPDDPPPPPPPPPPPPPVPPDWAKDWADDDPPVLLDAIAIDTNNHADDEQCPPVCVVQALAPQAVVCQVVVLRVVCCVPAPSVFWHKHFHHQQHNVLFVLQQDEAFDDDPVGHTRNNHLFYDFADDDDDVVRCQVGPGFFRGKTKMFIWGDDPSDIATQEIEIETETEQKGWDWDQDPVRDIDDIDIHGDDPVNSVVSQLVSQQSVVCVSQDCVRVRRSCLQHKYKYWYWYFDPSPDPHGTDIFWMWMAHRNGTIDPIDTWDKDKDKPPDPVCCVLPVLVNVLVVVLLVQLCVPPVHRWPKMKMFIDTPSHTAEIEIETEDEDDPLVVLVVSQVSSLVSCPVRDPQQHWYWYWYAYPVGTQKIWTHHGNDRIDIDGD/DDDDPPPDPPPPDPPPDDDDDDPDPPPPPPPPPPPPPPPWAKDWADDDPPCLLDAIAIDTNNHADDEQCPPVCVVQALAPQQVVCQVVVLRVVCCVPAPSVFWHKHFHHQQHNVLFVLQQDEAFDDDPVGHTRNNHLFYDFADDDDDVVRCQVGPGFFRGKTKMFIWGDDPSDIATQEIEIETETEQKGWDWDQDPVRDIDDIDIHGDDPVNSVVSQLVSQQSVVCVSQDCVRVNRSCLQHKYKYWYWYFDPSPDPHGTDIFWMWMAHRNGTIDPIDTWDKDKDKPPDPVCCVLPVLVNVLVVVLLVQLCVPPVHHWPKMKMFIDTPSHTAEIEIETEDEDDDLVVLVVSQVSSLVSCPVRDPQQHWYWYWYAYPVGTQKIWTHHGNDRIDIDGD

pLDDT: mean 86.4, std 19.93, range [18.42, 98.81]